Protein 8SIJ (pdb70)

Secondary structure (DSSP, 8-state):
--PPPPPSEEEEEEEE-----HHHHHHHHHHTTT-GGGS-GGG-SEE-S--SS---EEHHHHHHHHH----TTT-HHHHHHHHHHHHHH--SEEEEESSHHHHHHHHHHHH--BTB-EEES-SS----EEE-BPP----S-S-B-HHHHHHHHHHS-TTT---EEEESSBGGGTSB---HHHHHHHHHHHHHTT--EEEE-TTHHHHHHHHHHHSTT-TTS-HHHHHHHHTTS-SEEEEETTTTT--SS-EEEEES-TT-THHHHHHHHHHHHTSSTTTTT--HHHHHHHHHHHHHTT-HHHHHHHHHHHHHHHHHHHHHT--B-SS-BTTEEEEEHHHH-TTS-GGG-HHHHHHHHHHHHHSEE-EEESHHHH-B-TTT-PBPPPS--EEEEE--TT---HHHHHHHHHHHHHHHHHGGG----EEEEE--SSSHHHH-EEEE-/---PPPPSEEEEEEEE-----HHHHHHHHHTTTT-GGGS-GGG-SEE-S-SSS---EEHHHHHHHHH----SSS-HHHHHHHHHHHHHH--SEEEEES-HHHHHHHHGGGT----EEEES-S---EEE-B------TT-B-HHHHHHHHHHH-GGGEEEEEEESSBGGGTSB---HHHHHHHHHHHHHHT--EEEE-TTHHHHHHHHHHHSTT-TTS-HHHHHHHHHHT-SEEEEETTTTT--SS-EEEEESSTT-THHHHHHHHHHHHTS-TTTTT--HHHHHHHHHHHHHTT-HHHHHHHHHHHHHHHHHHHHTT--BSSS--SSEEEEEHHHH-TTS-GGG-HHHHHHHHHHHHH-EE-EEESHHHH-B-TTT-SBP--S--EEEEE--TT---HHHHHHHHHHHHHHHHTGGG----B--SB--SSSHHHH-B--B-

B-factor: mean 74.67, std 19.25, range [20.69, 154.52]

Foldseek 3Di:
DDDAQDDPDDDDDADDADFDALVVLVVQCVVQLLQLLSGDPNLFDAEQAAQFQPFDFDVQLVVQLVVFFFDQPDGPLLVLLVVLVCQLQVAQDKFWAWFLVRLCLLFVCVQQPPPAEEEEQADDDPDSYHHQNPDCCDALHSFGPLVVVLVVCVVPPLVRHSAYEYEAPHVRLAARGYELVSLLSNLVSCVVSVHAYEYACAPVQLRLVSHCPPPPPNVPPALSVSNNSSSVSHQWYKYGPSHLLSHNIIIMIGGRDNPPPSVVSSQVSLCVPQRHRSQSVHGSSRSSSRSVSNVVSNDVSLSVSQVSLAVVLLVLCVVLPWDWSNPHHRFWIWGQQCVLQVLEAVQLQSQSVLQSQLCSQGSYHWGWPFQQQVAAPLPPRHRDHGPTTTIIRGHHGPRDDPVVSCSNSVSNSVCSVVVVPLNTGKHWPDADRPSGSSDTRIDTD/DADADDDPDDDDDDDDADDDDLVRLVCQCVVQQLFLLSHDPSLFDAEFAALFQPFDFDVQLVVLLVVFFQDQPDTPLLVLLFVLCCQLQVAQGKFWAWFLVVQCLQQVVVQQDVFEEEECADDDVYHHAQDPDPAARSFGNLVVVLVVCVVVPVVRHRAYEYEALRVNLQQGAHELVSLLSNLVVCVVSVHAYEYACAPVQLNLVSNCVDPPPNVPPASSVSNNSSSVSHQKYKYGPRHLLRHNTIIMIGGHYNPDPSVVSSQVSQCPPQRHRSQSVHGRSRSSSSSVSSVVSNDPSQSVNQQSLFVVLVVLCVVLPFDWSPPHHRFWTWGQQCVLAVLEAQQLASQSVLQSQLCSQQSYHWAWPFQLQVAADLPPRHGDGGPTTIIIRGHHGPRDDPVVSVSVSVSNSVCSVCNVVDNWHKDFPAADSPRGSSPTRIDTD

CATH classification: 3.40.640.10

Radius of gyration: 31.28 Å; Cα contacts (8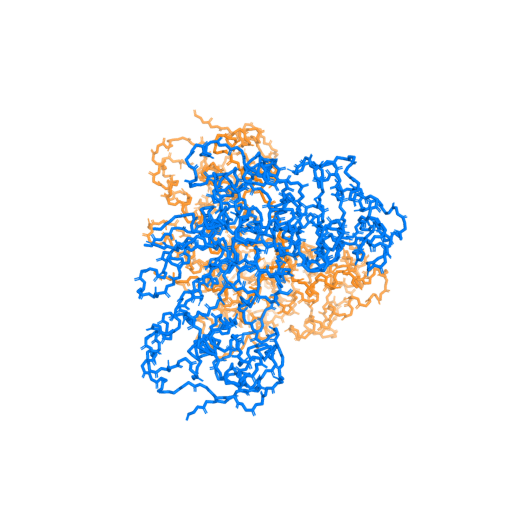 Å, |Δi|>4): 2046; chains: 2; bounding box: 79×70×85 Å

Structure (mmCIF, N/CA/C/O backbone):
data_8SIJ
#
_entry.id   8SIJ
#
_cell.length_a   98.589
_cell.length_b   98.589
_cell.length_c   278.515
_cell.angle_alpha   90.000
_cell.angle_beta   90.000
_cell.angle_gamma   90.000
#
_symmetry.space_group_name_H-M   'P 41 21 2'
#
loop_
_entity.id
_entity.type
_entity.pdbx_description
1 polymer 'Tryptophanase 1'
2 non-polymer "PYRIDOXAL-5'-PHOSPHATE"
3 non-polymer 'CHLORIDE ION'
4 non-polymer '[4-[[[2-(hydroxymethyl)-1,3-bis(oxidanyl)propan-2-yl]amino]methyl]-6-methyl-5-oxidanyl-pyridin-3-yl]methyl dihydrogen phosphate'
5 water water
#
loop_
_atom_site.group_PDB
_atom_site.id
_atom_site.type_symbol
_atom_site.label_atom_id
_atom_site.label_alt_id
_atom_site.label_comp_id
_atom_site.label_asym_id
_atom_site.label_entity_id
_atom_site.label_seq_id
_atom_site.pdbx_PDB_ins_code
_atom_site.Cartn_x
_atom_site.Cartn_y
_atom_site.Cartn_z
_atom_site.occupancy
_atom_site.B_iso_or_equiv
_atom_site.auth_seq_id
_atom_site.auth_comp_id
_atom_site.auth_asym_id
_atom_site.auth_atom_id
_atom_site.pdbx_PDB_model_num
ATOM 1 N N . ALA A 1 23 ? 15.77000 55.97400 31.18000 1.000 91.10229 2 ALA A N 1
ATOM 2 C CA . ALA A 1 23 ? 16.54900 55.00300 30.41000 1.000 88.96005 2 ALA A CA 1
ATOM 3 C C . ALA A 1 23 ? 17.81700 55.62800 29.83200 1.000 88.38977 2 ALA A C 1
ATOM 4 O O . ALA A 1 23 ? 18.12100 56.79300 30.10500 1.000 90.69947 2 ALA A O 1
ATOM 6 N N . VAL A 1 24 ? 18.55500 54.85000 29.03300 1.000 84.87145 3 VAL A N 1
ATOM 7 C CA . VAL A 1 24 ? 19.76400 55.33200 28.38000 1.000 83.11253 3 VAL A CA 1
ATOM 8 C C . VAL A 1 24 ? 19.64100 55.08700 26.89300 1.000 80.15387 3 VAL A C 1
ATOM 9 O O . VAL A 1 24 ? 18.93300 54.18300 26.44600 1.000 77.66063 3 VAL A O 1
ATOM 13 N N . LYS A 1 25 ? 20.38800 55.88400 26.13400 1.000 80.29912 4 LYS A N 1
ATOM 14 C CA . LYS A 1 25 ? 20.43600 55.73600 24.69000 1.000 76.48874 4 LYS A CA 1
ATOM 15 C C . LYS A 1 25 ? 21.42700 54.65100 24.29700 1.000 74.01957 4 LYS A C 1
ATOM 16 O O . LYS A 1 25 ? 22.48400 54.49900 24.91100 1.000 76.42893 4 LYS A O 1
ATOM 19 N N . TYR A 1 26 ? 21.06500 53.88200 23.28100 1.000 71.72585 5 TYR A N 1
ATOM 20 C CA . TYR A 1 26 ? 21.95100 52.88800 22.69600 1.000 68.72827 5 TYR A CA 1
ATOM 21 C C . TYR A 1 26 ? 22.91500 53.58900 21.74200 1.000 69.03718 5 TYR A C 1
ATOM 22 O O . TYR A 1 26 ? 22.61100 54.65700 21.19800 1.000 69.33186 5 TYR A O 1
ATOM 31 N N . ILE A 1 27 ? 24.09800 53.01200 21.56900 1.000 68.40334 6 ILE A N 1
ATOM 32 C CA . ILE A 1 27 ? 25.08800 53.54500 20.63100 1.000 68.10672 6 ILE A CA 1
ATOM 33 C C . ILE A 1 27 ? 24.89100 52.83100 19.30700 1.000 64.90287 6 ILE A C 1
ATOM 34 O O . ILE A 1 27 ? 25.01800 51.59500 19.25000 1.000 63.01618 6 ILE A O 1
ATOM 39 N N . PRO A 1 28 ? 24.56700 53.53900 18.23000 1.000 64.61334 7 PRO A N 1
ATOM 40 C CA . PRO A 1 28 ? 24.27900 52.85600 16.96800 1.000 62.05219 7 PRO A CA 1
ATOM 41 C C . PRO A 1 28 ? 25.56000 52.32200 16.35800 1.000 61.16754 7 PRO A C 1
ATOM 42 O O . PRO A 1 28 ? 26.64200 52.89600 16.53700 1.000 63.51098 7 PRO A O 1
ATOM 46 N N . GLU A 1 29 ? 25.41500 51.20700 15.64400 1.000 58.32749 8 GLU A N 1
ATOM 47 C CA . GLU A 1 29 ? 26.52900 50.43700 15.11500 1.000 57.61119 8 GLU A CA 1
ATOM 48 C C . GLU A 1 29 ? 27.38000 51.28200 14.17700 1.000 58.52527 8 GLU A C 1
ATOM 49 O O . GLU A 1 29 ? 26.85900 51.79800 13.17800 1.000 57.86925 8 GLU A O 1
ATOM 55 N N . PRO A 1 30 ? 28.69000 51.41100 14.42500 1.000 60.08272 9 PRO A N 1
ATOM 56 C CA . PRO A 1 30 ? 29.56500 52.04100 13.43300 1.000 60.78149 9 PRO A CA 1
ATOM 57 C C . PRO A 1 30 ? 29.83800 51.12000 12.25500 1.000 58.86977 9 PRO A C 1
ATOM 58 O O . PRO A 1 30 ? 30.96300 51.07700 11.74300 1.000 59.30215 9 PRO A O 1
ATOM 62 N N . PHE A 1 31 ? 28.81900 50.36000 11.84600 1.000 56.01527 10 PHE A N 1
ATOM 63 C CA . PHE A 1 31 ? 28.88500 49.50800 10.66900 1.000 54.13309 10 PHE A CA 1
ATOM 64 C C . PHE A 1 31 ? 27.47000 49.30900 10.14100 1.000 53.94485 10 PHE A C 1
ATOM 65 O O . PHE A 1 31 ? 26.49500 49.72600 10.76500 1.000 54.07805 10 PHE A O 1
ATOM 73 N N . ARG A 1 32 ? 27.36000 48.67300 8.97700 1.000 53.49290 11 ARG A N 1
ATOM 74 C CA . ARG A 1 32 ? 26.06100 48.22500 8.49200 1.000 52.85855 11 ARG A CA 1
ATOM 75 C C . ARG A 1 32 ? 26.10800 46.72800 8.24000 1.000 52.24978 11 ARG A C 1
ATOM 76 O O . ARG A 1 32 ? 27.18100 46.13000 8.17400 1.000 52.59501 11 ARG A O 1
ATOM 84 N N . ILE A 1 33 ? 24.92700 46.12600 8.13300 1.000 51.67572 12 ILE A N 1
ATOM 85 C CA . ILE A 1 33 ? 24.80500 44.67600 8.04500 1.000 51.51958 12 ILE A CA 1
ATOM 86 C C . ILE A 1 33 ? 25.02400 44.25400 6.60400 1.000 51.89249 12 ILE A C 1
ATOM 87 O O . ILE A 1 33 ? 24.35700 44.76100 5.69300 1.000 52.51533 12 ILE A O 1
ATOM 92 N N . LYS A 1 34 ? 25.94300 43.31200 6.38800 1.000 51.44954 13 LYS A N 1
ATOM 93 C CA . LYS A 1 34 ? 26.19900 42.82200 5.04300 1.000 50.96399 13 LYS A CA 1
ATOM 94 C C . LYS A 1 34 ? 25.81400 41.35800 4.82800 1.000 51.22655 13 LYS A C 1
ATOM 95 O O . LYS A 1 34 ? 25.51300 40.99200 3.68900 1.000 50.96452 13 LYS A O 1
ATOM 101 N N . MET A 1 35 ? 25.79900 40.50200 5.86900 1.000 51.05471 14 MET A N 1
ATOM 102 C CA . MET A 1 35 ? 25.23800 39.15800 5.72200 1.000 50.79525 14 MET A CA 1
ATOM 103 C C . MET A 1 35 ? 24.46700 38.76700 6.97700 1.000 51.27145 14 MET A C 1
ATOM 104 O O . MET A 1 35 ? 24.90400 39.04600 8.09500 1.000 51.77464 14 MET A O 1
ATOM 109 N N . VAL A 1 36 ? 23.31900 38.12600 6.79300 1.000 50.89004 15 VAL A N 1
ATOM 110 C CA . VAL A 1 36 ? 22.47700 37.73100 7.91300 1.000 51.21809 15 VAL A CA 1
ATOM 111 C C . VAL A 1 36 ? 22.34800 36.20900 7.96400 1.000 51.83558 15 VAL A C 1
ATOM 112 O O . VAL A 1 36 ? 22.47000 35.49600 6.95700 1.000 51.44674 15 VAL A O 1
ATOM 116 N N . GLU A 1 37 ? 22.08400 35.71400 9.16000 1.000 52.25406 16 GLU A N 1
ATOM 117 C CA . GLU A 1 37 ? 21.88100 34.28500 9.38300 1.000 52.50201 16 GLU A CA 1
ATOM 118 C C . GLU A 1 37 ? 20.45100 34.09600 9.83600 1.000 52.55247 16 GLU A C 1
ATOM 119 O O . GLU A 1 37 ? 20.11900 34.44800 10.98300 1.000 52.91667 16 GLU A O 1
ATOM 125 N N . PRO A 1 38 ? 19.56000 33.58500 9.01200 1.000 51.80274 17 PRO A N 1
ATOM 126 C CA . PRO A 1 38 ? 18.15800 33.57400 9.41800 1.000 52.11706 17 PRO A CA 1
ATOM 127 C C . PRO A 1 38 ? 17.95100 32.56700 10.52800 1.000 52.16284 17 PRO A C 1
ATOM 128 O O . PRO A 1 38 ? 18.70400 31.60300 10.66900 1.000 53.38893 17 PRO A O 1
ATOM 132 N N . ILE A 1 39 ? 16.95000 32.83600 11.35200 1.000 52.16329 18 ILE A N 1
ATOM 133 C CA . ILE A 1 39 ? 16.66700 32.06000 12.55100 1.000 52.91508 18 ILE A CA 1
ATOM 134 C C . ILE A 1 39 ? 15.20400 31.64600 12.49700 1.000 53.12061 18 ILE A C 1
ATOM 135 O O . ILE A 1 39 ? 14.33200 32.47700 12.20700 1.000 52.57450 18 ILE A O 1
ATOM 140 N N . LYS A 1 40 ? 14.93700 30.36800 12.77900 1.000 53.10825 19 LYS A N 1
ATOM 141 C CA . LYS A 1 40 ? 13.57000 29.87800 12.84200 1.000 52.90670 19 LYS A CA 1
ATOM 142 C C . LYS A 1 40 ? 12.93000 30.27300 14.16200 1.000 53.80889 19 LYS A C 1
ATOM 143 O O . LYS A 1 40 ? 13.50700 30.06300 15.24000 1.000 55.22454 19 LYS A O 1
ATOM 147 N N . MET A 1 41 ? 11.73400 30.83900 14.08100 1.000 54.13785 20 MET A N 1
ATOM 148 C CA . MET A 1 41 ? 11.06700 31.39700 15.25600 1.000 55.24630 20 MET A CA 1
ATOM 149 C C . MET A 1 41 ? 10.14500 30.32900 15.84500 1.000 56.33821 20 MET A C 1
ATOM 150 O O . MET A 1 41 ? 9.35200 29.71700 15.11500 1.000 55.68355 20 MET A O 1
ATOM 155 N N . LEU A 1 42 ? 10.25700 30.09700 17.15300 1.000 56.64843 21 LEU A N 1
ATOM 156 C CA . LEU A 1 42 ? 9.47900 29.07000 17.82800 1.000 56.93972 21 LEU A CA 1
ATOM 157 C C . LEU A 1 42 ? 8.36800 29.69600 18.66000 1.000 58.28639 21 LEU A C 1
ATOM 158 O O . LEU A 1 42 ? 8.47500 30.84300 19.11300 1.000 58.82137 21 LEU A O 1
ATOM 163 N N . THR A 1 43 ? 7.29300 28.93600 18.86400 1.000 58.22498 22 THR A N 1
ATOM 164 C CA . THR A 1 43 ? 6.34800 29.35000 19.88600 1.000 58.60745 22 THR A CA 1
ATOM 165 C C . THR A 1 43 ? 6.85000 28.90400 21.25100 1.000 58.83228 22 THR A C 1
ATOM 166 O O . THR A 1 43 ? 7.76900 28.09500 21.37000 1.000 59.39716 22 THR A O 1
ATOM 170 N N . ARG A 1 44 ? 6.23700 29.44900 22.29600 1.000 59.52113 23 ARG A N 1
ATOM 171 C CA . ARG A 1 44 ? 6.62000 29.04000 23.64000 1.000 60.16679 23 ARG A CA 1
ATOM 172 C C . ARG A 1 44 ? 6.31500 27.57100 23.87500 1.000 60.41531 23 ARG A C 1
ATOM 173 O O . ARG A 1 44 ? 7.05400 26.87900 24.58000 1.000 61.26221 23 ARG A O 1
ATOM 181 N N . GLU A 1 45 ? 5.22200 27.08000 23.30800 1.000 60.21677 24 GLU A N 1
ATOM 182 C CA . GLU A 1 45 ? 4.90500 25.66500 23.45400 1.000 61.30132 24 GLU A CA 1
ATOM 183 C C . GLU A 1 45 ? 5.93400 24.78500 22.75600 1.000 61.55360 24 GLU A C 1
ATOM 184 O O . GLU A 1 45 ? 6.20900 23.66500 23.20900 1.000 62.25499 24 GLU A O 1
ATOM 187 N N . GLU A 1 46 ? 6.51100 25.27200 21.65600 1.000 60.82078 25 GLU A N 1
ATOM 188 C CA . GLU A 1 46 ? 7.59100 24.54900 20.99800 1.000 60.68436 25 GLU A CA 1
ATOM 189 C C . GLU A 1 46 ? 8.85800 24.58700 21.84200 1.000 61.25082 25 GLU A C 1
ATOM 190 O O . GLU A 1 46 ? 9.49000 23.54900 22.09400 1.000 61.61997 25 GLU A O 1
ATOM 196 N N . ARG A 1 47 ? 9.20500 25.79000 22.31800 1.000 60.65652 26 ARG A N 1
ATOM 197 C CA . ARG A 1 47 ? 10.40700 25.96500 23.17800 1.000 60.97991 26 ARG A CA 1
ATOM 198 C C . ARG A 1 47 ? 10.26800 25.08300 24.42000 1.000 62.30677 26 ARG A C 1
ATOM 199 O O . ARG A 1 47 ? 11.28900 24.51000 24.84300 1.000 62.98600 26 ARG A O 1
ATOM 207 N N . ILE A 1 48 ? 9.06500 24.99800 24.99800 1.000 62.44079 27 ILE A N 1
ATOM 208 C CA . ILE A 1 48 ? 8.87600 24.07700 26.11400 1.000 62.72427 27 ILE A CA 1
ATOM 209 C C . ILE A 1 48 ? 9.26900 22.66000 25.71200 1.000 63.08030 27 ILE A C 1
ATOM 210 O O . ILE A 1 48 ? 9.94400 21.95800 26.46400 1.000 63.88826 27 ILE A O 1
ATOM 215 N N . GLU A 1 49 ? 8.87500 22.22100 24.51500 1.000 63.21214 28 GLU A N 1
ATOM 216 C CA . GLU A 1 49 ? 9.22200 20.86300 24.10600 1.000 63.33313 28 GLU A CA 1
ATOM 217 C C . GLU A 1 49 ? 10.72200 20.71700 23.92800 1.000 63.99277 28 GLU A C 1
ATOM 218 O O . GLU A 1 49 ? 11.29200 19.67900 24.27400 1.000 64.45833 28 GLU A O 1
ATOM 224 N N . LYS A 1 50 ? 11.37300 21.74900 23.38000 1.000 63.59041 29 LYS A N 1
ATOM 225 C CA . LYS A 1 50 ? 12.81500 21.69500 23.17200 1.000 63.17196 29 LYS A CA 1
ATOM 226 C C . LYS A 1 50 ? 13.54800 21.46000 24.48900 1.000 64.64538 29 LYS A C 1
ATOM 227 O O . LYS A 1 50 ? 14.34900 20.52100 24.60200 1.000 65.30158 29 LYS A O 1
ATOM 233 N N . ILE A 1 51 ? 13.28900 22.30800 25.49800 1.000 64.03890 30 ILE A N 1
ATOM 234 C CA . ILE A 1 51 ? 14.05900 22.24500 26.73600 1.000 64.79406 30 ILE A CA 1
ATOM 235 C C . ILE A 1 51 ? 13.73300 20.97800 27.49700 1.000 65.62197 30 ILE A C 1
ATOM 236 O O . ILE A 1 51 ? 14.59300 20.42100 28.18500 1.000 66.43658 30 ILE A O 1
ATOM 241 N N . LYS A 1 52 ? 12.49900 20.49200 27.38600 1.000 65.52810 31 LYS A N 1
ATOM 242 C CA . LYS A 1 52 ? 12.16800 19.20000 27.97800 1.000 66.37803 31 LYS A CA 1
ATOM 243 C C . LYS A 1 52 ? 12.93300 18.07200 27.28800 1.000 66.24002 31 LYS A C 1
ATOM 244 O O . LYS A 1 52 ? 13.44000 17.16700 27.95500 1.000 66.83314 31 LYS A O 1
ATOM 247 N N . GLU A 1 53 ? 13.04800 18.13000 25.95400 1.000 65.40715 32 GLU A N 1
ATOM 248 C CA . GLU A 1 53 ? 13.79500 17.13200 25.19300 1.000 66.22497 32 GLU A CA 1
ATOM 249 C C . GLU A 1 53 ? 15.29400 17.20300 25.45000 1.000 67.44686 32 GLU A C 1
ATOM 250 O O . GLU A 1 53 ? 16.00500 16.21200 25.21300 1.000 67.81936 32 GLU A O 1
ATOM 256 N N . ALA A 1 54 ? 15.79200 18.35300 25.89400 1.000 67.02118 33 ALA A N 1
ATOM 257 C CA . ALA A 1 54 ? 17.19400 18.50700 26.21700 1.000 67.10793 33 ALA A CA 1
ATOM 258 C C . ALA A 1 54 ? 17.49700 18.13400 27.65200 1.000 68.24112 33 ALA A C 1
ATOM 259 O O . ALA A 1 54 ? 18.63900 18.30300 28.07600 1.000 69.42057 33 ALA A O 1
ATOM 261 N N . ASN A 1 55 ? 16.51300 17.60700 28.39700 1.000 68.15977 34 ASN A N 1
ATOM 262 C CA . ASN A 1 55 ? 16.64800 17.30700 29.83000 1.000 68.85398 34 ASN A CA 1
ATOM 263 C C . ASN A 1 55 ? 16.99700 18.55000 30.63800 1.000 69.16552 34 ASN A C 1
ATOM 264 O O . ASN A 1 55 ? 17.76200 18.48100 31.60500 1.000 69.76657 34 ASN A O 1
ATOM 269 N N . TYR A 1 56 ? 16.44800 19.69600 30.23600 1.000 68.55183 35 TYR A N 1
ATOM 270 C CA . TYR A 1 56 ? 16.60200 20.95000 30.97200 1.000 68.40203 35 TYR A CA 1
ATOM 271 C C . TYR A 1 56 ? 18.05800 21.33800 31.13800 1.000 68.71294 35 TYR A C 1
ATOM 272 O O . TYR A 1 56 ? 18.39500 22.12700 32.02300 1.000 68.75045 35 TYR A O 1
ATOM 281 N N . ASN A 1 57 ? 18.92900 20.76800 30.31500 1.000 69.03284 36 ASN A N 1
ATOM 282 C CA . ASN A 1 57 ? 20.30100 21.22600 30.18400 1.000 69.32815 36 ASN A CA 1
ATOM 283 C C . ASN A 1 57 ? 20.38200 22.05700 28.91300 1.000 68.57251 36 ASN A C 1
ATOM 284 O O . ASN A 1 57 ? 20.19400 21.53000 27.81400 1.000 68.43052 36 ASN A O 1
ATOM 289 N N . LEU A 1 58 ? 20.66100 23.35200 29.06500 1.000 68.13736 37 LEU A N 1
ATOM 290 C CA . LEU A 1 58 ? 20.65200 24.27000 27.92100 1.000 67.34000 37 LEU A CA 1
ATOM 291 C C . LEU A 1 58 ? 21.72200 23.90400 26.89100 1.000 67.77378 37 LEU A C 1
ATOM 292 O O . LEU A 1 58 ? 21.57800 24.24400 25.70900 1.000 66.99110 37 LEU A O 1
ATOM 297 N N . PHE A 1 59 ? 22.80500 23.22400 27.32100 1.000 68.96318 38 PHE A N 1
ATOM 298 C CA . PHE A 1 59 ? 23.88200 22.73800 26.44900 1.000 68.10626 38 PHE A CA 1
ATOM 299 C C . PHE A 1 59 ? 23.44100 21.62500 25.52300 1.000 67.19866 38 PHE A C 1
ATOM 300 O O . PHE A 1 59 ? 24.20000 21.26600 24.62500 1.000 66.48209 38 PHE A O 1
ATOM 308 N N . ASN A 1 60 ? 22.28300 21.02600 25.76300 1.000 68.04392 39 ASN A N 1
ATOM 309 C CA . ASN A 1 60 ? 21.71600 19.99100 24.91300 1.000 66.97196 39 ASN A CA 1
ATOM 310 C C . ASN A 1 60 ? 20.72900 20.57200 23.90500 1.000 66.72802 39 ASN A C 1
ATOM 311 O O . ASN A 1 60 ? 20.18800 19.82000 23.07600 1.000 66.00657 39 ASN A O 1
ATOM 316 N N . LEU A 1 61 ? 20.46400 21.88100 23.96300 1.000 65.46823 40 LEU A N 1
ATOM 317 C CA . LEU A 1 61 ? 19.67300 22.51300 22.91100 1.000 63.68148 40 LEU A CA 1
ATOM 318 C C . LEU A 1 61 ? 20.47300 22.59200 21.61300 1.000 62.87873 40 LEU A C 1
ATOM 319 O O . LEU A 1 61 ? 21.70700 22.71100 21.60800 1.000 62.83852 40 LEU A O 1
ATOM 324 N N . LYS A 1 62 ? 19.75500 22.51800 20.50000 1.000 61.64601 41 LYS A N 1
ATOM 325 C CA . LYS A 1 62 ? 20.35200 22.71800 19.19200 1.000 59.63945 41 LYS A CA 1
ATOM 326 C C . LYS A 1 62 ? 20.36000 24.20900 18.87100 1.000 59.19042 41 LYS A C 1
ATOM 327 O O . LYS A 1 62 ? 19.35000 24.89900 19.06400 1.000 58.72686 41 LYS A O 1
ATOM 332 N N . GLY A 1 63 ? 21.51000 24.69600 18.39500 1.000 58.75117 42 GLY A N 1
ATOM 333 C CA . GLY A 1 63 ? 21.66700 26.06800 17.97700 1.000 57.60247 42 GLY A CA 1
ATOM 334 C C . GLY A 1 63 ? 20.47200 26.53100 17.18400 1.000 56.76693 42 GLY A C 1
ATOM 335 O O . GLY A 1 63 ? 19.96600 27.63700 17.39700 1.000 56.50348 42 GLY A O 1
ATOM 336 N N . ALA A 1 64 ? 19.99500 25.67200 16.27900 1.000 56.08004 43 ALA A N 1
ATOM 337 C CA . ALA A 1 64 ? 18.87300 26.05600 15.43100 1.000 55.35034 43 ALA A CA 1
ATOM 338 C C . ALA A 1 64 ? 17.63500 26.42400 16.24500 1.000 56.35598 43 ALA A C 1
ATOM 339 O O . ALA A 1 64 ? 16.79800 27.20300 15.77100 1.000 56.91246 43 ALA A O 1
ATOM 341 N N . ASP A 1 65 ? 17.50300 25.90800 17.46500 1.000 56.81475 44 ASP A N 1
ATOM 342 C CA . ASP A 1 65 ? 16.33800 26.18600 18.28600 1.000 56.81269 44 ASP A CA 1
ATOM 343 C C . ASP A 1 65 ? 16.53800 27.36000 19.23400 1.000 57.62998 44 ASP A C 1
ATOM 344 O O . ASP A 1 65 ? 15.63900 27.65400 20.04200 1.000 57.63801 44 ASP A O 1
ATOM 349 N N . VAL A 1 66 ? 17.68000 28.04700 19.15000 1.000 57.39916 45 VAL A N 1
ATOM 350 C CA . VAL A 1 66 ? 17.97400 29.19700 19.99900 1.000 57.71801 45 VAL A CA 1
ATOM 351 C C . VAL A 1 66 ? 17.83100 30.46600 19.17500 1.000 56.43910 45 VAL A C 1
ATOM 352 O O . VAL A 1 66 ? 18.50300 30.62300 18.15300 1.000 56.00634 45 VAL A O 1
ATOM 356 N N . TYR A 1 67 ? 16.99000 31.39200 19.63600 1.000 56.27048 46 TYR A N 1
ATOM 357 C CA . TYR A 1 67 ? 16.84400 32.68400 18.97000 1.000 55.14670 46 TYR A CA 1
ATOM 358 C C . TYR A 1 67 ? 18.04200 33.61000 19.21600 1.000 55.33801 46 TYR A C 1
ATOM 359 O O . TYR A 1 67 ? 18.76200 33.94900 18.27600 1.000 54.90242 46 TYR A O 1
ATOM 368 N N . ILE A 1 68 ? 18.27300 34.02700 20.46000 1.000 55.68462 47 ILE A N 1
ATOM 369 C CA . ILE A 1 68 ? 19.44500 34.82000 20.84000 1.000 56.24979 47 ILE A CA 1
ATOM 370 C C . ILE A 1 68 ? 20.36000 33.93800 21.70500 1.000 57.45970 47 ILE A C 1
ATOM 371 O O . ILE A 1 68 ? 20.04000 33.66600 22.87000 1.000 58.60924 47 ILE A O 1
ATOM 376 N N . ASP A 1 69 ? 21.52000 33.52400 21.16400 1.000 57.40430 48 ASP A N 1
ATOM 377 C CA . ASP A 1 69 ? 22.42400 32.56300 21.82400 1.000 59.11447 48 ASP A CA 1
ATOM 378 C C . ASP A 1 69 ? 23.50200 33.26700 22.65400 1.000 60.54775 48 ASP A C 1
ATOM 379 O O . ASP A 1 69 ? 24.60100 33.54800 22.18300 1.000 61.08869 48 ASP A O 1
ATOM 384 N N . LEU A 1 70 ? 23.22800 33.48000 23.93600 1.000 60.83902 49 LEU A N 1
ATOM 385 C CA . LEU A 1 70 ? 24.14800 34.19600 24.80200 1.000 61.47831 49 LEU A CA 1
ATOM 386 C C . LEU A 1 70 ? 25.04400 33.25800 25.60500 1.000 63.77482 49 LEU A C 1
ATOM 387 O O . LEU A 1 70 ? 25.73100 33.70300 26.53500 1.000 63.99786 49 LEU A O 1
ATOM 392 N N . LEU A 1 71 ? 25.07100 31.97100 25.23600 1.000 64.45104 50 LEU A N 1
ATOM 393 C CA . LEU A 1 71 ? 25.78600 30.95200 26.00500 1.000 65.87631 50 LEU A CA 1
ATOM 394 C C . LEU A 1 71 ? 27.28000 31.26600 26.13600 1.000 66.56161 50 LEU A C 1
ATOM 395 O O . LEU A 1 71 ? 27.89900 30.94300 27.15500 1.000 67.66568 50 LEU A O 1
ATOM 400 N N . THR A 1 72 ? 27.87200 31.90800 25.13800 1.000 66.22950 51 THR A N 1
ATOM 401 C CA . THR A 1 72 ? 29.23500 32.38900 25.27800 1.000 66.70114 51 THR A CA 1
ATOM 402 C C . THR A 1 72 ? 29.50800 33.47400 24.25600 1.000 65.90240 51 THR A C 1
ATOM 403 O O . THR A 1 72 ? 28.86300 33.55100 23.20200 1.000 64.76835 51 THR A O 1
ATOM 407 N N . ASP A 1 73 ? 30.51000 34.29000 24.57600 1.000 65.97400 52 ASP A N 1
ATOM 408 C CA . ASP A 1 73 ? 31.07800 35.26500 23.65900 1.000 65.09634 52 ASP A CA 1
ATOM 409 C C . ASP A 1 73 ? 32.39900 34.78600 23.06200 1.000 65.56868 52 ASP A C 1
ATOM 410 O O . ASP A 1 73 ? 33.18200 35.59700 22.55500 1.000 64.81543 52 ASP A O 1
ATOM 415 N N . SER A 1 74 ? 32.67700 33.49100 23.13700 1.000 66.55442 53 SER A N 1
ATOM 416 C CA . SER A 1 74 ? 33.96400 32.94600 22.70700 1.000 67.41109 53 SER A CA 1
ATOM 417 C C . SER A 1 74 ? 33.81700 32.39500 21.29300 1.000 66.43833 53 SER A C 1
ATOM 418 O O . SER A 1 74 ? 33.21500 31.33800 21.08500 1.000 67.12974 53 SER A O 1
ATOM 421 N N . GLY A 1 75 ? 34.36100 33.12500 20.32100 1.000 64.97815 54 GLY A N 1
ATOM 422 C CA . GLY A 1 75 ? 34.37700 32.68100 18.94600 1.000 64.63115 54 GLY A CA 1
ATOM 423 C C . GLY A 1 75 ? 33.03100 32.57700 18.27600 1.000 64.03580 54 GLY A C 1
ATOM 424 O O . GLY A 1 75 ? 32.87300 31.80100 17.32700 1.000 64.51871 54 GLY A O 1
ATOM 425 N N . THR A 1 76 ? 32.04100 33.32900 18.73300 1.000 63.12015 55 THR A N 1
ATOM 426 C CA . THR A 1 76 ? 30.73700 33.31800 18.09500 1.000 61.71929 55 THR A CA 1
ATOM 427 C C . THR A 1 76 ? 30.43000 34.66500 17.46000 1.000 60.25901 55 THR A C 1
ATOM 428 O O . THR A 1 76 ? 29.27500 34.93600 17.10200 1.000 58.96422 55 THR A O 1
ATOM 432 N N . ASN A 1 77 ? 31.45700 35.50000 17.29600 1.000 59.71944 56 ASN A N 1
ATOM 433 C CA . ASN A 1 77 ? 31.30900 36.86200 16.82200 1.000 58.22517 56 ASN A CA 1
ATOM 434 C C . ASN A 1 77 ? 31.04300 36.87100 15.32400 1.000 57.60012 56 ASN A C 1
ATOM 435 O O . ASN A 1 77 ? 31.24000 35.86700 14.62300 1.000 58.18888 56 ASN A O 1
ATOM 440 N N . ALA A 1 78 ? 30.59100 38.02900 14.83700 1.000 56.05963 57 ALA A N 1
ATOM 441 C CA . ALA A 1 78 ? 30.43700 38.30100 13.41200 1.000 55.21274 57 ALA A CA 1
ATOM 442 C C . ALA A 1 78 ? 31.64300 39.10000 12.91300 1.000 55.54441 57 ALA A C 1
ATOM 443 O O . ALA A 1 78 ? 31.90100 40.20600 13.41000 1.000 55.29348 57 ALA A O 1
ATOM 445 N N . MET A 1 79 ? 32.37200 38.55000 11.92600 1.000 55.75252 58 MET A N 1
ATOM 446 C CA . MET A 1 79 ? 33.50800 39.26100 11.35200 1.000 55.27473 58 MET A CA 1
ATOM 447 C C . MET A 1 79 ? 33.03400 40.27800 10.31700 1.000 54.55613 58 MET A C 1
ATOM 448 O O . MET A 1 79 ? 31.83600 40.43200 10.03800 1.000 54.05761 58 MET A O 1
ATOM 453 N N . SER A 1 80 ? 33.99300 40.98000 9.73300 1.000 54.52180 59 SER A N 1
ATOM 454 C CA . SER A 1 80 ? 33.73900 41.98700 8.71600 1.000 53.45444 59 SER A CA 1
ATOM 455 C C . SER A 1 80 ? 33.92900 41.38700 7.33100 1.000 53.47681 59 SER A C 1
ATOM 456 O O . SER A 1 80 ? 34.45400 40.28100 7.16900 1.000 53.59478 59 SER A O 1
ATOM 459 N N . HIS A 1 81 ? 33.52100 42.15100 6.31300 1.000 53.20685 60 HIS A N 1
ATOM 460 C CA . HIS A 1 81 ? 33.75900 41.69400 4.95100 1.000 53.05678 60 HIS A CA 1
ATOM 461 C C . HIS A 1 81 ? 35.22600 41.86600 4.58800 1.000 53.17226 60 HIS A C 1
ATOM 462 O O . HIS A 1 81 ? 35.70300 41.19600 3.66400 1.000 52.98738 60 HIS A O 1
ATOM 469 N N . ASP A 1 82 ? 35.95700 42.71400 5.32700 1.000 52.90352 61 ASP A N 1
ATOM 470 C CA . ASP A 1 82 ? 37.41700 42.69300 5.26700 1.000 53.66001 61 ASP A CA 1
ATOM 471 C C . ASP A 1 82 ? 37.98100 41.34400 5.72700 1.000 54.27998 61 ASP A C 1
ATOM 472 O O . ASP A 1 82 ? 38.87000 40.77900 5.08100 1.000 54.40979 61 ASP A O 1
ATOM 477 N N . GLN A 1 83 ? 37.50900 40.82300 6.86400 1.000 54.31867 62 GLN A N 1
ATOM 478 C CA . GLN A 1 83 ? 38.05700 39.55900 7.34800 1.000 55.08170 62 GLN A CA 1
ATOM 479 C C . GLN A 1 83 ? 37.72000 38.41800 6.39300 1.000 54.85753 62 GLN A C 1
ATOM 480 O O . GLN A 1 83 ? 38.59000 37.61400 6.03800 1.000 55.10960 62 GLN A O 1
ATOM 486 N N . TRP A 1 84 ? 36.45500 38.32400 5.97600 1.000 53.95202 63 TRP A N 1
ATOM 487 C CA . TRP A 1 84 ? 36.08800 37.31100 4.99600 1.000 53.35214 63 TRP A CA 1
ATOM 488 C C . TRP A 1 84 ? 36.88700 37.47400 3.71400 1.000 52.83751 63 TRP A C 1
ATOM 489 O O . TRP A 1 84 ? 37.23100 36.48400 3.06100 1.000 52.81627 63 TRP A O 1
ATOM 500 N N . SER A 1 85 ? 37.19200 38.71100 3.33800 1.000 52.27546 64 SER A N 1
ATOM 501 C CA . SER A 1 85 ? 38.03700 38.90800 2.17600 1.000 52.09045 64 SER A CA 1
ATOM 502 C C . SER A 1 85 ? 39.34000 38.15300 2.34300 1.000 52.93127 64 SER A C 1
ATOM 503 O O . SER A 1 85 ? 39.78300 37.44800 1.42800 1.000 52.58087 64 SER A O 1
ATOM 506 N N . GLY A 1 86 ? 39.96500 38.30000 3.51600 1.000 53.90788 65 GLY A N 1
ATOM 507 C CA . GLY A 1 86 ? 41.21800 37.62400 3.78900 1.000 54.97985 65 GLY A CA 1
ATOM 508 C C . GLY A 1 86 ? 41.05000 36.12800 3.93500 1.000 55.25507 65 GLY A C 1
ATOM 509 O O . GLY A 1 86 ? 41.99700 35.37200 3.69600 1.000 55.87900 65 GLY A O 1
ATOM 510 N N . VAL A 1 87 ? 39.85200 35.68300 4.32300 1.000 54.28291 66 VAL A N 1
ATOM 511 C CA . VAL A 1 87 ? 39.58600 34.25400 4.41100 1.000 54.78101 66 VAL A CA 1
ATOM 512 C C . VAL A 1 87 ? 39.84000 33.59500 3.06000 1.000 55.05296 66 VAL A C 1
ATOM 513 O O . VAL A 1 87 ? 40.55100 32.59000 2.98200 1.000 55.76373 66 VAL A O 1
ATOM 517 N N . MET A 1 88 ? 39.29100 34.17500 1.96700 1.000 54.17980 67 MET A N 1
ATOM 518 C CA . MET A 1 88 ? 39.52900 33.65500 0.61000 1.000 53.51498 67 MET A CA 1
ATOM 519 C C . MET A 1 88 ? 40.99900 33.76400 0.17400 1.000 54.35595 67 MET A C 1
ATOM 520 O O . MET A 1 88 ? 41.43700 33.02700 -0.71800 1.000 54.99906 67 MET A O 1
ATOM 525 N N . ARG A 1 89 ? 41.76600 34.69200 0.73300 1.000 54.04039 68 ARG A N 1
ATOM 526 C CA . ARG A 1 89 ? 43.15300 34.82900 0.31400 1.000 54.79610 68 ARG A CA 1
ATOM 527 C C . ARG A 1 89 ? 44.08200 33.95500 1.13700 1.000 56.06454 68 ARG A C 1
ATOM 528 O O . ARG A 1 89 ? 45.28600 33.91800 0.85400 1.000 56.86765 68 ARG A O 1
ATOM 530 N N . GLY A 1 90 ? 43.54500 33.25500 2.14100 1.000 56.75609 69 GLY A N 1
ATOM 531 C CA . GLY A 1 90 ? 44.31500 32.51800 3.12200 1.000 57.20482 69 GLY A CA 1
ATOM 532 C C . GLY A 1 90 ? 45.32900 31.58500 2.50400 1.000 58.32768 69 GLY A C 1
ATOM 533 O O . GLY A 1 90 ? 44.99500 30.84200 1.57900 1.000 58.89861 69 GLY A O 1
ATOM 534 N N . ASP A 1 91 ? 46.57000 31.63400 2.99300 1.000 59.06297 70 ASP A N 1
ATOM 535 C CA . ASP A 1 91 ? 47.65200 30.78300 2.51300 1.000 59.76718 70 ASP A CA 1
ATOM 536 C C . ASP A 1 91 ? 47.72300 29.53500 3.38500 1.000 60.79093 70 ASP A C 1
ATOM 537 O O . ASP A 1 91 ? 47.93100 29.63000 4.59700 1.000 62.07559 70 ASP A O 1
ATOM 542 N N . GLU A 1 92 ? 47.54500 28.37000 2.78500 1.000 61.25512 71 GLU A N 1
ATOM 543 C CA . GLU A 1 92 ? 47.52200 27.13400 3.55900 1.000 63.22858 71 GLU A CA 1
ATOM 544 C C . GLU A 1 92 ? 48.87300 26.43400 3.60700 1.000 64.21850 71 GLU A C 1
ATOM 545 O O . GLU A 1 92 ? 48.94200 25.27500 4.03400 1.000 65.20577 71 GLU A O 1
ATOM 551 N N . ALA A 1 93 ? 49.94200 27.10400 3.18700 1.000 62.79639 72 ALA A N 1
ATOM 552 C CA . ALA A 1 93 ? 51.25800 26.49600 3.25500 1.000 64.56108 72 ALA A CA 1
ATOM 553 C C . ALA A 1 93 ? 51.53600 26.00100 4.66900 1.000 66.66503 72 ALA A C 1
ATOM 554 O O . ALA A 1 93 ? 51.29400 26.70800 5.65100 1.000 66.85260 72 ALA A O 1
ATOM 556 N N . TYR A 1 94 ? 52.01300 24.76600 4.76200 1.000 67.30430 73 TYR A N 1
ATOM 557 C CA . TYR A 1 94 ? 52.58100 24.24600 5.99200 1.000 68.19968 73 TYR A CA 1
ATOM 558 C C . TYR A 1 94 ? 53.63400 25.22900 6.49600 1.000 69.39703 73 TYR A C 1
ATOM 559 O O . TYR A 1 94 ? 53.32200 26.12100 7.29100 1.000 69.66247 73 TYR A O 1
ATOM 568 N N . ALA A 1 95 ? 54.86700 25.11900 6.00400 1.000 69.25448 74 ALA A N 1
ATOM 569 C CA . ALA A 1 95 ? 55.93500 26.01500 6.43400 1.000 71.69573 74 ALA A CA 1
ATOM 570 C C . ALA A 1 95 ? 55.86900 27.32500 5.66100 1.000 72.10869 74 ALA A C 1
ATOM 571 O O . ALA A 1 95 ? 55.88900 27.32500 4.43100 1.000 72.08822 74 ALA A O 1
ATOM 573 N N . GLY A 1 96 ? 55.77900 28.43400 6.38700 1.000 72.60975 75 GLY A N 1
ATOM 574 C CA . GLY A 1 96 ? 56.06600 29.74900 5.84300 1.000 74.06220 75 GLY A CA 1
ATOM 575 C C . GLY A 1 96 ? 54.93800 30.47200 5.13800 1.000 71.85167 75 GLY A C 1
ATOM 576 O O . GLY A 1 96 ? 55.22000 31.32400 4.29200 1.000 73.08162 75 GLY A O 1
ATOM 577 N N . ALA A 1 97 ? 53.67500 30.17600 5.45500 1.000 69.12586 76 ALA A N 1
ATOM 578 C CA . ALA A 1 97 ? 52.56200 30.79500 4.74000 1.000 67.06814 76 ALA A CA 1
ATOM 579 C C . ALA A 1 97 ? 52.63000 32.31300 4.84100 1.000 69.20576 76 ALA A C 1
ATOM 580 O O . ALA A 1 97 ? 52.99400 32.86400 5.88400 1.000 70.91934 76 ALA A O 1
ATOM 582 N N . SER A 1 98 ? 52.29600 32.99800 3.73800 1.000 68.92624 77 SER A N 1
ATOM 583 C CA . SER A 1 98 ? 52.23100 34.45900 3.77600 1.000 69.68077 77 SER A CA 1
ATOM 584 C C . SER A 1 98 ? 51.23900 34.90800 4.83100 1.000 67.90277 77 SER A C 1
ATOM 585 O O . SER A 1 98 ? 51.44500 35.91600 5.52200 1.000 68.97355 77 SER A O 1
ATOM 588 N N . SER A 1 99 ? 50.17700 34.12800 4.99600 1.000 65.02480 78 SER A N 1
ATOM 589 C CA . SER A 1 99 ? 49.13700 34.41100 5.96500 1.000 64.03237 78 SER A CA 1
ATOM 590 C C . SER A 1 99 ? 49.66500 34.46300 7.39800 1.000 65.68446 78 SER A C 1
ATOM 591 O O . SER A 1 99 ? 48.97500 34.96900 8.29000 1.000 65.09710 78 SER A O 1
ATOM 594 N N . TYR A 1 100 ? 50.86700 33.97100 7.64300 1.000 66.97855 79 TYR A N 1
ATOM 595 C CA . TYR A 1 100 ? 51.38900 33.95400 8.99700 1.000 68.10426 79 TYR A CA 1
ATOM 596 C C . TYR A 1 100 ? 52.09500 35.26600 9.34000 1.000 70.98638 79 TYR A C 1
ATOM 597 O O . TYR A 1 100 ? 51.99200 35.75500 10.47300 1.000 71.33560 79 TYR A O 1
ATOM 606 N N . PHE A 1 101 ? 52.77400 35.87400 8.36400 1.000 72.98075 80 PHE A N 1
ATOM 607 C CA . PHE A 1 101 ? 53.56300 37.07700 8.63500 1.000 75.52827 80 PHE A CA 1
ATOM 608 C C . PHE A 1 101 ? 52.67100 38.29400 8.80500 1.000 75.47538 80 PHE A C 1
ATOM 609 O O . PHE A 1 101 ? 52.93500 39.15800 9.65200 1.000 76.96720 80 PHE A O 1
ATOM 617 N N . ARG A 1 102 ? 51.61700 38.37900 7.99800 1.000 72.94418 81 ARG A N 1
ATOM 618 C CA . ARG A 1 102 ? 50.65400 39.44300 8.20600 1.000 72.27217 81 ARG A CA 1
ATOM 619 C C . ARG A 1 102 ? 50.10300 39.39100 9.62600 1.000 71.83838 81 ARG A C 1
ATOM 620 O O . ARG A 1 102 ? 49.84600 40.44200 10.22300 1.000 73.15943 81 ARG A O 1
ATOM 628 N N . LEU A 1 103 ? 49.99000 38.18600 10.20600 1.000 69.88662 82 LEU A N 1
ATOM 629 C CA . LEU A 1 103 ? 49.53400 38.05400 11.58700 1.000 69.07099 82 LEU A CA 1
ATOM 630 C C . LEU A 1 103 ? 50.59100 38.53000 12.58200 1.000 72.71582 82 LEU A C 1
ATOM 631 O O . LEU A 1 103 ? 50.29200 39.33200 13.47100 1.000 73.61120 82 LEU A O 1
ATOM 636 N N . VAL A 1 104 ? 51.83800 38.05600 12.45500 1.000 74.76310 83 VAL A N 1
ATOM 637 C CA . VAL A 1 104 ? 52.85400 38.44200 13.43800 1.000 77.62741 83 VAL A CA 1
ATOM 638 C C . VAL A 1 104 ? 53.16900 39.92800 13.31600 1.000 80.84293 83 VAL A C 1
ATOM 639 O O . VAL A 1 104 ? 53.59300 40.56900 14.28900 1.000 82.99659 83 VAL A O 1
ATOM 643 N N . ASP A 1 105 ? 53.01100 40.48800 12.11100 1.000 80.36371 84 ASP A N 1
ATOM 644 C CA . ASP A 1 105 ? 53.27600 41.90700 11.88800 1.000 82.43549 84 ASP A CA 1
ATOM 645 C C . ASP A 1 105 ? 52.27200 42.77700 12.63300 1.000 82.04647 84 ASP A C 1
ATOM 646 O O . ASP A 1 105 ? 52.64600 43.77300 13.26300 1.000 84.70532 84 ASP A O 1
ATOM 651 N N . ALA A 1 106 ? 50.98400 42.43400 12.54700 1.000 78.58139 85 ALA A N 1
ATOM 652 C CA . ALA A 1 106 ? 50.00100 43.04200 13.43100 1.000 77.55200 85 ALA A CA 1
ATOM 653 C C . ALA A 1 106 ? 50.39700 42.83600 14.88500 1.000 79.95467 85 ALA A C 1
ATOM 654 O O . ALA A 1 106 ? 50.61900 43.80400 15.62000 1.000 82.91639 85 ALA A O 1
ATOM 656 N N . GLY A 1 107 ? 50.51400 41.57300 15.31200 1.000 77.88151 86 GLY A N 1
ATOM 657 C CA . GLY A 1 107 ? 50.89100 41.24800 16.67500 1.000 79.30041 86 GLY A CA 1
ATOM 658 C C . GLY A 1 107 ? 52.01600 42.10000 17.23300 1.000 84.04441 86 GLY A C 1
ATOM 659 O O . GLY A 1 107 ? 51.94000 42.59200 18.36800 1.000 85.88088 86 GLY A O 1
ATOM 660 N N . LYS A 1 108 ? 53.07000 42.29800 16.44100 1.000 85.36288 87 LYS A N 1
ATOM 661 C CA . LYS A 1 108 ? 54.17500 43.09900 16.93900 1.000 89.50626 87 LYS A CA 1
ATOM 662 C C . LYS A 1 108 ? 53.83000 44.58300 16.93100 1.000 91.01983 87 LYS A C 1
ATOM 663 O O . LYS A 1 108 ? 54.32200 45.33200 17.78200 1.000 95.13428 87 LYS A O 1
ATOM 669 N N . ASP A 1 109 ? 52.99000 45.03200 16.00000 1.000 89.04409 88 ASP A N 1
ATOM 670 C CA . ASP A 1 109 ? 52.52900 46.41700 16.03900 1.000 90.47832 88 ASP A CA 1
ATOM 671 C C . ASP A 1 109 ? 51.68500 46.74400 17.26700 1.000 90.41941 88 ASP A C 1
ATOM 672 O O . ASP A 1 109 ? 52.12400 47.49900 18.14200 1.000 94.06365 88 ASP A O 1
ATOM 677 N N . ILE A 1 110 ? 50.46600 46.22300 17.32600 1.000 86.50174 89 ILE A N 1
ATOM 678 C CA . ILE A 1 110 ? 49.53000 46.48000 18.42000 1.000 85.96334 89 ILE A CA 1
ATOM 679 C C . ILE A 1 110 ? 50.17600 46.44900 19.80100 1.000 89.06384 89 ILE A C 1
ATOM 680 O O . ILE A 1 110 ? 50.00300 47.38000 20.59900 1.000 91.45972 89 ILE A O 1
ATOM 685 N N . PHE A 1 111 ? 50.90500 45.37100 20.10700 1.000 89.11686 90 PHE A N 1
ATOM 686 C CA . PHE A 1 111 ? 51.47700 45.20600 21.43800 1.000 91.47227 90 PHE A CA 1
ATOM 687 C C . PHE A 1 111 ? 52.90900 45.70600 21.55100 1.000 95.46485 90 PHE A C 1
ATOM 688 O O . PHE A 1 111 ? 53.36700 45.97800 22.66900 1.000 98.17685 90 PHE A O 1
ATOM 696 N N . ASN A 1 112 ? 53.62300 45.83600 20.43200 1.000 96.08152 91 ASN A N 1
ATOM 697 C CA . ASN A 1 112 ? 55.03400 46.21200 20.39600 1.000 99.82110 91 ASN A CA 1
ATOM 698 C C . ASN A 1 112 ? 55.93800 45.12800 20.96700 1.000 100.74174 91 ASN A C 1
ATOM 699 O O . ASN A 1 112 ? 57.12700 45.37300 21.17000 1.000 104.32965 91 ASN A O 1
ATOM 704 N N . TYR A 1 113 ? 55.40400 43.94000 21.24200 1.000 97.90576 92 TYR A N 1
ATOM 705 C CA . TYR A 1 113 ? 56.22700 42.83500 21.69800 1.000 98.48059 92 TYR A CA 1
ATOM 706 C C . TYR A 1 113 ? 57.20100 42.41600 20.60600 1.000 99.10177 92 TYR A C 1
ATOM 707 O O . TYR A 1 113 ? 56.98200 42.64100 19.41100 1.000 97.75260 92 TYR A O 1
ATOM 716 N N . GLY A 1 114 ? 58.29300 41.78500 21.03700 1.000 101.32019 93 GLY A N 1
ATOM 717 C CA . GLY A 1 114 ? 59.28400 41.31400 20.08800 1.000 102.24268 93 GLY A CA 1
ATOM 718 C C . GLY A 1 114 ? 58.87800 40.06100 19.34400 1.000 98.67127 93 GLY A C 1
ATOM 719 O O . GLY A 1 114 ? 59.24500 39.89500 18.17800 1.000 98.38850 93 GLY A O 1
ATOM 720 N N . PHE A 1 115 ? 58.11200 39.17300 19.98700 1.000 96.07669 94 PHE A N 1
ATOM 721 C CA . PHE A 1 115 ? 57.80500 37.85200 19.44800 1.000 93.07833 94 PHE A CA 1
ATOM 722 C C . PHE A 1 115 ? 56.32300 37.54600 19.59100 1.000 89.22238 94 PHE A C 1
ATOM 723 O O . PHE A 1 115 ? 55.72900 37.78600 20.64800 1.000 89.12420 94 PHE A O 1
ATOM 731 N N . ILE A 1 116 ? 55.74000 37.00100 18.52200 1.000 86.23339 95 ILE A N 1
ATOM 732 C CA . ILE A 1 116 ? 54.34300 36.58800 18.48600 1.000 82.51014 95 ILE A CA 1
ATOM 733 C C . ILE A 1 116 ? 54.27800 35.18800 17.89600 1.000 80.32666 95 ILE A C 1
ATOM 734 O O . ILE A 1 116 ? 55.00000 34.86700 16.94300 1.000 80.86064 95 ILE A O 1
ATOM 739 N N . GLN A 1 117 ? 53.39900 34.35700 18.45900 1.000 78.67573 96 GLN A N 1
ATOM 740 C CA . GLN A 1 117 ? 53.26800 32.95100 18.08900 1.000 76.25767 96 GLN A CA 1
ATOM 741 C C . GLN A 1 117 ? 51.80400 32.54400 17.95600 1.000 72.67480 96 GLN A C 1
ATOM 742 O O . GLN A 1 117 ? 51.07300 32.49200 18.95300 1.000 72.17684 96 GLN A O 1
ATOM 748 N N . PRO A 1 118 ? 51.29000 32.26100 16.72400 1.000 70.84046 97 PRO A N 1
ATOM 749 C CA . PRO A 1 118 ? 49.93100 31.75700 16.57700 1.000 68.84571 97 PRO A CA 1
ATOM 750 C C . PRO A 1 118 ? 49.69100 30.39400 17.23000 1.000 70.18446 97 PRO A C 1
ATOM 751 O O . PRO A 1 118 ? 50.56200 29.55800 17.19700 1.000 71.81869 97 PRO A O 1
ATOM 755 N N . VAL A 1 119 ? 48.50300 30.21500 17.79800 1.000 69.83957 98 VAL A N 1
ATOM 756 C CA . VAL A 1 119 ? 48.12900 28.92300 18.43200 1.000 70.35804 98 VAL A CA 1
ATOM 757 C C . VAL A 1 119 ? 46.63800 28.72900 18.13700 1.000 69.50030 98 VAL A C 1
ATOM 758 O O . VAL A 1 119 ? 45.99600 29.70900 17.79000 1.000 68.97937 98 VAL A O 1
ATOM 762 N N . HIS A 1 120 ? 46.11800 27.50900 18.20500 1.000 71.01471 99 HIS A N 1
ATOM 763 C CA . HIS A 1 120 ? 44.71500 27.25800 17.78500 1.000 70.18164 99 HIS A CA 1
ATOM 764 C C . HIS A 1 120 ? 43.67600 27.72600 18.80800 1.000 70.48709 99 HIS A C 1
ATOM 765 O O . HIS A 1 120 ? 42.64000 28.21400 18.36100 1.000 69.93558 99 HIS A O 1
ATOM 772 N N . GLN A 1 121 ? 43.88000 27.50800 20.10700 1.000 70.89036 100 GLN A N 1
ATOM 773 C CA . GLN A 1 121 ? 42.80800 27.90400 21.06300 1.000 70.98542 100 GLN A CA 1
ATOM 774 C C . GLN A 1 121 ? 43.42700 28.68800 22.22100 1.000 72.02596 100 GLN A C 1
ATOM 775 O O . GLN A 1 121 ? 44.63000 28.52400 22.44200 1.000 71.25708 100 GLN A O 1
ATOM 781 N N . GLY A 1 122 ? 42.64200 29.49100 22.94700 1.000 71.93043 101 GLY A N 1
ATOM 782 C CA . GLY A 1 122 ? 43.22600 30.15900 24.10900 1.000 71.72296 101 GLY A CA 1
ATOM 783 C C . GLY A 1 122 ? 43.86100 29.19300 25.09700 1.000 73.25151 101 GLY A C 1
ATOM 784 O O . GLY A 1 122 ? 44.92100 29.46900 25.67300 1.000 73.16521 101 GLY A O 1
ATOM 785 N N . ARG A 1 123 ? 43.21800 28.04700 25.31500 1.000 74.01939 102 ARG A N 1
ATOM 786 C CA . ARG A 1 123 ? 43.78600 27.06000 26.22400 1.000 74.02183 102 ARG A CA 1
ATOM 787 C C . ARG A 1 123 ? 45.09800 26.50900 25.69800 1.000 74.90325 102 ARG A C 1
ATOM 788 O O . ARG A 1 123 ? 45.95600 26.10300 26.48800 1.000 76.09440 102 ARG A O 1
ATOM 796 N N . ALA A 1 124 ? 45.27000 26.46300 24.37700 1.000 74.37471 103 ALA A N 1
ATOM 797 C CA . ALA A 1 124 ? 46.50900 25.94400 23.81600 1.000 74.91259 103 ALA A CA 1
ATOM 798 C C . ALA A 1 124 ? 47.66700 26.91400 23.98200 1.000 74.84325 103 ALA A C 1
ATOM 799 O O . ALA A 1 124 ? 48.82200 26.48300 23.98900 1.000 75.14196 103 ALA A O 1
ATOM 801 N N . ALA A 1 125 ? 47.38600 28.21200 24.11900 1.000 74.54134 104 ALA A N 1
ATOM 802 C CA . ALA A 1 125 ? 48.46000 29.16100 24.36400 1.000 74.03656 104 ALA A CA 1
ATOM 803 C C . ALA A 1 125 ? 49.11900 28.87200 25.69400 1.000 75.94598 104 ALA A C 1
ATOM 804 O O . ALA A 1 125 ? 50.34900 28.92900 25.82200 1.000 77.61906 104 ALA A O 1
ATOM 806 N N . GLU A 1 126 ? 48.31400 28.54800 26.70100 1.000 76.09225 105 GLU A N 1
ATOM 807 C CA . GLU A 1 126 ? 48.87400 28.29600 28.01900 1.000 77.18316 105 GLU A CA 1
ATOM 808 C C . GLU A 1 126 ? 49.68400 27.01000 28.02000 1.000 78.06987 105 GLU A C 1
ATOM 809 O O . GLU A 1 126 ? 50.83800 26.99200 28.46900 1.000 80.40809 105 GLU A O 1
ATOM 815 N N . LYS A 1 127 ? 49.09800 25.92600 27.50400 1.000 77.05469 106 LYS A N 1
ATOM 816 C CA . LYS A 1 127 ? 49.81900 24.66500 27.40800 1.000 77.27521 106 LYS A CA 1
ATOM 817 C C . LYS A 1 127 ? 51.19000 24.86100 26.76900 1.000 77.95307 106 LYS A C 1
ATOM 818 O O . LYS A 1 127 ? 52.17200 24.23000 27.17400 1.000 78.00927 106 LYS A O 1
ATOM 822 N N . VAL A 1 128 ? 51.27800 25.74300 25.77200 1.000 78.15209 107 VAL A N 1
ATOM 823 C CA . VAL A 1 128 ? 52.54400 25.95900 25.08000 1.000 77.67862 107 VAL A CA 1
ATOM 824 C C . VAL A 1 128 ? 53.50600 26.73500 25.96300 1.000 80.84180 107 VAL A C 1
ATOM 825 O O . VAL A 1 128 ? 54.64600 26.30900 26.17900 1.000 83.27738 107 VAL A O 1
ATOM 829 N N . LEU A 1 129 ? 53.04700 27.83400 26.57300 1.000 81.30809 108 LEU A N 1
ATOM 830 C CA . LEU A 1 129 ? 53.98200 28.72700 27.32200 1.000 84.93763 108 LEU A CA 1
ATOM 831 C C . LEU A 1 129 ? 54.14200 28.35500 28.79700 1.000 86.73147 108 LEU A C 1
ATOM 832 O O . LEU A 1 129 ? 55.26600 27.99000 29.16500 1.000 88.80293 108 LEU A O 1
ATOM 837 N N . PHE A 1 130 ? 53.08400 28.48100 29.59800 1.000 85.92218 109 PHE A N 1
ATOM 838 C CA . PHE A 1 130 ? 53.16300 28.26400 31.06800 1.000 88.02729 109 PHE A CA 1
ATOM 839 C C . PHE A 1 130 ? 54.21400 27.21600 31.46100 1.000 91.48243 109 PHE A C 1
ATOM 840 O O . PHE A 1 130 ? 55.15600 27.61700 32.15700 1.000 95.45709 109 PHE A O 1
ATOM 848 N N . PRO A 1 131 ? 54.12200 25.91300 31.10000 1.000 89.88255 110 PRO A N 1
ATOM 849 C CA . PRO A 1 131 ? 55.09000 24.91400 31.55400 1.000 91.39980 110 PRO A CA 1
ATOM 850 C C . PRO A 1 131 ? 56.56900 25.32700 31.59200 1.000 95.48037 110 PRO A C 1
ATOM 851 O O . PRO A 1 131 ? 57.20600 25.02600 32.57800 1.000 98.79684 110 PRO A O 1
ATOM 855 N N . THR A 1 132 ? 57.07600 25.97900 30.54300 1.000 95.79038 111 THR A N 1
ATOM 856 C CA . THR A 1 132 ? 58.51400 26.36400 30.47700 1.000 98.20641 111 THR A CA 1
ATOM 857 C C . THR A 1 132 ? 58.93800 27.04700 31.77700 1.000 102.14768 111 THR A C 1
ATOM 858 O O . THR A 1 132 ? 60.03700 26.74800 32.27000 1.000 105.26304 111 THR A O 1
ATOM 862 N N . PHE A 1 133 ? 58.09200 27.92500 32.31300 1.000 101.80906 112 PHE A N 1
ATOM 863 C CA . PHE A 1 133 ? 58.44500 28.67800 33.54100 1.000 105.21197 112 PHE A CA 1
ATOM 864 C C . PHE A 1 133 ? 57.83400 27.99900 34.77000 1.000 105.58689 112 PHE A C 1
ATOM 865 O O . PHE A 1 133 ? 58.42500 28.11000 35.85400 1.000 109.39774 112 PHE A O 1
ATOM 867 N N . LEU A 1 134 ? 56.70300 27.30900 34.61200 1.000 102.12344 113 LEU A N 1
ATOM 868 C CA . LEU A 1 134 ? 56.00100 26.71900 35.78300 1.000 102.56895 113 LEU A CA 1
ATOM 869 C C . LEU A 1 134 ? 56.45000 25.27300 35.98300 1.000 104.00723 113 LEU A C 1
ATOM 870 O O . LEU A 1 134 ? 55.73900 24.36800 35.51500 1.000 101.83268 113 LEU A O 1
ATOM 875 N N . SER A 1 135 ? 57.57500 25.06800 36.66900 1.000 107.24681 114 SER A N 1
ATOM 876 C CA . SER A 1 135 ? 58.03000 23.69100 36.98100 1.000 107.73374 114 SER A CA 1
ATOM 877 C C . SER A 1 135 ? 57.04100 23.06500 37.96000 1.000 108.02479 114 SER A C 1
ATOM 878 O O . SER A 1 135 ? 56.70300 23.72000 38.95100 1.000 109.64479 114 SER A O 1
ATOM 881 N N . PRO A 1 136 ? 56.55300 21.83400 37.70700 1.000 107.14088 115 PRO A N 1
ATOM 882 C CA . PRO A 1 136 ? 55.63000 21.14600 38.61600 1.000 107.12736 115 PRO A CA 1
ATOM 883 C C . PRO A 1 136 ? 56.00900 21.26600 40.09700 1.000 110.03415 115 PRO A C 1
ATOM 884 O O . PRO A 1 136 ? 57.06500 20.79300 40.46900 1.000 112.18023 115 PRO A O 1
ATOM 888 N N . GLY A 1 137 ? 55.13200 21.87400 40.89800 1.000 110.16826 116 GLY A N 1
ATOM 889 C CA . GLY A 1 137 ? 55.43500 22.08700 42.32500 1.000 112.81055 116 GLY A CA 1
ATOM 890 C C . GLY A 1 137 ? 55.43400 23.56600 42.65100 1.000 114.20595 116 GLY A C 1
ATOM 891 O O . GLY A 1 137 ? 55.20100 23.91600 43.82200 1.000 116.00798 116 GLY A O 1
ATOM 892 N N . LYS A 1 138 ? 55.68000 24.40500 41.64500 1.000 112.83214 117 LYS A N 1
ATOM 893 C CA . LYS A 1 138 ? 55.67900 25.87600 41.84900 1.000 113.03968 117 LYS A CA 1
ATOM 894 C C . LYS A 1 138 ? 54.24100 26.37400 41.70800 1.000 111.24702 117 LYS A C 1
ATOM 895 O O . LYS A 1 138 ? 53.50500 25.78300 40.89700 1.000 108.49421 117 LYS A O 1
ATOM 898 N N . PHE A 1 139 ? 53.84900 27.39600 42.47400 1.000 112.73635 118 PHE A N 1
ATOM 899 C CA . PHE A 1 139 ? 52.48800 27.90400 42.47100 1.000 110.05158 118 PHE A CA 1
ATOM 900 C C . PHE A 1 139 ? 52.47200 29.31500 41.91200 1.000 109.71002 118 PHE A C 1
ATOM 901 O O . PHE A 1 139 ? 53.43000 30.07800 42.07400 1.000 112.83817 118 PHE A O 1
ATOM 903 N N . ALA A 1 140 ? 51.36900 29.65700 41.26200 1.000 105.87212 119 ALA A N 1
ATOM 904 C CA . ALA A 1 140 ? 51.19100 30.97600 40.69000 1.000 105.44932 119 ALA A CA 1
ATOM 905 C C . ALA A 1 140 ? 49.90600 31.59000 41.22100 1.000 104.68105 119 ALA A C 1
ATOM 906 O O . ALA A 1 140 ? 48.92700 30.88600 41.48400 1.000 102.94798 119 ALA A O 1
ATOM 908 N N . ILE A 1 141 ? 49.93700 32.91400 41.39200 1.000 106.48063 120 ILE A N 1
ATOM 909 C CA . ILE A 1 141 ? 48.80800 33.70200 41.88000 1.000 106.25815 120 ILE A CA 1
ATOM 910 C C . ILE A 1 141 ? 48.16900 34.44300 40.71000 1.000 103.96020 120 ILE A C 1
ATOM 911 O O . ILE A 1 141 ? 48.87200 34.94700 39.82400 1.000 103.81522 120 ILE A O 1
ATOM 916 N N . SER A 1 142 ? 46.83500 34.53500 40.71300 1.000 101.71193 121 SER A N 1
ATOM 917 C CA . SER A 1 142 ? 46.09800 35.30600 39.71400 1.000 99.13491 121 SER A CA 1
ATOM 918 C C . SER A 1 142 ? 45.10300 36.22400 40.41700 1.000 100.18986 121 SER A C 1
ATOM 919 O O . SER A 1 142 ? 45.00300 36.24300 41.64800 1.000 102.18994 121 SER A O 1
ATOM 922 N N . ASN A 1 143 ? 44.35800 36.99000 39.61700 1.000 97.80542 122 ASN A N 1
ATOM 923 C CA . ASN A 1 143 ? 43.34600 37.90900 40.12100 1.000 98.28536 122 ASN A CA 1
ATOM 924 C C . ASN A 1 143 ? 41.94000 37.33400 40.00200 1.000 96.13313 122 ASN A C 1
ATOM 925 O O . ASN A 1 143 ? 40.96800 38.08700 39.91200 1.000 96.42435 122 ASN A O 1
ATOM 930 N N . MET A 1 144 ? 41.80600 36.01600 40.01900 1.000 95.08363 123 MET A N 1
ATOM 931 C CA . MET A 1 144 ? 40.54400 35.36000 39.71200 1.000 92.95443 123 MET A CA 1
ATOM 932 C C . MET A 1 144 ? 39.79500 34.94300 40.98000 1.000 95.13275 123 MET A C 1
ATOM 933 O O . MET A 1 144 ? 40.31500 35.01200 42.09700 1.000 97.21448 123 MET A O 1
ATOM 938 N N . PHE A 1 145 ? 38.54000 34.52300 40.78800 1.000 93.12401 124 PHE A N 1
ATOM 939 C CA . PHE A 1 145 ? 37.67600 34.01900 41.85400 1.000 94.16234 124 PHE A CA 1
ATOM 940 C C . PHE A 1 145 ? 37.41800 32.52300 41.74700 1.000 93.19063 124 PHE A C 1
ATOM 941 O O . PHE A 1 145 ? 37.60900 31.79100 42.72500 1.000 95.07135 124 PHE A O 1
ATOM 949 N N . PHE A 1 146 ? 36.95300 32.05200 40.59300 1.000 89.41949 125 PHE A N 1
ATOM 950 C CA . PHE A 1 146 ? 36.83600 30.62800 40.32700 1.000 88.59433 125 PHE A CA 1
ATOM 951 C C . PHE A 1 146 ? 38.07600 30.14500 39.57800 1.000 89.17561 125 PHE A C 1
ATOM 952 O O . PHE A 1 146 ? 38.92300 30.93800 39.16000 1.000 89.78980 125 PHE A O 1
ATOM 954 N N . ASP A 1 147 ? 38.19100 28.82200 39.42500 1.000 88.57887 126 ASP A N 1
ATOM 955 C CA . ASP A 1 147 ? 39.23400 28.26400 38.56500 1.000 87.63881 126 ASP A CA 1
ATOM 956 C C . ASP A 1 147 ? 39.18200 26.74400 38.45900 1.000 86.82736 126 ASP A C 1
ATOM 957 O O . ASP A 1 147 ? 38.85400 26.03900 39.42200 1.000 87.30445 126 ASP A O 1
ATOM 962 N N . THR A 1 148 ? 39.52000 26.25000 37.26800 1.000 84.72089 127 THR A N 1
ATOM 963 C CA . THR A 1 148 ? 39.67300 24.83400 36.97400 1.000 83.04981 127 THR A CA 1
ATOM 964 C C . THR A 1 148 ? 41.06400 24.28600 37.26900 1.000 85.02459 127 THR A C 1
ATOM 965 O O . THR A 1 148 ? 41.21300 23.06700 37.39300 1.000 85.64871 127 THR A O 1
ATOM 969 N N . THR A 1 149 ? 42.07500 25.14500 37.38100 1.000 86.82727 128 THR A N 1
ATOM 970 C CA . THR A 1 149 ? 43.45700 24.72900 37.64300 1.000 88.25431 128 THR A CA 1
ATOM 971 C C . THR A 1 149 ? 43.93500 23.67500 36.64300 1.000 86.79487 128 THR A C 1
ATOM 972 O O . THR A 1 149 ? 44.47100 24.00300 35.57900 1.000 85.90717 128 THR A O 1
ATOM 976 N N . HIS A 1 152 ? 47.05800 24.18400 40.88500 1.000 94.92569 131 HIS A N 1
ATOM 977 C CA . HIS A 1 152 ? 47.88800 24.61200 42.00500 1.000 100.39693 131 HIS A CA 1
ATOM 978 C C . HIS A 1 152 ? 48.06300 26.12800 42.00100 1.000 101.43751 131 HIS A C 1
ATOM 979 O O . HIS A 1 152 ? 49.17700 26.63400 42.16600 1.000 104.11609 131 HIS A O 1
ATOM 981 N N . VAL A 1 153 ? 46.95100 26.84300 41.84200 1.000 98.42028 132 VAL A N 1
ATOM 982 C CA . VAL A 1 153 ? 46.94100 28.29200 41.67400 1.000 98.79944 132 VAL A CA 1
ATOM 983 C C . VAL A 1 153 ? 46.45000 28.96200 42.95100 1.000 102.02515 132 VAL A C 1
ATOM 984 O O . VAL A 1 153 ? 45.54700 28.44800 43.61800 1.000 102.39405 132 VAL A O 1
ATOM 988 N N . ILE A 1 154 ? 47.02500 30.12500 43.27300 1.000 104.43140 133 ILE A N 1
ATOM 989 C CA . ILE A 1 154 ? 46.66000 30.92200 44.44900 1.000 105.87131 133 ILE A CA 1
ATOM 990 C C . ILE A 1 154 ? 45.89700 32.16300 43.99700 1.000 105.20961 133 ILE A C 1
ATOM 991 O O . ILE A 1 154 ? 46.43100 32.97200 43.23000 1.000 105.56411 133 ILE A O 1
ATOM 993 N N . LEU A 1 155 ? 44.67600 32.35100 44.52300 1.000 105.33467 134 LEU A N 1
ATOM 994 C CA . LEU A 1 155 ? 43.72100 33.35300 44.02500 1.000 103.80145 134 LEU A CA 1
ATOM 995 C C . LEU A 1 155 ? 43.63700 34.56500 44.96300 1.000 106.63698 134 LEU A C 1
ATOM 996 O O . LEU A 1 155 ? 43.07900 34.47600 46.06100 1.000 108.21567 134 LEU A O 1
ATOM 1001 N N . ALA A 1 156 ? 44.14900 35.71000 44.51300 1.000 106.62635 135 ALA A N 1
ATOM 1002 C CA . ALA A 1 156 ? 44.11300 36.91000 45.33600 1.000 109.26187 135 ALA A CA 1
ATOM 1003 C C . ALA A 1 156 ? 43.33000 38.01100 44.64000 1.000 108.46643 135 ALA A C 1
ATOM 1004 O O . ALA A 1 156 ? 43.88900 39.06400 44.31800 1.000 109.48723 135 ALA A O 1
ATOM 1006 N N . GLY A 1 157 ? 42.04200 37.77700 44.39300 1.000 106.73692 136 GLY A N 1
ATOM 1007 C CA . GLY A 1 157 ? 41.20500 38.78600 43.75300 1.000 105.95221 136 GLY A CA 1
ATOM 1008 C C . GLY A 1 157 ? 40.74000 39.82800 44.75700 1.000 109.15378 136 GLY A C 1
ATOM 1009 O O . GLY A 1 157 ? 40.21000 39.48900 45.82000 1.000 110.93402 136 GLY A O 1
ATOM 1010 N N . ALA A 1 158 ? 40.94400 41.10300 44.42400 1.000 110.09231 137 ALA A N 1
ATOM 1011 C CA . ALA A 1 158 ? 40.62600 42.18100 45.35500 1.000 113.06079 137 ALA A CA 1
ATOM 1012 C C . ALA A 1 158 ? 39.16400 42.10900 45.77900 1.000 112.77310 137 ALA A C 1
ATOM 1013 O O . ALA A 1 158 ? 38.26200 42.09200 44.93700 1.000 110.82838 137 ALA A O 1
ATOM 1015 N N . ARG A 1 159 ? 38.93300 42.05900 47.08700 1.000 114.98647 138 ARG A N 1
ATOM 1016 C CA . ARG A 1 159 ? 37.57400 41.92900 47.59600 1.000 115.16940 138 ARG A CA 1
ATOM 1017 C C . ARG A 1 159 ? 36.71600 43.07300 47.07300 1.000 115.18290 138 ARG A C 1
ATOM 1018 O O . ARG A 1 159 ? 37.11700 44.23800 47.19000 1.000 117.98292 138 ARG A O 1
ATOM 1020 N N . PRO A 1 160 ? 35.53100 42.79600 46.50000 1.000 112.88354 139 PRO A N 1
ATOM 1021 C CA . PRO A 1 160 ? 34.66100 43.89800 46.06100 1.000 112.09229 139 PRO A CA 1
ATOM 1022 C C . PRO A 1 160 ? 34.41300 44.89200 47.18800 1.000 116.99784 139 PRO A C 1
ATOM 1023 O O . PRO A 1 160 ? 34.03100 46.04000 46.93800 1.000 118.57444 139 PRO A O 1
ATOM 1027 N N . ILE A 1 161 ? 34.63400 44.45000 48.42800 1.000 118.77648 140 ILE A N 1
ATOM 1028 C CA . ILE A 1 161 ? 34.68900 45.30900 49.60800 1.000 122.15142 140 ILE A CA 1
ATOM 1029 C C . ILE A 1 161 ? 33.72400 46.48600 49.54600 1.000 123.14277 140 ILE A C 1
ATOM 1030 O O . ILE A 1 161 ? 33.66100 47.29200 50.47600 1.000 127.26942 140 ILE A O 1
ATOM 1032 N N . CYS A 1 175 ? 30.78000 51.23200 43.20100 1.000 111.90057 154 CYS A N 1
ATOM 1033 C CA . CYS A 1 175 ? 31.76900 50.25900 42.72900 1.000 110.91348 154 CYS A CA 1
ATOM 1034 C C . CYS A 1 175 ? 32.45900 50.73600 41.44100 1.000 109.72348 154 CYS A C 1
ATOM 1035 O O . CYS A 1 175 ? 31.81900 51.34600 40.57800 1.000 108.66161 154 CYS A O 1
ATOM 1038 N N . LYS A 1 176 ? 33.75900 50.45500 41.31700 1.000 109.25702 155 LYS A N 1
ATOM 1039 C CA . LYS A 1 176 ? 34.52700 50.81100 40.12800 1.000 106.97480 155 LYS A CA 1
ATOM 1040 C C . LYS A 1 176 ? 35.79600 49.97400 40.07500 1.000 106.37388 155 LYS A C 1
ATOM 1041 O O . LYS A 1 176 ? 36.34000 49.58200 41.11100 1.000 108.57103 155 LYS A O 1
ATOM 1045 N N . PHE A 1 177 ? 36.25600 49.71500 38.84600 1.000 104.64845 156 PHE A N 1
ATOM 1046 C CA . PHE A 1 177 ? 37.44600 48.91900 38.53600 1.000 103.16716 156 PHE A CA 1
ATOM 1047 C C . PHE A 1 177 ? 37.57000 47.64400 39.36200 1.000 101.93581 156 PHE A C 1
ATOM 1048 O O . PHE A 1 177 ? 38.68400 47.17400 39.61300 1.000 103.03308 156 PHE A O 1
ATOM 1056 N N . LYS A 1 178 ? 36.42000 47.07200 39.72900 1.000 100.69913 157 LYS A N 1
ATOM 1057 C CA . LYS A 1 178 ? 36.42400 45.79100 40.48000 1.000 100.16010 157 LYS A CA 1
ATOM 1058 C C . LYS A 1 178 ? 37.16200 44.74700 39.63800 1.000 98.03874 157 LYS A C 1
ATOM 1059 O O . LYS A 1 178 ? 37.30300 44.93700 38.41800 1.000 97.69059 157 LYS A O 1
ATOM 1065 N N . GLY A 1 179 ? 37.62300 43.67300 40.26700 1.000 98.90735 158 GLY A N 1
ATOM 1066 C CA . GLY A 1 179 ? 38.36500 42.69100 39.51400 1.000 97.88507 158 GLY A CA 1
ATOM 1067 C C . GLY A 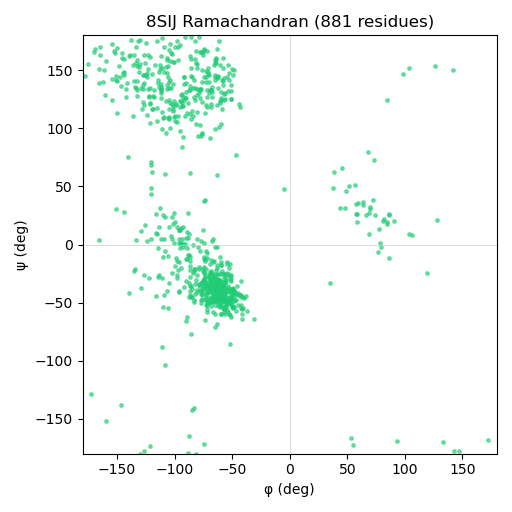1 179 ? 39.82600 43.02200 39.36000 1.000 99.94737 158 GLY A C 1
ATOM 1068 O O . GLY A 1 179 ? 40.47900 42.50200 38.44500 1.000 97.96914 158 GLY A O 1
ATOM 1069 N N . ASN A 1 180 ? 40.34800 43.90200 40.21400 1.000 103.12588 159 ASN A N 1
ATOM 1070 C CA . ASN A 1 180 ? 41.77600 44.10400 40.37800 1.000 104.96829 159 ASN A CA 1
ATOM 1071 C C . ASN A 1 180 ? 42.36900 42.97200 41.21200 1.000 106.23337 159 ASN A C 1
ATOM 1072 O O . ASN A 1 180 ? 41.66200 42.18900 41.85300 1.000 106.03452 159 ASN A O 1
ATOM 1077 N N . MET A 1 181 ? 43.68900 42.87900 41.17800 1.000 108.02299 160 MET A N 1
ATOM 1078 C CA . MET A 1 181 ? 44.40400 41.97900 42.06500 1.000 109.31625 160 MET A CA 1
ATOM 1079 C C . MET A 1 181 ? 44.52900 42.65100 43.41900 1.000 113.56784 160 MET A C 1
ATOM 1080 O O . MET A 1 181 ? 44.88000 43.83200 43.50100 1.000 116.33635 160 MET A O 1
ATOM 1085 N N . ASP A 1 182 ? 44.23300 41.90700 44.49100 1.000 114.78435 161 ASP A N 1
ATOM 1086 C CA . ASP A 1 182 ? 44.49800 42.45600 45.84700 1.000 118.75535 161 ASP A CA 1
ATOM 1087 C C . ASP A 1 182 ? 46.01900 42.48800 45.94700 1.000 120.86878 161 ASP A C 1
ATOM 1088 O O . ASP A 1 182 ? 46.59500 41.45100 46.32400 1.000 121.45680 161 ASP A O 1
ATOM 1093 N N . VAL A 1 183 ? 46.64200 43.60900 45.57700 1.000 122.61366 162 VAL A N 1
ATOM 1094 C CA . VAL A 1 183 ? 48.09900 43.63600 45.52200 1.000 124.97135 162 VAL A CA 1
ATOM 1095 C C . VAL A 1 183 ? 48.67400 43.33400 46.89900 1.000 129.21667 162 VAL A C 1
ATOM 1096 O O . VAL A 1 183 ? 49.69800 42.64800 47.02800 1.000 130.38647 162 VAL A O 1
ATOM 1100 N N . GLU A 1 184 ? 48.01300 43.82500 47.95100 1.000 131.29734 163 GLU A N 1
ATOM 1101 C CA . GLU A 1 184 ? 48.40200 43.46900 49.31000 1.000 134.96436 163 GLU A CA 1
ATOM 1102 C C . GLU A 1 184 ? 48.44800 41.95200 49.48600 1.000 133.08481 163 GLU A C 1
ATOM 1103 O O . GLU A 1 184 ? 49.49000 41.39000 49.83300 1.000 134.94116 163 GLU A O 1
ATOM 1105 N N . LYS A 1 185 ? 47.32600 41.27100 49.22800 1.000 129.49721 164 LYS A N 1
ATOM 1106 C CA . LYS A 1 185 ? 47.24400 39.82900 49.46000 1.000 127.88803 164 LYS A CA 1
ATOM 1107 C C . LYS A 1 185 ? 48.33000 39.07600 48.69600 1.000 126.69462 164 LYS A C 1
ATOM 1108 O O . LYS A 1 185 ? 49.06400 38.26300 49.26500 1.000 128.69363 164 LYS A O 1
ATOM 1112 N N . MET A 1 186 ? 48.42200 39.31700 47.39000 1.000 125.29647 165 MET A N 1
ATOM 1113 C CA . MET A 1 186 ? 49.50300 38.78700 46.56700 1.000 124.57719 165 MET A CA 1
ATOM 1114 C C . MET A 1 186 ? 50.88100 38.98300 47.20800 1.000 128.01212 165 MET A C 1
ATOM 1115 O O . MET A 1 186 ? 51.62500 38.02000 47.42900 1.000 128.16256 165 MET A O 1
ATOM 1120 N N . GLU A 1 187 ? 51.22700 40.23800 47.51300 1.000 130.87931 166 GLU A N 1
ATOM 1121 C CA . GLU A 1 187 ? 52.54600 40.55000 48.06200 1.000 135.02464 166 GLU A CA 1
ATOM 1122 C C . GLU A 1 187 ? 52.86600 39.69800 49.28400 1.000 137.42044 166 GLU A C 1
ATOM 1123 O O . GLU A 1 187 ? 54.00100 39.23900 49.45000 1.000 140.10063 166 GLU A O 1
ATOM 1125 N N . LYS A 1 188 ? 51.88200 39.48400 50.16000 1.000 137.29851 167 LYS A N 1
ATOM 1126 C CA . LYS A 1 188 ? 52.11100 38.62200 51.31400 1.000 139.60859 167 LYS A CA 1
ATOM 1127 C C . LYS A 1 188 ? 52.14500 37.15200 50.91700 1.000 137.02929 167 LYS A C 1
ATOM 1128 O O . LYS A 1 188 ? 52.83700 36.35600 51.56300 1.000 139.27326 167 LYS A O 1
ATOM 1130 N N . ILE A 1 189 ? 51.40900 36.77500 49.86600 1.000 133.00940 168 ILE A N 1
ATOM 1131 C CA . ILE A 1 189 ? 51.45000 35.39300 49.40000 1.000 130.71718 168 ILE A CA 1
ATOM 1132 C C . ILE A 1 189 ? 52.82600 35.05700 48.84400 1.000 131.83533 168 ILE A C 1
ATOM 1133 O O . ILE A 1 189 ? 53.23800 33.89100 48.87000 1.000 131.12356 168 ILE A O 1
ATOM 1138 N N . ILE A 1 190 ? 53.56000 36.05400 48.32700 1.000 132.97492 169 ILE A N 1
ATOM 1139 C CA . ILE A 1 190 ? 54.88800 35.77000 47.78800 1.000 134.23584 169 ILE A CA 1
ATOM 1140 C C . ILE A 1 190 ? 55.91300 35.60100 48.89400 1.000 138.21565 169 ILE A C 1
ATOM 1141 O O . ILE A 1 190 ? 57.10300 35.42000 48.59900 1.000 140.11500 169 ILE A O 1
ATOM 1146 N N . LEU A 1 191 ? 55.48900 35.67300 50.15900 1.000 140.19032 170 LEU A N 1
ATOM 1147 C CA . LEU A 1 191 ? 56.33400 35.48000 51.32900 1.000 143.77745 170 LEU A CA 1
ATOM 1148 C C . LEU A 1 191 ? 55.92700 34.27300 52.15300 1.000 143.66042 170 LEU A C 1
ATOM 1149 O O . LEU A 1 191 ? 56.79200 33.50500 52.58400 1.000 145.70825 170 LEU A O 1
ATOM 1154 N N . GLU A 1 192 ? 54.62600 34.09200 52.39500 1.000 141.76039 171 GLU A N 1
ATOM 1155 C CA . GLU A 1 192 ? 54.15500 32.85000 53.00100 1.000 141.16487 171 GLU A CA 1
ATOM 1156 C C . GLU A 1 192 ? 54.52100 31.65300 52.13200 1.000 138.55613 171 GLU A C 1
ATOM 1157 O O . GLU A 1 192 ? 54.90200 30.59300 52.64300 1.000 139.29335 171 GLU A O 1
ATOM 1163 N N . LYS A 1 193 ? 54.55400 31.88600 50.82300 1.000 135.84459 172 LYS A N 1
ATOM 1164 C CA . LYS A 1 193 ? 55.07400 30.85300 49.90200 1.000 133.26893 172 LYS A CA 1
ATOM 1165 C C . LYS A 1 193 ? 56.36600 31.49100 49.40100 1.000 134.92301 172 LYS A C 1
ATOM 1166 O O . LYS A 1 193 ? 56.31600 32.67100 49.08900 1.000 135.32893 172 LYS A O 1
ATOM 1170 N N . GLY A 1 194 ? 57.47900 30.76800 49.36900 1.000 135.96477 173 GLY A N 1
ATOM 1171 C CA . GLY A 1 194 ? 58.77200 31.38300 49.01600 1.000 138.23921 173 GLY A CA 1
ATOM 1172 C C . GLY A 1 194 ? 58.76000 32.21800 47.75200 1.000 136.56120 173 GLY A C 1
ATOM 1173 O O . GLY A 1 194 ? 58.04600 31.87200 46.80200 1.000 133.00913 173 GLY A O 1
ATOM 1174 N N . PRO A 1 195 ? 59.55400 33.30500 47.69100 1.000 139.29384 174 PRO A N 1
ATOM 1175 C CA . PRO A 1 195 ? 59.65800 34.12300 46.48200 1.000 138.04700 174 PRO A CA 1
ATOM 1176 C C . PRO A 1 195 ? 60.24000 33.37500 45.27400 1.000 135.87545 174 PRO A C 1
ATOM 1177 O O . PRO A 1 195 ? 59.69100 33.49400 44.19900 1.000 132.41075 174 PRO A O 1
ATOM 1181 N N . GLU A 1 196 ? 61.33300 32.63700 45.47500 1.000 137.55964 175 GLU A N 1
ATOM 1182 C CA . GLU A 1 196 ? 61.95600 31.86800 44.36800 1.000 135.65859 175 GLU A CA 1
ATOM 1183 C C . GLU A 1 196 ? 61.08700 30.64800 44.06800 1.000 132.62082 175 GLU A C 1
ATOM 1184 O O . GLU A 1 196 ? 61.47800 29.86100 43.19100 1.000 131.77010 175 GLU A O 1
ATOM 1186 N N . ASN A 1 197 ? 59.97000 30.49100 44.78200 1.000 131.29627 176 ASN A N 1
ATOM 1187 C CA . ASN A 1 197 ? 59.04700 29.39600 44.50300 1.000 127.45749 176 ASN A CA 1
ATOM 1188 C C . ASN A 1 197 ? 57.88800 29.79700 43.60600 1.000 123.83765 176 ASN A C 1
ATOM 1189 O O . ASN A 1 197 ? 57.48500 29.01600 42.74300 1.000 121.15789 176 ASN A O 1
ATOM 1194 N N . ILE A 1 198 ? 57.32100 30.98700 43.79000 1.000 123.64188 177 ILE A N 1
ATOM 1195 C CA . ILE A 1 198 ? 56.18200 31.36300 42.97000 1.000 120.22093 177 ILE A CA 1
ATOM 1196 C C . ILE A 1 198 ? 56.61500 31.33100 41.51300 1.000 118.07977 177 ILE A C 1
ATOM 1197 O O . ILE A 1 198 ? 57.52300 32.06500 41.10200 1.000 119.51355 177 ILE A O 1
ATOM 1202 N N . GLY A 1 199 ? 55.99300 30.43800 40.73800 1.000 114.53644 178 GLY A N 1
ATOM 1203 C CA . GLY A 1 199 ? 56.37600 30.27700 39.34300 1.000 112.40654 178 GLY A CA 1
ATOM 1204 C C . GLY A 1 199 ? 56.07400 31.50800 38.50800 1.000 111.27781 178 GLY A C 1
ATOM 1205 O O . GLY A 1 199 ? 56.92100 31.96700 37.73500 1.000 111.79476 178 GLY A O 1
ATOM 1206 N N . LEU A 1 200 ? 54.86500 32.05700 38.64700 1.000 109.77084 179 LEU A N 1
ATOM 1207 C CA . LEU A 1 200 ? 54.52300 33.31000 37.97800 1.000 108.29087 179 LEU A CA 1
ATOM 1208 C C . LEU A 1 200 ? 53.24600 33.89900 38.58100 1.000 107.17038 179 LEU A C 1
ATOM 1209 O O . LEU A 1 200 ? 52.56200 33.27700 39.39900 1.000 106.92286 179 LEU A O 1
ATOM 1214 N N . ILE A 1 201 ? 52.97200 35.13900 38.18400 1.000 106.85085 180 ILE A N 1
ATOM 1215 C CA . ILE A 1 201 ? 51.72100 35.84600 38.42300 1.000 104.89530 180 ILE A CA 1
ATOM 1216 C C . ILE A 1 201 ? 51.03000 36.07800 37.08500 1.000 101.70803 180 ILE A C 1
ATOM 1217 O O . ILE A 1 201 ? 51.67500 36.44900 36.09900 1.000 101.69704 180 ILE A O 1
ATOM 1222 N N . VAL A 1 202 ? 49.72600 35.83500 37.04900 1.000 98.48442 181 VAL A N 1
ATOM 1223 C CA . VAL A 1 202 ? 48.90800 36.04200 35.86700 1.000 94.99838 181 VAL A CA 1
ATOM 1224 C C . VAL A 1 202 ? 47.81100 37.02400 36.23800 1.000 95.57516 181 VAL A C 1
ATOM 1225 O O . VAL A 1 202 ? 47.02200 36.76700 37.15600 1.000 96.28107 181 VAL A O 1
ATOM 1229 N N . MET A 1 203 ? 47.76200 38.14800 35.53200 1.000 95.47801 182 MET A N 1
ATOM 1230 C CA . MET A 1 203 ? 46.65300 39.09000 35.62700 1.000 94.34966 182 MET A CA 1
ATOM 1231 C C . MET A 1 203 ? 45.81100 38.90900 34.36900 1.000 90.83633 182 MET A C 1
ATOM 1232 O O . MET A 1 203 ? 46.24300 39.28400 33.27400 1.000 90.10807 182 MET A O 1
ATOM 1237 N N . THR A 1 204 ? 44.63100 38.31400 34.50700 1.000 88.32039 183 THR A N 1
ATOM 1238 C CA . THR A 1 204 ? 43.72200 38.20500 33.37400 1.000 85.46814 183 THR A CA 1
ATOM 1239 C C . THR A 1 204 ? 42.85700 39.46500 33.31600 1.000 85.12629 183 THR A C 1
ATOM 1240 O O . THR A 1 204 ? 42.34800 39.92400 34.34300 1.000 86.76944 183 THR A O 1
ATOM 1244 N N . ILE A 1 205 ? 42.73900 40.04500 32.11600 1.000 83.18360 184 ILE A N 1
ATOM 1245 C CA . ILE A 1 205 ? 42.03300 41.30300 31.88900 1.000 83.23773 184 ILE A CA 1
ATOM 1246 C C . ILE A 1 205 ? 41.13300 41.12000 30.68000 1.000 79.66617 184 ILE A C 1
ATOM 1247 O O . ILE A 1 205 ? 41.56200 40.54500 29.67700 1.000 77.98214 184 ILE A O 1
ATOM 1252 N N . THR A 1 206 ? 39.88300 41.56500 30.77300 1.000 78.87086 185 THR A N 1
ATOM 1253 C CA . THR A 1 206 ? 39.21800 41.92600 32.01600 1.000 80.82729 185 THR A CA 1
ATOM 1254 C C . THR A 1 206 ? 39.16000 40.68100 32.90400 1.000 81.57235 185 THR A C 1
ATOM 1255 O O . THR A 1 206 ? 39.54400 39.61300 32.45500 1.000 81.00167 185 THR A O 1
ATOM 1259 N N . ASN A 1 207 ? 38.68800 40.77600 34.14600 1.000 82.86369 186 ASN A N 1
ATOM 1260 C CA . ASN A 1 207 ? 38.59800 39.59400 35.00300 1.000 82.96229 186 ASN A CA 1
ATOM 1261 C C . ASN A 1 207 ? 37.28000 38.87600 34.73200 1.000 80.88238 186 ASN A C 1
ATOM 1262 O O . ASN A 1 207 ? 36.21500 39.36400 35.11900 1.000 80.94201 186 ASN A O 1
ATOM 1267 N N . ASN A 1 208 ? 37.35000 37.71100 34.07900 1.000 79.07442 187 ASN A N 1
ATOM 1268 C CA . ASN A 1 208 ? 36.13400 36.96200 33.76300 1.000 76.75363 187 ASN A CA 1
ATOM 1269 C C . ASN A 1 208 ? 35.36400 36.60600 35.01900 1.000 78.53086 187 ASN A C 1
ATOM 1270 O O . ASN A 1 208 ? 34.16000 36.85700 35.12200 1.000 78.26377 187 ASN A O 1
ATOM 1275 N N . SER A 1 209 ? 36.04600 35.98100 35.97300 1.000 80.30750 188 SER A N 1
ATOM 1276 C CA . SER A 1 209 ? 35.41500 35.38200 37.13600 1.000 81.63596 188 SER A CA 1
ATOM 1277 C C . SER A 1 209 ? 34.65300 36.38100 38.00000 1.000 83.85254 188 SER A C 1
ATOM 1278 O O . SER A 1 209 ? 33.91800 35.95500 38.89800 1.000 85.73109 188 SER A O 1
ATOM 1281 N N . ALA A 1 210 ? 34.80800 37.68400 37.76900 1.000 84.23833 189 ALA A N 1
ATOM 1282 C CA . ALA A 1 210 ? 33.98500 38.68600 38.43600 1.000 85.83872 189 ALA A CA 1
ATOM 1283 C C . ALA A 1 210 ? 32.80400 39.14200 37.59400 1.000 83.48528 189 ALA A C 1
ATOM 1284 O O . ALA A 1 210 ? 31.83300 39.67000 38.14700 1.000 84.92876 189 ALA A O 1
ATOM 1286 N N . GLY A 1 211 ? 32.87200 38.96700 36.27900 1.000 80.43175 190 GLY A N 1
ATOM 1287 C CA . GLY A 1 211 ? 31.79300 39.35600 35.39700 1.000 78.19863 190 GLY A CA 1
ATOM 1288 C C . GLY A 1 211 ? 32.25400 40.23700 34.25500 1.000 77.87345 190 GLY A C 1
ATOM 1289 O O . GLY A 1 211 ? 31.45400 40.96600 33.64900 1.000 76.77607 190 GLY A O 1
ATOM 1290 N N . GLY A 1 212 ? 33.54900 40.17600 33.95800 1.000 78.02846 191 GLY A N 1
ATOM 1291 C CA . GLY A 1 212 ? 34.14500 41.05100 32.97200 1.000 77.47881 191 GLY A CA 1
ATOM 1292 C C . GLY A 1 212 ? 34.56200 42.41000 33.48800 1.000 79.99384 191 GLY A C 1
ATOM 1293 O O . GLY A 1 212 ? 34.75300 43.32500 32.67900 1.000 79.78031 191 GLY A O 1
ATOM 1294 N N . GLN A 1 213 ? 34.69900 42.57900 34.80400 1.000 82.45313 192 GLN A N 1
ATOM 1295 C CA . GLN A 1 213 ? 35.16200 43.84700 35.34100 1.000 85.53964 192 GLN A CA 1
ATOM 1296 C C . GLN A 1 213 ? 36.64100 44.04600 35.01600 1.000 86.49688 192 GLN A C 1
ATOM 1297 O O . GLN A 1 213 ? 37.39700 43.07600 34.92200 1.000 85.81449 192 GLN A O 1
ATOM 1303 N N . PRO A 1 214 ? 37.12800 45.30000 34.77300 1.000 88.23356 193 PRO A N 1
ATOM 1304 C CA . PRO A 1 214 ? 38.49500 45.49500 34.28200 1.000 89.14653 193 PRO A CA 1
ATOM 1305 C C . PRO A 1 214 ? 39.63800 45.61900 35.28800 1.000 92.58966 193 PRO A C 1
ATOM 1306 O O . PRO A 1 214 ? 39.47400 45.27900 36.44100 1.000 94.80558 193 PRO A O 1
ATOM 1310 N N . VAL A 1 215 ? 40.77900 46.09800 34.79700 1.000 93.92733 194 VAL A N 1
ATOM 1311 C CA . VAL A 1 215 ? 41.98700 46.20200 35.65800 1.000 97.77619 194 VAL A CA 1
ATOM 1312 C C . VAL A 1 215 ? 42.57300 47.59200 35.45100 1.000 100.47528 194 VAL A C 1
ATOM 1313 O O . VAL A 1 215 ? 42.79100 47.95500 34.28800 1.000 99.03286 194 VAL A O 1
ATOM 1317 N N . SER A 1 216 ? 42.81600 48.33700 36.53200 1.000 104.17508 195 SER A N 1
ATOM 1318 C CA . SER A 1 216 ? 43.27400 49.73900 36.35900 1.000 107.11669 195 SER A CA 1
ATOM 1319 C C . SER A 1 216 ? 44.71000 49.76700 35.88300 1.000 108.55015 195 SER A C 1
ATOM 1320 O O . SER A 1 216 ? 45.46700 48.86700 36.29500 1.000 109.02153 195 SER A O 1
ATOM 1323 N N . MET A 1 217 ? 45.02700 50.68000 34.95900 1.000 109.03422 196 MET A N 1
ATOM 1324 C CA . MET A 1 217 ? 46.44100 50.82400 34.67700 1.000 111.26674 196 MET A CA 1
ATOM 1325 C C . MET A 1 217 ? 47.24400 50.80100 35.97000 1.000 115.20929 196 MET A C 1
ATOM 1326 O O . MET A 1 217 ? 48.36900 50.29000 35.99400 1.000 116.35482 196 MET A O 1
ATOM 1331 N N . LYS A 1 218 ? 46.65800 51.28700 37.07000 1.000 117.33366 197 LYS A N 1
ATOM 1332 C CA . LYS A 1 218 ? 47.37600 51.33200 38.34000 1.000 121.38282 197 LYS A CA 1
ATOM 1333 C C . LYS A 1 218 ? 47.52500 49.94300 38.94100 1.000 120.14414 197 LYS A C 1
ATOM 1334 O O . LYS A 1 218 ? 48.61000 49.57100 39.40100 1.000 122.41990 197 LYS A O 1
ATOM 1336 N N . ASN A 1 219 ? 46.44300 49.16200 38.97200 1.000 116.75730 198 ASN A N 1
ATOM 1337 C CA . ASN A 1 219 ? 46.56600 47.80400 39.48300 1.000 115.53510 198 ASN A CA 1
ATOM 1338 C C . ASN A 1 219 ? 47.55900 46.99700 38.67000 1.000 114.09031 198 ASN A C 1
ATOM 1339 O O . ASN A 1 219 ? 48.02700 45.96000 39.14100 1.000 114.39684 198 ASN A O 1
ATOM 1344 N N . ILE A 1 220 ? 47.89100 47.44700 37.46400 1.000 113.00214 199 ILE A N 1
ATOM 1345 C CA . ILE A 1 220 ? 48.83900 46.73200 36.61700 1.000 112.09037 199 ILE A CA 1
ATOM 1346 C C . ILE A 1 220 ? 50.27800 47.13000 36.93500 1.000 116.45774 199 ILE A C 1
ATOM 1347 O O . ILE A 1 220 ? 51.15600 46.26900 37.06000 1.000 116.59840 199 ILE A O 1
ATOM 1352 N N . ARG A 1 221 ? 50.54600 48.42800 37.09100 1.000 119.18770 200 ARG A N 1
ATOM 1353 C CA . ARG A 1 221 ? 51.86000 48.85300 37.55800 1.000 123.65679 200 ARG A CA 1
ATOM 1354 C C . ARG A 1 221 ? 52.18400 48.21000 38.90200 1.000 125.85260 200 ARG A C 1
ATOM 1355 O O . ARG A 1 221 ? 53.28200 47.67200 39.10300 1.000 127.58372 200 ARG A O 1
ATOM 1357 N N . GLU A 1 222 ? 51.21700 48.23200 39.82800 1.000 126.06100 201 GLU A N 1
ATOM 1358 C CA . GLU A 1 222 ? 51.45100 47.71600 41.17500 1.000 128.28949 201 GLU A CA 1
ATOM 1359 C C . GLU A 1 222 ? 51.66600 46.20700 41.16800 1.000 125.90873 201 GLU A C 1
ATOM 1360 O O . GLU A 1 222 ? 52.51100 45.69400 41.91000 1.000 128.36347 201 GLU A O 1
ATOM 1366 N N . THR A 1 223 ? 50.91200 45.46800 40.35000 1.000 121.29340 202 THR A N 1
ATOM 1367 C CA . THR A 1 223 ? 51.16700 44.03400 40.28500 1.000 119.73007 202 THR A CA 1
ATOM 1368 C C . THR A 1 223 ? 52.50500 43.78000 39.59700 1.000 120.59789 202 THR A C 1
ATOM 1369 O O . THR A 1 223 ? 53.25800 42.87900 39.99200 1.000 121.38871 202 THR A O 1
ATOM 1373 N N . SER A 1 224 ? 52.83300 44.60900 38.60100 1.000 120.15779 203 SER A N 1
ATOM 1374 C CA . SER A 1 224 ? 54.14300 44.55900 37.96500 1.000 121.46335 203 SER A CA 1
ATOM 1375 C C . SER A 1 224 ? 55.25600 44.75300 38.98800 1.000 126.43287 203 SER A C 1
ATOM 1376 O O . SER A 1 224 ? 56.22100 43.98200 39.03000 1.000 127.50731 203 SER A O 1
ATOM 1379 N N . GLU A 1 225 ? 55.13100 45.78100 39.83100 1.000 129.65892 204 GLU A N 1
ATOM 1380 C CA . GLU A 1 225 ? 56.20300 46.13400 40.75500 1.000 134.72420 204 GLU A CA 1
ATOM 1381 C C . GLU A 1 225 ? 56.63900 44.93000 41.58700 1.000 135.32788 204 GLU A C 1
ATOM 1382 O O . GLU A 1 225 ? 57.80300 44.51600 41.53800 1.000 137.21748 204 GLU A O 1
ATOM 1384 N N . ILE A 1 226 ? 55.71400 44.34900 42.36000 1.000 133.88677 205 ILE A N 1
ATOM 1385 C CA . ILE A 1 226 ? 56.06700 43.18700 43.17300 1.000 134.49957 205 ILE A CA 1
ATOM 1386 C C . ILE A 1 226 ? 56.67800 42.07800 42.32900 1.000 132.59207 205 ILE A C 1
ATOM 1387 O O . ILE A 1 226 ? 57.43800 41.25300 42.85300 1.000 134.15430 205 ILE A O 1
ATOM 1392 N N . CYS A 1 227 ? 56.37400 42.04000 41.02600 1.000 129.20234 206 CYS A N 1
ATOM 1393 C CA . CYS A 1 227 ? 56.90700 40.97400 40.18200 1.000 127.24941 206 CYS A CA 1
ATOM 1394 C C . CYS A 1 227 ? 58.39200 41.17300 39.87800 1.000 130.03563 206 CYS A C 1
ATOM 1395 O O . CYS A 1 227 ? 59.13900 40.19000 39.78100 1.000 129.65646 206 CYS A O 1
ATOM 1398 N N . LYS A 1 228 ? 58.84600 42.42200 39.74200 1.000 132.31523 207 LYS A N 1
ATOM 1399 C CA . LYS A 1 228 ? 60.26000 42.65500 39.47600 1.000 135.68720 207 LYS A CA 1
ATOM 1400 C C . LYS A 1 228 ? 61.11400 42.54400 40.73800 1.000 140.27823 207 LYS A C 1
ATOM 1401 O O . LYS A 1 228 ? 62.26600 42.09500 40.66300 1.000 142.36520 207 LYS A O 1
ATOM 1403 N N . LYS A 1 229 ? 60.58100 42.93900 41.89700 1.000 142.05755 208 LYS A N 1
ATOM 1404 C CA . LYS A 1 229 ? 61.32500 42.80900 43.14600 1.000 146.47175 208 LYS A CA 1
ATOM 1405 C C . LYS A 1 229 ? 61.60400 41.34500 43.45100 1.000 145.37025 208 LYS A C 1
ATOM 1406 O O . LYS A 1 229 ? 62.75700 40.90400 43.39400 1.000 147.51675 208 LYS A O 1
ATOM 1408 N N . TYR A 1 230 ? 60.55900 40.58300 43.77300 1.000 142.19852 209 TYR A N 1
ATOM 1409 C CA . TYR A 1 230 ? 60.72200 39.17900 44.12500 1.000 141.19957 209 TYR A CA 1
ATOM 1410 C C . TYR A 1 230 ? 60.99100 38.28900 42.90800 1.000 137.82878 209 TYR A C 1
ATOM 1411 O O . TYR A 1 230 ? 60.90900 37.05900 43.02900 1.000 136.12922 209 TYR A O 1
ATOM 1413 N N . GLY A 1 231 ? 61.29400 38.87900 41.75300 1.000 136.97763 210 GLY A N 1
ATOM 1414 C CA . GLY A 1 231 ? 61.77800 38.13700 40.58900 1.000 134.68346 210 GLY A CA 1
ATOM 1415 C C . GLY A 1 231 ? 60.82800 37.13100 39.97100 1.000 129.59614 210 GLY A C 1
ATOM 1416 O O . GLY A 1 231 ? 61.26900 36.07500 39.49700 1.000 128.32608 210 GLY A O 1
ATOM 1417 N N . ILE A 1 232 ? 59.53800 37.43900 39.93500 1.000 126.78079 211 ILE A N 1
ATOM 1418 C CA . ILE A 1 232 ? 58.55000 36.49100 39.42800 1.000 122.13142 211 ILE A CA 1
ATOM 1419 C C . ILE A 1 232 ? 58.11200 36.93300 38.03400 1.000 119.01510 211 ILE A C 1
ATOM 1420 O O . ILE A 1 232 ? 57.96000 38.13900 37.78500 1.000 119.74422 211 ILE A O 1
ATOM 1425 N N . PRO A 1 233 ? 57.93100 36.00500 37.08900 1.000 115.71091 212 PRO A N 1
ATOM 1426 C CA . PRO A 1 233 ? 57.48100 36.39700 35.74600 1.000 112.51130 212 PRO A CA 1
ATOM 1427 C C . PRO A 1 233 ? 56.01100 36.76700 35.75400 1.000 109.66968 212 PRO A C 1
ATOM 1428 O O . PRO A 1 233 ? 55.20700 36.16200 36.46500 1.000 108.57507 212 PRO A O 1
ATOM 1432 N N . PHE A 1 234 ? 55.66500 37.76200 34.93900 1.000 108.85632 213 PHE A N 1
ATOM 1433 C CA . PHE A 1 234 ? 54.32300 38.33300 34.89400 1.000 106.47913 213 PHE A CA 1
ATOM 1434 C C . PHE A 1 234 ? 53.71000 38.06000 33.52900 1.000 102.41657 213 PHE A C 1
ATOM 1435 O O . PHE A 1 234 ? 54.21900 38.53800 32.50900 1.000 102.47694 213 PHE A O 1
ATOM 1443 N N . ASN A 1 235 ? 52.62000 37.30200 33.51100 1.000 99.16535 214 ASN A N 1
ATOM 1444 C CA . ASN A 1 235 ? 51.87200 37.04000 32.29400 1.000 95.27996 214 ASN A CA 1
ATOM 1445 C C . ASN A 1 235 ? 50.49600 37.67300 32.39400 1.000 93.54090 214 ASN A C 1
ATOM 1446 O O . ASN A 1 235 ? 49.85500 37.63200 33.45100 1.000 94.09658 214 ASN A O 1
ATOM 1451 N N . ILE A 1 236 ? 50.06400 38.26400 31.28200 1.000 92.77246 215 ILE A N 1
ATOM 1452 C CA . ILE A 1 236 ? 48.70800 38.77000 31.09100 1.000 89.49376 215 ILE A CA 1
ATOM 1453 C C . ILE A 1 236 ? 47.93500 37.75700 30.25700 1.000 86.01674 215 ILE A C 1
ATOM 1454 O O . ILE A 1 236 ? 48.31600 37.46600 29.11600 1.000 85.00018 215 ILE A O 1
ATOM 1459 N N . ASP A 1 237 ? 46.85500 37.21300 30.81600 1.000 85.00579 216 ASP A N 1
ATOM 1460 C CA . ASP A 1 237 ? 45.86200 36.48500 30.02800 1.000 80.89235 216 ASP A CA 1
ATOM 1461 C C . ASP A 1 237 ? 44.94100 37.50500 29.37000 1.000 79.48738 216 ASP A C 1
ATOM 1462 O O . ASP A 1 237 ? 44.19700 38.20400 30.05900 1.000 81.01092 216 ASP A O 1
ATOM 1467 N N . ALA A 1 238 ? 44.97500 37.60600 28.04800 1.000 77.25493 217 ALA A N 1
ATOM 1468 C CA . ALA A 1 238 ? 44.49000 38.81000 27.38700 1.000 76.96939 217 ALA A CA 1
ATOM 1469 C C . ALA A 1 238 ? 43.22600 38.59400 26.55500 1.000 74.14419 217 ALA A C 1
ATOM 1470 O O . ALA A 1 238 ? 43.01700 39.29300 25.55600 1.000 73.33469 217 ALA A O 1
ATOM 1472 N N . ALA A 1 239 ? 42.35300 37.66300 26.95700 1.000 72.66863 218 ALA A N 1
ATOM 1473 C CA . ALA A 1 239 ? 41.23500 37.30900 26.08100 1.000 69.16764 218 ALA A CA 1
ATOM 1474 C C . ALA A 1 239 ? 40.36200 38.52000 25.77800 1.000 68.81214 218 ALA A C 1
ATOM 1475 O O . ALA A 1 239 ? 39.88000 38.67900 24.65000 1.000 68.79226 218 ALA A O 1
ATOM 1477 N N . ARG A 1 240 ? 40.13900 39.38400 26.76200 1.000 70.07352 219 ARG A N 1
ATOM 1478 C CA . ARG A 1 240 ? 39.32100 40.56300 26.53200 1.000 70.02895 219 ARG A CA 1
ATOM 1479 C C . ARG A 1 240 ? 40.13400 41.81500 26.81900 1.000 73.10927 219 ARG A C 1
ATOM 1480 O O . ARG A 1 240 ? 39.69200 42.71200 27.54400 1.000 74.80691 219 ARG A O 1
ATOM 1488 N N . TYR A 1 241 ? 41.34100 41.86700 26.25700 1.000 74.17517 220 TYR A N 1
ATOM 1489 C CA . TYR A 1 241 ? 42.22600 43.00100 26.49000 1.000 77.22651 220 TYR A CA 1
ATOM 1490 C C . TYR A 1 241 ? 41.60500 44.29900 25.96900 1.000 77.46790 220 TYR A C 1
ATOM 1491 O O . TYR A 1 241 ? 41.72600 45.35700 26.60100 1.000 80.11995 220 TYR A O 1
ATOM 1500 N N . ALA A 1 242 ? 40.89800 44.22400 24.83600 1.000 75.02504 221 ALA A N 1
ATOM 1501 C CA . ALA A 1 242 ? 40.37800 45.42100 24.17800 1.000 74.81700 221 ALA A CA 1
ATOM 1502 C C . ALA A 1 242 ? 39.24300 46.05600 24.97500 1.000 75.29674 221 ALA A C 1
ATOM 1503 O O . ALA A 1 242 ? 39.23500 47.26500 25.20100 1.000 77.52008 221 ALA A O 1
ATOM 1505 N N . GLU A 1 243 ? 38.25400 45.26300 25.38300 1.000 73.49016 222 GLU A N 1
ATOM 1506 C CA . GLU A 1 243 ? 37.24600 45.76700 26.31200 1.000 74.29806 222 GLU A CA 1
ATOM 1507 C C . GLU A 1 243 ? 37.90600 46.36800 27.56900 1.000 78.42090 222 GLU A C 1
ATOM 1508 O O . GLU A 1 243 ? 37.44800 47.39300 28.10000 1.000 79.77110 222 GLU A O 1
ATOM 1514 N N . ASN A 1 244 ? 39.01600 45.77000 28.03100 1.000 79.12554 223 ASN A N 1
ATOM 1515 C CA . ASN A 1 244 ? 39.71800 46.31800 29.18900 1.000 82.77569 223 ASN A CA 1
ATOM 1516 C C . ASN A 1 244 ? 40.29600 47.69400 28.89700 1.000 85.35687 223 ASN A C 1
ATOM 1517 O O . ASN A 1 244 ? 40.21900 48.58800 29.74200 1.000 88.17214 223 ASN A O 1
ATOM 1522 N N . ALA A 1 245 ? 40.93300 47.87500 27.74200 1.000 84.74789 224 ALA A N 1
ATOM 1523 C CA . ALA A 1 245 ? 41.52800 49.17400 27.46100 1.000 87.46434 224 ALA A CA 1
ATOM 1524 C C . ALA A 1 245 ? 40.46700 50.27000 27.48300 1.000 87.87738 224 ALA A C 1
ATOM 1525 O O . ALA A 1 245 ? 40.67400 51.32900 28.09400 1.000 91.12807 224 ALA A O 1
ATOM 1527 N N . TYR A 1 246 ? 39.30700 50.01900 26.85600 1.000 84.77535 225 TYR A N 1
ATOM 1528 C CA . TYR A 1 246 ? 38.21700 50.98500 26.91600 1.000 85.11954 225 TYR A CA 1
ATOM 1529 C C . TYR A 1 246 ? 37.86300 51.32200 28.35100 1.000 87.55607 225 TYR A C 1
ATOM 1530 O O . TYR A 1 246 ? 37.74400 52.49500 28.71000 1.000 90.21952 225 TYR A O 1
ATOM 1539 N N . PHE A 1 247 ? 37.66400 50.29900 29.18300 1.000 86.79742 226 PHE A N 1
ATOM 1540 C CA . PHE A 1 247 ? 37.31800 50.55200 30.57300 1.000 89.20428 226 PHE A CA 1
ATOM 1541 C C . PHE A 1 247 ? 38.36100 51.43600 31.23700 1.000 93.37897 226 PHE A C 1
ATOM 1542 O O . PHE A 1 247 ? 38.02100 52.24000 32.11200 1.000 96.68763 226 PHE A O 1
ATOM 1550 N N . ILE A 1 248 ? 39.62700 51.33300 30.82300 1.000 94.18777 227 ILE A N 1
ATOM 1551 C CA . ILE A 1 248 ? 40.63000 52.25900 31.34300 1.000 98.36053 227 ILE A CA 1
ATOM 1552 C C . ILE A 1 248 ? 40.43300 53.65500 30.76700 1.000 99.85761 227 ILE A C 1
ATOM 1553 O O . ILE A 1 248 ? 40.29700 54.63200 31.51000 1.000 103.01771 227 ILE A O 1
ATOM 1558 N N . LYS A 1 249 ? 40.42000 53.77900 29.44000 1.000 97.80341 228 LYS A N 1
ATOM 1559 C CA . LYS A 1 249 ? 40.20100 55.09600 28.84700 1.000 99.23146 228 LYS A CA 1
ATOM 1560 C C . LYS A 1 249 ? 38.99800 55.78200 29.47200 1.000 99.97229 228 LYS A C 1
ATOM 1561 O O . LYS A 1 249 ? 39.03000 56.98700 29.73200 1.000 103.11054 228 LYS A O 1
ATOM 1567 N N . ARG A 1 250 ? 37.93800 55.02100 29.75800 1.000 97.35518 229 ARG A N 1
ATOM 1568 C CA . ARG A 1 250 ? 36.68500 55.62200 30.19900 1.000 97.72959 229 ARG A CA 1
ATOM 1569 C C . ARG A 1 250 ? 36.67700 55.99800 31.67600 1.000 101.20619 229 ARG A C 1
ATOM 1570 O O . ARG A 1 250 ? 35.93300 56.90400 32.06700 1.000 102.96134 229 ARG A O 1
ATOM 1578 N N . ASP A 1 251 ? 37.47700 55.32400 32.50800 1.000 102.96371 230 ASP A N 1
ATOM 1579 C CA . ASP A 1 251 ? 37.27700 55.32700 33.95600 1.000 104.90669 230 ASP A CA 1
ATOM 1580 C C . ASP A 1 251 ? 38.52800 55.65600 34.75300 1.000 108.87060 230 ASP A C 1
ATOM 1581 O O . ASP A 1 251 ? 38.42400 56.30300 35.79700 1.000 112.27943 230 ASP A O 1
ATOM 1586 N N . GLU A 1 252 ? 39.69900 55.19100 34.31900 1.000 108.64793 231 GLU A N 1
ATOM 1587 C CA . GLU A 1 252 ? 40.92300 55.41000 35.08000 1.000 112.58939 231 GLU A CA 1
ATOM 1588 C C . GLU A 1 252 ? 41.42100 56.84000 34.87200 1.000 116.17186 231 GLU A C 1
ATOM 1589 O O . GLU A 1 252 ? 41.61800 57.28300 33.73500 1.000 115.26807 231 GLU A O 1
ATOM 1591 N N . GLU A 1 253 ? 41.63700 57.55200 35.98000 1.000 120.23958 232 GLU A N 1
ATOM 1592 C CA . GLU A 1 253 ? 41.85400 58.99500 35.93800 1.000 123.93483 232 GLU A CA 1
ATOM 1593 C C . GLU A 1 253 ? 43.11300 59.35800 35.15900 1.000 125.32624 232 GLU A C 1
ATOM 1594 O O . GLU A 1 253 ? 44.22200 58.93800 35.50900 1.000 126.93291 232 GLU A O 1
ATOM 1596 N N . GLY A 1 254 ? 42.94700 60.14500 34.09000 1.000 124.86664 233 GLY A N 1
ATOM 1597 C CA . GLY A 1 254 ? 44.11400 60.60500 33.30700 1.000 126.56590 233 GLY A CA 1
ATOM 1598 C C . GLY A 1 254 ? 44.27500 59.84900 32.00100 1.000 122.51214 233 GLY A C 1
ATOM 1599 O O . GLY A 1 254 ? 45.31800 60.03100 31.34300 1.000 123.70892 233 GLY A O 1
ATOM 1600 N N . TYR A 1 255 ? 43.28700 59.02800 31.63500 1.000 118.06837 234 TYR A N 1
ATOM 1601 C CA . TYR A 1 255 ? 43.34000 58.29800 30.34000 1.000 114.10830 234 TYR A CA 1
ATOM 1602 C C . TYR A 1 255 ? 42.18100 58.77100 29.46400 1.000 111.73153 234 TYR A C 1
ATOM 1603 O O . TYR A 1 255 ? 41.95700 58.16400 28.40300 1.000 108.36858 234 TYR A O 1
ATOM 1612 N N . GLN A 1 256 ? 41.49700 59.83500 29.89200 1.000 113.88674 235 GLN A N 1
ATOM 1613 C CA . GLN A 1 256 ? 40.38200 60.39700 29.14000 1.000 112.14933 235 GLN A CA 1
ATOM 1614 C C . GLN A 1 256 ? 40.75400 60.68600 27.68900 1.000 111.22963 235 GLN A C 1
ATOM 1615 O O . GLN A 1 256 ? 40.16300 60.12500 26.75900 1.000 108.40807 235 GLN A O 1
ATOM 1617 N N . ASN A 1 257 ? 41.73800 61.55800 27.47300 1.000 114.52601 236 ASN A N 1
ATOM 1618 C CA . ASN A 1 257 ? 42.11200 61.96600 26.12700 1.000 114.09705 236 ASN A CA 1
ATOM 1619 C C . ASN A 1 257 ? 43.23100 61.10900 25.53700 1.000 113.03434 236 ASN A C 1
ATOM 1620 O O . ASN A 1 257 ? 43.82600 61.49700 24.52600 1.000 113.64009 236 ASN A O 1
ATOM 1622 N N . LYS A 1 258 ? 43.51000 59.95000 26.12800 1.000 111.54964 237 LYS A N 1
ATOM 1623 C CA . LYS A 1 258 ? 44.60900 59.09600 25.69700 1.000 110.86056 237 LYS A CA 1
ATOM 1624 C C . LYS A 1 258 ? 44.14800 58.07300 24.65700 1.000 106.47072 237 LYS A C 1
ATOM 1625 O O . LYS A 1 258 ? 43.03300 57.55000 24.73400 1.000 104.40985 237 LYS A O 1
ATOM 1627 N N . SER A 1 259 ? 45.02600 57.77600 23.69500 1.000 105.70882 238 SER A N 1
ATOM 1628 C CA . SER A 1 259 ? 44.70300 56.87900 22.58400 1.000 101.76903 238 SER A CA 1
ATOM 1629 C C . SER A 1 259 ? 44.51700 55.42600 23.03400 1.000 98.82211 238 SER A C 1
ATOM 1630 O O . SER A 1 259 ? 45.34300 54.88500 23.77500 1.000 100.46794 238 SER A O 1
ATOM 1633 N N . ILE A 1 260 ? 43.43100 54.78300 22.56500 1.000 95.38044 239 ILE A N 1
ATOM 1634 C CA . ILE A 1 260 ? 43.24500 53.34300 22.80700 1.000 92.64345 239 ILE A CA 1
ATOM 1635 C C . ILE A 1 260 ? 44.47100 52.54700 22.37800 1.000 92.78609 239 ILE A C 1
ATOM 1636 O O . ILE A 1 260 ? 44.94500 51.67100 23.11100 1.000 92.90853 239 ILE A O 1
ATOM 1641 N N . LYS A 1 261 ? 44.98200 52.80800 21.17000 1.000 93.54801 240 LYS A N 1
ATOM 1642 C CA . LYS A 1 261 ? 46.15600 52.07300 20.70000 1.000 92.96019 240 LYS A CA 1
ATOM 1643 C C . LYS A 1 261 ? 47.26500 52.10400 21.73600 1.000 96.71310 240 LYS A C 1
ATOM 1644 O O . LYS A 1 261 ? 47.95300 51.09800 21.96400 1.000 96.61401 240 LYS A O 1
ATOM 1646 N N . ASP A 1 262 ? 47.44700 53.25400 22.38400 1.000 99.23491 241 ASP A N 1
ATOM 1647 C CA . ASP A 1 262 ? 48.49700 53.37600 23.38300 1.000 102.42058 241 ASP A CA 1
ATOM 1648 C C . ASP A 1 262 ? 48.10200 52.73500 24.70200 1.000 102.17992 241 ASP A C 1
ATOM 1649 O O . ASP A 1 262 ? 48.94600 52.11900 25.36300 1.000 103.60567 241 ASP A O 1
ATOM 1654 N N . ILE A 1 263 ? 46.83500 52.87400 25.11500 1.000 100.39983 242 ILE A N 1
ATOM 1655 C CA . ILE A 1 263 ? 46.46100 52.33400 26.41900 1.000 100.65378 242 ILE A CA 1
ATOM 1656 C C . ILE A 1 263 ? 46.68200 50.82900 26.42200 1.000 98.09841 242 ILE A C 1
ATOM 1657 O O . ILE A 1 263 ? 46.99800 50.23600 27.46200 1.000 98.81293 242 ILE A O 1
ATOM 1662 N N . ILE A 1 264 ? 46.52900 50.19300 25.25900 1.000 96.00717 243 ILE A N 1
ATOM 1663 C CA . ILE A 1 264 ? 46.95900 48.80700 25.09400 1.000 94.28501 243 ILE A CA 1
ATOM 1664 C C . ILE A 1 264 ? 48.47300 48.70000 25.22900 1.000 97.37721 243 ILE A C 1
ATOM 1665 O O . ILE A 1 264 ? 48.99100 47.97400 26.08300 1.000 98.38599 243 ILE A O 1
ATOM 1670 N N . ARG A 1 265 ? 49.20500 49.40000 24.36300 1.000 98.19321 244 ARG A N 1
ATOM 1671 C CA . ARG A 1 265 ? 50.64600 49.19700 24.29200 1.000 100.33097 244 ARG A CA 1
ATOM 1672 C C . ARG A 1 265 ? 51.30100 49.49000 25.65100 1.000 104.03033 244 ARG A C 1
ATOM 1673 O O . ARG A 1 265 ? 52.37400 48.94600 25.95900 1.000 105.77266 244 ARG A O 1
ATOM 1681 N N . GLU A 1 266 ? 50.64400 50.29400 26.50500 1.000 104.90841 245 GLU A N 1
ATOM 1682 C CA . GLU A 1 266 ? 51.14600 50.50600 27.86500 1.000 108.35919 245 GLU A CA 1
ATOM 1683 C C . GLU A 1 266 ? 50.94200 49.27000 28.72700 1.000 107.52409 245 GLU A C 1
ATOM 1684 O O . GLU A 1 266 ? 51.87600 48.81200 29.39800 1.000 109.87579 245 GLU A O 1
ATOM 1690 N N . THR A 1 267 ? 49.71100 48.74600 28.76600 1.000 104.45377 246 THR A N 1
ATOM 1691 C CA . THR A 1 267 ? 49.44100 47.57000 29.58800 1.000 103.19752 246 THR A CA 1
ATOM 1692 C C . THR A 1 267 ? 50.45300 46.46500 29.31900 1.000 102.83089 246 THR A C 1
ATOM 1693 O O . THR A 1 267 ? 50.90500 45.78000 30.24400 1.000 104.26179 246 THR A O 1
ATOM 1697 N N . PHE A 1 268 ? 50.84200 46.29200 28.05800 1.000 101.35065 247 PHE A N 1
ATOM 1698 C CA . PHE A 1 268 ? 51.83600 45.29400 27.69600 1.000 101.39723 247 PHE A CA 1
ATOM 1699 C C . PHE A 1 268 ? 53.25800 45.83100 27.76200 1.000 105.58449 247 PHE A C 1
ATOM 1700 O O . PHE A 1 268 ? 54.13700 45.34700 27.04100 1.000 106.02698 247 PHE A O 1
ATOM 1708 N N . SER A 1 269 ? 53.50100 46.83700 28.60000 1.000 108.51592 248 SER A N 1
ATOM 1709 C CA . SER A 1 269 ? 54.84400 47.14400 29.05500 1.000 112.01545 248 SER A CA 1
ATOM 1710 C C . SER A 1 269 ? 55.09700 46.64200 30.45600 1.000 113.85543 248 SER A C 1
ATOM 1711 O O . SER A 1 269 ? 56.25300 46.40000 30.80800 1.000 116.71394 248 SER A O 1
ATOM 1714 N N . TYR A 1 270 ? 54.05300 46.47400 31.25400 1.000 112.44348 249 TYR A N 1
ATOM 1715 C CA . TYR A 1 270 ? 54.22600 46.05600 32.62900 1.000 114.78510 249 TYR A CA 1
ATOM 1716 C C . TYR A 1 270 ? 54.27100 44.54800 32.75800 1.000 112.06485 249 TYR A C 1
ATOM 1717 O O . TYR A 1 270 ? 54.24000 44.02700 33.87600 1.000 113.06107 249 TYR A O 1
ATOM 1726 N N . ALA A 1 271 ? 54.33400 43.84300 31.63600 1.000 109.64667 250 ALA A N 1
ATOM 1727 C CA . ALA A 1 271 ? 54.25500 42.39500 31.60600 1.000 106.92436 250 ALA A CA 1
ATOM 1728 C C . ALA A 1 271 ? 55.42900 41.82300 30.82700 1.000 107.09442 250 ALA A C 1
ATOM 1729 O O . ALA A 1 271 ? 55.90100 42.41600 29.85600 1.000 107.60626 250 ALA A O 1
ATOM 1731 N N . ASP A 1 272 ? 55.89200 40.65600 31.26400 1.000 107.08687 251 ASP A N 1
ATOM 1732 C CA . ASP A 1 272 ? 56.93000 39.94100 30.54000 1.000 107.32754 251 ASP A CA 1
ATOM 1733 C C . ASP A 1 272 ? 56.38300 39.20100 29.32000 1.000 103.23087 251 ASP A C 1
ATOM 1734 O O . ASP A 1 272 ? 57.14500 38.91200 28.38800 1.000 103.21130 251 ASP A O 1
ATOM 1739 N N . MET A 1 273 ? 55.08000 38.91900 29.29000 1.000 99.75296 252 MET A N 1
ATOM 1740 C CA . MET A 1 273 ? 54.49100 38.03400 28.29300 1.000 95.83124 252 MET A CA 1
ATOM 1741 C C . MET A 1 273 ? 52.97700 38.12500 28.38600 1.000 92.97426 252 MET A C 1
ATOM 1742 O O . MET A 1 273 ? 52.43200 38.65100 29.36200 1.000 93.79830 252 MET A O 1
ATOM 1747 N N . PHE A 1 274 ? 52.30700 37.60000 27.35400 1.000 89.82256 253 PHE A N 1
ATOM 1748 C CA . PHE A 1 274 ? 50.85800 37.45900 27.35200 1.000 86.51783 253 PHE A CA 1
ATOM 1749 C C . PHE A 1 274 ? 50.45700 36.17500 26.64300 1.000 83.37595 253 PHE A C 1
ATOM 1750 O O . PHE A 1 274 ? 51.12100 35.74200 25.69700 1.000 82.93749 253 PHE A O 1
ATOM 1758 N N . THR A 1 275 ? 49.36700 35.56300 27.12700 1.000 81.31350 254 THR A N 1
ATOM 1759 C CA . THR A 1 275 ? 48.66200 34.49000 26.43300 1.000 77.91200 254 THR A CA 1
ATOM 1760 C C . THR A 1 275 ? 47.22700 34.93000 26.17100 1.000 75.15023 254 THR A C 1
ATOM 1761 O O . THR A 1 275 ? 46.62700 35.64300 26.97500 1.000 75.95524 254 THR A O 1
ATOM 1765 N N . MET A 1 276 ? 46.66400 34.48700 25.04900 1.000 72.69159 255 MET A N 1
ATOM 1766 C CA . MET A 1 276 ? 45.37800 35.02100 24.62000 1.000 71.07072 255 MET A CA 1
ATOM 1767 C C . MET A 1 276 ? 44.51800 33.98300 23.90300 1.000 70.29655 255 MET A C 1
ATOM 1768 O O . MET A 1 276 ? 45.00500 33.21700 23.06900 1.000 70.15215 255 MET A O 1
ATOM 1773 N N . SER A 1 277 ? 43.23500 33.95900 24.24500 1.000 69.90726 256 SER A N 1
ATOM 1774 C CA . SER A 1 277 ? 42.22000 33.34700 23.40000 1.000 68.97143 256 SER A CA 1
ATOM 1775 C C . SER A 1 277 ? 41.74000 34.44100 22.45700 1.000 68.46895 256 SER A C 1
ATOM 1776 O O . SER A 1 277 ? 41.16000 35.43300 22.90300 1.000 68.91031 256 SER A O 1
ATOM 1779 N N . ALA A 1 278 ? 42.02000 34.29400 21.15800 1.000 67.53197 257 ALA A N 1
ATOM 1780 C CA . ALA A 1 278 ? 41.64600 35.33100 20.20200 1.000 66.22117 257 ALA A CA 1
ATOM 1781 C C . ALA A 1 278 ? 40.15900 35.34200 19.92000 1.000 65.47478 257 ALA A C 1
ATOM 1782 O O . ALA A 1 278 ? 39.66500 36.29000 19.30900 1.000 65.03594 257 ALA A O 1
ATOM 1784 N N . LYS A 1 279 ? 39.44700 34.30900 20.33600 1.000 66.39845 258 LYS A N 1
ATOM 1785 C CA . LYS A 1 279 ? 38.05000 34.12500 20.01100 1.000 65.38456 258 LYS A CA 1
ATOM 1786 C C . LYS A 1 279 ? 37.20900 35.19400 20.68000 1.000 65.01650 258 LYS A C 1
ATOM 1787 O O . LYS A 1 279 ? 35.98400 35.13100 20.62400 1.000 64.66311 258 LYS A O 1
ATOM 1793 N N . LYS A 1 280 ? 37.84900 36.13500 21.38000 1.000 64.52952 259 LYS A N 1
ATOM 1794 C CA . LYS A 1 280 ? 37.12600 37.08500 22.20100 1.000 64.24123 259 LYS A CA 1
ATOM 1795 C C . LYS A 1 280 ? 37.23500 38.46300 21.57900 1.000 63.36135 259 LYS A C 1
ATOM 1796 O O . LYS A 1 280 ? 36.34800 38.85900 20.80300 1.000 62.51256 259 LYS A O 1
ATOM 1802 N N . ASP A 1 281 ? 38.26000 39.25300 21.88600 1.000 63.92977 260 ASP A N 1
ATOM 1803 C CA . ASP A 1 281 ? 38.28300 40.65400 21.49000 1.000 63.12422 260 ASP A CA 1
ATOM 1804 C C . ASP A 1 281 ? 39.01100 40.91500 20.17100 1.000 62.44316 260 ASP A C 1
ATOM 1805 O O . ASP A 1 281 ? 39.33000 42.07200 19.86900 1.000 63.62200 260 ASP A O 1
ATOM 1810 N N . THR A 1 282 ? 39.28900 39.87800 19.38900 1.000 62.38751 261 THR A N 1
ATOM 1811 C CA . THR A 1 282 ? 39.78000 40.03900 18.03400 1.000 61.52244 261 THR A CA 1
ATOM 1812 C C . THR A 1 282 ? 38.67700 39.73800 17.04500 1.000 61.29133 261 THR A C 1
ATOM 1813 O O . THR A 1 282 ? 38.94400 39.49800 15.85700 1.000 60.80318 261 THR A O 1
ATOM 1817 N N . ILE A 1 283 ? 37.44600 39.71200 17.55100 1.000 61.47459 262 ILE A N 1
ATOM 1818 C CA . ILE A 1 283 ? 36.22800 39.49300 16.80200 1.000 60.01615 262 ILE A CA 1
ATOM 1819 C C . ILE A 1 283 ? 36.52000 38.43900 15.73800 1.000 60.33778 262 ILE A C 1
ATOM 1820 O O . ILE A 1 283 ? 36.46200 38.72600 14.53600 1.000 60.04744 262 ILE A O 1
ATOM 1825 N N . VAL A 1 284 ? 36.87000 37.22600 16.15800 1.000 60.82341 263 VAL A N 1
ATOM 1826 C CA . VAL A 1 284 ? 37.23100 36.16100 15.24200 1.000 60.76595 263 VAL A CA 1
ATOM 1827 C C . VAL A 1 284 ? 36.45100 34.90800 15.67100 1.000 62.29819 263 VAL A C 1
ATOM 1828 O O . VAL A 1 284 ? 35.75400 34.91400 16.68700 1.000 62.45885 263 VAL A O 1
ATOM 1832 N N . ASN A 1 285 ? 36.56600 33.82000 14.89800 1.000 62.74260 264 ASN A N 1
ATOM 1833 C CA . ASN A 1 285 ? 35.87000 32.58900 15.24900 1.000 63.38211 264 ASN A CA 1
ATOM 1834 C C . ASN A 1 285 ? 36.77200 31.48600 15.80400 1.000 64.83850 264 ASN A C 1
ATOM 1835 O O . ASN A 1 285 ? 36.25000 30.49300 16.32500 1.000 65.99751 264 ASN A O 1
ATOM 1840 N N . MET A 1 286 ? 38.09500 31.63600 15.73800 1.000 64.77051 265 MET A N 1
ATOM 1841 C CA . MET A 1 286 ? 39.05200 30.61600 16.15700 1.000 65.24850 265 MET A CA 1
ATOM 1842 C C . MET A 1 286 ? 40.42900 31.25500 16.27500 1.000 65.13238 265 MET A C 1
ATOM 1843 O O . MET A 1 286 ? 40.72800 32.22800 15.58200 1.000 64.97904 265 MET A O 1
ATOM 1848 N N . GLY A 1 287 ? 41.25700 30.71600 17.15700 1.000 66.32751 266 GLY A N 1
ATOM 1849 C CA . GLY A 1 287 ? 42.62300 31.19600 17.27900 1.000 66.35731 266 GLY A CA 1
ATOM 1850 C C . GLY A 1 287 ? 43.04400 31.61500 18.67200 1.000 66.95934 266 GLY A C 1
ATOM 1851 O O . GLY A 1 287 ? 42.23000 32.02400 19.50200 1.000 67.01575 266 GLY A O 1
ATOM 1852 N N . GLY A 1 288 ? 44.35000 31.52600 18.90800 1.000 67.55127 267 GLY A N 1
ATOM 1853 C CA . GLY A 1 288 ? 44.92600 31.95700 20.19000 1.000 68.28700 267 GLY A CA 1
ATOM 1854 C C . GLY A 1 288 ? 46.29700 32.54300 19.94300 1.000 68.63838 267 GLY A C 1
ATOM 1855 O O . GLY A 1 288 ? 46.85700 32.26800 18.88000 1.000 68.33124 267 GLY A O 1
ATOM 1856 N N . LEU A 1 289 ? 46.82300 33.33000 20.87700 1.000 69.70804 268 LEU A N 1
ATOM 1857 C CA . LEU A 1 289 ? 48.11600 34.00300 20.60000 1.000 70.07300 268 LEU A CA 1
ATOM 1858 C C . LEU A 1 289 ? 49.00300 34.05600 21.84300 1.000 72.91144 268 LEU A C 1
ATOM 1859 O O . LEU A 1 289 ? 48.48700 34.37300 22.91500 1.000 73.53389 268 LEU A O 1
ATOM 1864 N N . ILE A 1 290 ? 50.28400 33.71900 21.69300 1.000 74.15375 269 ILE A N 1
ATOM 1865 C CA . ILE A 1 290 ? 51.26900 33.84300 22.80400 1.000 77.41141 269 ILE A CA 1
ATOM 1866 C C . ILE A 1 290 ? 52.22300 34.95200 22.37700 1.000 81.10196 269 ILE A C 1
ATOM 1867 O O . ILE A 1 290 ? 52.65700 34.92400 21.21800 1.000 80.66994 269 ILE A O 1
ATOM 1872 N N . GLY A 1 291 ? 52.54200 35.88300 23.27200 1.000 83.95501 270 GLY A N 1
ATOM 1873 C CA . GLY A 1 291 ? 53.55000 36.89300 22.91800 1.000 85.65410 270 GLY A CA 1
ATOM 1874 C C . GLY A 1 291 ? 54.53400 37.10100 24.03900 1.000 89.33892 270 GLY A C 1
ATOM 1875 O O . GLY A 1 291 ? 54.10000 37.07300 25.18900 1.000 90.12992 270 GLY A O 1
ATOM 1876 N N . VAL A 1 292 ? 55.81200 37.27700 23.71000 1.000 91.95731 271 VAL A N 1
ATOM 1877 C CA . VAL A 1 292 ? 56.82400 37.60100 24.75600 1.000 96.01753 271 VAL A CA 1
ATOM 1878 C C . VAL A 1 292 ? 57.49200 38.92100 24.36500 1.000 98.99721 271 VAL A C 1
ATOM 1879 O O . VAL A 1 292 ? 57.93400 39.03900 23.20900 1.000 98.79040 271 VAL A O 1
ATOM 1883 N N . LYS A 1 293 ? 57.51600 39.89400 25.28000 1.000 101.59485 272 LYS A N 1
ATOM 1884 C CA . LYS A 1 293 ? 58.02200 41.25300 24.95000 1.000 104.19508 272 LYS A CA 1
ATOM 1885 C C . LYS A 1 293 ? 59.47900 41.18900 24.55100 1.000 107.32150 272 LYS A C 1
ATOM 1886 O O . LYS A 1 293 ? 59.84300 41.78800 23.53200 1.000 108.01129 272 LYS A O 1
ATOM 1892 N N . ASP A 1 294 ? 60.26300 40.46500 25.33000 1.000 109.21289 273 ASP A N 1
ATOM 1893 C CA . ASP A 1 294 ? 61.72700 40.47900 25.08400 1.000 112.86435 273 ASP A CA 1
ATOM 1894 C C . ASP A 1 294 ? 62.02400 39.78100 23.74200 1.000 111.55903 273 ASP A C 1
ATOM 1895 O O . ASP A 1 294 ? 61.68800 38.58400 23.64600 1.000 108.91770 273 ASP A O 1
ATOM 1900 N N . PRO A 1 295 ? 62.60200 40.43100 22.69100 1.000 112.99164 274 PRO A N 1
ATOM 1901 C CA . PRO A 1 295 ? 62.90900 39.70000 21.45800 1.000 111.76147 274 PRO A CA 1
ATOM 1902 C C . PRO A 1 295 ? 63.91900 38.59000 21.66100 1.000 113.12282 274 PRO A C 1
ATOM 1903 O O . PRO A 1 295 ? 63.86700 37.57700 20.95400 1.000 111.69243 274 PRO A O 1
ATOM 1907 N N . GLN A 1 296 ? 64.83500 38.74400 22.61200 1.000 116.29387 275 GLN A N 1
ATOM 1908 C CA . GLN A 1 296 ? 65.89700 37.78100 22.85800 1.000 118.30369 275 GLN A CA 1
ATOM 1909 C C . GLN A 1 296 ? 65.57200 36.83000 24.00500 1.000 117.25631 275 GLN A C 1
ATOM 1910 O O . GLN A 1 296 ? 66.46800 36.14500 24.51400 1.000 119.54334 275 GLN A O 1
ATOM 1916 N N . SER A 1 297 ? 64.31800 36.76900 24.41500 1.000 114.01419 276 SER A N 1
ATOM 1917 C CA . SER A 1 297 ? 63.97800 36.04500 25.62600 1.000 113.50955 276 SER A CA 1
ATOM 1918 C C . SER A 1 297 ? 64.09500 34.54800 25.37800 1.000 111.69779 276 SER A C 1
ATOM 1919 O O . SER A 1 297 ? 63.47600 34.03400 24.44200 1.000 108.70366 276 SER A O 1
ATOM 1922 N N . PRO A 1 298 ? 64.84100 33.81900 26.20000 1.000 113.90245 277 PRO A N 1
ATOM 1923 C CA . PRO A 1 298 ? 65.10900 32.40600 25.90700 1.000 112.73138 277 PRO A CA 1
ATOM 1924 C C . PRO A 1 298 ? 63.83200 31.62300 25.67400 1.000 108.58217 277 PRO A C 1
ATOM 1925 O O . PRO A 1 298 ? 63.83300 30.60300 24.97500 1.000 107.15904 277 PRO A O 1
ATOM 1929 N N . LEU A 1 299 ? 62.73000 32.10100 26.25600 1.000 107.07592 278 LEU A N 1
ATOM 1930 C CA . LEU A 1 299 ? 61.44600 31.44500 26.06600 1.000 102.29656 278 LEU A CA 1
ATOM 1931 C C . LEU A 1 299 ? 61.13200 31.21400 24.60500 1.000 100.33807 278 LEU A C 1
ATOM 1932 O O . LEU A 1 299 ? 60.38800 30.28100 24.28400 1.000 98.03763 278 LEU A O 1
ATOM 1937 N N . ILE A 1 300 ? 61.68200 32.03800 23.71300 1.000 101.92217 279 ILE A N 1
ATOM 1938 C CA . ILE A 1 300 ? 61.26600 32.00000 22.31400 1.000 99.17888 279 ILE A CA 1
ATOM 1939 C C . ILE A 1 300 ? 61.64600 30.66700 21.67800 1.000 97.97203 279 ILE A C 1
ATOM 1940 O O . ILE A 1 300 ? 60.80000 29.98100 21.08900 1.000 93.88939 279 ILE A O 1
ATOM 1945 N N . LEU A 1 301 ? 62.91700 30.26800 21.80500 1.000 100.39333 280 LEU A N 1
ATOM 1946 C CA . LEU A 1 301 ? 63.31800 28.97900 21.25500 1.000 99.73688 280 LEU A CA 1
ATOM 1947 C C . LEU A 1 301 ? 62.56200 27.83300 21.91300 1.000 98.18096 280 LEU A C 1
ATOM 1948 O O . LEU A 1 301 ? 62.32200 26.80000 21.27500 1.000 96.53997 280 LEU A O 1
ATOM 1953 N N . LYS A 1 302 ? 62.19100 27.99200 23.18700 1.000 98.51345 281 LYS A N 1
ATOM 1954 C CA . LYS A 1 302 ? 61.36100 26.99200 23.85100 1.000 96.01076 281 LYS A CA 1
ATOM 1955 C C . LYS A 1 302 ? 59.95900 26.96000 23.25300 1.000 92.20954 281 LYS A C 1
ATOM 1956 O O . LYS A 1 302 ? 59.44900 25.88700 22.90600 1.000 90.08823 281 LYS A O 1
ATOM 1958 N N . ILE A 1 303 ? 59.32800 28.13300 23.10600 1.000 90.89912 282 ILE A N 1
ATOM 1959 C CA . ILE A 1 303 ? 57.96800 28.20000 22.57700 1.000 87.05577 282 ILE A CA 1
ATOM 1960 C C . ILE A 1 303 ? 57.89500 27.56300 21.19600 1.000 85.77315 282 ILE A C 1
ATOM 1961 O O . ILE A 1 303 ? 56.91900 26.87900 20.86400 1.000 83.27626 282 ILE A O 1
ATOM 1966 N N . LYS A 1 304 ? 58.90800 27.79300 20.35600 1.000 87.64930 283 LYS A N 1
ATOM 1967 C CA . LYS A 1 304 ? 58.88000 27.20900 19.01800 1.000 85.79945 283 LYS A CA 1
ATOM 1968 C C . LYS A 1 304 ? 58.92600 25.69500 19.09800 1.000 84.94310 283 LYS A C 1
ATOM 1969 O O . LYS A 1 304 ? 58.12500 25.00000 18.46300 1.000 82.29327 283 LYS A O 1
ATOM 1975 N N . ALA A 1 305 ? 59.85600 25.16600 19.89200 1.000 87.33099 284 ALA A N 1
ATOM 1976 C CA . ALA A 1 305 ? 59.93200 23.72400 20.07300 1.000 86.69071 284 ALA A CA 1
ATOM 1977 C C . ALA A 1 305 ? 58.64400 23.18000 20.67200 1.000 84.23538 284 ALA A C 1
ATOM 1978 O O . ALA A 1 305 ? 58.13500 22.14500 20.23100 1.000 82.27053 284 ALA A O 1
ATOM 1980 N N . ASN A 1 306 ? 58.10300 23.86600 21.68100 1.000 84.83667 285 ASN A N 1
ATOM 1981 C CA . ASN A 1 306 ? 56.86100 23.42100 22.30300 1.000 81.94501 285 ASN A CA 1
ATOM 1982 C C . ASN A 1 306 ? 55.74000 23.40800 21.28800 1.000 79.90090 285 ASN A C 1
ATOM 1983 O O . ASN A 1 306 ? 55.01500 22.41900 21.16100 1.000 80.66487 285 ASN A O 1
ATOM 1988 N N . CYS A 1 307 ? 55.59500 24.50500 20.54400 1.000 79.26585 286 CYS A N 1
ATOM 1989 C CA . CYS A 1 307 ? 54.52300 24.60600 19.56300 1.000 78.42353 286 CYS A CA 1
ATOM 1990 C C . CYS A 1 307 ? 54.60200 23.47800 18.54100 1.000 78.55266 286 CYS A C 1
ATOM 1991 O O . CYS A 1 307 ? 53.58600 22.85700 18.20700 1.000 77.77738 286 CYS A O 1
ATOM 1994 N N . ILE A 1 308 ? 55.80800 23.19600 18.04100 1.000 79.30589 287 ILE A N 1
ATOM 1995 C CA . ILE A 1 308 ? 56.00800 22.13000 17.06400 1.000 79.48236 287 ILE A CA 1
ATOM 1996 C C . ILE A 1 308 ? 55.48500 20.79500 17.58600 1.000 80.97289 287 ILE A C 1
ATOM 1997 O O . ILE A 1 308 ? 55.01300 19.95600 16.80800 1.000 80.71869 287 ILE A O 1
ATOM 2002 N N . SER A 1 309 ? 55.52900 20.58600 18.90700 1.000 81.59626 288 SER A N 1
ATOM 2003 C CA . SER A 1 309 ? 55.16100 19.30100 19.49500 1.000 81.48295 288 SER A CA 1
ATOM 2004 C C . SER A 1 309 ? 53.66000 19.16800 19.72800 1.000 81.89724 288 SER A C 1
ATOM 2005 O O . SER A 1 309 ? 53.09900 18.08400 19.54100 1.000 82.98930 288 SER A O 1
ATOM 2008 N N . TYR A 1 310 ? 52.99500 20.24200 20.14000 1.000 81.14671 289 TYR A N 1
ATOM 2009 C CA . TYR A 1 310 ? 51.58300 20.20500 20.50300 1.000 80.51735 289 TYR A CA 1
ATOM 2010 C C . TYR A 1 310 ? 50.66400 20.62100 19.36500 1.000 79.53931 289 TYR A C 1
ATOM 2011 O O . TYR A 1 310 ? 49.61900 20.00100 19.15600 1.000 79.99979 289 TYR A O 1
ATOM 2013 N N . GLU A 1 311 ? 51.04000 21.64700 18.61200 1.000 79.17070 290 GLU A N 1
ATOM 2014 C CA . GLU A 1 311 ? 50.18400 22.25600 17.60200 1.000 77.45412 290 GLU A CA 1
ATOM 2015 C C . GLU A 1 311 ? 50.58500 21.92000 16.17600 1.000 76.86816 290 GLU A C 1
ATOM 2016 O O . GLU A 1 311 ? 49.71500 21.69800 15.34100 1.000 76.19075 290 GLU A O 1
ATOM 2022 N N . GLY A 1 312 ? 51.88700 21.88600 15.87100 1.000 78.02008 291 GLY A N 1
ATOM 2023 C CA . GLY A 1 312 ? 52.43700 21.74300 14.53700 1.000 76.97087 291 GLY A CA 1
ATOM 2024 C C . GLY A 1 312 ? 53.53600 22.76000 14.29800 1.000 76.49316 291 GLY A C 1
ATOM 2025 O O . GLY A 1 312 ? 53.98500 23.45400 15.21600 1.000 77.13967 291 GLY A O 1
ATOM 2026 N N . PHE A 1 313 ? 53.98400 22.86400 13.04400 1.000 75.66325 292 PHE A N 1
ATOM 2027 C CA . PHE A 1 313 ? 55.07000 23.78700 12.72600 1.000 75.29155 292 PHE A CA 1
ATOM 2028 C C . PHE A 1 313 ? 54.64700 25.22100 13.03300 1.000 74.04093 292 PHE A C 1
ATOM 2029 O O . PHE A 1 313 ? 53.54800 25.65800 12.67800 1.000 72.73506 292 PHE A O 1
ATOM 2037 N N . PHE A 1 314 ? 55.53700 25.95400 13.69000 1.000 74.09864 293 PHE A N 1
ATOM 2038 C CA . PHE A 1 314 ? 55.22200 27.20600 14.36500 1.000 73.91463 293 PHE A CA 1
ATOM 2039 C C . PHE A 1 314 ? 54.82800 28.32300 13.44100 1.000 73.50866 293 PHE A C 1
ATOM 2040 O O . PHE A 1 314 ? 54.65800 29.41800 13.99300 1.000 74.31165 293 PHE A O 1
ATOM 2048 N N . THR A 1 315 ? 54.68600 28.16800 12.12400 1.000 72.55030 294 THR A N 1
ATOM 2049 C CA . THR A 1 315 ? 54.22900 29.25900 11.27400 1.000 71.28681 294 THR A CA 1
ATOM 2050 C C . THR A 1 315 ? 52.77600 29.09800 10.86900 1.000 69.62758 294 THR A C 1
ATOM 2051 O O . THR A 1 315 ? 52.29500 29.85000 10.01400 1.000 69.78906 294 THR A O 1
ATOM 2055 N N . TYR A 1 316 ? 52.07700 28.11300 11.42800 1.000 69.90328 295 TYR A N 1
ATOM 2056 C CA . TYR A 1 316 ? 50.61900 28.11800 11.44800 1.000 69.42184 295 TYR A CA 1
ATOM 2057 C C . TYR A 1 316 ? 50.04800 27.74200 12.80700 1.000 70.32658 295 TYR A C 1
ATOM 2058 O O . TYR A 1 316 ? 48.90000 28.11100 13.08900 1.000 69.57887 295 TYR A O 1
ATOM 2067 N N . GLY A 1 317 ? 50.82100 27.05700 13.66500 1.000 70.80435 296 GLY A N 1
ATOM 2068 C CA . GLY A 1 317 ? 50.46100 26.70500 15.03200 1.000 71.67558 296 GLY A CA 1
ATOM 2069 C C . GLY A 1 317 ? 49.09800 26.07400 15.26900 1.000 72.55965 296 GLY A C 1
ATOM 2070 O O . GLY A 1 317 ? 48.39900 26.46000 16.21100 1.000 72.80557 296 GLY A O 1
ATOM 2071 N N . GLY A 1 318 ? 48.71400 25.08600 14.46100 1.000 72.41173 297 GLY A N 1
ATOM 2072 C CA . GLY A 1 318 ? 47.39300 24.50000 14.55600 1.000 72.04886 297 GLY A CA 1
ATOM 2073 C C . GLY A 1 318 ? 46.29900 25.32600 13.92200 1.000 70.77896 297 GLY A C 1
ATOM 2074 O O . GLY A 1 318 ? 45.12500 24.91900 13.94600 1.000 70.04186 297 GLY A O 1
ATOM 2075 N N . LEU A 1 319 ? 46.64600 26.45900 13.33600 1.000 70.04824 298 LEU A N 1
ATOM 2076 C CA . LEU A 1 319 ? 45.67700 27.38800 12.78700 1.000 68.70328 298 LEU A CA 1
ATOM 2077 C C . LEU A 1 319 ? 45.70600 27.31500 11.26000 1.000 67.89689 298 LEU A C 1
ATOM 2078 O O . LEU A 1 319 ? 46.74700 27.04000 10.65100 1.000 68.91626 298 LEU A O 1
ATOM 2083 N N . GLY A 1 320 ? 44.55500 27.52400 10.64200 1.000 66.42217 299 GLY A N 1
ATOM 2084 C CA . GLY A 1 320 ? 44.48600 27.49300 9.20300 1.000 65.36426 299 GLY A CA 1
ATOM 2085 C C . GLY A 1 320 ? 44.82900 28.82300 8.58400 1.000 63.93198 299 GLY A C 1
ATOM 2086 O O . GLY A 1 320 ? 44.78400 29.86000 9.23100 1.000 63.47219 299 GLY A O 1
ATOM 2087 N N . GLY A 1 321 ? 45.19900 28.78300 7.30600 1.000 63.63720 300 GLY A N 1
ATOM 2088 C CA . GLY A 1 321 ? 45.46700 30.02100 6.60200 1.000 61.66842 300 GLY A CA 1
ATOM 2089 C C . GLY A 1 321 ? 44.27000 30.94500 6.64600 1.000 60.84037 300 GLY A C 1
ATOM 2090 O O . GLY A 1 321 ? 44.41000 32.15100 6.86800 1.000 59.55851 300 GLY A O 1
ATOM 2091 N N . ARG A 1 322 ? 43.07100 30.38200 6.46000 1.000 60.15668 301 ARG A N 1
ATOM 2092 C CA . ARG A 1 322 ? 41.85600 31.17500 6.56000 1.000 59.31529 301 ARG A CA 1
ATOM 2093 C C . ARG A 1 322 ? 41.79500 31.89900 7.89300 1.000 60.57105 301 ARG A C 1
ATOM 2094 O O . ARG A 1 322 ? 41.50800 33.10300 7.95100 1.000 59.19389 301 ARG A O 1
ATOM 2102 N N . ASP A 1 323 ? 42.06400 31.16600 8.98500 1.000 61.95190 302 ASP A N 1
ATOM 2103 C CA . ASP A 1 323 ? 41.89900 31.72800 10.32000 1.000 61.89447 302 ASP A CA 1
ATOM 2104 C C . ASP A 1 323 ? 42.99900 32.71000 10.67000 1.000 61.73215 302 ASP A C 1
ATOM 2105 O O . ASP A 1 323 ? 42.74400 33.64800 11.43100 1.000 62.08587 302 ASP A O 1
ATOM 2110 N N . LEU A 1 324 ? 44.21800 32.50500 10.14800 1.000 61.62768 303 LEU A N 1
ATOM 2111 C CA . LEU A 1 324 ? 45.30800 33.45700 10.36400 1.000 61.39525 303 LEU A CA 1
ATOM 2112 C C . LEU A 1 324 ? 44.98800 34.82100 9.74700 1.000 60.67358 303 LEU A C 1
ATOM 2113 O O . LEU A 1 324 ? 45.33900 35.87000 10.30900 1.000 60.36837 303 LEU A O 1
ATOM 2118 N N . GLU A 1 325 ? 44.32700 34.82000 8.58300 1.000 59.41471 304 GLU A N 1
ATOM 2119 C CA . GLU A 1 325 ? 43.94300 36.06200 7.92400 1.000 58.57795 304 GLU A CA 1
ATOM 2120 C C . GLU A 1 325 ? 42.86300 36.79400 8.71200 1.000 58.75427 304 GLU A C 1
ATOM 2121 O O . GLU A 1 325 ? 42.99600 37.99200 9.00500 1.000 58.21564 304 GLU A O 1
ATOM 2127 N N . ALA A 1 326 ? 41.76900 36.09300 9.03900 1.000 57.95336 305 ALA A N 1
ATOM 2128 C CA . ALA A 1 326 ? 40.71300 36.70500 9.82800 1.000 58.07527 305 ALA A CA 1
ATOM 2129 C C . ALA A 1 326 ? 41.23600 37.23000 11.16100 1.000 59.10388 305 ALA A C 1
ATOM 2130 O O . ALA A 1 326 ? 40.68100 38.18900 11.70600 1.000 58.57119 305 ALA A O 1
ATOM 2132 N N . LEU A 1 327 ? 42.32100 36.65700 11.66900 1.000 59.95027 306 LEU A N 1
ATOM 2133 C CA . LEU A 1 327 ? 42.85300 37.04800 12.96500 1.000 60.34098 306 LEU A CA 1
ATOM 2134 C C . LEU A 1 327 ? 43.82900 38.21300 12.87800 1.000 60.35671 306 LEU A C 1
ATOM 2135 O O . LEU A 1 327 ? 43.86400 39.03900 13.79700 1.000 61.50456 306 LEU A O 1
ATOM 2140 N N . ALA A 1 328 ? 44.60800 38.32400 11.79800 1.000 60.28931 307 ALA A N 1
ATOM 2141 C CA . ALA A 1 328 ? 45.44700 39.50900 11.62800 1.000 62.98371 307 ALA A CA 1
ATOM 2142 C C . ALA A 1 328 ? 44.62100 40.75000 11.31000 1.000 62.82269 307 ALA A C 1
ATOM 2143 O O . ALA A 1 328 ? 44.99500 41.85200 11.71600 1.000 65.10919 307 ALA A O 1
ATOM 2145 N N . ILE A 1 329 ? 43.51700 40.60600 10.57400 1.000 60.34612 308 ILE A N 1
ATOM 2146 C CA . ILE A 1 329 ? 42.65000 41.75300 10.30900 1.000 60.16432 308 ILE A CA 1
ATOM 2147 C C . ILE A 1 329 ? 41.80600 42.07500 11.52800 1.000 59.90577 308 ILE A C 1
ATOM 2148 O O . ILE A 1 329 ? 41.61400 43.24500 11.87200 1.000 61.54590 308 ILE A O 1
ATOM 2153 N N . GLY A 1 330 ? 41.25900 41.04400 12.17700 1.000 58.74956 309 GLY A N 1
ATOM 2154 C CA . GLY A 1 330 ? 40.35400 41.24700 13.29000 1.000 58.75624 309 GLY A CA 1
ATOM 2155 C C . GLY A 1 330 ? 41.02500 41.79800 14.51900 1.000 60.47569 309 GLY A C 1
ATOM 2156 O O . GLY A 1 330 ? 40.35200 42.40500 15.35700 1.000 61.24538 309 GLY A O 1
ATOM 2157 N N . LEU A 1 331 ? 42.33800 41.58700 14.65000 1.000 62.30778 310 LEU A N 1
ATOM 2158 C CA . LEU A 1 331 ? 43.10100 42.24000 15.70500 1.000 65.23258 310 LEU A CA 1
ATOM 2159 C C . LEU A 1 331 ? 42.83100 43.74200 15.74300 1.000 66.90062 310 LEU A C 1
ATOM 2160 O O . LEU A 1 331 ? 42.77400 44.34400 16.82500 1.000 68.58380 310 LEU A O 1
ATOM 2165 N N . TYR A 1 332 ? 42.67900 44.37000 14.57100 1.000 66.54808 311 TYR A N 1
ATOM 2166 C CA . TYR A 1 332 ? 42.54300 45.82400 14.52100 1.000 68.43110 311 TYR A CA 1
ATOM 2167 C C . TYR A 1 332 ? 41.09900 46.27000 14.60900 1.000 66.84713 311 TYR A C 1
ATOM 2168 O O . TYR A 1 332 ? 40.82100 47.36100 15.11900 1.000 68.53736 311 TYR A O 1
ATOM 2177 N N . GLU A 1 333 ? 40.17500 45.46400 14.09700 1.000 63.80795 312 GLU A N 1
ATOM 2178 C CA . GLU A 1 333 ? 38.77100 45.80400 14.25400 1.000 62.67076 312 GLU A CA 1
ATOM 2179 C C . GLU A 1 333 ? 38.39700 45.83000 15.72700 1.000 64.43059 312 GLU A C 1
ATOM 2180 O O . GLU A 1 333 ? 37.71200 46.75600 16.18500 1.000 65.65477 312 GLU A O 1
ATOM 2186 N N . GLY A 1 334 ? 38.89700 44.85000 16.49300 1.000 63.91666 313 GLY A N 1
ATOM 2187 C CA . GLY A 1 334 ? 38.67500 44.79700 17.92600 1.000 64.52943 313 GLY A CA 1
ATOM 2188 C C . GLY A 1 334 ? 39.21000 45.99100 18.68700 1.000 67.72882 313 GLY A C 1
ATOM 2189 O O . GLY A 1 334 ? 38.70000 46.29200 19.76800 1.000 68.83944 313 GLY A O 1
ATOM 2190 N N . ILE A 1 335 ? 40.21800 46.68300 18.14500 1.000 70.03774 314 ILE A N 1
ATOM 2191 C CA . ILE A 1 335 ? 40.82700 47.83900 18.81800 1.000 72.85186 314 ILE A CA 1
ATOM 2192 C C . ILE A 1 335 ? 40.09900 49.15600 18.51700 1.000 73.62738 314 ILE A C 1
ATOM 2193 O O . ILE A 1 335 ? 40.15400 50.08900 19.33200 1.000 76.21654 314 ILE A O 1
ATOM 2198 N N . ASP A 1 336 ? 39.45200 49.25900 17.35000 1.000 71.63388 315 ASP A N 1
ATOM 2199 C CA . ASP A 1 336 ? 38.89000 50.52300 16.87100 1.000 72.52130 315 ASP A CA 1
ATOM 2200 C C . ASP A 1 336 ? 38.02400 51.19500 17.93000 1.000 73.54578 315 ASP A C 1
ATOM 2201 O O . ASP A 1 336 ? 37.07400 50.59300 18.43800 1.000 71.75793 315 ASP A O 1
ATOM 2206 N N . GLU A 1 337 ? 38.34300 52.45700 18.24500 1.000 76.66490 316 GLU A N 1
ATOM 2207 C CA . GLU A 1 337 ? 37.69400 53.13000 19.37200 1.000 78.26697 316 GLU A CA 1
ATOM 2208 C C . GLU A 1 337 ? 36.19700 53.35100 19.14000 1.000 76.38054 316 GLU A C 1
ATOM 2209 O O . GLU A 1 337 ? 35.42400 53.41400 20.10500 1.000 76.63652 316 GLU A O 1
ATOM 2211 N N . ASP A 1 338 ? 35.76100 53.46600 17.88400 1.000 74.63061 317 ASP A N 1
ATOM 2212 C CA . ASP A 1 338 ? 34.33300 53.59100 17.62600 1.000 72.78864 317 ASP A CA 1
ATOM 2213 C C . ASP A 1 338 ? 33.61300 52.28800 17.92600 1.000 69.84741 317 ASP A C 1
ATOM 2214 O O . ASP A 1 338 ? 32.51100 52.29600 18.48800 1.000 69.25894 317 ASP A O 1
ATOM 2219 N N . TYR A 1 339 ? 34.21500 51.15500 17.54900 1.000 68.12887 318 TYR A N 1
ATOM 2220 C CA . TYR A 1 339 ? 33.62700 49.87500 17.90500 1.000 65.65223 318 TYR A CA 1
ATOM 2221 C C . TYR A 1 339 ? 33.62300 49.67400 19.42100 1.000 67.14912 318 TYR A C 1
ATOM 2222 O O . TYR A 1 339 ? 32.66200 49.12400 19.96900 1.000 66.34791 318 TYR A O 1
ATOM 2231 N N . LEU A 1 340 ? 34.67500 50.12900 20.12800 1.000 69.80923 319 LEU A N 1
ATOM 2232 C CA . LEU A 1 340 ? 34.69600 49.95200 21.57800 1.000 71.32389 319 LEU A CA 1
ATOM 2233 C C . LEU A 1 340 ? 33.64100 50.79600 22.27000 1.000 72.48735 319 LEU A C 1
ATOM 2234 O O . LEU A 1 340 ? 33.13400 50.40200 23.32000 1.000 72.68650 319 LEU A O 1
ATOM 2239 N N . LYS A 1 341 ? 33.29200 51.95000 21.71800 1.000 73.42434 320 LYS A N 1
ATOM 2240 C CA . LYS A 1 341 ? 32.26400 52.75800 22.36500 1.000 74.66267 320 LYS A CA 1
ATOM 2241 C C . LYS A 1 341 ? 30.88200 52.13000 22.17400 1.000 71.89812 320 LYS A C 1
ATOM 2242 O O . LYS A 1 341 ? 30.12500 51.95900 23.14200 1.000 72.27617 320 LYS A O 1
ATOM 2248 N N . TYR A 1 342 ? 30.57200 51.70900 20.94500 1.000 69.32258 321 TYR A N 1
ATOM 2249 C CA . TYR A 1 342 ? 29.33800 50.97000 20.67800 1.000 66.98654 321 TYR A CA 1
ATOM 2250 C C . TYR A 1 342 ? 29.20100 49.79500 21.63900 1.000 66.22069 321 TYR A C 1
ATOM 2251 O O . TYR A 1 342 ? 28.15800 49.61400 22.27400 1.000 65.95382 321 TYR A O 1
ATOM 2260 N N . ARG A 1 343 ? 30.27200 49.01300 21.78500 1.000 66.05652 322 ARG A N 1
ATOM 2261 C CA . ARG A 1 343 ? 30.19800 47.76300 22.53000 1.000 65.00478 322 ARG A CA 1
ATOM 2262 C C . ARG A 1 343 ? 29.97500 48.03100 24.01200 1.000 67.40901 322 ARG A C 1
ATOM 2263 O O . ARG A 1 343 ? 29.11700 47.40800 24.65000 1.000 67.33963 322 ARG A O 1
ATOM 2271 N N . ASN A 1 344 ? 30.72900 48.96900 24.57700 1.000 70.12572 323 ASN A N 1
ATOM 2272 C CA . ASN A 1 344 ? 30.46100 49.39100 25.94600 1.000 72.31460 323 ASN A CA 1
ATOM 2273 C C . ASN A 1 344 ? 29.02300 49.88100 26.07800 1.000 72.16849 323 ASN A C 1
ATOM 2274 O O . ASN A 1 344 ? 28.36000 49.62100 27.09100 1.000 72.88110 323 ASN A O 1
ATOM 2279 N N . GLY A 1 345 ? 28.51200 50.55300 25.04100 1.000 71.29298 324 GLY A N 1
ATOM 2280 C CA . GLY A 1 345 ? 27.18400 51.13500 25.12700 1.000 71.46428 324 GLY A CA 1
ATOM 2281 C C . GLY A 1 345 ? 26.07600 50.10000 25.15200 1.000 69.09893 324 GLY A C 1
ATOM 2282 O O . GLY A 1 345 ? 25.05400 50.29900 25.81600 1.000 69.90034 324 GLY A O 1
ATOM 2283 N N . GLN A 1 346 ? 26.23600 49.00300 24.39600 1.000 66.30960 325 GLN A N 1
ATOM 2284 C CA . GLN A 1 346 ? 25.30200 47.88400 24.51300 1.000 64.76721 325 GLN A CA 1
ATOM 2285 C C . GLN A 1 346 ? 25.11400 47.53700 25.97200 1.000 66.70981 325 GLN A C 1
ATOM 2286 O O . GLN A 1 346 ? 23.98700 47.44500 26.47600 1.000 66.83986 325 GLN A O 1
ATOM 2292 N N . MET A 1 347 ? 26.24000 47.30900 26.65300 1.000 67.50902 326 MET A N 1
ATOM 2293 C CA . MET A 1 347 ? 26.22400 46.84300 28.02600 1.000 68.86845 326 MET A CA 1
ATOM 2294 C C . MET A 1 347 ? 25.55300 47.87700 28.91200 1.000 71.56312 326 MET A C 1
ATOM 2295 O O . MET A 1 347 ? 24.60700 47.57700 29.65000 1.000 71.99779 326 MET A O 1
ATOM 2300 N N . GLU A 1 348 ? 26.03000 49.11500 28.83100 1.000 73.56373 327 GLU A N 1
ATOM 2301 C CA . GLU A 1 348 ? 25.37700 50.21400 29.52500 1.000 76.21581 327 GLU A CA 1
ATOM 2302 C C . GLU A 1 348 ? 23.87400 50.21900 29.27100 1.000 75.07825 327 GLU A C 1
ATOM 2303 O O . GLU A 1 348 ? 23.07200 50.31600 30.21000 1.000 76.64148 327 GLU A O 1
ATOM 2309 N N . TYR A 1 349 ? 23.47500 50.10300 28.00200 1.000 72.49572 328 TYR A N 1
ATOM 2310 C CA . TYR A 1 349 ? 22.05500 50.12600 27.66500 1.000 71.45149 328 TYR A CA 1
ATOM 2311 C C . TYR A 1 349 ? 21.30400 49.01600 28.38600 1.000 70.86090 328 TYR A C 1
ATOM 2312 O O . TYR A 1 349 ? 20.22200 49.24000 28.93900 1.000 71.89473 328 TYR A O 1
ATOM 2321 N N . LEU A 1 350 ? 21.86600 47.80000 28.37700 1.000 69.58845 329 LEU A N 1
ATOM 2322 C CA . LEU A 1 350 ? 21.21500 46.65300 29.00500 1.000 68.49434 329 LEU A CA 1
ATOM 2323 C C . LEU A 1 350 ? 21.14300 46.82500 30.51100 1.000 71.84184 329 LEU A C 1
ATOM 2324 O O . LEU A 1 350 ? 20.17500 46.38100 31.14200 1.000 72.22620 329 LEU A O 1
ATOM 2329 N N . ALA A 1 351 ? 22.15100 47.47200 31.09600 1.000 73.69355 330 ALA A N 1
ATOM 2330 C CA . ALA A 1 351 ? 22.18000 47.62900 32.53800 1.000 76.72089 330 ALA A CA 1
ATOM 2331 C C . ALA A 1 351 ? 21.22300 48.71200 32.97400 1.000 79.29820 330 ALA A C 1
ATOM 2332 O O . ALA A 1 351 ? 20.43500 48.51000 33.90700 1.000 81.28637 330 ALA A O 1
ATOM 2334 N N . SER A 1 352 ? 21.30900 49.89000 32.34700 1.000 79.71085 331 SER A N 1
ATOM 2335 C CA . SER A 1 352 ? 20.28000 50.90500 32.56600 1.000 82.17487 331 SER A CA 1
ATOM 2336 C C . SER A 1 352 ? 18.91300 50.28200 32.57900 1.000 80.32499 331 SER A C 1
ATOM 2337 O O . SER A 1 352 ? 18.04600 50.61200 33.37800 1.000 82.41569 331 SER A O 1
ATOM 2340 N N . ARG A 1 353 ? 18.59500 49.54500 31.50600 1.000 77.18428 332 ARG A N 1
ATOM 2341 C CA . ARG A 1 353 ? 17.20700 49.01500 31.35100 1.000 76.55365 332 ARG A CA 1
ATOM 2342 C C . ARG A 1 353 ? 16.86600 48.10800 32.52700 1.000 77.57141 332 ARG A C 1
ATOM 2343 O O . ARG A 1 353 ? 15.72100 48.16900 33.01500 1.000 78.68690 332 ARG A O 1
ATOM 2351 N N . LEU A 1 354 ? 17.82200 47.28600 32.93900 1.000 76.63365 333 LEU A N 1
ATOM 2352 C CA . LEU A 1 354 ? 17.63500 46.39200 34.07200 1.000 77.75104 333 LEU A CA 1
ATOM 2353 C C . LEU A 1 354 ? 17.56200 47.15000 35.39000 1.000 82.00441 333 LEU A C 1
ATOM 2354 O O . LEU A 1 354 ? 16.83800 46.71500 36.28800 1.000 83.19925 333 LEU A O 1
ATOM 2359 N N . ASP A 1 355 ? 18.38400 48.19400 35.59800 1.000 83.47854 334 ASP A N 1
ATOM 2360 C CA . ASP A 1 355 ? 18.18300 49.03400 36.77900 1.000 87.34513 334 ASP A CA 1
ATOM 2361 C C . ASP A 1 355 ? 16.72400 49.44200 36.86400 1.000 88.25690 334 ASP A C 1
ATOM 2362 O O . ASP A 1 355 ? 16.08800 49.38000 37.91900 1.000 90.68591 334 ASP A O 1
ATOM 2367 N N . ASP A 1 356 ? 16.17500 49.82500 35.72500 1.000 86.34791 335 ASP A N 1
ATOM 2368 C CA . ASP A 1 356 ? 14.93100 50.56800 35.69800 1.000 87.63891 335 ASP A CA 1
ATOM 2369 C C . ASP A 1 356 ? 13.75800 49.65400 36.04000 1.000 87.31529 335 ASP A C 1
ATOM 2370 O O . ASP A 1 356 ? 12.76000 50.10500 36.60600 1.000 89.59795 335 ASP A O 1
ATOM 2375 N N . ALA A 1 357 ? 13.87900 48.36100 35.75100 1.000 84.77061 336 ALA A N 1
ATOM 2376 C CA . ALA A 1 357 ? 12.83800 47.39300 36.06800 1.000 84.51666 336 ALA A CA 1
ATOM 2377 C C . ALA A 1 357 ? 12.98300 46.79200 37.46000 1.000 86.85373 336 ALA A C 1
ATOM 2378 O O . ALA A 1 357 ? 12.06600 46.09500 37.90500 1.000 87.55248 336 ALA A O 1
ATOM 2380 N N . GLY A 1 358 ? 14.09800 47.03900 38.15300 1.000 88.39972 337 GLY A N 1
ATOM 2381 C CA . GLY A 1 358 ? 14.29200 46.53600 39.49900 1.000 90.88664 337 GLY A CA 1
ATOM 2382 C C . GLY A 1 358 ? 14.94900 45.17800 39.59800 1.000 89.17939 337 GLY A C 1
ATOM 2383 O O . GLY A 1 358 ? 14.81900 44.52500 40.64000 1.000 90.97049 337 GLY A O 1
ATOM 2384 N N . ILE A 1 359 ? 15.66400 44.71900 38.53500 1.000 85.87615 338 ILE A N 1
ATOM 2385 C CA . ILE A 1 359 ? 16.29200 43.39500 38.51500 1.000 84.10641 338 ILE A CA 1
ATOM 2386 C C . ILE A 1 359 ? 17.72900 43.48400 39.02800 1.000 85.13390 338 ILE A C 1
ATOM 2387 O O . ILE A 1 359 ? 18.44200 44.46200 38.79100 1.000 85.67390 338 ILE A O 1
ATOM 2392 N N . ALA A 1 360 ? 18.16200 42.45200 39.74100 1.000 85.57519 339 ALA A N 1
ATOM 2393 C CA . ALA A 1 360 ? 19.46200 42.45100 40.39400 1.000 87.00490 339 ALA A CA 1
ATOM 2394 C C . ALA A 1 360 ? 20.52100 41.78900 39.51300 1.000 84.12675 339 ALA A C 1
ATOM 2395 O O . ALA A 1 360 ? 20.33000 40.65300 39.06600 1.000 81.86341 339 ALA A O 1
ATOM 2397 N N . TYR A 1 361 ? 21.64600 42.49000 39.30100 1.000 84.47702 340 TYR A N 1
ATOM 2398 C CA . TYR A 1 361 ? 22.76500 42.02100 38.48500 1.000 82.18589 340 TYR A CA 1
ATOM 2399 C C . TYR A 1 361 ? 24.07000 42.53100 39.09100 1.000 84.42971 340 TYR A C 1
ATOM 2400 O O . TYR A 1 361 ? 24.06200 43.44500 39.91400 1.000 87.46958 340 TYR A O 1
ATOM 2409 N N . GLN A 1 362 ? 25.20800 41.95100 38.66700 1.000 83.08115 341 GLN A N 1
ATOM 2410 C CA . GLN A 1 362 ? 26.50300 42.42500 39.16200 1.000 85.23121 341 GLN A CA 1
ATOM 2411 C C . GLN A 1 362 ? 26.72400 43.90300 38.82000 1.000 87.32881 341 GLN A C 1
ATOM 2412 O O . GLN A 1 362 ? 27.06000 44.23000 37.67600 1.000 85.32484 341 GLN A O 1
ATOM 2414 N N . ALA A 1 363 ? 26.57300 44.80700 39.83900 1.000 90.49932 342 ALA A N 1
ATOM 2415 C CA . ALA A 1 363 ? 26.34700 46.25900 39.75700 1.000 92.26104 342 ALA A CA 1
ATOM 2416 C C . ALA A 1 363 ? 27.16900 46.99500 38.70200 1.000 91.69702 342 ALA A C 1
ATOM 2417 O O . ALA A 1 363 ? 26.58400 47.59300 37.78100 1.000 92.66922 342 ALA A O 1
ATOM 2419 N N . PRO A 1 364 ? 28.49000 47.03300 38.79500 1.000 92.39213 343 PRO A N 1
ATOM 2420 C CA . PRO A 1 364 ? 29.25100 47.60200 37.67400 1.000 90.71044 343 PRO A CA 1
ATOM 2421 C C . PRO A 1 364 ? 29.30300 46.60800 36.51200 1.000 87.77325 343 PRO A C 1
ATOM 2422 O O . PRO A 1 364 ? 30.13800 45.69000 36.54300 1.000 87.08173 343 PRO A O 1
ATOM 2426 N N . ILE A 1 365 ? 28.39900 46.73000 35.51800 1.000 84.07630 344 ILE A N 1
ATOM 2427 C CA . ILE A 1 365 ? 28.31200 45.70900 34.47500 1.000 80.38563 344 ILE A CA 1
ATOM 2428 C C . ILE A 1 365 ? 29.61700 45.65600 33.70100 1.000 79.59066 344 ILE A C 1
ATOM 2429 O O . ILE A 1 365 ? 30.27400 46.68000 33.48100 1.000 81.13195 344 ILE A O 1
ATOM 2434 N N . GLY A 1 366 ? 30.00300 44.43600 33.29300 1.000 77.55791 345 GLY A N 1
ATOM 2435 C CA . GLY A 1 366 ? 31.31200 44.18200 32.72600 1.000 76.86931 345 GLY A CA 1
ATOM 2436 C C . GLY A 1 366 ? 31.36300 44.32500 31.21200 1.000 74.49675 345 GLY A C 1
ATOM 2437 O O . GLY A 1 366 ? 30.36900 44.58200 30.53300 1.000 73.19341 345 GLY A O 1
ATOM 2438 N N . GLY A 1 367 ? 32.56600 44.11700 30.68200 1.000 74.59795 346 GLY A N 1
ATOM 2439 C CA . GLY A 1 367 ? 32.79600 44.33700 29.26500 1.000 72.47836 346 GLY A CA 1
ATOM 2440 C C . GLY A 1 367 ? 31.83500 43.59500 28.35200 1.000 69.05906 346 GLY A C 1
ATOM 2441 O O . GLY A 1 367 ? 31.40800 44.13500 27.32700 1.000 68.21523 346 GLY A O 1
ATOM 2442 N N . HIS A 1 368 ? 31.47800 42.34500 28.69800 1.000 67.51799 347 HIS A N 1
ATOM 2443 C CA . HIS A 1 368 ? 30.88300 41.46000 27.69700 1.000 64.58162 347 HIS A CA 1
ATOM 2444 C C . HIS A 1 368 ? 29.54100 40.85700 28.11200 1.000 64.24869 347 HIS A C 1
ATOM 2445 O O . HIS A 1 368 ? 29.10200 39.88200 27.49700 1.000 63.52785 347 HIS A O 1
ATOM 2452 N N . GLY A 1 369 ? 28.86700 41.39900 29.11200 1.000 65.88597 348 GLY A N 1
ATOM 2453 C CA . GLY A 1 369 ? 27.49800 40.98200 29.36200 1.000 65.37641 348 GLY A CA 1
ATOM 2454 C C . GLY A 1 369 ? 27.13400 41.01100 30.83500 1.000 67.83032 348 GLY A C 1
ATOM 2455 O O . GLY A 1 369 ? 27.93100 41.37300 31.69900 1.000 70.35847 348 GLY A O 1
ATOM 2456 N N . ALA A 1 370 ? 25.89800 40.58300 31.10500 1.000 67.14479 349 ALA A N 1
ATOM 2457 C CA . ALA A 1 370 ? 25.28000 40.75500 32.41200 1.000 69.67699 349 ALA A CA 1
ATOM 2458 C C . ALA A 1 370 ? 25.10700 39.42200 33.13400 1.000 69.34345 349 ALA A C 1
ATOM 2459 O O . ALA A 1 370 ? 24.94500 38.36800 32.51000 1.000 67.06256 349 ALA A O 1
ATOM 2461 N N . PHE A 1 371 ? 25.11800 39.49000 34.46600 1.000 71.72912 350 PHE A N 1
ATOM 2462 C CA . PHE A 1 371 ? 24.97700 38.32800 35.34200 1.000 71.97869 350 PHE A CA 1
ATOM 2463 C C . PHE A 1 371 ? 23.75500 38.56000 36.22400 1.000 73.76098 350 PHE A C 1
ATOM 2464 O O . PHE A 1 371 ? 23.81700 39.34300 37.17700 1.000 76.59659 350 PHE A O 1
ATOM 2472 N N . ILE A 1 372 ? 22.64700 37.88800 35.92500 1.000 72.34731 351 ILE A N 1
ATOM 2473 C CA . ILE A 1 372 ? 21.40900 38.10600 36.67300 1.000 74.36724 351 ILE A CA 1
ATOM 2474 C C . ILE A 1 372 ? 21.44600 37.27800 37.95300 1.000 76.41340 351 ILE A C 1
ATOM 2475 O O . ILE A 1 372 ? 21.82000 36.09900 37.92100 1.000 76.67428 351 ILE A O 1
ATOM 2480 N N . ASP A 1 373 ? 21.06200 37.88800 39.08500 1.000 79.23868 352 ASP A N 1
ATOM 2481 C CA . ASP A 1 373 ? 21.10200 37.21500 40.39400 1.000 81.71155 352 ASP A CA 1
ATOM 2482 C C . ASP A 1 373 ? 19.88800 36.29900 40.54200 1.000 81.74871 352 ASP A C 1
ATOM 2483 O O . ASP A 1 373 ? 18.82600 36.72000 41.00700 1.000 83.35631 352 ASP A O 1
ATOM 2488 N N . ALA A 1 374 ? 20.05000 35.01400 40.19000 1.000 79.61043 353 ALA A N 1
ATOM 2489 C CA . ALA A 1 374 ? 18.89600 34.11400 40.17000 1.000 79.16159 353 ALA A CA 1
ATOM 2490 C C . ALA A 1 374 ? 18.33000 33.88600 41.57200 1.000 82.51728 353 ALA A C 1
ATOM 2491 O O . ALA A 1 374 ? 17.10700 33.80300 41.74700 1.000 83.61256 353 ALA A O 1
ATOM 2493 N N . LYS A 1 375 ? 19.19300 33.79000 42.58700 1.000 84.75091 354 LYS A N 1
ATOM 2494 C CA . LYS A 1 375 ? 18.68400 33.57000 43.93500 1.000 88.14461 354 LYS A CA 1
ATOM 2495 C C . LYS A 1 375 ? 17.80100 34.72600 44.39400 1.000 90.32952 354 LYS A C 1
ATOM 2496 O O . LYS A 1 375 ? 16.92900 34.54200 45.25200 1.000 92.76382 354 LYS A O 1
ATOM 2502 N N . ALA A 1 376 ? 18.01300 35.92300 43.85000 1.000 89.70759 355 ALA A N 1
ATOM 2503 C CA . ALA A 1 376 ? 17.19600 37.05900 44.26400 1.000 91.90639 355 ALA A CA 1
ATOM 2504 C C . ALA A 1 376 ? 15.81500 37.00500 43.63200 1.000 90.70925 355 ALA A C 1
ATOM 2505 O O . ALA A 1 376 ? 14.83400 37.42000 44.25100 1.000 93.07557 355 ALA A O 1
ATOM 2507 N N . MET A 1 377 ? 15.70600 36.48200 42.42500 1.000 87.26763 356 MET A N 1
ATOM 2508 C CA . MET A 1 377 ? 14.39600 36.44500 41.80400 1.000 86.25928 356 MET A CA 1
ATOM 2509 C C . MET A 1 377 ? 13.58700 35.24500 42.31400 1.000 88.21128 356 MET A C 1
ATOM 2510 O O . MET A 1 377 ? 12.36000 35.35000 42.48700 1.000 89.83538 356 MET A O 1
ATOM 2515 N N . PHE A 1 378 ? 14.27200 34.14700 42.67400 1.000 87.27922 357 PHE A N 1
ATOM 2516 C CA . PHE A 1 378 ? 13.64800 32.90700 43.14000 1.000 87.88116 357 PHE A CA 1
ATOM 2517 C C . PHE A 1 378 ? 14.11700 32.55000 44.55300 1.000 91.10075 357 PHE A C 1
ATOM 2518 O O . PHE A 1 378 ? 14.79800 31.53100 44.76500 1.000 91.33274 357 PHE A O 1
ATOM 2526 N N . PRO A 1 379 ? 13.73000 33.34200 45.55300 1.000 94.40194 358 PRO A N 1
ATOM 2527 C CA . PRO A 1 379 ? 14.11300 33.00300 46.93300 1.000 97.76433 358 PRO A CA 1
ATOM 2528 C C . PRO A 1 379 ? 13.51800 31.69100 47.40700 1.000 98.80507 358 PRO A C 1
ATOM 2529 O O . PRO A 1 379 ? 14.00700 31.12000 48.38600 1.000 101.00033 358 PRO A O 1
ATOM 2533 N N . GLN A 1 380 ? 12.48200 31.18800 46.73800 1.000 97.43839 359 GLN A N 1
ATOM 2534 C CA . GLN A 1 380 ? 11.94200 29.88000 47.08900 1.000 98.34237 359 GLN A CA 1
ATOM 2535 C C . GLN A 1 380 ? 12.91000 28.75400 46.74300 1.000 96.34247 359 GLN A C 1
ATOM 2536 O O . GLN A 1 380 ? 12.93000 27.72900 47.42500 1.000 97.97523 359 GLN A O 1
ATOM 2542 N N . ILE A 1 381 ? 13.70000 28.91600 45.69000 1.000 92.98451 360 ILE A N 1
ATOM 2543 C CA . ILE A 1 381 ? 14.58300 27.84900 45.20600 1.000 90.87249 360 ILE A CA 1
ATOM 2544 C C . ILE A 1 381 ? 15.88100 27.93900 45.97700 1.000 92.19599 360 ILE A C 1
ATOM 2545 O O . ILE A 1 381 ? 16.62500 28.92900 45.83000 1.000 91.70569 360 ILE A O 1
ATOM 2550 N N . PRO A 1 382 ? 16.21500 26.95900 46.83500 1.000 94.11155 361 PRO A N 1
ATOM 2551 C CA . PRO A 1 382 ? 17.52100 26.95700 47.49500 1.000 95.26228 361 PRO A CA 1
ATOM 2552 C C . PRO A 1 382 ? 18.60600 26.54600 46.51100 1.000 92.05578 361 PRO A C 1
ATOM 2553 O O . PRO A 1 382 ? 18.33500 26.03700 45.42100 1.000 89.19002 361 PRO A O 1
ATOM 2557 N N . TYR A 1 383 ? 19.85800 26.76000 46.92300 1.000 92.77267 362 TYR A N 1
ATOM 2558 C CA . TYR A 1 383 ? 20.98400 26.51300 46.02800 1.000 90.03463 362 TYR A CA 1
ATOM 2559 C C . TYR A 1 383 ? 20.91600 25.12200 45.40900 1.000 88.18106 362 TYR A C 1
ATOM 2560 O O . TYR A 1 383 ? 21.12100 24.96700 44.19900 1.000 85.02608 362 TYR A O 1
ATOM 2569 N N . ASN A 1 384 ? 20.59900 24.10200 46.20900 1.000 90.23931 363 ASN A N 1
ATOM 2570 C CA . ASN A 1 384 ? 20.68800 22.73300 45.70400 1.000 88.84583 363 ASN A CA 1
ATOM 2571 C C . ASN A 1 384 ? 19.59400 22.40400 44.70200 1.000 86.64641 363 ASN A C 1
ATOM 2572 O O . ASN A 1 384 ? 19.68000 21.35700 44.04000 1.000 85.02944 363 ASN A O 1
ATOM 2577 N N . GLU A 1 385 ? 18.58100 23.25800 44.57300 1.000 86.69049 364 GLU A N 1
ATOM 2578 C CA . GLU A 1 385 ? 17.57500 23.10900 43.53700 1.000 84.52893 364 GLU A CA 1
ATOM 2579 C C . GLU A 1 385 ? 17.88900 23.96400 42.32500 1.000 81.38991 364 GLU A C 1
ATOM 2580 O O . GLU A 1 385 ? 17.13900 23.94100 41.34300 1.000 79.36561 364 GLU A O 1
ATOM 2586 N N . TYR A 1 386 ? 19.00900 24.68900 42.37000 1.000 81.09080 365 TYR A N 1
ATOM 2587 C CA . TYR A 1 386 ? 19.63000 25.37500 41.24300 1.000 78.25425 365 TYR A CA 1
ATOM 2588 C C . TYR A 1 386 ? 18.77000 26.53500 40.76500 1.000 77.56160 365 TYR A C 1
ATOM 2589 O O . TYR A 1 386 ? 18.04700 26.40000 39.77000 1.000 75.47796 365 TYR A O 1
ATOM 2598 N N . PRO A 1 387 ? 18.81100 27.68000 41.44900 1.000 79.41007 366 PRO A N 1
ATOM 2599 C CA . PRO A 1 387 ? 18.09700 28.86900 40.93900 1.000 78.75445 366 PRO A CA 1
ATOM 2600 C C . PRO A 1 387 ? 18.62600 29.34500 39.60500 1.000 75.61718 366 PRO A C 1
ATOM 2601 O O . PRO A 1 387 ? 17.85900 29.84900 38.77400 1.000 74.12733 366 PRO A O 1
ATOM 2605 N N . GLY A 1 388 ? 19.92000 29.18500 39.36800 1.000 74.69832 367 GLY A N 1
ATOM 2606 C CA . GLY A 1 388 ? 20.48000 29.52200 38.07700 1.000 71.82210 367 GLY A CA 1
ATOM 2607 C C . GLY A 1 388 ? 19.78100 28.83900 36.92300 1.000 69.39811 367 GLY A C 1
ATOM 2608 O O . GLY A 1 388 ? 19.30500 29.52100 36.01600 1.000 69.03443 367 GLY A O 1
ATOM 2609 N N . GLN A 1 389 ? 19.70600 27.50000 36.93100 1.000 70.33925 368 GLN A N 1
ATOM 2610 C CA . GLN A 1 389 ? 19.03000 26.80200 35.83300 1.000 70.32140 368 GLN A CA 1
ATOM 2611 C C . GLN A 1 389 ? 17.54900 27.14700 35.76000 1.000 69.46489 368 GLN A C 1
ATOM 2612 O O . GLN A 1 389 ? 16.96900 27.10100 34.67200 1.000 68.84855 368 GLN A O 1
ATOM 2618 N N . VAL A 1 390 ? 16.90900 27.43900 36.90000 1.000 69.69368 369 VAL A N 1
ATOM 2619 C CA . VAL A 1 390 ? 15.49300 27.80000 36.88600 1.000 70.35935 369 VAL A CA 1
ATOM 2620 C C . VAL A 1 390 ? 15.27700 29.05500 36.06000 1.000 68.96069 369 VAL A C 1
ATOM 2621 O O . VAL A 1 390 ? 14.34500 29.12600 35.25000 1.000 67.73675 369 VAL A O 1
ATOM 2625 N N . LEU A 1 391 ? 16.13500 30.06500 36.25400 1.000 69.28472 370 LEU A N 1
ATOM 2626 C CA . LEU A 1 391 ? 16.08000 31.27900 35.43800 1.000 68.01273 370 LEU A CA 1
ATOM 2627 C C . LEU A 1 391 ? 16.48600 30.99700 33.99700 1.000 66.15333 370 LEU A C 1
ATOM 2628 O O . LEU A 1 391 ? 15.81300 31.42500 33.04500 1.000 65.60626 370 LEU A O 1
ATOM 2633 N N . ALA A 1 392 ? 17.60400 30.29100 33.81800 1.000 66.90827 371 ALA A N 1
ATOM 2634 C CA . ALA A 1 392 ? 18.08800 29.98000 32.48300 1.000 66.04680 371 ALA A CA 1
ATOM 2635 C C . ALA A 1 392 ? 17.02300 29.23700 31.68300 1.000 66.05477 371 ALA A C 1
ATOM 2636 O O . ALA A 1 392 ? 16.59900 29.69000 30.61200 1.000 65.30473 371 ALA A O 1
ATOM 2638 N N . ILE A 1 393 ? 16.57800 28.08100 32.19600 1.000 66.29643 372 ILE A N 1
ATOM 2639 C CA . ILE A 1 393 ? 15.49600 27.33400 31.55100 1.000 66.25550 372 ILE A CA 1
ATOM 2640 C C . ILE A 1 393 ? 14.33600 28.27300 31.28000 1.000 65.13884 372 ILE A C 1
ATOM 2641 O O . ILE A 1 393 ? 13.68000 28.24800 30.22800 1.000 64.27211 372 ILE A O 1
ATOM 2646 N N . GLU A 1 394 ? 14.10700 29.16900 32.20600 1.000 65.10751 373 GLU A N 1
ATOM 2647 C CA . GLU A 1 394 ? 12.81400 29.84900 32.18700 1.000 65.26449 373 GLU A CA 1
ATOM 2648 C C . GLU A 1 394 ? 12.85700 31.02700 31.21200 1.000 64.65717 373 GLU A C 1
ATOM 2649 O O . GLU A 1 394 ? 11.82800 31.48000 30.68100 1.000 64.03736 373 GLU A O 1
ATOM 2655 N N . LEU A 1 395 ? 14.07600 31.53000 30.97000 1.000 64.41365 374 LEU A N 1
ATOM 2656 C CA . LEU A 1 395 ? 14.27700 32.65200 30.01200 1.000 62.44208 374 LEU A CA 1
ATOM 2657 C C . LEU A 1 395 ? 14.22700 32.06900 28.60400 1.000 62.48872 374 LEU A C 1
ATOM 2658 O O . LEU A 1 395 ? 13.77100 32.77700 27.68600 1.000 61.88682 374 LEU A O 1
ATOM 2663 N N . TYR A 1 396 ? 14.73800 30.84700 28.43300 1.000 63.07371 375 TYR A N 1
ATOM 2664 C CA . TYR A 1 396 ? 14.59700 30.20200 27.13000 1.000 61.97484 375 TYR A CA 1
ATOM 2665 C C . TYR A 1 396 ? 13.13300 30.00700 26.76500 1.000 61.60317 375 TYR A C 1
ATOM 2666 O O . TYR A 1 396 ? 12.71800 30.33200 25.65000 1.000 61.10576 375 TYR A O 1
ATOM 2675 N N . ILE A 1 397 ? 12.35500 29.41000 27.67500 1.000 62.47011 376 ILE A N 1
ATOM 2676 C CA . ILE A 1 397 ? 10.91900 29.24700 27.49200 1.000 62.14639 376 ILE A CA 1
ATOM 2677 C C . ILE A 1 397 ? 10.25300 30.57500 27.14800 1.000 62.04924 376 ILE A C 1
ATOM 2678 O O . ILE A 1 397 ? 9.25400 30.60000 26.41700 1.000 61.59800 376 ILE A O 1
ATOM 2683 N N . GLU A 1 398 ? 10.80100 31.69100 27.64400 1.000 62.70611 377 GLU A N 1
ATOM 2684 C CA . GLU A 1 398 ? 10.21900 33.01700 27.46700 1.000 61.20500 377 GLU A CA 1
ATOM 2685 C C . GLU A 1 398 ? 10.44300 33.57400 26.07000 1.000 59.98351 377 GLU A C 1
ATOM 2686 O O . GLU A 1 398 ? 9.49500 34.05400 25.44400 1.000 59.92506 377 GLU A O 1
ATOM 2692 N N . ALA A 1 399 ? 11.66500 33.50200 25.54800 1.000 59.41439 378 ALA A N 1
ATOM 2693 C CA . ALA A 1 399 ? 11.93800 34.15500 24.27400 1.000 57.63674 378 ALA A CA 1
ATOM 2694 C C . ALA A 1 399 ? 13.04300 33.46400 23.48800 1.000 57.73869 378 ALA A C 1
ATOM 2695 O O . ALA A 1 399 ? 13.75200 34.12300 22.72900 1.000 57.02567 378 ALA A O 1
ATOM 2697 N N . GLY A 1 400 ? 13.18500 32.14700 23.63800 1.000 58.37498 379 GLY A N 1
ATOM 2698 C CA . GLY A 1 400 ? 14.29900 31.43400 23.05400 1.000 57.76823 379 GLY A CA 1
ATOM 2699 C C . GLY A 1 400 ? 15.67600 32.04700 23.29000 1.000 58.10974 379 GLY A C 1
ATOM 2700 O O . GLY A 1 400 ? 16.55400 31.93900 22.42400 1.000 57.53564 379 GLY A O 1
ATOM 2701 N N . ILE A 1 401 ? 15.89600 32.71400 24.43000 1.000 58.50517 380 ILE A N 1
ATOM 2702 C CA . ILE A 1 401 ? 17.24300 33.14000 24.79800 1.000 59.32725 380 ILE A CA 1
ATOM 2703 C C . ILE A 1 401 ? 17.90100 31.96800 25.50000 1.000 60.27038 380 ILE A C 1
ATOM 2704 O O . ILE A 1 401 ? 17.23100 31.21800 26.21200 1.000 61.20379 380 ILE A O 1
ATOM 2709 N N . ARG A 1 402 ? 19.20300 31.78800 25.28700 1.000 60.76067 381 ARG A N 1
ATOM 2710 C CA . ARG A 1 402 ? 19.93700 30.66400 25.85800 1.000 62.47295 381 ARG A CA 1
ATOM 2711 C C . ARG A 1 402 ? 21.04600 31.20500 26.74400 1.000 63.50534 381 ARG A C 1
ATOM 2712 O O . ARG A 1 402 ? 21.97100 31.86700 26.26100 1.000 63.08621 381 ARG A O 1
ATOM 2720 N N . THR A 1 403 ? 20.95800 30.90800 28.02900 1.000 64.95110 382 THR A N 1
ATOM 2721 C CA . THR A 1 403 ? 21.93800 31.33700 29.00800 1.000 65.60377 382 THR A CA 1
ATOM 2722 C C . THR A 1 403 ? 22.53300 30.10400 29.68200 1.000 66.93574 382 THR A C 1
ATOM 2723 O O . THR A 1 403 ? 22.25600 28.96500 29.28500 1.000 66.86369 382 THR A O 1
ATOM 2727 N N . CYS A 1 404 ? 23.35400 30.33800 30.70800 1.000 67.32656 383 CYS A N 1
ATOM 2728 C CA . CYS A 1 404 ? 23.84000 29.24900 31.54200 1.000 69.21089 383 CYS A CA 1
ATOM 2729 C C . CYS A 1 404 ? 24.03100 29.73000 32.98000 1.000 69.51369 383 CYS A C 1
ATOM 2730 O O . CYS A 1 404 ? 24.40600 30.88400 33.22700 1.000 68.96357 383 CYS A O 1
ATOM 2733 N N . ASP A 1 405 ? 23.73000 28.82700 33.92100 1.000 69.20112 384 ASP A N 1
ATOM 2734 C CA . ASP A 1 405 ? 24.03700 29.00300 35.33500 1.000 70.17331 384 ASP A CA 1
ATOM 2735 C C . ASP A 1 405 ? 25.52400 29.23500 35.57600 1.000 70.54787 384 ASP A C 1
ATOM 2736 O O . ASP A 1 405 ? 26.36000 28.42400 35.17400 1.000 71.08137 384 ASP A O 1
ATOM 2741 N N . ILE A 1 406 ? 25.85200 30.34600 36.24200 1.000 70.97385 385 ILE A N 1
ATOM 2742 C CA . ILE A 1 406 ? 27.16400 30.53800 36.86100 1.000 70.98736 385 ILE A CA 1
ATOM 2743 C C . ILE A 1 406 ? 26.95400 30.44800 38.36400 1.000 73.19837 385 ILE A C 1
ATOM 2744 O O . ILE A 1 406 ? 27.18100 31.42300 39.08600 1.000 76.45148 385 ILE A O 1
ATOM 2749 N N . GLY A 1 407 ? 26.47600 29.30600 38.84600 1.000 73.59909 386 GLY A N 1
ATOM 2750 C CA . GLY A 1 407 ? 26.10500 29.21600 40.24300 1.000 76.61042 386 GLY A CA 1
ATOM 2751 C C . GLY A 1 407 ? 26.35800 27.84500 40.80800 1.000 77.40848 386 GLY A C 1
ATOM 2752 O O . GLY A 1 407 ? 27.39000 27.23500 40.52200 1.000 76.75390 386 GLY A O 1
ATOM 2753 N N . SER A 1 408 ? 25.41600 27.34400 41.60400 1.000 78.96286 387 SER A N 1
ATOM 2754 C CA . SER A 1 408 ? 25.62800 26.05600 42.25800 1.000 80.16659 387 SER A CA 1
ATOM 2755 C C . SER A 1 408 ? 25.55500 24.89100 41.28200 1.000 77.63246 387 SER A C 1
ATOM 2756 O O . SER A 1 408 ? 26.27300 23.89800 41.45800 1.000 77.96400 387 SER A O 1
ATOM 2759 N N . TYR A 1 409 ? 24.69100 24.97200 40.26600 1.000 75.27254 388 TYR A N 1
ATOM 2760 C CA . TYR A 1 409 ? 24.65400 23.91100 39.26900 1.000 72.91632 388 TYR A CA 1
ATOM 2761 C C . TYR A 1 409 ? 26.00800 23.76900 38.58800 1.000 73.11179 388 TYR A C 1
ATOM 2762 O O . TYR A 1 409 ? 26.54000 22.66100 38.46000 1.000 73.50238 388 TYR A O 1
ATOM 2771 N N . MET A 1 410 ? 26.58700 24.88800 38.15000 1.000 72.81527 389 MET A N 1
ATOM 2772 C CA . MET A 1 410 ? 27.89400 24.84800 37.50500 1.000 72.74369 389 MET A CA 1
ATOM 2773 C C . MET A 1 410 ? 29.02300 24.47900 38.45900 1.000 73.92696 389 MET A C 1
ATOM 2774 O O . MET A 1 410 ? 30.07700 24.00500 38.01800 1.000 74.19107 389 MET A O 1
ATOM 2779 N N . LEU A 1 411 ? 28.85600 24.74100 39.74800 1.000 74.75606 390 LEU A N 1
ATOM 2780 C CA . LEU A 1 411 ? 29.95900 24.51800 40.66300 1.000 77.10448 390 LEU A CA 1
ATOM 2781 C C . LEU A 1 411 ? 30.26400 23.03500 40.81400 1.000 77.31609 390 LEU A C 1
ATOM 2782 O O . LEU A 1 411 ? 31.43500 22.66100 40.95500 1.000 78.61028 390 LEU A O 1
ATOM 2787 N N . GLY A 1 412 ? 29.24000 22.18000 40.77500 1.000 76.83439 391 GLY A N 1
ATOM 2788 C CA . GLY A 1 412 ? 29.44100 20.73900 40.82400 1.000 76.98761 391 GLY A CA 1
ATOM 2789 C C . GLY A 1 412 ? 29.37100 20.18400 42.22900 1.000 80.18914 391 GLY A C 1
ATOM 2790 O O . GLY A 1 412 ? 28.94100 20.84100 43.18200 1.000 82.29232 391 GLY A O 1
ATOM 2791 N N . ASN A 1 413 ? 29.77400 18.91600 42.33700 1.000 80.66172 392 ASN A N 1
ATOM 2792 C CA . ASN A 1 413 ? 29.74800 18.23000 43.65100 1.000 83.83449 392 ASN A CA 1
ATOM 2793 C C . ASN A 1 413 ? 31.18200 18.15800 44.17600 1.000 85.49291 392 ASN A C 1
ATOM 2794 O O . ASN A 1 413 ? 32.11200 18.26100 43.35200 1.000 83.85522 392 ASN A O 1
ATOM 2799 N N . ASP A 1 414 ? 31.35000 17.99800 45.49000 1.000 88.76193 393 ASP A N 1
ATOM 2800 C CA . ASP A 1 414 ? 32.70200 17.95200 46.10400 1.000 90.77024 393 ASP A CA 1
ATOM 2801 C C . ASP A 1 414 ? 33.52000 16.84600 45.43200 1.000 90.33543 393 ASP A C 1
ATOM 2802 O O . ASP A 1 414 ? 33.01400 15.71600 45.32500 1.000 89.94036 393 ASP A O 1
ATOM 2807 N N . PRO A 1 415 ? 34.76700 17.11500 44.98600 1.000 90.61491 394 PRO A N 1
ATOM 2808 C CA . PRO A 1 415 ? 35.61600 16.08100 44.38700 1.000 89.86698 394 PRO A CA 1
ATOM 2809 C C . PRO A 1 415 ? 35.84900 14.88600 45.32400 1.000 92.87784 394 PRO A C 1
ATOM 2810 O O . PRO A 1 415 ? 36.05000 13.79500 44.82600 1.000 93.60482 394 PRO A O 1
ATOM 2814 N N . ASP A 1 416 ? 35.81600 15.11500 46.64000 1.000 94.31851 395 ASP A N 1
ATOM 2815 C CA . ASP A 1 416 ? 36.09400 14.02800 47.61500 1.000 97.59678 395 ASP A CA 1
ATOM 2816 C C . ASP A 1 416 ? 34.78900 13.57200 48.27400 1.000 98.43624 395 ASP A C 1
ATOM 2817 O O . ASP A 1 416 ? 34.50600 12.35900 48.22100 1.000 98.47880 395 ASP A O 1
ATOM 2822 N N . THR A 1 417 ? 34.02400 14.49800 48.86200 1.000 99.08927 396 THR A N 1
ATOM 2823 C CA . THR A 1 417 ? 32.82300 14.11600 49.57800 1.000 100.65962 396 THR A CA 1
ATOM 2824 C C . THR A 1 417 ? 31.68600 13.68400 48.67900 1.000 98.11812 396 THR A C 1
ATOM 2825 O O . THR A 1 417 ? 30.79000 12.97800 49.14300 1.000 99.43686 396 THR A O 1
ATOM 2829 N N . GLY A 1 418 ? 31.70500 14.08300 47.41700 1.000 94.71270 397 GLY A N 1
ATOM 2830 C CA . GLY A 1 418 ? 30.61200 13.83000 46.51300 1.000 92.26792 397 GLY A CA 1
ATOM 2831 C C . GLY A 1 418 ? 29.40300 14.71600 46.70300 1.000 92.19714 397 GLY A C 1
ATOM 2832 O O . GLY A 1 418 ? 28.48800 14.67100 45.87000 1.000 90.02015 397 GLY A O 1
ATOM 2833 N N . LYS A 1 419 ? 29.37600 15.54500 47.74300 1.000 94.57632 398 LYS A N 1
ATOM 2834 C CA . LYS A 1 419 ? 28.15300 16.24600 48.09800 1.000 95.16784 398 LYS A CA 1
ATOM 2835 C C . LYS A 1 419 ? 28.04000 17.54700 47.29100 1.000 92.73174 398 LYS A C 1
ATOM 2836 O O . LYS A 1 419 ? 29.04000 18.10600 46.83200 1.000 91.56662 398 LYS A O 1
ATOM 2842 N N . GLN A 1 420 ? 26.80400 17.98700 47.04900 1.000 91.95281 399 GLN A N 1
ATOM 2843 C CA . GLN A 1 420 ? 26.58500 19.14500 46.18700 1.000 89.53552 399 GLN A CA 1
ATOM 2844 C C . GLN A 1 420 ? 27.11600 20.40900 46.85800 1.000 91.16164 399 GLN A C 1
ATOM 2845 O O . GLN A 1 420 ? 26.75700 20.71400 48.00200 1.000 94.13014 399 GLN A O 1
ATOM 2851 N N . LEU A 1 421 ? 27.96900 21.14700 46.14400 1.000 89.39696 400 LEU A N 1
ATOM 2852 C CA . LEU A 1 421 ? 28.58500 22.35800 46.67200 1.000 90.90140 400 LEU A CA 1
ATOM 2853 C C . LEU A 1 421 ? 27.59600 23.51200 46.67600 1.000 90.87703 400 LEU A C 1
ATOM 2854 O O . LEU A 1 421 ? 26.71700 23.59700 45.81200 1.000 88.56216 400 LEU A O 1
ATOM 2859 N N . GLU A 1 422 ? 27.77200 24.43500 47.63200 1.000 93.56775 401 GLU A N 1
ATOM 2860 C CA . GLU A 1 422 ? 26.95500 25.64400 47.68900 1.000 93.88897 401 GLU A CA 1
ATOM 2861 C C . GLU A 1 422 ? 27.77600 26.80100 47.12700 1.000 92.88400 401 GLU A C 1
ATOM 2862 O O . GLU A 1 422 ? 28.82700 27.13800 47.68200 1.000 94.71495 401 GLU A O 1
ATOM 2868 N N . ALA A 1 423 ? 27.27800 27.44400 46.07700 1.000 90.29727 402 ALA A N 1
ATOM 2869 C CA . ALA A 1 423 ? 28.00200 28.55800 45.48000 1.000 89.36958 402 ALA A CA 1
ATOM 2870 C C . ALA A 1 423 ? 27.78900 29.84900 46.26100 1.000 91.94529 402 ALA A C 1
ATOM 2871 O O . ALA A 1 423 ? 26.78100 30.02800 46.95200 1.000 93.64119 402 ALA A O 1
ATOM 2873 N N . ASP A 1 424 ? 28.75500 30.76200 46.12800 1.000 92.38228 403 ASP A N 1
ATOM 2874 C CA . ASP A 1 424 ? 28.61700 32.06700 46.76800 1.000 94.83636 403 ASP A CA 1
ATOM 2875 C C . ASP A 1 424 ? 27.44400 32.84300 46.18200 1.000 93.48673 403 ASP A C 1
ATOM 2876 O O . ASP A 1 424 ? 26.67400 33.46700 46.91900 1.000 95.69584 403 ASP A O 1
ATOM 2881 N N . PHE A 1 425 ? 27.29200 32.82000 44.85900 1.000 90.01721 404 PHE A N 1
ATOM 2882 C CA . PHE A 1 425 ? 26.21800 33.52800 44.17600 1.000 88.53033 404 PHE A CA 1
ATOM 2883 C C . PHE A 1 425 ? 25.52800 32.57300 43.22500 1.000 85.38321 404 PHE A C 1
ATOM 2884 O O . PHE A 1 425 ? 26.10300 31.56800 42.80600 1.000 83.84032 404 PHE A O 1
ATOM 2892 N N . GLU A 1 426 ? 24.27500 32.88000 42.91700 1.000 84.66377 405 GLU A N 1
ATOM 2893 C CA . GLU A 1 426 ? 23.56000 32.20600 41.83700 1.000 81.59417 405 GLU A CA 1
ATOM 2894 C C . GLU A 1 426 ? 23.37600 33.23100 40.72500 1.000 80.09274 405 GLU A C 1
ATOM 2895 O O . GLU A 1 426 ? 22.48600 34.08800 40.79000 1.000 80.72336 405 GLU A O 1
ATOM 2901 N N . PHE A 1 427 ? 24.23200 33.15600 39.71500 1.000 77.30614 406 PHE A N 1
ATOM 2902 C CA . PHE A 1 427 ? 24.07700 33.98700 38.53700 1.000 75.23178 406 PHE A CA 1
ATOM 2903 C C . PHE A 1 427 ? 23.65400 33.11400 37.37300 1.000 72.39922 406 PHE A C 1
ATOM 2904 O O . PHE A 1 427 ? 23.98600 31.92700 37.31000 1.000 71.95331 406 PHE A O 1
ATOM 2912 N N . THR A 1 428 ? 22.88100 33.69500 36.47600 1.000 70.33854 407 THR A N 1
ATOM 2913 C CA . THR A 1 428 ? 22.78100 33.17800 35.12900 1.000 68.29480 407 THR A CA 1
ATOM 2914 C C . THR A 1 428 ? 23.44800 34.21400 34.24000 1.000 67.47591 407 THR A C 1
ATOM 2915 O O . THR A 1 428 ? 23.29800 35.41700 34.46200 1.000 68.69105 407 THR A O 1
ATOM 2919 N N . ARG A 1 429 ? 24.26600 33.76100 33.30700 1.000 66.91424 408 ARG A N 1
ATOM 2920 C CA . ARG A 1 429 ? 25.13500 34.65700 32.55900 1.000 66.38260 408 ARG A CA 1
ATOM 2921 C C . ARG A 1 429 ? 24.56900 34.89900 31.16400 1.000 65.27957 408 ARG A C 1
ATOM 2922 O O . ARG A 1 429 ? 24.13000 33.95400 30.49300 1.000 65.42144 408 ARG A O 1
ATOM 2930 N N . LEU A 1 430 ? 24.56300 36.17100 30.74500 1.000 63.55409 409 LEU A N 1
ATOM 2931 C CA . LEU A 1 430 ? 24.29700 36.56900 29.36000 1.000 63.02638 409 LEU A CA 1
ATOM 2932 C C . LEU A 1 430 ? 25.62000 37.02100 28.74500 1.000 62.89869 409 LEU A C 1
ATOM 2933 O O . LEU A 1 430 ? 26.02300 38.17700 28.91100 1.000 62.86173 409 LEU A O 1
ATOM 2938 N N . ALA A 1 431 ? 26.29800 36.11400 28.04100 1.000 63.02184 410 ALA A N 1
ATOM 2939 C CA . ALA A 1 431 ? 27.53400 36.44000 27.34300 1.000 63.13388 410 ALA A CA 1
ATOM 2940 C C . ALA A 1 431 ? 27.22100 36.84700 25.90000 1.000 62.58942 410 ALA A C 1
ATOM 2941 O O . ALA A 1 431 ? 26.52900 36.11000 25.18600 1.000 62.14301 410 ALA A O 1
ATOM 2943 N N . ILE A 1 432 ? 27.71000 38.01400 25.47800 1.000 61.95705 411 ILE A N 1
ATOM 2944 C CA . ILE A 1 432 ? 27.25500 38.63800 24.23300 1.000 60.86462 411 ILE A CA 1
ATOM 2945 C C . ILE A 1 432 ? 28.34500 38.48400 23.18100 1.000 61.07688 411 ILE A C 1
ATOM 2946 O O . ILE A 1 432 ? 29.38000 39.17000 23.25900 1.000 61.30935 411 ILE A O 1
ATOM 2951 N N . PRO A 1 433 ? 28.16600 37.64900 22.15500 1.000 60.58750 412 PRO A N 1
ATOM 2952 C CA . PRO A 1 433 ? 29.09900 37.67300 21.01700 1.000 60.38717 412 PRO A CA 1
ATOM 2953 C C . PRO A 1 433 ? 29.09900 39.04800 20.34900 1.000 59.50162 412 PRO A C 1
ATOM 2954 O O . PRO A 1 433 ? 28.11300 39.78600 20.41700 1.000 59.04997 412 PRO A O 1
ATOM 2958 N N . ARG A 1 434 ? 30.21600 39.38200 19.68300 1.000 58.96629 413 ARG A N 1
ATOM 2959 C CA . ARG A 1 434 ? 30.49600 40.74600 19.23100 1.000 57.64882 413 ARG A CA 1
ATOM 2960 C C . ARG A 1 434 ? 29.97800 41.02900 17.81400 1.000 56.95719 413 ARG A C 1
ATOM 2961 O O . ARG A 1 434 ? 30.31200 40.31400 16.86800 1.000 56.82719 413 ARG A O 1
ATOM 2969 N N . ARG A 1 435 ? 29.17800 42.09800 17.67400 1.000 56.47747 414 ARG A N 1
ATOM 2970 C CA . ARG A 1 435 ? 28.65500 42.59500 16.39100 1.000 55.07930 414 ARG A CA 1
ATOM 2971 C C . ARG A 1 435 ? 27.63600 41.66700 15.76900 1.000 54.62695 414 ARG A C 1
ATOM 2972 O O . ARG A 1 435 ? 27.50500 41.62000 14.54400 1.000 54.56938 414 ARG A O 1
ATOM 2980 N N . VAL A 1 436 ? 26.85200 40.96500 16.59600 1.000 54.81824 415 VAL A N 1
ATOM 2981 C CA . VAL A 1 436 ? 25.87500 39.98100 16.02900 1.000 54.31485 415 VAL A CA 1
ATOM 2982 C C . VAL A 1 436 ? 24.43000 40.29900 16.47100 1.000 53.59243 415 VAL A C 1
ATOM 2983 O O . VAL A 1 436 ? 23.50600 40.02200 15.67500 1.000 53.28774 415 VAL A O 1
ATOM 2987 N N . TYR A 1 437 ? 24.22000 40.91400 17.64300 1.000 54.13402 416 TYR A N 1
ATOM 2988 C CA . TYR A 1 437 ? 22.84500 41.18300 18.05200 1.000 53.27451 416 TYR A CA 1
ATOM 2989 C C . TYR A 1 437 ? 22.59800 42.67800 18.05800 1.000 53.43931 416 TYR A C 1
ATOM 2990 O O . TYR A 1 437 ? 23.51900 43.47700 18.24500 1.000 54.38456 416 TYR A O 1
ATOM 2999 N N . THR A 1 438 ? 21.35300 43.06300 17.82600 1.000 53.86155 417 THR A N 1
ATOM 3000 C CA . THR A 1 438 ? 21.02200 44.47500 17.70100 1.000 53.83206 417 THR A CA 1
ATOM 3001 C C . THR A 1 438 ? 20.34500 44.99400 18.95400 1.000 54.17494 417 THR A C 1
ATOM 3002 O O . THR A 1 438 ? 19.98600 44.24200 19.86600 1.000 54.59815 417 THR A O 1
ATOM 3006 N N . GLN A 1 439 ? 20.15700 46.31100 18.98000 1.000 54.62557 418 GLN A N 1
ATOM 3007 C CA . GLN A 1 439 ? 19.37400 46.90600 20.05300 1.000 55.44858 418 GLN A CA 1
ATOM 3008 C C . GLN A 1 439 ? 18.05300 46.16000 20.24000 1.000 55.25996 418 GLN A C 1
ATOM 3009 O O . GLN A 1 439 ? 17.66500 45.83600 21.37500 1.000 55.98803 418 GLN A O 1
ATOM 3015 N N . SER A 1 440 ? 17.37400 45.83600 19.13600 1.000 53.86185 419 SER A N 1
ATOM 3016 C CA . SER A 1 440 ? 16.09700 45.13900 19.22600 1.000 54.04099 419 SER A CA 1
ATOM 3017 C C . SER A 1 440 ? 16.22400 43.80300 19.95600 1.000 54.71601 419 SER A C 1
ATOM 3018 O O . SER A 1 440 ? 15.29700 43.39000 20.66300 1.000 55.23526 419 SER A O 1
ATOM 3021 N N . HIS A 1 441 ? 17.34400 43.09200 19.77600 1.000 54.44071 420 HIS A N 1
ATOM 3022 C CA . HIS A 1 441 ? 17.54600 41.85300 20.51900 1.000 54.55109 420 HIS A CA 1
ATOM 3023 C C . HIS A 1 441 ? 17.78900 42.13000 21.99800 1.000 55.68112 420 HIS A C 1
ATOM 3024 O O . HIS A 1 441 ? 17.30900 41.38000 22.85800 1.000 56.08151 420 HIS A O 1
ATOM 3031 N N . PHE A 1 442 ? 18.51900 43.21200 22.31500 1.000 55.42857 421 PHE A N 1
ATOM 3032 C CA . PHE A 1 442 ? 18.76300 43.54800 23.71400 1.000 56.08574 421 PHE A CA 1
ATOM 3033 C C . PHE A 1 442 ? 17.45700 43.86800 24.42600 1.000 57.72837 421 PHE A C 1
ATOM 3034 O O . PHE A 1 442 ? 17.27100 43.49700 25.59500 1.000 58.93194 421 PHE A O 1
ATOM 3042 N N . ASP A 1 443 ? 16.53400 44.54900 23.73400 1.000 57.08265 422 ASP A N 1
ATOM 3043 C CA . ASP A 1 443 ? 15.18100 44.69000 24.26100 1.000 58.05611 422 ASP A CA 1
ATOM 3044 C C . ASP A 1 443 ? 14.47500 43.33800 24.40700 1.000 56.95969 422 ASP A C 1
ATOM 3045 O O . ASP A 1 443 ? 13.71500 43.13900 25.36100 1.000 58.47759 422 ASP A O 1
ATOM 3050 N N . VAL A 1 444 ? 14.72000 42.38900 23.49700 1.000 55.51228 423 VAL A N 1
ATOM 3051 C CA . VAL A 1 444 ? 14.20100 41.03400 23.69900 1.000 56.34441 423 VAL A CA 1
ATOM 3052 C C . VAL A 1 444 ? 14.76600 40.41800 24.98000 1.000 57.36732 423 VAL A C 1
ATOM 3053 O O . VAL A 1 444 ? 14.06000 39.69900 25.70100 1.000 57.08394 423 VAL A O 1
ATOM 3057 N N . MET A 1 445 ? 16.04400 40.68800 25.28300 1.000 57.49706 424 MET A N 1
ATOM 3058 C CA . MET A 1 445 ? 16.64600 40.14300 26.49600 1.000 57.99310 424 MET A CA 1
ATOM 3059 C C . MET A 1 445 ? 16.09800 40.82200 27.74300 1.000 59.60782 424 MET A C 1
ATOM 3060 O O . MET A 1 445 ? 15.58100 40.15600 28.64900 1.000 60.84099 424 MET A O 1
ATOM 3065 N N . ALA A 1 446 ? 16.23300 42.14700 27.83400 1.000 61.04951 425 ALA A N 1
ATOM 3066 C CA . ALA A 1 446 ? 15.76000 42.82700 29.04000 1.000 63.95453 425 ALA A CA 1
ATOM 3067 C C . ALA A 1 446 ? 14.31300 42.45600 29.32400 1.000 64.47393 425 ALA A C 1
ATOM 3068 O O . ALA A 1 446 ? 13.95700 42.10600 30.45900 1.000 66.33495 425 ALA A O 1
ATOM 3070 N N . ASP A 1 447 ? 13.47500 42.48000 28.28000 1.000 62.85936 426 ASP A N 1
ATOM 3071 C CA . ASP A 1 447 ? 12.04600 42.24700 28.45800 1.000 63.51238 426 ASP A CA 1
ATOM 3072 C C . ASP A 1 447 ? 11.74200 40.82000 28.91600 1.000 63.91938 426 ASP A C 1
ATOM 3073 O O . ASP A 1 447 ? 10.89000 40.62200 29.79200 1.000 65.96970 426 ASP A O 1
ATOM 3078 N N . ALA A 1 448 ? 12.40500 39.81300 28.32700 1.000 61.84111 427 ALA A N 1
ATOM 3079 C CA . ALA A 1 448 ? 12.21000 38.43400 28.77700 1.000 61.03621 427 ALA A CA 1
ATOM 3080 C C . ALA A 1 448 ? 12.57400 38.28000 30.24500 1.000 63.93360 427 ALA A C 1
ATOM 3081 O O . ALA A 1 448 ? 11.93800 37.51200 30.97200 1.000 66.34233 427 ALA A O 1
ATOM 3083 N N . ILE A 1 449 ? 13.60300 38.99700 30.69500 1.000 64.31665 428 ILE A N 1
ATOM 3084 C CA . ILE A 1 449 ? 13.98700 38.96300 32.10100 1.000 66.66638 428 ILE A CA 1
ATOM 3085 C C . ILE A 1 449 ? 12.84600 39.47400 32.96800 1.000 69.39582 428 ILE A C 1
ATOM 3086 O O . ILE A 1 449 ? 12.44900 38.85400 33.96200 1.000 71.67142 428 ILE A O 1
ATOM 3091 N N . ILE A 1 450 ? 12.30200 40.62300 32.59600 1.000 69.80691 429 ILE A N 1
ATOM 3092 C CA . ILE A 1 450 ? 11.26200 41.25300 33.38900 1.000 72.53940 429 ILE A CA 1
ATOM 3093 C C . ILE A 1 450 ? 10.00500 40.39400 33.43200 1.000 73.10123 429 ILE A C 1
ATOM 3094 O O . ILE A 1 450 ? 9.27100 40.40700 34.42800 1.000 75.57983 429 ILE A O 1
ATOM 3099 N N . GLU A 1 451 ? 9.74600 39.61000 32.38000 1.000 70.35163 430 GLU A N 1
ATOM 3100 C CA . GLU A 1 451 ? 8.55500 38.76200 32.38400 1.000 70.90178 430 GLU A CA 1
ATOM 3101 C C . GLU A 1 451 ? 8.66400 37.63400 33.40300 1.000 72.87316 430 GLU A C 1
ATOM 3102 O O . GLU A 1 451 ? 7.70700 37.36600 34.14300 1.000 74.57179 430 GLU A O 1
ATOM 3108 N N . VAL A 1 452 ? 9.81300 36.95900 33.46600 1.000 71.33610 431 VAL A N 1
ATOM 3109 C CA . VAL A 1 452 ? 9.96800 35.91900 34.47900 1.000 73.05786 431 VAL A CA 1
ATOM 3110 C C . VAL A 1 452 ? 9.87800 36.52100 35.88300 1.000 75.83451 431 VAL A C 1
ATOM 3111 O O . VAL A 1 452 ? 9.27600 35.92500 36.78200 1.000 78.14832 431 VAL A O 1
ATOM 3115 N N . SER A 1 453 ? 10.44000 37.71700 36.09700 1.000 76.06987 432 SER A N 1
ATOM 3116 C CA . SER A 1 453 ? 10.26500 38.35800 37.39900 1.000 79.53718 432 SER A CA 1
ATOM 3117 C C . SER A 1 453 ? 8.79700 38.43600 37.77100 1.000 81.49135 432 SER A C 1
ATOM 3118 O O . SER A 1 453 ? 8.40000 38.03700 38.87000 1.000 84.11178 432 SER A O 1
ATOM 3121 N N . LYS A 1 454 ? 7.97300 38.93200 36.84600 1.000 80.56994 433 LYS A N 1
ATOM 3122 C CA . LYS A 1 454 ? 6.55100 39.15300 37.10000 1.000 82.50203 433 LYS A CA 1
ATOM 3123 C C . LYS A 1 454 ? 5.79800 37.87300 37.48200 1.000 83.87481 433 LYS A C 1
ATOM 3124 O O . LYS A 1 454 ? 4.69700 37.95700 38.04500 1.000 86.51370 433 LYS A O 1
ATOM 3128 N N . ARG A 1 455 ? 6.36000 36.69200 37.20200 1.000 81.50353 434 ARG A N 1
ATOM 3129 C CA . ARG A 1 455 ? 5.71000 35.42900 37.53300 1.000 81.98050 434 ARG A CA 1
ATOM 3130 C C . ARG A 1 455 ? 6.63400 34.48100 38.29500 1.000 83.11576 434 ARG A C 1
ATOM 3131 O O . ARG A 1 455 ? 6.29500 33.30100 38.45800 1.000 83.29554 434 ARG A O 1
ATOM 3139 N N . ALA A 1 456 ? 7.78800 34.96500 38.77200 1.000 83.41481 435 ALA A N 1
ATOM 3140 C CA . ALA A 1 456 ? 8.72100 34.10400 39.49200 1.000 83.36506 435 ALA A CA 1
ATOM 3141 C C . ALA A 1 456 ? 8.03100 33.39400 40.64200 1.000 86.34777 435 ALA A C 1
ATOM 3142 O O . ALA A 1 456 ? 8.27300 32.20500 40.88500 1.000 86.28101 435 ALA A O 1
ATOM 3144 N N . HIS A 1 457 ? 7.15200 34.10300 41.35200 1.000 88.97649 436 HIS A N 1
ATOM 3145 C CA . HIS A 1 457 ? 6.51600 33.52700 42.52400 1.000 92.34125 436 HIS A CA 1
ATOM 3146 C C . HIS A 1 457 ? 5.81700 32.21000 42.22100 1.000 91.78110 436 HIS A C 1
ATOM 3147 O O . HIS A 1 457 ? 5.48400 31.47800 43.15200 1.000 94.32690 436 HIS A O 1
ATOM 3154 N N . GLU A 1 458 ? 5.58700 31.87800 40.95600 1.000 88.78276 437 GLU A N 1
ATOM 3155 C CA . GLU A 1 458 ? 4.80200 30.68900 40.64800 1.000 88.50656 437 GLU A CA 1
ATOM 3156 C C . GLU A 1 458 ? 5.62400 29.40700 40.61600 1.000 87.59730 437 GLU A C 1
ATOM 3157 O O . GLU A 1 458 ? 5.11000 28.35300 41.01000 1.000 88.66060 437 GLU A O 1
ATOM 3163 N N . ILE A 1 459 ? 6.87300 29.45700 40.14100 1.000 85.96355 438 ILE A N 1
ATOM 3164 C CA . ILE A 1 459 ? 7.78700 28.32100 40.21900 1.000 83.80964 438 ILE A CA 1
ATOM 3165 C C . ILE A 1 459 ? 8.08300 28.03900 41.68700 1.000 87.62782 438 ILE A C 1
ATOM 3166 O O . ILE A 1 459 ? 8.90200 28.73400 42.30100 1.000 88.83916 438 ILE A O 1
ATOM 3171 N N . LYS A 1 460 ? 7.41100 27.04300 42.27400 1.000 89.16569 439 LYS A N 1
ATOM 3172 C CA . LYS A 1 460 ? 7.59200 26.75700 43.69000 1.000 92.59711 439 LYS A CA 1
ATOM 3173 C C . LYS A 1 460 ? 8.75700 25.81200 43.96000 1.000 92.07307 439 LYS A C 1
ATOM 3174 O O . LYS A 1 460 ? 9.15800 25.66800 45.11900 1.000 94.73030 439 LYS A O 1
ATOM 3176 N N . ARG A 1 461 ? 9.32900 25.18800 42.93200 1.000 89.00456 440 ARG A N 1
ATOM 3177 C CA . ARG A 1 461 ? 10.41000 24.23100 43.12100 1.000 88.38147 440 ARG A CA 1
ATOM 3178 C C . ARG A 1 461 ? 11.41700 24.34800 41.98300 1.000 85.85099 440 ARG A C 1
ATOM 3179 O O . ARG A 1 461 ? 11.06300 24.65700 40.83400 1.000 83.80262 440 ARG A O 1
ATOM 3187 N N . GLY A 1 462 ? 12.68000 24.07500 42.31900 1.000 84.93028 441 GLY A N 1
ATOM 3188 C CA . GLY A 1 462 ? 13.75800 24.11200 41.35400 1.000 81.60300 441 GLY A CA 1
ATOM 3189 C C . GLY A 1 462 ? 13.89400 22.81900 40.58100 1.000 79.51026 441 GLY A C 1
ATOM 3190 O O . GLY A 1 462 ? 12.89300 22.18100 40.24700 1.000 79.54132 441 GLY A O 1
ATOM 3191 N N . TYR A 1 463 ? 15.12700 22.41800 40.29500 1.000 78.08836 442 TYR A N 1
ATOM 3192 C CA . TYR A 1 463 ? 15.37400 21.23300 39.49800 1.000 76.29734 442 TYR A CA 1
ATOM 3193 C C . TYR A 1 463 ? 16.21200 20.22800 40.27300 1.000 77.80796 442 TYR A C 1
ATOM 3194 O O . TYR A 1 463 ? 16.84500 20.54000 41.28600 1.000 79.75152 442 TYR A O 1
ATOM 3203 N N . LYS A 1 464 ? 16.16500 18.99400 39.80900 1.000 77.12481 443 LYS A N 1
ATOM 3204 C CA . LYS A 1 464 ? 16.88700 17.90900 40.43900 1.000 78.53331 443 LYS A CA 1
ATOM 3205 C C . LYS A 1 464 ? 17.65700 17.17000 39.35500 1.000 75.95694 443 LYS A C 1
ATOM 3206 O O . LYS A 1 464 ? 17.28300 17.20500 38.17400 1.000 73.54055 443 LYS A O 1
ATOM 3212 N N . ILE A 1 465 ? 18.76000 16.53800 39.74200 1.000 76.55711 444 ILE A N 1
ATOM 3213 C CA . ILE A 1 465 ? 19.67300 15.95100 38.77300 1.000 74.29477 444 ILE A CA 1
ATOM 3214 C C . ILE A 1 465 ? 19.31500 14.48400 38.61100 1.000 74.84975 444 ILE A C 1
ATOM 3215 O O . ILE A 1 465 ? 19.28000 13.73300 39.58400 1.000 77.42984 444 ILE A O 1
ATOM 3220 N N . ILE A 1 466 ? 19.02900 14.09600 37.37700 1.000 73.24531 445 ILE A N 1
ATOM 3221 C CA . ILE A 1 466 ? 18.62900 12.74200 36.99600 1.000 73.30385 445 ILE A CA 1
ATOM 3222 C C . ILE A 1 466 ? 19.84100 11.85100 36.75700 1.000 73.50516 445 ILE A C 1
ATOM 3223 O O . ILE A 1 466 ? 19.89000 10.70100 37.19400 1.000 74.28576 445 ILE A O 1
ATOM 3228 N N . TRP A 1 467 ? 20.82000 12.37200 36.03200 1.000 72.56444 446 TRP A N 1
ATOM 3229 C CA . TRP A 1 467 ? 22.05600 11.67500 35.75300 1.000 72.29144 446 TRP A CA 1
ATOM 3230 C C . TRP A 1 467 ? 23.13300 12.73200 35.57300 1.000 72.33465 446 TRP A C 1
ATOM 3231 O O . TRP A 1 467 ? 22.87800 13.80100 34.99700 1.000 71.95912 446 TRP A O 1
ATOM 3242 N N . GLU A 1 468 ? 24.33600 12.42800 36.07500 1.000 72.61854 447 GLU A N 1
ATOM 3243 C CA . GLU A 1 468 ? 25.48700 13.29900 35.91400 1.000 72.60598 447 GLU A CA 1
ATOM 3244 C C . GLU A 1 468 ? 26.76300 12.45800 35.89800 1.000 72.14702 447 GLU A C 1
ATOM 3245 O O . GLU A 1 468 ? 26.82000 11.45000 36.60200 1.000 72.63202 447 GLU A O 1
ATOM 3251 N N . PRO A 1 469 ? 27.74500 12.79100 35.05900 1.000 71.64459 448 PRO A N 1
ATOM 3252 C CA . PRO A 1 469 ? 29.06900 12.19100 35.17100 1.000 71.72701 448 PRO A CA 1
ATOM 3253 C C . PRO A 1 469 ? 29.83400 12.76400 36.34800 1.000 73.21586 448 PRO A C 1
ATOM 3254 O O . PRO A 1 469 ? 29.44300 13.78300 36.93800 1.000 73.46678 448 PRO A O 1
ATOM 3258 N N . PRO A 1 470 ? 30.95300 12.15100 36.72000 1.000 73.42649 449 PRO A N 1
ATOM 3259 C CA . PRO A 1 470 ? 31.69700 12.64500 37.88500 1.000 74.36823 449 PRO A CA 1
ATOM 3260 C C . PRO A 1 470 ? 32.44000 13.93000 37.62400 1.000 74.13880 449 PRO A C 1
ATOM 3261 O O . PRO A 1 470 ? 32.87500 14.57100 38.57500 1.000 74.62017 449 PRO A O 1
ATOM 3265 N N . ILE A 1 471 ? 32.60200 14.33200 36.37300 1.000 74.44153 450 ILE A N 1
ATOM 3266 C CA . ILE A 1 471 ? 33.44700 15.46400 36.03700 1.000 75.04398 450 ILE A CA 1
ATOM 3267 C C . ILE A 1 471 ? 32.73000 16.34800 35.01400 1.000 74.83487 450 ILE A C 1
ATOM 3268 O O . ILE A 1 471 ? 31.86600 15.89700 34.25700 1.000 74.98038 450 ILE A O 1
ATOM 3273 N N . LEU A 1 472 ? 33.10200 17.62400 35.00100 1.000 74.72925 451 LEU A N 1
ATOM 3274 C CA . LEU A 1 472 ? 32.45800 18.65600 34.18100 1.000 74.38875 451 LEU A CA 1
ATOM 3275 C C . LEU A 1 472 ? 30.94700 18.42600 34.12500 1.000 72.99661 451 LEU A C 1
ATOM 3276 O O . LEU A 1 472 ? 30.33200 18.40400 33.05800 1.000 72.83437 451 LEU A O 1
ATOM 3281 N N . ARG A 1 473 ? 30.36600 18.21300 35.30500 1.000 73.31477 452 ARG A N 1
ATOM 3282 C CA . ARG A 1 473 ? 28.94800 17.93200 35.49300 1.000 72.93872 452 ARG A CA 1
ATOM 3283 C C . ARG A 1 473 ? 28.02500 18.79100 34.61300 1.000 72.33409 452 ARG A C 1
ATOM 3284 O O . ARG A 1 473 ? 27.23900 18.27100 33.81400 1.000 71.35749 452 ARG A O 1
ATOM 3292 N N . HIS A 1 474 ? 28.08500 20.11800 34.76300 1.000 72.46461 453 HIS A N 1
ATOM 3293 C CA . HIS A 1 474 ? 27.02700 20.95100 34.20300 1.000 71.82240 453 HIS A CA 1
ATOM 3294 C C . HIS A 1 474 ? 26.97000 20.87400 32.69400 1.000 70.88959 453 HIS A C 1
ATOM 3295 O O . HIS A 1 474 ? 25.92900 21.19100 32.10900 1.000 70.46571 453 HIS A O 1
ATOM 3302 N N . PHE A 1 475 ? 28.06200 20.47900 32.04400 1.000 70.93786 454 PHE A N 1
ATOM 3303 C CA . PHE A 1 475 ? 28.03300 20.39600 30.58500 1.000 70.34257 454 PHE A CA 1
ATOM 3304 C C . PHE A 1 475 ? 27.09900 19.29800 30.10700 1.000 70.04155 454 PHE A C 1
ATOM 3305 O O . PHE A 1 475 ? 26.56900 19.38000 28.99000 1.000 69.31613 454 PHE A O 1
ATOM 3313 N N . GLN A 1 476 ? 26.86300 18.28900 30.94700 1.000 69.66092 455 GLN A N 1
ATOM 3314 C CA . GLN A 1 476 ? 26.42000 16.99100 30.47300 1.000 69.56951 455 GLN A CA 1
ATOM 3315 C C . GLN A 1 476 ? 25.16300 16.49000 31.15500 1.000 69.74725 455 GLN A C 1
ATOM 3316 O O . GLN A 1 476 ? 24.41800 15.69300 30.57700 1.000 69.51450 455 GLN A O 1
ATOM 3322 N N . ALA A 1 477 ? 24.93000 16.95400 32.37500 1.000 70.36817 456 ALA A N 1
ATOM 3323 C CA . ALA A 1 477 ? 23.94000 16.35500 33.24900 1.000 70.85788 456 ALA A CA 1
ATOM 3324 C C . ALA A 1 477 ? 22.52900 16.50900 32.69300 1.000 71.06659 456 ALA A C 1
ATOM 3325 O O . ALA A 1 477 ? 22.24500 17.37500 31.87200 1.000 70.88634 456 ALA A O 1
ATOM 3327 N N . SER A 1 478 ? 21.63800 15.63900 33.15900 1.000 71.21697 457 SER A N 1
ATOM 3328 C CA . SER A 1 478 ? 20.21800 15.69600 32.84500 1.000 70.93218 457 SER A CA 1
ATOM 3329 C C . SER A 1 478 ? 19.44000 16.05600 34.10600 1.000 71.88276 457 SER A C 1
ATOM 3330 O O . SER A 1 478 ? 19.73500 15.56000 35.19700 1.000 72.29645 457 SER A O 1
ATOM 3333 N N . LEU A 1 479 ? 18.44700 16.92700 33.95700 1.000 72.26580 458 LEU A N 1
ATOM 3334 C CA . LEU A 1 479 ? 17.66600 17.42100 35.08300 1.000 72.28795 458 LEU A CA 1
ATOM 3335 C C . LEU A 1 479 ? 16.18200 17.20100 34.81600 1.000 71.81573 458 LEU A C 1
ATOM 3336 O O . LEU A 1 479 ? 15.76400 16.99300 33.66800 1.000 70.62798 458 LEU A O 1
ATOM 3341 N N . ALA A 1 480 ? 15.38800 17.28500 35.88200 1.000 71.66156 459 ALA A N 1
ATOM 3342 C CA . ALA A 1 480 ? 13.93700 17.36800 35.80100 1.000 70.75631 459 ALA A CA 1
ATOM 3343 C C . ALA A 1 480 ? 13.42700 18.35600 36.83700 1.000 72.63959 459 ALA A C 1
ATOM 3344 O O . ALA A 1 480 ? 14.13600 18.69000 37.79100 1.000 74.04733 459 ALA A O 1
ATOM 3346 N N . PRO A 1 481 ? 12.20000 18.83700 36.67600 1.000 73.05754 460 PRO A N 1
ATOM 3347 C CA . PRO A 1 481 ? 11.59800 19.68900 37.70700 1.000 75.46997 460 PRO A CA 1
ATOM 3348 C C . PRO A 1 481 ? 11.00000 18.87000 38.83800 1.000 78.83655 460 PRO A C 1
ATOM 3349 O O . PRO A 1 481 ? 10.70200 17.68800 38.70300 1.000 79.33612 460 PRO A O 1
ATOM 3353 N N . ILE A 1 482 ? 10.83100 19.53100 39.96900 1.000 81.33623 461 ILE A N 1
ATOM 3354 C CA . ILE A 1 482 ? 10.18100 18.95200 41.11300 1.000 84.88360 461 ILE A CA 1
ATOM 3355 C C . ILE A 1 482 ? 8.72800 19.43000 41.16400 1.000 86.30321 461 ILE A C 1
ATOM 3356 O O . ILE A 1 482 ? 7.83500 18.72300 41.64200 1.000 88.74572 461 ILE A O 1
ATOM 3361 N N . ALA B 1 23 ? 4.03200 55.41400 19.60900 1.000 74.33733 2 ALA B N 1
ATOM 3362 C CA . ALA B 1 23 ? 4.34500 54.51300 20.71500 1.000 74.91871 2 ALA B CA 1
ATOM 3363 C C . ALA B 1 23 ? 4.66100 53.09900 20.20800 1.000 71.20311 2 ALA B C 1
ATOM 3364 O O . ALA B 1 23 ? 4.96000 52.20400 20.99900 1.000 72.05197 2 ALA B O 1
ATOM 3366 N N . VAL B 1 24 ? 4.58300 52.91900 18.88400 1.000 68.00953 3 VAL B N 1
ATOM 3367 C CA . VAL B 1 24 ? 4.92800 51.64800 18.24500 1.000 66.03584 3 VAL B CA 1
ATOM 3368 C C . VAL B 1 24 ? 6.33100 51.16900 18.61300 1.000 64.98758 3 VAL B C 1
ATOM 3369 O O . VAL B 1 24 ? 7.27600 51.96000 18.72600 1.000 66.52113 3 VAL B O 1
ATOM 3373 N N . LYS B 1 25 ? 6.47600 49.85100 18.74800 1.000 62.54682 4 LYS B N 1
ATOM 3374 C CA . LYS B 1 25 ? 7.75000 49.20800 19.04900 1.000 60.87805 4 LYS B CA 1
ATOM 3375 C C . LYS B 1 25 ? 8.28400 48.50300 17.81300 1.000 58.14722 4 LYS B C 1
ATOM 3376 O O . LYS B 1 25 ? 7.54100 47.78700 17.13900 1.000 59.93459 4 LYS B O 1
ATOM 3379 N N . TYR B 1 26 ? 9.57200 48.70100 17.52800 1.000 57.24313 5 TYR B N 1
ATOM 3380 C CA . TYR B 1 26 ? 10.27200 47.96200 16.48100 1.000 55.70982 5 TYR B CA 1
ATOM 3381 C C . TYR B 1 26 ? 10.05300 46.45400 16.63300 1.000 54.88309 5 TYR B C 1
ATOM 3382 O O . TYR B 1 26 ? 9.83900 45.94300 17.73300 1.000 55.61580 5 TYR B O 1
ATOM 3391 N N . ILE B 1 27 ? 10.10300 45.74100 15.51600 1.000 54.35987 6 ILE B N 1
ATOM 3392 C CA . ILE B 1 27 ? 9.97600 44.28500 15.48200 1.000 54.43563 6 ILE B CA 1
ATOM 3393 C C . ILE B 1 27 ? 11.37900 43.68700 15.38900 1.000 54.17513 6 ILE B C 1
ATOM 3394 O O . ILE B 1 27 ? 12.08200 43.94800 14.40500 1.000 54.61367 6 ILE B O 1
ATOM 3399 N N . PRO B 1 28 ? 11.81200 42.86700 16.34000 1.000 54.11172 7 PRO B N 1
ATOM 3400 C CA . PRO B 1 28 ? 13.20300 42.38200 16.30200 1.000 53.56831 7 PRO B CA 1
ATOM 3401 C C . PRO B 1 28 ? 13.48500 41.50500 15.08300 1.000 53.43583 7 PRO B C 1
ATOM 3402 O O . PRO B 1 28 ? 12.66200 40.67900 14.68200 1.000 53.66382 7 PRO B O 1
ATOM 3406 N N . GLU B 1 29 ? 14.68300 41.67900 14.52000 1.000 53.56173 8 GLU B N 1
ATOM 3407 C CA . GLU B 1 29 ? 15.15800 40.92600 13.35700 1.000 52.92970 8 GLU B CA 1
ATOM 3408 C C . GLU B 1 29 ? 15.00500 39.41700 13.54900 1.000 52.78032 8 GLU B C 1
ATOM 3409 O O . GLU B 1 29 ? 15.55300 38.86900 14.51100 1.000 53.66152 8 GLU B O 1
ATOM 3415 N N . PRO B 1 30 ? 14.33300 38.70600 12.63000 1.000 52.93618 9 PRO B N 1
ATOM 3416 C CA . PRO B 1 30 ? 14.29400 37.23100 12.69200 1.000 52.58044 9 PRO B CA 1
ATOM 3417 C C . PRO B 1 30 ? 15.60800 36.58800 12.27300 1.000 52.78497 9 PRO B C 1
ATOM 3418 O O . PRO B 1 30 ? 15.61300 35.56400 11.57600 1.000 52.29862 9 PRO B O 1
ATOM 3422 N N . PHE B 1 31 ? 16.72900 37.20200 12.65000 1.000 52.37855 10 PHE B N 1
ATOM 3423 C CA . PHE B 1 31 ? 18.03200 36.73600 12.19400 1.000 52.30857 10 PHE B CA 1
ATOM 3424 C C . PHE B 1 31 ? 19.08500 37.38500 13.06900 1.000 52.43453 10 PHE B C 1
ATOM 3425 O O . PHE B 1 31 ? 18.80100 38.35000 13.78700 1.000 52.85151 10 PHE B O 1
ATOM 3433 N N . ARG B 1 32 ? 20.29100 36.83200 13.03700 1.000 52.26214 11 ARG B N 1
ATOM 3434 C CA . ARG B 1 32 ? 21.41900 37.49800 13.66800 1.000 52.43904 11 ARG B CA 1
ATOM 3435 C C . ARG B 1 32 ? 22.37300 37.94700 12.57600 1.000 51.91764 11 ARG B C 1
ATOM 3436 O O . ARG B 1 32 ? 22.27500 37.50000 11.42900 1.000 51.98259 11 ARG B O 1
ATOM 3444 N N . ILE B 1 33 ? 23.25200 38.87900 12.93000 1.000 51.70626 12 ILE B N 1
ATOM 3445 C CA . ILE B 1 33 ? 24.22900 39.42200 11.99100 1.000 51.66394 12 ILE B CA 1
ATOM 3446 C C . ILE B 1 33 ? 25.33100 38.39000 11.83700 1.000 52.17466 12 ILE B C 1
ATOM 3447 O O . ILE B 1 33 ? 25.80000 37.83100 12.83300 1.000 53.13955 12 ILE B O 1
ATOM 3452 N N . LYS B 1 34 ? 25.73600 38.10300 10.59900 1.000 52.09464 13 LYS B N 1
ATOM 3453 C CA . LYS B 1 34 ? 26.83800 37.16900 10.41300 1.000 52.63801 13 LYS B CA 1
ATOM 3454 C C . LYS B 1 34 ? 28.07000 37.82000 9.81500 1.000 53.46619 13 LYS B C 1
ATOM 3455 O O . LYS B 1 34 ? 29.19400 37.37000 10.10100 1.000 54.76775 13 LYS B O 1
ATOM 3461 N N . MET B 1 35 ? 27.89100 38.88500 9.03200 1.000 52.23626 14 MET B N 1
ATOM 3462 C CA . MET B 1 35 ? 29.01600 39.61100 8.47400 1.000 52.87666 14 MET B CA 1
ATOM 3463 C C . MET B 1 35 ? 28.68400 41.09400 8.41900 1.000 52.36894 14 MET B C 1
ATOM 3464 O O . MET B 1 35 ? 27.54000 41.48700 8.20800 1.000 52.33305 14 MET B O 1
ATOM 3469 N N . VAL B 1 36 ? 29.71000 41.90800 8.58500 1.000 52.70176 15 VAL B N 1
ATOM 3470 C CA . VAL B 1 36 ? 29.56800 43.32700 8.87100 1.000 52.88493 15 VAL B CA 1
ATOM 3471 C C . VAL B 1 36 ? 30.32900 44.12000 7.82300 1.000 53.34085 15 VAL B C 1
ATOM 3472 O O . VAL B 1 36 ? 31.36300 43.66800 7.31700 1.000 53.96254 15 VAL B O 1
ATOM 3476 N N . GLU B 1 37 ? 29.78300 45.26800 7.44900 1.000 52.97331 16 GLU B N 1
ATOM 3477 C CA . GLU B 1 37 ? 30.52700 46.21800 6.63900 1.000 53.63073 16 GLU B CA 1
ATOM 3478 C C . GLU B 1 37 ? 30.85600 47.40200 7.52900 1.000 54.49748 16 GLU B C 1
ATOM 3479 O O . GLU B 1 37 ? 29.94000 48.14200 7.93100 1.000 54.45330 16 GLU B O 1
ATOM 3485 N N . PRO B 1 38 ? 32.11700 47.60300 7.89900 1.000 55.56535 17 PRO B N 1
ATOM 3486 C CA . PRO B 1 38 ? 32.44300 48.72500 8.78000 1.000 55.71558 17 PRO B CA 1
ATOM 3487 C C . PRO B 1 38 ? 32.35000 50.03300 8.01800 1.000 57.56604 17 PRO B C 1
ATOM 3488 O O . PRO B 1 38 ? 32.66200 50.09300 6.82800 1.000 58.11227 17 PRO B O 1
ATOM 3492 N N . ILE B 1 39 ? 31.88600 51.07700 8.70800 1.000 59.06876 18 ILE B N 1
ATOM 3493 C CA . ILE B 1 39 ? 31.75300 52.41900 8.15000 1.000 60.3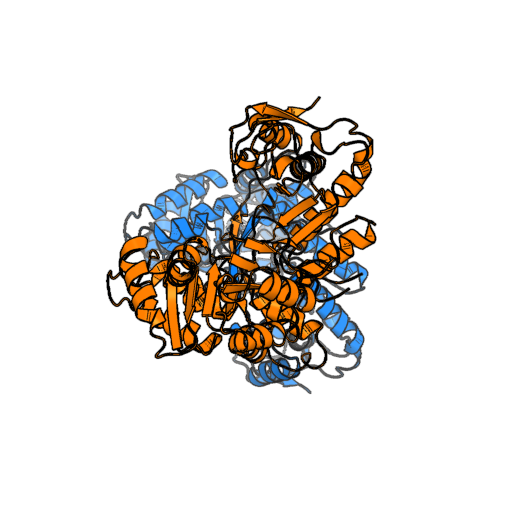1849 18 ILE B CA 1
ATOM 3494 C C . ILE B 1 39 ? 32.63900 53.37400 8.93000 1.000 63.58033 18 ILE B C 1
ATOM 3495 O O . ILE B 1 39 ? 32.55700 53.44300 10.16100 1.000 64.95835 18 ILE B O 1
ATOM 3500 N N . LYS B 1 40 ? 33.48700 54.10200 8.21300 1.000 65.75348 19 LYS B N 1
ATOM 3501 C CA . LYS B 1 40 ? 34.27200 55.16300 8.82800 1.000 69.04189 19 LYS B CA 1
ATOM 3502 C C . LYS B 1 40 ? 33.34400 56.30100 9.24700 1.000 70.25304 19 LYS B C 1
ATOM 3503 O O . LYS B 1 40 ? 32.69000 56.90700 8.39400 1.000 70.48902 19 LYS B O 1
ATOM 3506 N N . MET B 1 41 ? 33.35300 56.61500 10.54800 1.000 72.12048 20 MET B N 1
ATOM 3507 C CA . MET B 1 41 ? 32.50700 57.71400 11.08500 1.000 73.47464 20 MET B CA 1
ATOM 3508 C C . MET B 1 41 ? 33.15200 59.06600 10.77100 1.000 77.39852 20 MET B C 1
ATOM 3509 O O . MET B 1 41 ? 34.37200 59.19900 10.99300 1.000 80.34087 20 MET B O 1
ATOM 3514 N N . LEU B 1 42 ? 32.36600 60.02400 10.27500 1.000 77.92752 21 LEU B N 1
ATOM 3515 C CA . LEU B 1 42 ? 32.85400 61.34800 9.90900 1.000 81.06133 21 LEU B CA 1
ATOM 3516 C C . LEU B 1 42 ? 32.42700 62.44500 10.86700 1.000 84.21144 21 LEU B C 1
ATOM 3517 O O . LEU B 1 42 ? 31.40000 62.35700 11.54700 1.000 83.45618 21 LEU B O 1
ATOM 3522 N N . THR B 1 43 ? 33.28800 63.47300 10.89000 1.000 87.55880 22 THR B N 1
ATOM 3523 C CA . THR B 1 43 ? 33.03500 64.74900 11.54600 1.000 90.16923 22 THR B CA 1
ATOM 3524 C C . THR B 1 43 ? 31.96400 65.52000 10.79200 1.000 90.49078 22 THR B C 1
ATOM 3525 O O . THR B 1 43 ? 32.02900 65.65200 9.56600 1.000 90.34235 22 THR B O 1
ATOM 3527 N N . ARG B 1 44 ? 30.96300 66.01400 11.52200 1.000 90.83029 23 ARG B N 1
ATOM 3528 C CA . ARG B 1 44 ? 30.05000 66.98600 10.93700 1.000 91.52199 23 ARG B CA 1
ATOM 3529 C C . ARG B 1 44 ? 30.82100 68.05100 10.16900 1.000 94.67396 23 ARG B C 1
ATOM 3530 O O . ARG B 1 44 ? 30.41800 68.45500 9.07300 1.000 94.44617 23 ARG B O 1
ATOM 3538 N N . GLU B 1 45 ? 31.94600 68.51300 10.72500 1.000 97.80891 24 GLU B N 1
ATOM 3539 C CA . GLU B 1 45 ? 32.84100 69.36800 9.95300 1.000 100.79393 24 GLU B CA 1
ATOM 3540 C C . GLU B 1 45 ? 33.33700 68.63300 8.71400 1.000 98.58481 24 GLU B C 1
ATOM 3541 O O . GLU B 1 45 ? 33.19900 69.12500 7.58900 1.000 99.02208 24 GLU B O 1
ATOM 3543 N N . GLU B 1 46 ? 33.87700 67.42200 8.90000 1.000 96.20255 25 GLU B N 1
ATOM 3544 C CA . GLU B 1 46 ? 34.40600 66.65800 7.77200 1.000 94.23283 25 GLU B CA 1
ATOM 3545 C C . GLU B 1 46 ? 33.35300 66.44000 6.68100 1.000 91.51154 25 GLU B C 1
ATOM 3546 O O . GLU B 1 46 ? 33.66200 66.51900 5.48300 1.000 91.55010 25 GLU B O 1
ATOM 3548 N N . ARG B 1 47 ? 32.10100 66.16900 7.07000 1.000 89.36552 26 ARG B N 1
ATOM 3549 C CA . ARG B 1 47 ? 31.06500 65.86800 6.08100 1.000 86.88302 26 ARG B CA 1
ATOM 3550 C C . ARG B 1 47 ? 30.75900 67.06300 5.19300 1.000 89.42789 26 ARG B C 1
ATOM 3551 O O . ARG B 1 47 ? 30.42700 66.89300 4.01400 1.000 88.91305 26 ARG B O 1
ATOM 3559 N N . ILE B 1 48 ? 30.82300 68.27100 5.74600 1.000 92.40966 27 ILE B N 1
ATOM 3560 C CA . ILE B 1 48 ? 30.45700 69.44400 4.96900 1.000 94.71521 27 ILE B CA 1
ATOM 3561 C C . ILE B 1 48 ? 31.42900 69.62900 3.81700 1.000 95.99167 27 ILE B C 1
ATOM 3562 O O . ILE B 1 48 ? 31.02400 69.90300 2.68200 1.000 95.75580 27 ILE B O 1
ATOM 3567 N N . GLU B 1 49 ? 32.72400 69.45200 4.07600 1.000 97.43014 28 GLU B N 1
ATOM 3568 C CA . GLU B 1 49 ? 33.67700 69.46600 2.97400 1.000 98.45203 28 GLU B CA 1
ATOM 3569 C C . GLU B 1 49 ? 33.32500 68.39200 1.95000 1.000 94.66301 28 GLU B C 1
ATOM 3570 O O . GLU B 1 49 ? 33.39700 68.62400 0.73600 1.000 95.08403 28 GLU B O 1
ATOM 3572 N N . LYS B 1 50 ? 32.90900 67.21700 2.42500 1.000 91.07806 29 LYS B N 1
ATOM 3573 C CA . LYS B 1 50 ? 32.63300 66.11100 1.52100 1.000 87.64664 29 LYS B CA 1
ATOM 3574 C C . LYS B 1 50 ? 31.48700 66.43600 0.57200 1.000 87.43035 29 LYS B C 1
ATOM 3575 O O . LYS B 1 50 ? 31.48900 65.97700 -0.57700 1.000 86.44143 29 LYS B O 1
ATOM 3578 N N . ILE B 1 51 ? 30.50500 67.22000 1.01700 1.000 88.27216 30 ILE B N 1
ATOM 3579 C CA . ILE B 1 51 ? 29.37100 67.54400 0.15300 1.000 87.23864 30 ILE B CA 1
ATOM 3580 C C . ILE B 1 51 ? 29.66100 68.76500 -0.70500 1.000 90.27622 30 ILE B C 1
ATOM 3581 O O . ILE B 1 51 ? 29.37800 68.76800 -1.90700 1.000 89.76150 30 ILE B O 1
ATOM 3586 N N . LYS B 1 52 ? 30.21500 69.82900 -0.11800 1.000 93.78904 31 LYS B N 1
ATOM 3587 C CA . LYS B 1 52 ? 30.66000 70.94400 -0.94600 1.000 97.20039 31 LYS B CA 1
ATOM 3588 C C . LYS B 1 52 ? 31.56500 70.41800 -2.04800 1.000 96.86397 31 LYS B C 1
ATOM 3589 O O . LYS B 1 52 ? 31.32500 70.65500 -3.23800 1.000 97.19152 31 LYS B O 1
ATOM 3591 N N . GLU B 1 53 ? 32.56900 69.62700 -1.66300 1.000 96.18618 32 GLU B N 1
ATOM 3592 C CA . GLU B 1 53 ? 33.46300 69.02300 -2.63400 1.000 95.82443 32 GLU B CA 1
ATOM 3593 C C . GLU B 1 53 ? 32.71600 68.27700 -3.72600 1.000 92.68713 32 GLU B C 1
ATOM 3594 O O . GLU B 1 53 ? 33.23300 68.17300 -4.84100 1.000 93.67950 32 GLU B O 1
ATOM 3596 N N . ALA B 1 54 ? 31.51000 67.77700 -3.44400 1.000 89.80004 33 ALA B N 1
ATOM 3597 C CA . ALA B 1 54 ? 30.73500 67.00300 -4.40500 1.000 87.03595 33 ALA B CA 1
ATOM 3598 C C . ALA B 1 54 ? 29.61900 67.82500 -5.05300 1.000 88.21399 33 ALA B C 1
ATOM 3599 O O . ALA B 1 54 ? 28.62500 67.26600 -5.52800 1.000 85.89202 33 ALA B O 1
ATOM 3601 N N . ASN B 1 55 ? 29.77200 69.15100 -5.08100 1.000 91.06381 34 ASN B N 1
ATOM 3602 C CA . ASN B 1 55 ? 28.83000 70.05400 -5.75300 1.000 92.61700 34 ASN B CA 1
ATOM 3603 C C . ASN B 1 55 ? 27.40300 69.91900 -5.23200 1.000 90.71730 34 ASN B C 1
ATOM 3604 O O . ASN B 1 55 ? 26.43800 70.07300 -5.99000 1.000 90.75354 34 ASN B O 1
ATOM 3609 N N . TYR B 1 56 ? 27.24000 69.65500 -3.93800 1.000 89.07618 35 TYR B N 1
ATOM 3610 C CA . TYR B 1 56 ? 25.93300 69.75400 -3.31300 1.000 87.90170 35 TYR B CA 1
ATOM 3611 C C . TYR B 1 56 ? 24.91700 68.86200 -4.00000 1.000 84.48299 35 TYR B C 1
ATOM 3612 O O . TYR B 1 56 ? 23.71900 69.13600 -3.97100 1.000 84.12017 35 TYR B O 1
ATOM 3621 N N . ASN B 1 57 ? 25.39000 67.79800 -4.63300 1.000 82.38942 36 ASN B N 1
ATOM 3622 C CA . ASN B 1 57 ? 24.52800 66.80900 -5.27400 1.000 79.69566 36 ASN B CA 1
ATOM 3623 C C . ASN B 1 57 ? 24.86200 65.43500 -4.69700 1.000 76.79807 36 ASN B C 1
ATOM 3624 O O . ASN B 1 57 ? 25.94100 64.89500 -4.95900 1.000 76.51189 36 ASN B O 1
ATOM 3629 N N . LEU B 1 58 ? 23.92400 64.87000 -3.92500 1.000 74.13417 37 LEU B N 1
ATOM 3630 C CA . LEU B 1 58 ? 24.19900 63.65900 -3.15600 1.000 71.70448 37 LEU B CA 1
ATOM 3631 C C . LEU B 1 58 ? 24.80100 62.55400 -4.01600 1.000 70.71439 37 LEU B C 1
ATOM 3632 O O . LEU B 1 58 ? 25.57000 61.72400 -3.51400 1.000 69.27021 37 LEU B O 1
ATOM 3637 N N . PHE B 1 59 ? 24.47100 62.53600 -5.31500 1.000 71.21877 38 PHE B N 1
ATOM 3638 C CA . PHE B 1 59 ? 24.92600 61.48900 -6.22700 1.000 68.98874 38 PHE B CA 1
ATOM 3639 C C . PHE B 1 59 ? 26.42900 61.50700 -6.45100 1.000 70.57562 38 PHE B C 1
ATOM 3640 O O . PHE B 1 59 ? 26.96600 60.53300 -6.98800 1.000 69.92694 38 PHE B O 1
ATOM 3648 N N . ASN B 1 60 ? 27.10500 62.59600 -6.08300 1.000 72.91557 39 ASN B N 1
ATOM 3649 C CA . ASN B 1 60 ? 28.54800 62.72500 -6.20200 1.000 74.46189 39 ASN B CA 1
ATOM 3650 C C . ASN B 1 60 ? 29.28900 62.24300 -4.96900 1.000 74.19013 39 ASN B C 1
ATOM 3651 O O . ASN B 1 60 ? 30.51400 62.11200 -5.02100 1.000 76.33580 39 ASN B O 1
ATOM 3656 N N . LEU B 1 61 ? 28.59600 62.01100 -3.86200 1.000 72.49761 40 LEU B N 1
ATOM 3657 C CA . LEU B 1 61 ? 29.27700 61.56400 -2.66000 1.000 71.84554 40 LEU B CA 1
ATOM 3658 C C . LEU B 1 61 ? 29.82600 60.16600 -2.88300 1.000 69.81204 40 LEU B C 1
ATOM 3659 O O . LEU B 1 61 ? 29.14100 59.29800 -3.43900 1.000 69.04816 40 LEU B O 1
ATOM 3664 N N . LYS B 1 62 ? 31.07300 59.94800 -2.46600 1.000 70.54005 41 LYS B N 1
ATOM 3665 C CA . LYS B 1 62 ? 31.60600 58.58900 -2.44000 1.000 68.52125 41 LYS B CA 1
ATOM 3666 C C . LYS B 1 62 ? 30.89400 57.80000 -1.35300 1.000 67.28741 41 LYS B C 1
ATOM 3667 O O . LYS B 1 62 ? 30.75100 58.27800 -0.22300 1.000 68.39071 41 LYS B O 1
ATOM 3671 N N . GLY B 1 63 ? 30.46000 56.58600 -1.68700 1.000 64.13990 42 GLY B N 1
ATOM 3672 C CA . GLY B 1 63 ? 29.74200 55.77700 -0.71500 1.000 62.37512 42 GLY B CA 1
ATOM 3673 C C . GLY B 1 63 ? 30.49400 55.56400 0.58700 1.000 63.52648 42 GLY B C 1
ATOM 3674 O O . GLY B 1 63 ? 29.88300 55.37400 1.64600 1.000 63.03745 42 GLY B O 1
ATOM 3675 N N . ALA B 1 64 ? 31.82300 55.58200 0.54200 1.000 64.28531 43 ALA B N 1
ATOM 3676 C CA . ALA B 1 64 ? 32.56400 55.41600 1.78300 1.000 65.16830 43 ALA B CA 1
ATOM 3677 C C . ALA B 1 64 ? 32.30100 56.55200 2.76300 1.000 67.35956 43 ALA B C 1
ATOM 3678 O O . ALA B 1 64 ? 32.52700 56.38400 3.96900 1.000 68.18178 43 ALA B O 1
ATOM 3680 N N . ASP B 1 65 ? 31.82700 57.70300 2.28000 1.000 68.10591 44 ASP B N 1
ATOM 3681 C CA . ASP B 1 65 ? 31.55700 58.85000 3.13500 1.000 70.05266 44 ASP B CA 1
ATOM 3682 C C . ASP B 1 65 ? 30.08300 58.97800 3.48800 1.000 68.87382 44 ASP B C 1
ATOM 3683 O O . ASP B 1 65 ? 29.64300 60.06100 3.89200 1.000 70.86047 44 ASP B O 1
ATOM 3688 N N . VAL B 1 66 ? 29.31900 57.89400 3.35100 1.000 66.29716 45 VAL B N 1
ATOM 3689 C CA . VAL B 1 66 ? 27.90700 57.84300 3.71400 1.000 64.49475 45 VAL B CA 1
ATOM 3690 C C . VAL B 1 66 ? 27.71800 56.80600 4.81900 1.000 63.19456 45 VAL B C 1
ATOM 3691 O O . VAL B 1 66 ? 28.23400 55.68100 4.72200 1.000 62.24385 45 VAL B O 1
ATOM 3695 N N . TYR B 1 67 ? 26.98200 57.19200 5.86900 1.000 63.03370 46 TYR B N 1
ATOM 3696 C CA . TYR B 1 67 ? 26.69700 56.32900 7.01400 1.000 61.45309 46 TYR B CA 1
ATOM 3697 C C . TYR B 1 67 ? 25.47400 55.46200 6.74600 1.000 59.02896 46 TYR B C 1
ATOM 3698 O O . TYR B 1 67 ? 25.61200 54.27400 6.45000 1.000 57.28335 46 TYR B O 1
ATOM 3707 N N . ILE B 1 68 ? 24.28300 56.04600 6.85500 1.000 59.28207 47 ILE B N 1
ATOM 3708 C CA . ILE B 1 68 ? 23.04700 55.40300 6.42500 1.000 57.58606 47 ILE B CA 1
ATOM 3709 C C . ILE B 1 68 ? 22.84300 55.81700 4.96500 1.000 57.77990 47 ILE B C 1
ATOM 3710 O O . ILE B 1 68 ? 22.54100 56.98600 4.68900 1.000 59.28039 47 ILE B O 1
ATOM 3715 N N . ASP B 1 69 ? 22.99500 54.87300 4.02300 1.000 56.02802 48 ASP B N 1
ATOM 3716 C CA . ASP B 1 69 ? 22.83900 55.17500 2.59500 1.000 57.13064 48 ASP B CA 1
ATOM 3717 C C . ASP B 1 69 ? 21.45300 54.76100 2.10100 1.000 57.56388 48 ASP B C 1
ATOM 3718 O O . ASP B 1 69 ? 21.17900 53.57900 1.86700 1.000 57.40186 48 ASP B O 1
ATOM 3723 N N . LEU B 1 70 ? 20.59600 55.74300 1.87400 1.000 58.38324 49 LEU B N 1
ATOM 3724 C CA . LEU B 1 70 ? 19.22000 55.45200 1.52600 1.000 58.03562 49 LEU B CA 1
ATOM 3725 C C . LEU B 1 70 ? 18.83600 55.91800 0.12300 1.000 59.50195 49 LEU B C 1
ATOM 3726 O O . LEU B 1 70 ? 17.65200 56.16300 -0.10900 1.000 60.50685 49 LEU B O 1
ATOM 3731 N N . LEU B 1 71 ? 19.78600 56.02600 -0.83000 1.000 59.87025 50 LEU B N 1
ATOM 3732 C CA . LEU B 1 71 ? 19.39200 56.30900 -2.21400 1.000 60.95937 50 LEU B CA 1
ATOM 3733 C C . LEU B 1 71 ? 18.31600 55.37000 -2.73300 1.000 62.16257 50 LEU B C 1
ATOM 3734 O O . LEU B 1 71 ? 17.24000 55.82300 -3.13700 1.000 63.85240 50 LEU B O 1
ATOM 3739 N N . THR B 1 72 ? 18.60400 54.08100 -2.81600 1.000 60.75445 51 THR B N 1
ATOM 3740 C CA . THR B 1 72 ? 17.61600 53.12300 -3.28600 1.000 61.33887 51 THR B CA 1
ATOM 3741 C C . THR B 1 72 ? 17.57900 51.91700 -2.37900 1.000 60.30475 51 THR B C 1
ATOM 3742 O O . THR B 1 72 ? 18.54600 51.60500 -1.67000 1.000 59.31604 51 THR B O 1
ATOM 3746 N N . ASP B 1 73 ? 16.43400 51.24700 -2.41100 1.000 60.23235 52 ASP B N 1
ATOM 3747 C CA . ASP B 1 73 ? 16.36400 49.88000 -1.93700 1.000 59.65742 52 ASP B CA 1
ATOM 3748 C C . ASP B 1 73 ? 16.63700 48.89700 -3.06900 1.000 60.60040 52 ASP B C 1
ATOM 3749 O O . ASP B 1 73 ? 16.56400 47.68400 -2.85800 1.000 60.02379 52 ASP B O 1
ATOM 3754 N N . SER B 1 74 ? 16.99800 49.40000 -4.25600 1.000 61.32244 53 SER B N 1
ATOM 3755 C CA . SER B 1 74 ? 17.26800 48.52800 -5.39300 1.000 62.07024 53 SER B CA 1
ATOM 3756 C C . SER B 1 74 ? 18.70600 48.01800 -5.34700 1.000 60.81425 53 SER B C 1
ATOM 3757 O O . SER B 1 74 ? 19.65100 48.78000 -5.56100 1.000 60.34215 53 SER B O 1
ATOM 3760 N N . GLY B 1 75 ? 18.87500 46.72500 -5.08900 1.000 60.25012 54 GLY B N 1
ATOM 3761 C CA . GLY B 1 75 ? 20.15800 46.08200 -5.27200 1.000 59.15661 54 GLY B CA 1
ATOM 3762 C C . GLY B 1 75 ? 21.17900 46.32900 -4.19100 1.000 57.78345 54 GLY B C 1
ATOM 3763 O O . GLY B 1 75 ? 22.36000 46.03000 -4.40300 1.000 57.80168 54 GLY B O 1
ATOM 3764 N N . THR B 1 76 ? 20.77200 46.86500 -3.04100 1.000 57.15971 55 THR B N 1
ATOM 3765 C CA . THR B 1 76 ? 21.68800 47.17400 -1.94400 1.000 55.82945 55 THR B CA 1
ATOM 3766 C C . THR B 1 76 ? 21.38900 46.33100 -0.70500 1.000 55.14862 55 THR B C 1
ATOM 3767 O O . THR B 1 76 ? 21.99500 46.55500 0.35600 1.000 54.02386 55 THR B O 1
ATOM 3771 N N . ASN B 1 77 ? 20.50600 45.33800 -0.83900 1.000 55.04664 56 ASN B N 1
ATOM 3772 C CA . ASN B 1 77 ? 20.07800 44.47200 0.24200 1.000 54.45867 56 ASN B CA 1
ATOM 3773 C C . ASN B 1 77 ? 21.22600 43.59800 0.74800 1.000 53.39598 56 ASN B C 1
ATOM 3774 O O . ASN B 1 77 ? 22.17700 43.30500 0.02600 1.000 53.27792 56 ASN B O 1
ATOM 3779 N N . ALA B 1 78 ? 21.12600 43.17600 2.00900 1.000 52.07102 57 ALA B N 1
ATOM 3780 C CA . ALA B 1 78 ? 22.05200 42.19600 2.56800 1.000 51.66328 57 ALA B CA 1
ATOM 3781 C C . ALA B 1 78 ? 21.51600 40.78400 2.34200 1.000 51.79757 57 ALA B C 1
ATOM 3782 O O . ALA B 1 78 ? 20.35600 40.50400 2.65600 1.000 52.11588 57 ALA B O 1
ATOM 3784 N N . MET B 1 79 ? 22.35400 39.88700 1.82900 1.000 51.41179 58 MET B N 1
ATOM 3785 C CA . MET B 1 79 ? 21.87100 38.54000 1.58800 1.000 51.16833 58 MET B CA 1
ATOM 3786 C C . MET B 1 79 ? 22.07800 37.73600 2.86800 1.000 51.28006 58 MET B C 1
ATOM 3787 O O . MET B 1 79 ? 22.62400 38.24300 3.86400 1.000 51.06103 58 MET B O 1
ATOM 3792 N N . SER B 1 80 ? 21.69400 36.45500 2.82300 1.000 51.05471 59 SER B N 1
ATOM 3793 C CA . SER B 1 80 ? 21.93300 35.49900 3.89000 1.000 50.75107 59 SER B CA 1
ATOM 3794 C C . SER B 1 80 ? 23.10000 34.58800 3.54500 1.000 50.65765 59 SER B C 1
ATOM 3795 O O . SER B 1 80 ? 23.52600 34.47200 2.38700 1.000 50.57892 59 SER B O 1
ATOM 3798 N N . HIS B 1 81 ? 23.60100 33.90900 4.58700 1.000 50.72986 60 HIS B N 1
ATOM 3799 C CA . HIS B 1 81 ? 24.71100 32.93700 4.40400 1.000 50.92154 60 HIS B CA 1
ATOM 3800 C C . HIS B 1 81 ? 24.23700 31.83300 3.46300 1.000 51.33396 60 HIS B C 1
ATOM 3801 O O . HIS B 1 81 ? 25.07800 31.30600 2.71700 1.000 51.08468 60 HIS B O 1
ATOM 3808 N N . ASP B 1 82 ? 22.94800 31.48400 3.51900 1.000 51.26313 61 ASP B N 1
ATOM 3809 C CA . ASP B 1 82 ? 22.43700 30.51100 2.54400 1.000 50.48662 61 ASP B CA 1
ATOM 3810 C C . ASP B 1 82 ? 22.58600 31.01400 1.12300 1.000 50.19523 61 ASP B C 1
ATOM 3811 O O . ASP B 1 82 ? 22.93800 30.24100 0.21900 1.000 49.38799 61 ASP B O 1
ATOM 3816 N N . GLN B 1 83 ? 22.27000 32.29700 0.90100 1.000 49.89541 62 GLN B N 1
ATOM 3817 C CA . GLN B 1 83 ? 22.46300 32.89500 -0.41600 1.000 49.41335 62 GLN B CA 1
ATOM 3818 C C . GLN B 1 83 ? 23.93700 32.88400 -0.81800 1.000 49.37124 62 GLN B C 1
ATOM 3819 O O . GLN B 1 83 ? 24.27400 32.61400 -1.97400 1.000 49.27964 62 GLN B O 1
ATOM 3825 N N . TRP B 1 84 ? 24.83100 33.16600 0.12100 1.000 49.34021 63 TRP B N 1
ATOM 3826 C CA . TRP B 1 84 ? 26.23700 33.20500 -0.20600 1.000 49.05611 63 TRP B CA 1
ATOM 3827 C C . TRP B 1 84 ? 26.80200 31.80000 -0.44500 1.000 49.72383 63 TRP B C 1
ATOM 3828 O O . TRP B 1 84 ? 27.72400 31.62700 -1.26400 1.000 49.22523 63 TRP B O 1
ATOM 3839 N N . SER B 1 85 ? 26.28800 30.77300 0.24300 1.000 49.86268 64 SER B N 1
ATOM 3840 C CA . SER B 1 85 ? 26.77400 29.46200 -0.13200 1.000 50.37092 64 SER B CA 1
ATOM 3841 C C . SER B 1 85 ? 26.24700 29.08900 -1.50600 1.000 49.89729 64 SER B C 1
ATOM 3842 O O . SER B 1 85 ? 26.96300 28.43000 -2.27500 1.000 49.95214 64 SER B O 1
ATOM 3845 N N . GLY B 1 86 ? 25.05200 29.59000 -1.86900 1.000 49.26959 65 GLY B N 1
ATOM 3846 C CA . GLY B 1 86 ? 24.62500 29.68900 -3.25700 1.000 48.07012 65 GLY B CA 1
ATOM 3847 C C . GLY B 1 86 ? 25.67200 30.33800 -4.14800 1.000 48.50853 65 GLY B C 1
ATOM 3848 O O . GLY B 1 86 ? 26.07200 29.73000 -5.14000 1.000 48.85938 65 GLY B O 1
ATOM 3849 N N . VAL B 1 87 ? 26.13900 31.54900 -3.80300 1.000 48.42798 66 VAL B N 1
ATOM 3850 C CA . VAL B 1 87 ? 27.15200 32.23700 -4.60700 1.000 48.56900 66 VAL B CA 1
ATOM 3851 C C . VAL B 1 87 ? 28.33400 31.31000 -4.90600 1.000 49.24490 66 VAL B C 1
ATOM 3852 O O . VAL B 1 87 ? 28.80400 31.22000 -6.04800 1.000 49.75427 66 VAL B O 1
ATOM 3856 N N . MET B 1 88 ? 28.84100 30.60800 -3.88500 1.000 49.37942 67 MET B N 1
ATOM 3857 C CA . MET B 1 88 ? 29.99900 29.74100 -4.11000 1.000 49.47247 67 MET B CA 1
ATOM 3858 C C . MET B 1 88 ? 29.69200 28.52600 -4.97600 1.000 49.58533 67 MET B C 1
ATOM 3859 O O . MET B 1 88 ? 30.61900 27.95900 -5.56700 1.000 50.10673 67 MET B O 1
ATOM 3864 N N . ARG B 1 89 ? 28.44400 28.06400 -5.02900 1.000 49.48192 68 ARG B N 1
ATOM 3865 C CA . ARG B 1 89 ? 28.14000 26.86600 -5.81300 1.000 49.47893 68 ARG B CA 1
ATOM 3866 C C . ARG B 1 89 ? 27.69800 27.20700 -7.22900 1.000 49.58481 68 ARG B C 1
ATOM 3867 O O . ARG B 1 89 ? 27.39800 26.29400 -7.99900 1.000 50.09449 68 ARG B O 1
ATOM 3869 N N . GLY B 1 90 ? 27.65300 28.49100 -7.59300 1.000 49.59184 69 GLY B N 1
ATOM 3870 C CA . GLY B 1 90 ? 27.04800 28.91800 -8.84700 1.000 49.58009 69 GLY B CA 1
ATOM 3871 C C . GLY B 1 90 ? 27.68100 28.35300 -10.10600 1.000 50.06078 69 GLY B C 1
ATOM 3872 O O . GLY B 1 90 ? 28.89500 28.49500 -10.30400 1.000 50.74463 69 GLY B O 1
ATOM 3873 N N . ASP B 1 91 ? 26.86200 27.68300 -10.93400 1.000 49.94966 70 ASP B N 1
ATOM 3874 C CA . ASP B 1 91 ? 27.25100 27.15200 -12.24800 1.000 49.78065 70 ASP B CA 1
ATOM 3875 C C . ASP B 1 91 ? 27.41000 28.27600 -13.26600 1.000 50.31704 70 ASP B C 1
ATOM 3876 O O . ASP B 1 91 ? 26.45300 28.99800 -13.54900 1.000 51.46847 70 ASP B O 1
ATOM 3881 N N . GLU B 1 92 ? 28.59100 28.42900 -13.84100 1.000 50.74581 71 GLU B N 1
ATOM 3882 C CA . GLU B 1 92 ? 28.81400 29.49600 -14.80600 1.000 51.04150 71 GLU B CA 1
ATOM 3883 C C . GLU B 1 92 ? 28.65100 29.02700 -16.24700 1.000 51.90295 71 GLU B C 1
ATOM 3884 O O . GLU B 1 92 ? 29.01000 29.76300 -17.18200 1.000 52.35521 71 GLU B O 1
ATOM 3890 N N . ALA B 1 93 ? 28.08600 27.83700 -16.45000 1.000 51.70584 72 ALA B N 1
ATOM 3891 C CA . ALA B 1 93 ? 27.95400 27.28300 -17.79000 1.000 52.32412 72 ALA B CA 1
ATOM 3892 C C . ALA B 1 93 ? 27.17500 28.21500 -18.71500 1.000 53.14888 72 ALA B C 1
ATOM 3893 O O . ALA B 1 93 ? 26.21300 28.87000 -18.31300 1.000 53.14729 72 ALA B O 1
ATOM 3895 N N . TYR B 1 94 ? 27.58500 28.25700 -19.98200 1.000 54.44301 73 TYR B N 1
ATOM 3896 C CA . TYR B 1 94 ? 26.89700 29.12300 -20.93600 1.000 55.69329 73 TYR B CA 1
ATOM 3897 C C . TYR B 1 94 ? 25.48100 28.62700 -21.23200 1.000 55.83212 73 TYR B C 1
ATOM 3898 O O . TYR B 1 94 ? 24.56300 29.43400 -21.39400 1.000 57.15681 73 TYR B O 1
ATOM 3907 N N . ALA B 1 95 ? 25.28400 27.31100 -21.31200 1.000 55.41434 74 ALA B N 1
ATOM 3908 C CA . ALA B 1 95 ? 23.98000 26.71600 -21.57800 1.000 55.17150 74 ALA B CA 1
ATOM 3909 C C . ALA B 1 95 ? 23.76400 25.60100 -20.58000 1.000 54.19423 74 ALA B C 1
ATOM 3910 O O . ALA B 1 95 ? 24.67000 24.78600 -20.36600 1.000 53.80789 74 ALA B O 1
ATOM 3912 N N . GLY B 1 96 ? 22.57800 25.57900 -19.96300 1.000 53.69258 75 GLY B N 1
ATOM 3913 C CA . GLY B 1 96 ? 22.15600 24.46400 -19.13200 1.000 52.84470 75 GLY B CA 1
ATOM 3914 C C . GLY B 1 96 ? 22.67900 24.43700 -17.71200 1.000 52.12522 75 GLY B C 1
ATOM 3915 O O . GLY B 1 96 ? 22.66600 23.36600 -17.08700 1.000 51.60008 75 GLY B O 1
ATOM 3916 N N . ALA B 1 97 ? 23.12500 25.58400 -17.18000 1.000 52.18707 76 ALA B N 1
ATOM 3917 C CA . ALA B 1 97 ? 23.68500 25.65300 -15.83400 1.000 51.32194 76 ALA B CA 1
ATOM 3918 C C . ALA B 1 97 ? 22.67800 25.18400 -14.78800 1.000 50.53943 76 ALA B C 1
ATOM 3919 O O . ALA B 1 97 ? 21.47000 25.45000 -14.89600 1.000 50.18090 76 ALA B O 1
ATOM 3921 N N . SER B 1 98 ? 23.19900 24.47000 -13.78200 1.000 49.99220 77 SER B N 1
ATOM 3922 C CA . SER B 1 98 ? 22.41000 24.04700 -12.62200 1.000 49.51080 77 SER B CA 1
ATOM 3923 C C . SER B 1 98 ? 21.59200 25.19800 -12.07200 1.000 49.26590 77 SER B C 1
ATOM 3924 O O . SER B 1 98 ? 20.40000 25.05300 -11.77900 1.000 48.58224 77 SER B O 1
ATOM 3927 N N . SER B 1 99 ? 22.25400 26.35200 -11.90100 1.000 49.56645 78 SER B N 1
ATOM 3928 C CA . SER B 1 99 ? 21.68000 27.51200 -11.23000 1.000 48.25450 78 SER B CA 1
ATOM 3929 C C . SER B 1 99 ? 20.38100 27.96300 -11.89400 1.000 48.80195 78 SER B C 1
ATOM 3930 O O . SER B 1 99 ? 19.44300 28.41800 -11.22100 1.000 48.35978 78 SER B O 1
ATOM 3933 N N . TYR B 1 100 ? 20.33000 27.86800 -13.22200 1.000 49.26923 79 TYR B N 1
ATOM 3934 C CA . TYR B 1 100 ? 19.16900 28.28300 -13.97900 1.000 49.57754 79 TYR B CA 1
ATOM 3935 C C . TYR B 1 100 ? 17.97000 27.40100 -13.66300 1.000 48.91779 79 TYR B C 1
ATOM 3936 O O . TYR B 1 100 ? 16.84100 27.88800 -13.51400 1.000 49.45362 79 TYR B O 1
ATOM 3945 N N . PHE B 1 101 ? 18.18800 26.10300 -13.54000 1.000 48.69995 80 PHE B N 1
ATOM 3946 C CA . PHE B 1 101 ? 17.06500 25.22000 -13.26900 1.000 48.20317 80 PHE B CA 1
ATOM 3947 C C . PHE B 1 101 ? 16.53300 25.40900 -11.85100 1.000 47.74426 80 PHE B C 1
ATOM 3948 O O . PHE B 1 101 ? 15.31600 25.34900 -11.63400 1.000 47.95843 80 PHE B O 1
ATOM 3956 N N . ARG B 1 102 ? 17.42000 25.67300 -10.88700 1.000 47.06707 81 ARG B N 1
ATOM 3957 C CA . ARG B 1 102 ? 16.97700 26.01300 -9.54700 1.000 46.26319 81 ARG B CA 1
ATOM 3958 C C . ARG B 1 102 ? 16.11000 27.26100 -9.56600 1.000 46.48558 81 ARG B C 1
ATOM 3959 O O . ARG B 1 102 ? 15.03000 27.28700 -8.95900 1.000 46.12335 81 ARG B O 1
ATOM 3967 N N . LEU B 1 103 ? 16.58600 28.30900 -10.24600 1.000 47.28391 82 LEU B N 1
ATOM 3968 C CA . LEU B 1 103 ? 15.86000 29.56900 -10.30800 1.000 48.10502 82 LEU B CA 1
ATOM 3969 C C . LEU B 1 103 ? 14.52800 29.39400 -11.00700 1.000 48.31404 82 LEU B C 1
ATOM 3970 O O . LEU B 1 103 ? 13.53000 30.00400 -10.60600 1.000 47.85324 82 LEU B O 1
ATOM 3975 N N . VAL B 1 104 ? 14.50600 28.56500 -12.05900 1.000 48.33478 83 VAL B N 1
ATOM 3976 C CA . VAL B 1 104 ? 13.26600 28.30900 -12.78300 1.000 48.67274 83 VAL B CA 1
ATOM 3977 C C . VAL B 1 104 ? 12.24800 27.64000 -11.87600 1.000 48.47360 83 VAL B C 1
ATOM 3978 O O . VAL B 1 104 ? 11.07400 28.04200 -11.82700 1.000 49.21764 83 VAL B O 1
ATOM 3982 N N . ASP B 1 105 ? 12.67700 26.59400 -11.15800 1.000 47.83731 84 ASP B N 1
ATOM 3983 C CA . ASP B 1 105 ? 11.78500 25.90700 -10.22200 1.000 47.50908 84 ASP B CA 1
ATOM 3984 C C . ASP B 1 105 ? 11.25500 26.85200 -9.15700 1.000 46.67325 84 ASP B C 1
ATOM 3985 O O . ASP B 1 105 ? 10.05000 26.85500 -8.86300 1.000 47.21863 84 ASP B O 1
ATOM 3990 N N . ALA B 1 106 ? 12.14300 27.64200 -8.54100 1.000 46.31027 85 ALA B N 1
ATOM 3991 C CA . ALA B 1 106 ? 11.69700 28.60800 -7.54100 1.000 46.38944 85 ALA B CA 1
ATOM 3992 C C . ALA B 1 106 ? 10.56400 2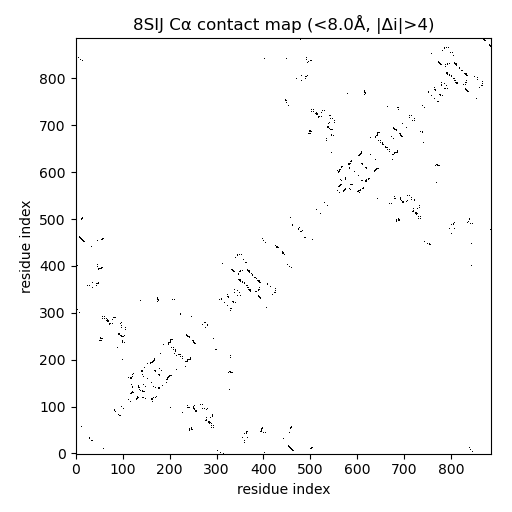9.46200 -8.09800 1.000 46.99229 85 ALA B C 1
ATOM 3993 O O . ALA B 1 106 ? 9.49600 29.55700 -7.48800 1.000 47.39221 85 ALA B O 1
ATOM 3995 N N . GLY B 1 107 ? 10.75900 30.02700 -9.29700 1.000 47.50452 86 GLY B N 1
ATOM 3996 C CA . GLY B 1 107 ? 9.75100 30.89500 -9.88900 1.000 48.76128 86 GLY B CA 1
ATOM 3997 C C . GLY B 1 107 ? 8.45000 30.18100 -10.23300 1.000 48.56773 86 GLY B C 1
ATOM 3998 O O . GLY B 1 107 ? 7.36700 30.66800 -9.91300 1.000 48.67210 86 GLY B O 1
ATOM 3999 N N . LYS B 1 108 ? 8.53200 29.03400 -10.91800 1.000 48.62644 87 LYS B N 1
ATOM 4000 C CA . LYS B 1 108 ? 7.32300 28.25700 -11.18200 1.000 48.78457 87 LYS B CA 1
ATOM 4001 C C . LYS B 1 108 ? 6.56500 27.99300 -9.89300 1.000 48.24815 87 LYS B C 1
ATOM 4002 O O . LYS B 1 108 ? 5.32900 28.02200 -9.86900 1.000 49.26261 87 LYS B O 1
ATOM 4008 N N . ASP B 1 109 ? 7.28900 27.73900 -8.80200 1.000 47.41293 88 ASP B N 1
ATOM 4009 C CA . ASP B 1 109 ? 6.62900 27.31700 -7.57200 1.000 47.09357 88 ASP B CA 1
ATOM 4010 C C . ASP B 1 109 ? 5.97700 28.49000 -6.85100 1.000 47.64257 88 ASP B C 1
ATOM 4011 O O . ASP B 1 109 ? 4.82800 28.39900 -6.40400 1.000 47.56807 88 ASP B O 1
ATOM 4016 N N . ILE B 1 110 ? 6.72300 29.58100 -6.69100 1.000 47.26730 89 ILE B N 1
ATOM 4017 C CA . ILE B 1 110 ? 6.20000 30.74500 -6.00200 1.000 47.98955 89 ILE B CA 1
ATOM 4018 C C . ILE B 1 110 ? 5.00500 31.31000 -6.76700 1.000 48.82213 89 ILE B C 1
ATOM 4019 O O . ILE B 1 110 ? 3.92900 31.52800 -6.20000 1.000 48.97433 89 ILE B O 1
ATOM 4024 N N . PHE B 1 111 ? 5.14400 31.46900 -8.08400 1.000 49.29916 90 PHE B N 1
ATOM 4025 C CA . PHE B 1 111 ? 4.14700 32.19600 -8.86500 1.000 50.07855 90 PHE B CA 1
ATOM 4026 C C . PHE B 1 111 ? 3.11600 31.30400 -9.52600 1.000 49.75170 90 PHE B C 1
ATOM 4027 O O . PHE B 1 111 ? 2.06800 31.80500 -9.93400 1.000 50.31190 90 PHE B O 1
ATOM 4035 N N . ASN B 1 112 ? 3.36300 30.00000 -9.60100 1.000 49.31077 91 ASN B N 1
ATOM 4036 C CA . ASN B 1 112 ? 2.41900 29.06800 -10.21000 1.000 49.75012 91 ASN B CA 1
ATOM 4037 C C . ASN B 1 112 ? 2.22800 29.36200 -11.69000 1.000 50.66335 91 ASN B C 1
ATOM 4038 O O . ASN B 1 112 ? 1.13700 29.19400 -12.23000 1.000 51.35125 91 ASN B O 1
ATOM 4043 N N . TYR B 1 113 ? 3.29100 29.81600 -12.33900 1.000 50.95321 92 TYR B N 1
ATOM 4044 C CA . TYR B 1 113 ? 3.33500 30.09000 -13.76300 1.000 52.02211 92 TYR B CA 1
ATOM 4045 C C . TYR B 1 113 ? 4.01400 28.94600 -14.49500 1.000 52.33164 92 TYR B C 1
ATOM 4046 O O . TYR B 1 113 ? 4.82900 28.21100 -13.93300 1.000 51.40689 92 TYR B O 1
ATOM 4055 N N . GLY B 1 114 ? 3.70400 28.84400 -15.78500 1.000 53.33969 93 GLY B N 1
ATOM 4056 C CA . GLY B 1 114 ? 4.31200 27.83500 -16.61800 1.000 53.85701 93 GLY B CA 1
ATOM 4057 C C . GLY B 1 114 ? 5.68000 28.18800 -17.15900 1.000 54.73593 93 GLY B C 1
ATOM 4058 O O . GLY B 1 114 ? 6.42100 27.28000 -17.54500 1.000 56.14444 93 GLY B O 1
ATOM 4059 N N . PHE B 1 115 ? 6.03300 29.47300 -17.20900 1.000 54.83850 94 PHE B N 1
ATOM 4060 C CA . PHE B 1 115 ? 7.29000 29.89600 -17.81700 1.000 55.10933 94 PHE B CA 1
ATOM 4061 C C . PHE B 1 115 ? 7.89500 31.04300 -17.02800 1.000 54.74830 94 PHE B C 1
ATOM 4062 O O . PHE B 1 115 ? 7.22700 32.06000 -16.80100 1.000 55.16606 94 PHE B O 1
ATOM 4070 N N . ILE B 1 116 ? 9.16700 30.87700 -16.63900 1.000 53.89117 95 ILE B N 1
ATOM 4071 C CA . ILE B 1 116 ? 9.91500 31.92700 -15.88600 1.000 53.75091 95 ILE B CA 1
ATOM 4072 C C . ILE B 1 116 ? 11.24100 32.16900 -16.62300 1.000 54.98203 95 ILE B C 1
ATOM 4073 O O . ILE B 1 116 ? 12.06400 31.23200 -16.67200 1.000 54.29872 95 ILE B O 1
ATOM 4078 N N . GLN B 1 117 ? 11.45100 33.37500 -17.15200 1.000 56.55896 96 GLN B N 1
ATOM 4079 C CA . GLN B 1 117 ? 12.69900 33.72800 -17.87200 1.000 57.81097 96 GLN B CA 1
ATOM 4080 C C . GLN B 1 117 ? 13.62100 34.61000 -17.03300 1.000 58.09300 96 GLN B C 1
ATOM 4081 O O . GLN B 1 117 ? 13.23500 35.72800 -16.69100 1.000 59.37655 96 GLN B O 1
ATOM 4087 N N . PRO B 1 118 ? 14.83300 34.13700 -16.69100 1.000 57.55714 97 PRO B N 1
ATOM 4088 C CA . PRO B 1 118 ? 15.81600 34.97600 -16.01400 1.000 57.96375 97 PRO B CA 1
ATOM 4089 C C . PRO B 1 118 ? 16.36900 36.10500 -16.89100 1.000 60.31749 97 PRO B C 1
ATOM 4090 O O . PRO B 1 118 ? 16.71900 35.84300 -18.00700 1.000 61.18921 97 PRO B O 1
ATOM 4094 N N . VAL B 1 119 ? 16.41600 37.32500 -16.36600 1.000 61.91294 98 VAL B N 1
ATOM 4095 C CA . VAL B 1 119 ? 17.01400 38.48300 -17.09400 1.000 64.77053 98 VAL B CA 1
ATOM 4096 C C . VAL B 1 119 ? 17.92700 39.20600 -16.10500 1.000 65.22516 98 VAL B C 1
ATOM 4097 O O . VAL B 1 119 ? 17.86600 38.87200 -14.93100 1.000 63.44119 98 VAL B O 1
ATOM 4101 N N . HIS B 1 120 ? 18.73500 40.15800 -16.56800 1.000 67.12193 99 HIS B N 1
ATOM 4102 C CA . HIS B 1 120 ? 19.72100 40.81000 -15.67100 1.000 66.73138 99 HIS B CA 1
ATOM 4103 C C . HIS B 1 120 ? 19.10300 41.98500 -14.92600 1.000 67.52823 99 HIS B C 1
ATOM 4104 O O . HIS B 1 120 ? 19.61600 42.31200 -13.86600 1.000 66.50520 99 HIS B O 1
ATOM 4111 N N . GLN B 1 121 ? 18.01700 42.55600 -15.43900 1.000 68.51698 100 GLN B N 1
ATOM 4112 C CA . GLN B 1 121 ? 17.49300 43.77500 -14.77000 1.000 68.75328 100 GLN B CA 1
ATOM 4113 C C . GLN B 1 121 ? 15.98600 43.89100 -14.97900 1.000 69.19271 100 GLN B C 1
ATOM 4114 O O . GLN B 1 121 ? 15.45500 43.17500 -15.84900 1.000 68.91276 100 GLN B O 1
ATOM 4120 N N . GLY B 1 122 ? 15.32500 44.74800 -14.19600 1.000 69.18866 101 GLY B N 1
ATOM 4121 C CA . GLY B 1 122 ? 13.89300 45.00000 -14.43200 1.000 69.80753 101 GLY B CA 1
ATOM 4122 C C . GLY B 1 122 ? 13.74600 45.71000 -15.75500 1.000 70.80724 101 GLY B C 1
ATOM 4123 O O . GLY B 1 122 ? 12.74400 45.45500 -16.45100 1.000 70.77356 101 GLY B O 1
ATOM 4124 N N . ARG B 1 123 ? 14.71000 46.57600 -16.08700 1.000 71.15728 102 ARG B N 1
ATOM 4125 C CA . ARG B 1 123 ? 14.67500 47.17700 -17.40900 1.000 71.05544 102 ARG B CA 1
ATOM 4126 C C . ARG B 1 123 ? 14.75200 46.11500 -18.49100 1.000 71.13355 102 ARG B C 1
ATOM 4127 O O . ARG B 1 123 ? 13.97100 46.13800 -19.44700 1.000 71.53848 102 ARG B O 1
ATOM 4135 N N . ALA B 1 124 ? 15.65800 45.14600 -18.33900 1.000 70.96831 103 ALA B N 1
ATOM 4136 C CA . ALA B 1 124 ? 15.80400 44.11700 -19.36200 1.000 71.01541 103 ALA B CA 1
ATOM 4137 C C . ALA B 1 124 ? 14.53300 43.30700 -19.52200 1.000 70.27746 103 ALA B C 1
ATOM 4138 O O . ALA B 1 124 ? 14.25200 42.82700 -20.61800 1.000 70.39847 103 ALA B O 1
ATOM 4140 N N . ALA B 1 125 ? 13.75600 43.13500 -18.45000 1.000 69.58839 104 ALA B N 1
ATOM 4141 C CA . ALA B 1 125 ? 12.56000 42.31100 -18.55200 1.000 68.52681 104 ALA B CA 1
ATOM 4142 C C . ALA B 1 125 ? 11.49200 43.02000 -19.37300 1.000 69.33080 104 ALA B C 1
ATOM 4143 O O . ALA B 1 125 ? 10.82800 42.39900 -20.21300 1.000 68.59802 104 ALA B O 1
ATOM 4145 N N . GLU B 1 126 ? 11.34400 44.33400 -19.17100 1.000 70.37384 105 GLU B N 1
ATOM 4146 C CA . GLU B 1 126 ? 10.43300 45.11200 -20.00100 1.000 70.53799 105 GLU B CA 1
ATOM 4147 C C . GLU B 1 126 ? 10.94400 45.19900 -21.43100 1.000 71.20036 105 GLU B C 1
ATOM 4148 O O . GLU B 1 126 ? 10.19300 44.94800 -22.38300 1.000 71.62093 105 GLU B O 1
ATOM 4154 N N . LYS B 1 127 ? 12.22400 45.54300 -21.59900 1.000 71.63263 106 LYS B N 1
ATOM 4155 C CA . LYS B 1 127 ? 12.84600 45.53200 -22.92100 1.000 72.09395 106 LYS B CA 1
ATOM 4156 C C . LYS B 1 127 ? 12.58000 44.22600 -23.66000 1.000 71.48614 106 LYS B C 1
ATOM 4157 O O . LYS B 1 127 ? 12.34500 44.23400 -24.87000 1.000 71.86649 106 LYS B O 1
ATOM 4160 N N . VAL B 1 128 ? 12.62600 43.09000 -22.96600 1.000 70.84441 107 VAL B N 1
ATOM 4161 C CA . VAL B 1 128 ? 12.46500 41.83300 -23.68700 1.000 70.73360 107 VAL B CA 1
ATOM 4162 C C . VAL B 1 128 ? 10.99600 41.52400 -23.92200 1.000 69.96703 107 VAL B C 1
ATOM 4163 O O . VAL B 1 128 ? 10.61700 41.11600 -25.01700 1.000 70.27434 107 VAL B O 1
ATOM 4167 N N . LEU B 1 129 ? 10.14500 41.73300 -22.91600 1.000 69.52721 108 LEU B N 1
ATOM 4168 C CA . LEU B 1 129 ? 8.76000 41.26400 -22.98900 1.000 68.97977 108 LEU B CA 1
ATOM 4169 C C . LEU B 1 129 ? 7.85100 42.23300 -23.74400 1.000 70.01737 108 LEU B C 1
ATOM 4170 O O . LEU B 1 129 ? 7.08200 41.81200 -24.61600 1.000 69.57950 108 LEU B O 1
ATOM 4175 N N . PHE B 1 130 ? 7.91700 43.53100 -23.41200 1.000 71.05110 109 PHE B N 1
ATOM 4176 C CA . PHE B 1 130 ? 6.94000 44.49200 -23.93200 1.000 71.05421 109 PHE B CA 1
ATOM 4177 C C . PHE B 1 130 ? 6.97100 44.66000 -25.44600 1.000 72.56628 109 PHE B C 1
ATOM 4178 O O . PHE B 1 130 ? 5.89100 44.85500 -26.03400 1.000 72.62731 109 PHE B O 1
ATOM 4186 N N . PRO B 1 131 ? 8.13100 44.62800 -26.12900 1.000 72.66774 110 PRO B N 1
ATOM 4187 C CA . PRO B 1 131 ? 8.12500 44.75900 -27.59400 1.000 73.04627 110 PRO B CA 1
ATOM 4188 C C . PRO B 1 131 ? 6.99300 43.97700 -28.22000 1.000 72.96258 110 PRO B C 1
ATOM 4189 O O . PRO B 1 131 ? 6.18300 44.53200 -28.96200 1.000 74.83911 110 PRO B O 1
ATOM 4193 N N . THR B 1 132 ? 6.89100 42.67700 -27.93900 1.000 72.05667 111 THR B N 1
ATOM 4194 C CA . THR B 1 132 ? 5.87500 41.83800 -28.64200 1.000 71.66176 111 THR B CA 1
ATOM 4195 C C . THR B 1 132 ? 4.54700 42.56200 -28.90800 1.000 72.82564 111 THR B C 1
ATOM 4196 O O . THR B 1 132 ? 4.15800 42.64800 -30.09500 1.000 75.84351 111 THR B O 1
ATOM 4200 N N . PHE B 1 133 ? 3.88200 43.08200 -27.87200 1.000 71.78210 112 PHE B N 1
ATOM 4201 C CA . PHE B 1 133 ? 2.52400 43.66500 -28.06000 1.000 72.65243 112 PHE B CA 1
ATOM 4202 C C . PHE B 1 133 ? 2.56500 45.19300 -28.15100 1.000 74.38683 112 PHE B C 1
ATOM 4203 O O . PHE B 1 133 ? 1.56800 45.77900 -28.61500 1.000 76.35654 112 PHE B O 1
ATOM 4211 N N . LEU B 1 134 ? 3.63900 45.82500 -27.69800 1.000 73.98055 113 LEU B N 1
ATOM 4212 C CA . LEU B 1 134 ? 3.61500 47.31000 -27.66800 1.000 75.54408 113 LEU B CA 1
ATOM 4213 C C . LEU B 1 134 ? 4.06100 47.89200 -29.00700 1.000 77.05750 113 LEU B C 1
ATOM 4214 O O . LEU B 1 134 ? 5.05700 48.62700 -29.02200 1.000 78.89732 113 LEU B O 1
ATOM 4219 N N . SER B 1 135 ? 3.32300 47.60100 -30.07500 1.000 77.35716 114 SER B N 1
ATOM 4220 C CA . SER B 1 135 ? 3.63500 48.17900 -31.40400 1.000 77.97899 114 SER B CA 1
ATOM 4221 C C . SER B 1 135 ? 3.56300 49.69900 -31.30800 1.000 79.76952 114 SER B C 1
ATOM 4222 O O . SER B 1 135 ? 2.57500 50.20200 -30.76400 1.000 79.68616 114 SER B O 1
ATOM 4224 N N . PRO B 1 136 ? 4.56800 50.44700 -31.80500 1.000 81.51812 115 PRO B N 1
ATOM 4225 C CA . PRO B 1 136 ? 4.52000 51.90800 -31.80600 1.000 81.76421 115 PRO B CA 1
ATOM 4226 C C . PRO B 1 136 ? 3.17700 52.44100 -32.31800 1.000 81.37380 115 PRO B C 1
ATOM 4227 O O . PRO B 1 136 ? 2.76100 52.05300 -33.39000 1.000 81.05520 115 PRO B O 1
ATOM 4231 N N . LYS B 1 138 ? 0.55700 52.29800 -30.14000 1.000 79.11845 117 LYS B N 1
ATOM 4232 C CA . LYS B 1 138 ? -0.38300 51.69000 -29.17100 1.000 77.33594 117 LYS B CA 1
ATOM 4233 C C . LYS B 1 138 ? 0.01700 52.14500 -27.76900 1.000 77.64449 117 LYS B C 1
ATOM 4234 O O . LYS B 1 138 ? 1.20600 52.43600 -27.57200 1.000 78.64148 117 LYS B O 1
ATOM 4240 N N . PHE B 1 139 ? -0.94600 52.21900 -26.84800 1.000 76.09812 118 PHE B N 1
ATOM 4241 C CA . PHE B 1 139 ? -0.66900 52.68400 -25.50300 1.000 75.21435 118 PHE B CA 1
ATOM 4242 C C . PHE B 1 139 ? -0.67400 51.53100 -24.51500 1.000 73.87173 118 PHE B C 1
ATOM 4243 O O . PHE B 1 139 ? -1.22700 50.45900 -24.76800 1.000 72.87724 118 PHE B O 1
ATOM 4251 N N . ALA B 1 140 ? -0.01400 51.77400 -23.39100 1.000 73.80707 119 ALA B N 1
ATOM 4252 C CA . ALA B 1 140 ? -0.13000 50.96300 -22.19500 1.000 71.98601 119 ALA B CA 1
ATOM 4253 C C . ALA B 1 140 ? -0.76800 51.82500 -21.12400 1.000 71.51303 119 ALA B C 1
ATOM 4254 O O . ALA B 1 140 ? -0.50200 53.02400 -21.05900 1.000 72.95531 119 ALA B O 1
ATOM 4256 N N . ILE B 1 141 ? -1.64900 51.24100 -20.32300 1.000 70.38149 120 ILE B N 1
ATOM 4257 C CA . ILE B 1 141 ? -2.21800 51.93900 -19.18100 1.000 70.67307 120 ILE B CA 1
ATOM 4258 C C . ILE B 1 141 ? -1.55900 51.40200 -17.92000 1.000 70.08815 120 ILE B C 1
ATOM 4259 O O . ILE B 1 141 ? -1.39600 50.18600 -17.77200 1.000 69.22482 120 ILE B O 1
ATOM 4264 N N . SER B 1 142 ? -1.16100 52.30900 -17.02100 1.000 70.98885 121 SER B N 1
ATOM 4265 C CA . SER B 1 142 ? -0.45000 51.97100 -15.78900 1.000 70.39571 121 SER B CA 1
ATOM 4266 C C . SER B 1 142 ? -1.09900 52.65600 -14.59700 1.000 70.94208 121 SER B C 1
ATOM 4267 O O . SER B 1 142 ? -1.65000 53.75300 -14.71800 1.000 72.03008 121 SER B O 1
ATOM 4270 N N . ASN B 1 143 ? -1.03300 52.00300 -13.44000 1.000 70.53024 122 ASN B N 1
ATOM 4271 C CA . ASN B 1 143 ? -1.46800 52.62300 -12.20000 1.000 70.37936 122 ASN B CA 1
ATOM 4272 C C . ASN B 1 143 ? -0.41200 53.54800 -11.62600 1.000 70.84680 122 ASN B C 1
ATOM 4273 O O . ASN B 1 143 ? -0.61500 54.02100 -10.50700 1.000 71.37172 122 ASN B O 1
ATOM 4278 N N . MET B 1 144 ? 0.71400 53.78200 -12.31600 1.000 71.12240 123 MET B N 1
ATOM 4279 C CA . MET B 1 144 ? 1.70900 54.66500 -11.73100 1.000 71.90047 123 MET B CA 1
ATOM 4280 C C . MET B 1 144 ? 1.21400 56.11900 -11.77700 1.000 74.09959 123 MET B C 1
ATOM 4281 O O . MET B 1 144 ? 0.17700 56.46000 -12.38900 1.000 74.90826 123 MET B O 1
ATOM 4286 N N . PHE B 1 145 ? 1.90600 56.97200 -11.01800 1.000 73.61764 124 PHE B N 1
ATOM 4287 C CA . PHE B 1 145 ? 1.47500 58.35500 -10.88900 1.000 74.96586 124 PHE B CA 1
ATOM 4288 C C . PHE B 1 145 ? 2.37500 59.37100 -11.57700 1.000 76.14108 124 PHE B C 1
ATOM 4289 O O . PHE B 1 145 ? 1.97000 60.53000 -11.70500 1.000 76.07334 124 PHE B O 1
ATOM 4297 N N . PHE B 1 146 ? 3.56000 58.97700 -12.03700 1.000 76.29194 125 PHE B N 1
ATOM 4298 C CA . PHE B 1 146 ? 4.44000 59.88300 -12.75500 1.000 77.49510 125 PHE B CA 1
ATOM 4299 C C . PHE B 1 146 ? 5.26200 59.06500 -13.74100 1.000 79.13207 125 PHE B C 1
ATOM 4300 O O . PHE B 1 146 ? 5.26500 57.83100 -13.70400 1.000 78.44480 125 PHE B O 1
ATOM 4302 N N . ASP B 1 147 ? 5.95200 59.76800 -14.63800 1.000 80.50994 126 ASP B N 1
ATOM 4303 C CA . ASP B 1 147 ? 6.85700 59.12700 -15.58900 1.000 81.26784 126 ASP B CA 1
ATOM 4304 C C . ASP B 1 147 ? 7.69100 60.11500 -16.40400 1.000 82.08250 126 ASP B C 1
ATOM 4305 O O . ASP B 1 147 ? 8.68800 59.73700 -17.02400 1.000 82.21349 126 ASP B O 1
ATOM 4310 N N . HIS B 1 152 ? 4.56700 55.19900 -24.64200 1.000 80.61433 131 HIS B N 1
ATOM 4311 C CA . HIS B 1 152 ? 3.23000 55.77000 -24.78000 1.000 80.35323 131 HIS B CA 1
ATOM 4312 C C . HIS B 1 152 ? 2.36300 55.41800 -23.57000 1.000 79.03589 131 HIS B C 1
ATOM 4313 O O . HIS B 1 152 ? 1.31900 54.79100 -23.72900 1.000 78.38620 131 HIS B O 1
ATOM 4320 N N . VAL B 1 153 ? 2.77700 55.81500 -22.36500 1.000 78.82656 132 VAL B N 1
ATOM 4321 C CA . VAL B 1 153 ? 2.10600 55.39400 -21.13600 1.000 76.79670 132 VAL B CA 1
ATOM 4322 C C . VAL B 1 153 ? 0.94500 56.32600 -20.80100 1.000 77.14991 132 VAL B C 1
ATOM 4323 O O . VAL B 1 153 ? 1.07200 57.55400 -20.87500 1.000 78.37818 132 VAL B O 1
ATOM 4327 N N . ILE B 1 154 ? -0.19000 55.74500 -20.41200 1.000 75.47866 133 ILE B N 1
ATOM 4328 C CA . ILE B 1 154 ? -1.30600 56.48000 -19.82600 1.000 75.20921 133 ILE B CA 1
ATOM 4329 C C . ILE B 1 154 ? -1.42400 56.05100 -18.36700 1.000 74.43959 133 ILE B C 1
ATOM 4330 O O . ILE B 1 154 ? -1.41500 54.85300 -18.06800 1.000 73.22286 133 ILE B O 1
ATOM 4335 N N . LEU B 1 155 ? -1.53400 57.01800 -17.46100 1.000 74.85993 134 LEU B N 1
ATOM 4336 C CA . LEU B 1 155 ? -1.57800 56.72800 -16.03400 1.000 74.50669 134 LEU B CA 1
ATOM 4337 C C . LEU B 1 155 ? -3.01500 56.81100 -15.52400 1.000 74.45187 134 LEU B C 1
ATOM 4338 O O . LEU B 1 155 ? -3.77100 57.71000 -15.90700 1.000 74.57722 134 LEU B O 1
ATOM 4343 N N . ALA B 1 156 ? -3.40400 55.87000 -14.66300 1.000 73.15765 135 ALA B N 1
ATOM 4344 C CA . ALA B 1 156 ? -4.76800 55.93100 -14.14600 1.000 73.86264 135 ALA B CA 1
ATOM 4345 C C . ALA B 1 156 ? -4.86000 55.48300 -12.68600 1.000 73.41675 135 ALA B C 1
ATOM 4346 O O . ALA B 1 156 ? -5.90800 54.98800 -12.25500 1.000 72.70545 135 ALA B O 1
ATOM 4348 N N . GLY B 1 157 ? -3.78500 55.65300 -11.90900 1.000 73.40142 136 GLY B N 1
ATOM 4349 C CA . GLY B 1 157 ? -3.86300 55.48500 -10.46700 1.000 72.59114 136 GLY B CA 1
ATOM 4350 C C . GLY B 1 157 ? -4.96800 56.32500 -9.85000 1.000 73.49469 136 GLY B C 1
ATOM 4351 O O . GLY B 1 157 ? -5.27700 57.41400 -10.35200 1.000 74.02478 136 GLY B O 1
ATOM 4352 N N . ALA B 1 158 ? -5.57700 55.82700 -8.77300 1.000 73.01068 137 ALA B N 1
ATOM 4353 C CA . ALA B 1 158 ? -6.65700 56.54400 -8.09800 1.000 74.12583 137 ALA B CA 1
ATOM 4354 C C . ALA B 1 158 ? -6.14400 57.85200 -7.50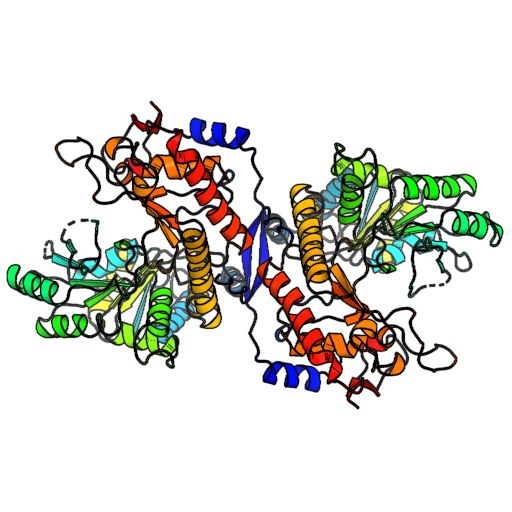700 1.000 75.83343 137 ALA B C 1
ATOM 4355 O O . ALA B 1 158 ? -4.95800 57.98900 -7.21700 1.000 76.03730 137 ALA B O 1
ATOM 4357 N N . ARG B 1 159 ? -7.04000 58.81500 -7.31100 1.000 76.24713 138 ARG B N 1
ATOM 4358 C CA . ARG B 1 159 ? -6.58200 60.07800 -6.72600 1.000 76.89530 138 ARG B CA 1
ATOM 4359 C C . ARG B 1 159 ? -6.28200 59.96500 -5.23100 1.000 77.52784 138 ARG B C 1
ATOM 4360 O O . ARG B 1 159 ? -7.22200 59.77000 -4.44700 1.000 77.58398 138 ARG B O 1
ATOM 4362 N N . PRO B 1 160 ? -5.00200 60.09200 -4.78100 1.000 77.37517 139 PRO B N 1
ATOM 4363 C CA . PRO B 1 160 ? -4.64900 60.20100 -3.36000 1.000 76.40124 139 PRO B CA 1
ATOM 4364 C C . PRO B 1 160 ? -4.44900 61.65500 -2.92800 1.000 77.99794 139 PRO B C 1
ATOM 4365 O O . PRO B 1 160 ? -3.66500 61.92100 -2.01000 1.000 78.29069 139 PRO B O 1
ATOM 4369 N N . CYS B 1 175 ? -6.15800 56.64400 4.51500 1.000 67.99871 154 CYS B N 1
ATOM 4370 C CA . CYS B 1 175 ? -6.76500 55.70200 3.56300 1.000 68.94408 154 CYS B CA 1
ATOM 4371 C C . CYS B 1 175 ? -5.83300 54.53700 3.16700 1.000 67.46584 154 CYS B C 1
ATOM 4372 O O . CYS B 1 175 ? -4.62800 54.71900 3.08000 1.000 67.20366 154 CYS B O 1
ATOM 4375 N N . LYS B 1 176 ? -6.38900 53.35100 2.90600 1.000 67.05194 155 LYS B N 1
ATOM 4376 C CA . LYS B 1 176 ? -5.57600 52.19700 2.53500 1.000 66.09767 155 LYS B CA 1
ATOM 4377 C C . LYS B 1 176 ? -5.63400 51.91300 1.03700 1.000 66.82773 155 LYS B C 1
ATOM 4378 O O . LYS B 1 176 ? -6.48700 52.42700 0.30300 1.000 67.48608 155 LYS B O 1
ATOM 4382 N N . PHE B 1 177 ? -4.68700 51.08200 0.59300 1.000 65.45889 156 PHE B N 1
ATOM 4383 C CA . PHE B 1 177 ? -4.54200 50.69500 -0.80700 1.000 64.77301 156 PHE B CA 1
ATOM 4384 C C . PHE B 1 177 ? -4.65800 51.90200 -1.73300 1.000 65.57846 156 PHE B C 1
ATOM 4385 O O . PHE B 1 177 ? -5.58500 52.02100 -2.53900 1.000 66.14690 156 PHE B O 1
ATOM 4393 N N . LYS B 1 178 ? -3.67300 52.79900 -1.60600 1.000 66.04304 157 LYS B N 1
ATOM 4394 C CA . LYS B 1 178 ? -3.58000 54.00300 -2.42500 1.000 66.70702 157 LYS B CA 1
ATOM 4395 C C . LYS B 1 178 ? -2.72600 53.83000 -3.67300 1.000 67.12713 157 LYS B C 1
ATOM 4396 O O . LYS B 1 178 ? -2.59800 54.78500 -4.44100 1.000 68.43502 157 LYS B O 1
ATOM 4402 N N . GLY B 1 179 ? -2.12300 52.66100 -3.88900 1.000 66.61476 158 GLY B N 1
ATOM 4403 C CA . GLY B 1 179 ? -1.54700 52.36100 -5.17900 1.000 66.87345 158 GLY B CA 1
ATOM 4404 C C . GLY B 1 179 ? -2.53500 51.82500 -6.19000 1.000 67.07983 158 GLY B C 1
ATOM 4405 O O . GLY B 1 179 ? -2.14700 51.55500 -7.33300 1.000 67.51287 158 GLY B O 1
ATOM 4406 N N . ASN B 1 180 ? -3.79500 51.68100 -5.77500 1.000 66.68493 159 ASN B N 1
ATOM 4407 C CA . ASN B 1 180 ? -4.80600 51.03900 -6.58500 1.000 66.54390 159 ASN B CA 1
ATOM 4408 C C . ASN B 1 180 ? -4.94600 51.76100 -7.89700 1.000 67.99973 159 ASN B C 1
ATOM 4409 O O . ASN B 1 180 ? -4.66500 52.96100 -8.02100 1.000 68.88101 159 ASN B O 1
ATOM 4414 N N . MET B 1 181 ? -5.36100 51.01600 -8.92900 1.000 67.48749 160 MET B N 1
ATOM 4415 C CA . MET B 1 181 ? -5.59700 51.60100 -10.27600 1.000 68.48617 160 MET B CA 1
ATOM 4416 C C . MET B 1 181 ? -7.05500 52.06000 -10.33200 1.000 69.13003 160 MET B C 1
ATOM 4417 O O . MET B 1 181 ? -7.91800 51.33700 -9.80400 1.000 68.13325 160 MET B O 1
ATOM 4422 N N . ASP B 1 182 ? -7.31400 53.22200 -10.93000 1.000 70.50370 161 ASP B N 1
ATOM 4423 C CA . ASP B 1 182 ? -8.67500 53.75900 -11.02100 1.000 70.66324 161 ASP B CA 1
ATOM 4424 C C . ASP B 1 182 ? -9.40400 52.98400 -12.10900 1.000 70.92354 161 ASP B C 1
ATOM 4425 O O . ASP B 1 182 ? -9.26800 53.28600 -13.29500 1.000 71.86620 161 ASP B O 1
ATOM 4430 N N . VAL B 1 183 ? -10.14600 51.94600 -11.71200 1.000 70.14711 162 VAL B N 1
ATOM 4431 C CA . VAL B 1 183 ? -10.73000 51.02900 -12.68800 1.000 69.30865 162 VAL B CA 1
ATOM 4432 C C . VAL B 1 183 ? -11.72100 51.75800 -13.59200 1.000 70.40724 162 VAL B C 1
ATOM 4433 O O . VAL B 1 183 ? -11.70200 51.59100 -14.81800 1.000 70.45888 162 VAL B O 1
ATOM 4437 N N . GLU B 1 184 ? -12.57500 52.61200 -13.01700 1.000 70.72209 163 GLU B N 1
ATOM 4438 C CA . GLU B 1 184 ? -13.52000 53.36600 -13.84000 1.000 70.46977 163 GLU B CA 1
ATOM 4439 C C . GLU B 1 184 ? -12.79200 54.23000 -14.86200 1.000 71.96854 163 GLU B C 1
ATOM 4440 O O . GLU B 1 184 ? -13.13600 54.23500 -16.05000 1.000 72.73388 163 GLU B O 1
ATOM 4443 N N . LYS B 1 185 ? -11.78500 54.98300 -14.41200 1.000 72.34625 164 LYS B N 1
ATOM 4444 C CA . LYS B 1 185 ? -11.03500 55.83600 -15.32700 1.000 72.86278 164 LYS B CA 1
ATOM 4445 C C . LYS B 1 185 ? -10.29500 55.00500 -16.36500 1.000 72.03252 164 LYS B C 1
ATOM 4446 O O . LYS B 1 185 ? -10.20100 55.40200 -17.52900 1.000 72.99768 164 LYS B O 1
ATOM 4452 N N . MET B 1 186 ? -9.78000 53.84000 -15.97300 1.000 71.33603 165 MET B N 1
ATOM 4453 C CA . MET B 1 186 ? -9.09000 52.98000 -16.93100 1.000 71.68868 165 MET B CA 1
ATOM 4454 C C . MET B 1 186 ? -10.03500 52.55500 -18.05600 1.000 71.23875 165 MET B C 1
ATOM 4455 O O . MET B 1 186 ? -9.68200 52.60600 -19.24000 1.000 70.85363 165 MET B O 1
ATOM 4460 N N . GLU B 1 187 ? -11.25100 52.14000 -17.70400 1.000 71.36836 166 GLU B N 1
ATOM 4461 C CA . GLU B 1 187 ? -12.20000 51.72800 -18.73100 1.000 71.25451 166 GLU B CA 1
ATOM 4462 C C . GLU B 1 187 ? -12.58800 52.90500 -19.61400 1.000 72.11300 166 GLU B C 1
ATOM 4463 O O . GLU B 1 187 ? -12.70300 52.76000 -20.83600 1.000 72.52260 166 GLU B O 1
ATOM 4469 N N . LYS B 1 188 ? -12.79200 54.07900 -19.00900 1.000 72.73794 167 LYS B N 1
ATOM 4470 C CA . LYS B 1 188 ? -12.97400 55.30400 -19.78100 1.000 73.04001 167 LYS B CA 1
ATOM 4471 C C . LYS B 1 188 ? -11.87500 55.46400 -20.83800 1.000 73.40802 167 LYS B C 1
ATOM 4472 O O . LYS B 1 188 ? -12.16300 55.62000 -22.02700 1.000 73.64528 167 LYS B O 1
ATOM 4478 N N . ILE B 1 189 ? -10.60600 55.40300 -20.41600 1.000 73.02307 168 ILE B N 1
ATOM 4479 C CA . ILE B 1 189 ? -9.48000 55.56600 -21.33800 1.000 73.06057 168 ILE B CA 1
ATOM 4480 C C . ILE B 1 189 ? -9.53400 54.51700 -22.44200 1.000 73.50641 168 ILE B C 1
ATOM 4481 O O . ILE B 1 189 ? -9.38800 54.83800 -23.62700 1.000 74.63565 168 ILE B O 1
ATOM 4486 N N . ILE B 1 190 ? -9.70500 53.23900 -22.06800 1.000 72.62048 169 ILE B N 1
ATOM 4487 C CA . ILE B 1 190 ? -9.71400 52.16100 -23.06000 1.000 72.15503 169 ILE B CA 1
ATOM 4488 C C . ILE B 1 190 ? -10.68300 52.49200 -24.18400 1.000 72.56885 169 ILE B C 1
ATOM 4489 O O . ILE B 1 190 ? -10.36400 52.36300 -25.36700 1.000 72.91762 169 ILE B O 1
ATOM 4494 N N . LEU B 1 191 ? -11.88100 52.93200 -23.82300 1.000 72.22866 170 LEU B N 1
ATOM 4495 C CA . LEU B 1 191 ? -12.86400 53.29100 -24.83300 1.000 73.89568 170 LEU B CA 1
ATOM 4496 C C . LEU B 1 191 ? -12.50600 54.60800 -25.52700 1.000 75.95002 170 LEU B C 1
ATOM 4497 O O . LEU B 1 191 ? -12.72700 54.75000 -26.73600 1.000 78.18972 170 LEU B O 1
ATOM 4502 N N . GLU B 1 192 ? -11.94400 55.58200 -24.79700 1.000 75.87721 171 GLU B N 1
ATOM 4503 C CA . GLU B 1 192 ? -11.58200 56.84200 -25.44800 1.000 76.91201 171 GLU B CA 1
ATOM 4504 C C . GLU B 1 192 ? -10.48500 56.62700 -26.48200 1.000 76.63946 171 GLU B C 1
ATOM 4505 O O . GLU B 1 192 ? -10.51300 57.24600 -27.55100 1.000 78.84137 171 GLU B O 1
ATOM 4507 N N . LYS B 1 193 ? -9.52000 55.74300 -26.20000 1.000 75.07028 172 LYS B N 1
ATOM 4508 C CA . LYS B 1 193 ? -8.52200 55.40800 -27.21300 1.000 75.68447 172 LYS B CA 1
ATOM 4509 C C . LYS B 1 193 ? -9.00000 54.34000 -28.18800 1.000 76.01804 172 LYS B C 1
ATOM 4510 O O . LYS B 1 193 ? -8.45000 54.24100 -29.29000 1.000 76.25695 172 LYS B O 1
ATOM 4516 N N . GLY B 1 194 ? -10.00300 53.54500 -27.81800 1.000 75.63415 173 GLY B N 1
ATOM 4517 C CA . GLY B 1 194 ? -10.34900 52.35800 -28.56700 1.000 74.99670 173 GLY B CA 1
ATOM 4518 C C . GLY B 1 194 ? -9.49200 51.17000 -28.16700 1.000 73.79219 173 GLY B C 1
ATOM 4519 O O . GLY B 1 194 ? -8.26000 51.23000 -28.19200 1.000 73.76399 173 GLY B O 1
ATOM 4520 N N . PRO B 1 195 ? -10.13400 50.07000 -27.77400 1.000 72.69449 174 PRO B N 1
ATOM 4521 C CA . PRO B 1 195 ? -9.37100 48.88900 -27.34200 1.000 71.95015 174 PRO B CA 1
ATOM 4522 C C . PRO B 1 195 ? -8.20900 48.55800 -28.25900 1.000 72.23938 174 PRO B C 1
ATOM 4523 O O . PRO B 1 195 ? -7.10800 48.24300 -27.79900 1.000 71.24935 174 PRO B O 1
ATOM 4527 N N . GLU B 1 196 ? -8.44900 48.61900 -29.56400 1.000 73.71445 175 GLU B N 1
ATOM 4528 C CA . GLU B 1 196 ? -7.41200 48.42400 -30.56500 1.000 72.93650 175 GLU B CA 1
ATOM 4529 C C . GLU B 1 196 ? -6.10300 49.04500 -30.13700 1.000 73.43550 175 GLU B C 1
ATOM 4530 O O . GLU B 1 196 ? -5.03600 48.44700 -30.29200 1.000 74.42442 175 GLU B O 1
ATOM 4536 N N . ASN B 1 197 ? -6.16700 50.26300 -29.61300 1.000 74.01507 176 ASN B N 1
ATOM 4537 C CA . ASN B 1 197 ? -4.97400 51.06700 -29.40400 1.000 74.36204 176 ASN B CA 1
ATOM 4538 C C . ASN B 1 197 ? -4.40800 50.93800 -28.00200 1.000 73.59329 176 ASN B C 1
ATOM 4539 O O . ASN B 1 197 ? -3.40500 51.58800 -27.69400 1.000 74.08859 176 ASN B O 1
ATOM 4544 N N . ILE B 1 198 ? -5.02000 50.11600 -27.15600 1.000 73.28599 177 ILE B N 1
ATOM 4545 C CA . ILE B 1 198 ? -4.47000 49.75300 -25.85700 1.000 72.08924 177 ILE B CA 1
ATOM 4546 C C . ILE B 1 198 ? -3.76100 48.41700 -26.03700 1.000 71.18535 177 ILE B C 1
ATOM 4547 O O . ILE B 1 198 ? -4.41300 47.39500 -26.26200 1.000 70.44143 177 ILE B O 1
ATOM 4552 N N . GLY B 1 199 ? -2.42700 48.43700 -25.95200 1.000 70.78584 178 GLY B N 1
ATOM 4553 C CA . GLY B 1 199 ? -1.57900 47.28000 -26.16800 1.000 69.77971 178 GLY B CA 1
ATOM 4554 C C . GLY B 1 199 ? -1.33800 46.39300 -24.96000 1.000 69.27559 178 GLY B C 1
ATOM 4555 O O . GLY B 1 199 ? -1.35700 45.17400 -25.10600 1.000 68.56539 178 GLY B O 1
ATOM 4556 N N . LEU B 1 200 ? -1.07200 46.95900 -23.77600 1.000 69.72123 179 LEU B N 1
ATOM 4557 C CA . LEU B 1 200 ? -1.13500 46.16200 -22.55400 1.000 68.57458 179 LEU B CA 1
ATOM 4558 C C . LEU B 1 200 ? -1.47400 47.06400 -21.37200 1.000 68.33922 179 LEU B C 1
ATOM 4559 O O . LEU B 1 200 ? -1.40800 48.29000 -21.44600 1.000 69.18277 179 LEU B O 1
ATOM 4564 N N . ILE B 1 201 ? -1.83300 46.42700 -20.27000 1.000 67.06757 180 ILE B N 1
ATOM 4565 C CA . ILE B 1 201 ? -2.14500 47.10400 -19.02600 1.000 66.97456 180 ILE B CA 1
ATOM 4566 C C . ILE B 1 201 ? -1.18300 46.57100 -17.97400 1.000 66.40330 180 ILE B C 1
ATOM 4567 O O . ILE B 1 201 ? -0.92800 45.35900 -17.91100 1.000 65.24397 180 ILE B O 1
ATOM 4572 N N . VAL B 1 202 ? -0.61500 47.47800 -17.18600 1.000 66.91780 181 VAL B N 1
ATOM 4573 C CA . VAL B 1 202 ? 0.42400 47.12800 -16.22500 1.000 66.93723 181 VAL B CA 1
ATOM 4574 C C . VAL B 1 202 ? 0.03100 47.66000 -14.85700 1.000 66.74327 181 VAL B C 1
ATOM 4575 O O . VAL B 1 202 ? -0.20400 48.86500 -14.69500 1.000 67.84043 181 VAL B O 1
ATOM 4579 N N . MET B 1 203 ? -0.04800 46.76700 -13.88000 1.000 65.68759 182 MET B N 1
ATOM 4580 C CA . MET B 1 203 ? -0.20500 47.15200 -12.48900 1.000 65.98485 182 MET B CA 1
ATOM 4581 C C . MET B 1 203 ? 1.13700 46.97400 -11.79000 1.000 66.08850 182 MET B C 1
ATOM 4582 O O . MET B 1 203 ? 1.69300 45.86700 -11.78300 1.000 65.09370 182 MET B O 1
ATOM 4587 N N . THR B 1 204 ? 1.65000 48.06200 -11.21200 1.000 66.75979 183 THR B N 1
ATOM 4588 C CA . THR B 1 204 ? 2.85400 48.02700 -10.38800 1.000 67.14749 183 THR B CA 1
ATOM 4589 C C . THR B 1 204 ? 2.45200 47.78300 -8.93700 1.000 66.27730 183 THR B C 1
ATOM 4590 O O . THR B 1 204 ? 1.59900 48.49600 -8.40300 1.000 65.90265 183 THR B O 1
ATOM 4594 N N . ILE B 1 205 ? 3.05500 46.73900 -8.34500 1.000 65.49154 184 ILE B N 1
ATOM 4595 C CA . ILE B 1 205 ? 2.81400 46.38400 -6.91400 1.000 64.86861 184 ILE B CA 1
ATOM 4596 C C . ILE B 1 205 ? 4.20100 46.22900 -6.25700 1.000 64.74343 184 ILE B C 1
ATOM 4597 O O . ILE B 1 205 ? 5.08500 45.61500 -6.89100 1.000 65.10754 184 ILE B O 1
ATOM 4602 N N . THR B 1 206 ? 4.42700 46.79700 -5.06200 1.000 64.37803 185 THR B N 1
ATOM 4603 C CA . THR B 1 206 ? 3.77200 48.02800 -4.54200 1.000 64.81989 185 THR B CA 1
ATOM 4604 C C . THR B 1 206 ? 3.92300 49.18400 -5.53100 1.000 65.85571 185 THR B C 1
ATOM 4605 O O . THR B 1 206 ? 4.91400 49.19500 -6.29000 1.000 66.55421 185 THR B O 1
ATOM 4609 N N . ASN B 1 207 ? 3.00300 50.14300 -5.48000 1.000 66.39340 186 ASN B N 1
ATOM 4610 C CA . ASN B 1 207 ? 2.98900 51.24500 -6.43900 1.000 67.50121 186 ASN B CA 1
ATOM 4611 C C . ASN B 1 207 ? 4.07200 52.22100 -6.02900 1.000 67.88005 186 ASN B C 1
ATOM 4612 O O . ASN B 1 207 ? 3.85600 53.10100 -5.19500 1.000 67.70780 186 ASN B O 1
ATOM 4617 N N . ASN B 1 208 ? 5.25900 52.06400 -6.61200 1.000 68.05173 187 ASN B N 1
ATOM 4618 C CA . ASN B 1 208 ? 6.36400 52.93700 -6.23400 1.000 68.41727 187 ASN B CA 1
ATOM 4619 C C . ASN B 1 208 ? 5.98900 54.41100 -6.41500 1.000 68.47926 187 ASN B C 1
ATOM 4620 O O . ASN B 1 208 ? 6.05400 55.19200 -5.46400 1.000 67.84456 187 ASN B O 1
ATOM 4625 N N . SER B 1 209 ? 5.51300 54.79600 -7.60700 1.000 69.48242 188 SER B N 1
ATOM 4626 C CA . SER B 1 209 ? 5.26400 56.21100 -7.91300 1.000 69.97006 188 SER B CA 1
ATOM 4627 C C . SER B 1 209 ? 4.39200 56.90900 -6.86900 1.000 69.31131 188 SER B C 1
ATOM 4628 O O . SER B 1 209 ? 4.32700 58.14600 -6.83700 1.000 69.54818 188 SER B O 1
ATOM 4631 N N . ALA B 1 210 ? 3.69400 56.14300 -6.03400 1.000 69.27511 189 ALA B N 1
ATOM 4632 C CA . ALA B 1 210 ? 2.86300 56.66300 -4.96000 1.000 68.64842 189 ALA B CA 1
ATOM 4633 C C . ALA B 1 210 ? 3.52000 56.54400 -3.58600 1.000 68.23320 189 ALA B C 1
ATOM 4634 O O . ALA B 1 210 ? 2.88100 56.87100 -2.57700 1.000 68.24791 189 ALA B O 1
ATOM 4636 N N . GLY B 1 211 ? 4.76900 56.08800 -3.52200 1.000 67.09015 190 GLY B N 1
ATOM 4637 C CA . GLY B 1 211 ? 5.48700 55.96800 -2.27400 1.000 65.72843 190 GLY B CA 1
ATOM 4638 C C . GLY B 1 211 ? 5.65000 54.55900 -1.75300 1.000 65.70081 190 GLY B C 1
ATOM 4639 O O . GLY B 1 211 ? 6.13700 54.38700 -0.62400 1.000 65.36544 190 GLY B O 1
ATOM 4640 N N . GLY B 1 212 ? 5.29100 53.54600 -2.54200 1.000 65.81611 191 GLY B N 1
ATOM 4641 C CA . GLY B 1 212 ? 5.11500 52.20700 -2.02300 1.000 64.65440 191 GLY B CA 1
ATOM 4642 C C . GLY B 1 212 ? 3.73800 51.93700 -1.45700 1.000 64.46448 191 GLY B C 1
ATOM 4643 O O . GLY B 1 212 ? 3.61000 51.09500 -0.56600 1.000 63.79866 191 GLY B O 1
ATOM 4644 N N . GLN B 1 213 ? 2.70800 52.64600 -1.92600 1.000 64.91594 192 GLN B N 1
ATOM 4645 C CA . GLN B 1 213 ? 1.33300 52.38300 -1.50100 1.000 64.78416 192 GLN B CA 1
ATOM 4646 C C . GLN B 1 213 ? 0.84300 51.07400 -2.11600 1.000 65.61444 192 GLN B C 1
ATOM 4647 O O . GLN B 1 213 ? 1.03200 50.85600 -3.32000 1.000 66.64879 192 GLN B O 1
ATOM 4653 N N . PRO B 1 214 ? 0.22200 50.17900 -1.34400 1.000 64.43894 193 PRO B N 1
ATOM 4654 C CA . PRO B 1 214 ? -0.10200 48.84400 -1.86600 1.000 63.65979 193 PRO B CA 1
ATOM 4655 C C . PRO B 1 214 ? -1.32900 48.86400 -2.77000 1.000 63.93103 193 PRO B C 1
ATOM 4656 O O . PRO B 1 214 ? -2.08100 49.83700 -2.83300 1.000 64.68491 193 PRO B O 1
ATOM 4660 N N . VAL B 1 215 ? -1.49600 47.76300 -3.50200 1.000 63.66415 194 VAL B N 1
ATOM 4661 C CA . VAL B 1 215 ? -2.63700 47.53300 -4.39200 1.000 63.72659 194 VAL B CA 1
ATOM 4662 C C . VAL B 1 215 ? -3.49000 46.41100 -3.81400 1.000 62.54463 194 VAL B C 1
ATOM 4663 O O . VAL B 1 215 ? -2.98100 45.33000 -3.47800 1.000 61.17708 194 VAL B O 1
ATOM 4667 N N . SER B 1 216 ? -4.79000 46.67300 -3.72000 1.000 62.80521 195 SER B N 1
ATOM 4668 C CA . SER B 1 216 ? -5.73500 45.69900 -3.20300 1.000 61.88962 195 SER B CA 1
ATOM 4669 C C . SER B 1 216 ? -5.83900 44.46600 -4.10200 1.000 62.18952 195 SER B C 1
ATOM 4670 O O . SER B 1 216 ? -5.77100 44.56300 -5.33700 1.000 62.28611 195 SER B O 1
ATOM 4673 N N . MET B 1 217 ? -6.02600 43.29300 -3.47300 1.000 60.90373 196 MET B N 1
ATOM 4674 C CA . MET B 1 217 ? -6.35700 42.08800 -4.23700 1.000 60.60032 196 MET B CA 1
ATOM 4675 C C . MET B 1 217 ? -7.61800 42.28200 -5.06700 1.000 61.11487 196 MET B C 1
ATOM 4676 O O . MET B 1 217 ? -7.73900 41.72200 -6.16300 1.000 60.68085 196 MET B O 1
ATOM 4681 N N . LYS B 1 218 ? -8.56300 43.07400 -4.55600 1.000 61.50449 197 LYS B N 1
ATOM 4682 C CA . LYS B 1 218 ? -9.76800 43.39800 -5.30000 1.000 62.01866 197 LYS B CA 1
ATOM 4683 C C . LYS B 1 218 ? -9.44500 44.26400 -6.51000 1.000 62.80704 197 LYS B C 1
ATOM 4684 O O . LYS B 1 218 ? -9.91000 43.98700 -7.62300 1.000 63.38599 197 LYS B O 1
ATOM 4690 N N . ASN B 1 219 ? -8.63900 45.31000 -6.31800 1.000 62.64478 198 ASN B N 1
ATOM 4691 C CA . ASN B 1 219 ? -8.24100 46.16000 -7.44000 1.000 63.37542 198 ASN B CA 1
ATOM 4692 C C . ASN B 1 219 ? -7.65000 45.36100 -8.60500 1.000 63.60428 198 ASN B C 1
ATOM 4693 O O . ASN B 1 219 ? -7.97500 45.62400 -9.77000 1.000 63.92285 198 ASN B O 1
ATOM 4698 N N . ILE B 1 220 ? -6.75300 44.40300 -8.31300 1.000 62.92551 199 ILE B N 1
ATOM 4699 C CA . ILE B 1 220 ? -6.23300 43.50500 -9.34900 1.000 62.30124 199 ILE B CA 1
ATOM 4700 C C . ILE B 1 220 ? -7.35800 42.70300 -9.99300 1.000 62.52292 199 ILE B C 1
ATOM 4701 O O . ILE B 1 220 ? -7.48400 42.66500 -11.22300 1.000 62.92315 199 ILE B O 1
ATOM 4706 N N . ARG B 1 221 ? -8.16200 42.01200 -9.17700 1.000 61.84823 200 ARG B N 1
ATOM 4707 C CA A ARG B 1 221 ? -9.26700 41.21800 -9.70900 0.510 61.24097 200 ARG B CA 1
ATOM 4708 C CA B ARG B 1 221 ? -9.25400 41.21500 -9.72700 0.490 61.75437 200 ARG B CA 1
ATOM 4709 C C . ARG B 1 221 ? -10.16900 42.05800 -10.61200 1.000 62.81483 200 ARG B C 1
ATOM 4710 O O . ARG B 1 221 ? -10.61500 41.59500 -11.67000 1.000 62.48578 200 ARG B O 1
ATOM 4725 N N . GLU B 1 222 ? -10.44000 43.31200 -10.21600 1.000 63.72767 201 GLU B N 1
ATOM 4726 C CA . GLU B 1 222 ? -11.30500 44.17800 -11.02900 1.000 64.26051 201 GLU B CA 1
ATOM 4727 C C . GLU B 1 222 ? -10.59800 44.66200 -12.29000 1.000 64.54260 201 GLU B C 1
ATOM 4728 O O . GLU B 1 222 ? -11.25200 44.84700 -13.32100 1.000 65.31416 201 GLU B O 1
ATOM 4734 N N . THR B 1 223 ? -9.27700 44.87000 -12.23400 1.000 63.94435 202 THR B N 1
ATOM 4735 C CA . THR B 1 223 ? -8.53800 45.27200 -13.42900 1.000 64.57047 202 THR B CA 1
ATOM 4736 C C . THR B 1 223 ? -8.43700 44.11400 -14.40900 1.000 63.88372 202 THR B C 1
ATOM 4737 O O . THR B 1 223 ? -8.67400 44.27600 -15.60600 1.000 64.74935 202 THR B O 1
ATOM 4741 N N . SER B 1 224 ? -8.03200 42.94500 -13.91100 1.000 63.21975 203 SER B N 1
ATOM 4742 C CA . SER B 1 224 ? -8.06400 41.71500 -14.69200 1.000 62.07775 203 SER B CA 1
ATOM 4743 C C . SER B 1 224 ? -9.39200 41.52400 -15.42600 1.000 62.93718 203 SER B C 1
ATOM 4744 O O . SER B 1 224 ? -9.41000 41.11700 -16.59300 1.000 62.73385 203 SER B O 1
ATOM 4747 N N . GLU B 1 225 ? -10.52100 41.79600 -14.76300 1.000 62.86727 204 GLU B N 1
ATOM 4748 C CA . GLU B 1 225 ? -11.79100 41.47500 -15.40800 1.000 63.85717 204 GLU B CA 1
ATOM 4749 C C . GLU B 1 225 ? -12.07200 42.40600 -16.58900 1.000 65.05522 204 GLU B C 1
ATOM 4750 O O . GLU B 1 225 ? -12.77600 42.01600 -17.53300 1.000 65.04669 204 GLU B O 1
ATOM 4756 N N . ILE B 1 226 ? -11.51800 43.62300 -16.56300 1.000 65.01955 205 ILE B N 1
ATOM 4757 C CA . ILE B 1 226 ? -11.72500 44.58300 -17.63500 1.000 65.36400 205 ILE B CA 1
ATOM 4758 C C . ILE B 1 226 ? -10.77100 44.31000 -18.78500 1.000 66.12488 205 ILE B C 1
ATOM 4759 O O . ILE B 1 226 ? -11.11700 44.53300 -19.96300 1.000 66.53183 205 ILE B O 1
ATOM 4764 N N . CYS B 1 227 ? -9.56000 43.84200 -18.46900 1.000 64.15760 206 CYS B N 1
ATOM 4765 C CA . CYS B 1 227 ? -8.67900 43.33100 -19.50300 1.000 64.06616 206 CYS B CA 1
ATOM 4766 C C . CYS B 1 227 ? -9.35500 42.19700 -20.26800 1.000 63.92322 206 CYS B C 1
ATOM 4767 O O . CYS B 1 227 ? -9.52100 42.25600 -21.49200 1.000 64.54460 206 CYS B O 1
ATOM 4770 N N . LYS B 1 228 ? -9.79600 41.16500 -19.55100 1.000 63.74016 207 LYS B N 1
ATOM 4771 C CA . LYS B 1 228 ? -10.44200 40.04700 -20.22400 1.000 63.39120 207 LYS B CA 1
ATOM 4772 C C . LYS B 1 228 ? -11.59000 40.53000 -21.08800 1.000 64.33211 207 LYS B C 1
ATOM 4773 O O . LYS B 1 228 ? -11.79700 40.02500 -22.19700 1.000 64.86637 207 LYS B O 1
ATOM 4779 N N . LYS B 1 229 ? -12.32500 41.53500 -20.61500 1.000 64.54548 208 LYS B N 1
ATOM 4780 C CA . LYS B 1 229 ? -13.44600 42.04700 -21.38500 1.000 65.02821 208 LYS B CA 1
ATOM 4781 C C . LYS B 1 229 ? -13.01300 42.55900 -22.75400 1.000 65.93047 208 LYS B C 1
ATOM 4782 O O . LYS B 1 229 ? -13.72900 42.36300 -23.74300 1.000 67.56991 208 LYS B O 1
ATOM 4788 N N . TYR B 1 230 ? -11.85700 43.22500 -22.83800 1.000 66.40287 209 TYR B N 1
ATOM 4789 C CA . TYR B 1 230 ? -11.41900 43.86800 -24.07900 1.000 67.60308 209 TYR B CA 1
ATOM 4790 C C . TYR B 1 230 ? -10.24700 43.16700 -24.74500 1.000 67.18789 209 TYR B C 1
ATOM 4791 O O . TYR B 1 230 ? -9.73500 43.66500 -25.75700 1.000 67.99786 209 TYR B O 1
ATOM 4800 N N . GLY B 1 231 ? -9.81600 42.02700 -24.22300 1.000 65.54089 210 GLY B N 1
ATOM 4801 C CA . GLY B 1 231 ? -8.82700 41.27200 -24.96100 1.000 64.85194 210 GLY B CA 1
ATOM 4802 C C . GLY B 1 231 ? -7.49200 41.96400 -24.89600 1.000 66.11560 210 GLY B C 1
ATOM 4803 O O . GLY B 1 231 ? -6.76100 41.99700 -25.89200 1.000 68.31243 210 GLY B O 1
ATOM 4804 N N . ILE B 1 232 ? -7.16700 42.52900 -23.74700 1.000 65.25307 211 ILE B N 1
ATOM 4805 C CA . ILE B 1 232 ? -5.95500 43.30900 -23.54100 1.000 65.58773 211 ILE B CA 1
ATOM 4806 C C . ILE B 1 232 ? -5.05700 42.52700 -22.59000 1.000 64.57552 211 ILE B C 1
ATOM 4807 O O . ILE B 1 232 ? -5.51800 42.11500 -21.51800 1.000 63.63144 211 ILE B O 1
ATOM 4812 N N . PRO B 1 233 ? -3.80500 42.26600 -22.95200 1.000 64.33632 212 PRO B N 1
ATOM 4813 C CA . PRO B 1 233 ? -2.89700 41.56800 -22.03000 1.000 63.81380 212 PRO B CA 1
ATOM 4814 C C . PRO B 1 233 ? -2.66800 42.35900 -20.75200 1.000 63.46509 212 PRO B C 1
ATOM 4815 O O . PRO B 1 233 ? -2.61000 43.58300 -20.76600 1.000 64.80384 212 PRO B O 1
ATOM 4819 N N . PHE B 1 234 ? -2.52500 41.64000 -19.64300 1.000 62.49740 213 PHE B N 1
ATOM 4820 C CA . PHE B 1 234 ? -2.41700 42.20800 -18.30000 1.000 62.51886 213 PHE B CA 1
ATOM 4821 C C . PHE B 1 234 ? -1.08100 41.74000 -17.74200 1.000 62.51222 213 PHE B C 1
ATOM 4822 O O . PHE B 1 234 ? -0.80300 40.53600 -17.73200 1.000 61.83626 213 PHE B O 1
ATOM 4830 N N . ASN B 1 235 ? -0.21400 42.68600 -17.37600 1.000 63.32315 214 ASN B N 1
ATOM 4831 C CA . ASN B 1 235 ? 1.11400 42.36100 -16.86200 1.000 62.66802 214 ASN B CA 1
ATOM 4832 C C . ASN B 1 235 ? 1.25400 42.99300 -15.48800 1.000 63.14086 214 ASN B C 1
ATOM 4833 O O . ASN B 1 235 ? 0.87800 44.15500 -15.30100 1.000 64.31221 214 ASN B O 1
ATOM 4838 N N . ILE B 1 236 ? 1.76000 42.23200 -14.52200 1.000 62.06555 215 ILE B N 1
ATOM 4839 C CA . ILE B 1 236 ? 2.09600 42.78100 -13.21000 1.000 62.48556 215 ILE B CA 1
ATOM 4840 C C . ILE B 1 236 ? 3.58000 43.15400 -13.19000 1.000 63.53111 215 ILE B C 1
ATOM 4841 O O . ILE B 1 236 ? 4.44000 42.32400 -13.52000 1.000 63.24453 215 ILE B O 1
ATOM 4846 N N . ASP B 1 237 ? 3.85900 44.42500 -12.87800 1.000 64.58618 216 ASP B N 1
ATOM 4847 C CA . ASP B 1 237 ? 5.17400 44.95700 -12.49200 1.000 65.57500 216 ASP B CA 1
ATOM 4848 C C . ASP B 1 237 ? 5.45400 44.60100 -11.03700 1.000 65.40597 216 ASP B C 1
ATOM 4849 O O . ASP B 1 237 ? 4.95300 45.25200 -10.11000 1.000 65.51947 216 ASP B O 1
ATOM 4854 N N . ALA B 1 238 ? 6.28900 43.59300 -10.82600 1.000 64.78753 217 ALA B N 1
ATOM 4855 C CA . ALA B 1 238 ? 6.25600 42.84000 -9.58300 1.000 64.10925 217 ALA B CA 1
ATOM 4856 C C . ALA B 1 238 ? 7.47900 43.07700 -8.68400 1.000 64.81975 217 ALA B C 1
ATOM 4857 O O . ALA B 1 238 ? 7.79600 42.23100 -7.84400 1.000 64.04485 217 ALA B O 1
ATOM 4859 N N . ALA B 1 239 ? 8.14100 44.24100 -8.80300 1.000 66.11129 218 ALA B N 1
ATOM 4860 C CA . ALA B 1 239 ? 9.38600 44.48200 -8.06000 1.000 66.32928 218 ALA B CA 1
ATOM 4861 C C . ALA B 1 239 ? 9.19800 44.37600 -6.55000 1.000 65.68213 218 ALA B C 1
ATOM 4862 O O . ALA B 1 239 ? 10.09200 43.89900 -5.84100 1.000 64.93365 218 ALA B O 1
ATOM 4864 N N . ARG B 1 240 ? 8.06700 44.84700 -6.02900 1.000 65.34162 219 ARG B N 1
ATOM 4865 C CA . ARG B 1 240 ? 7.79700 44.79700 -4.59700 1.000 64.38729 219 ARG B CA 1
ATOM 4866 C C . ARG B 1 240 ? 6.53300 43.98900 -4.29900 1.000 63.18462 219 ARG B C 1
ATOM 4867 O O . ARG B 1 240 ? 5.71800 44.35900 -3.45300 1.000 62.64510 219 ARG B O 1
ATOM 4875 N N . TYR B 1 241 ? 6.38800 42.84300 -4.97600 1.000 62.60044 220 TYR B N 1
ATOM 4876 C CA . TYR B 1 241 ? 5.18700 42.01200 -4.83800 1.000 61.31990 220 TYR B CA 1
ATOM 4877 C C . TYR B 1 241 ? 4.99500 41.47900 -3.40700 1.000 60.03564 220 TYR B C 1
ATOM 4878 O O . TYR B 1 241 ? 3.84700 41.30800 -2.95600 1.000 59.32146 220 TYR B O 1
ATOM 4887 N N . ALA B 1 242 ? 6.08800 41.19300 -2.68600 1.000 59.71086 221 ALA B N 1
ATOM 4888 C CA . ALA B 1 242 ? 5.96100 40.60000 -1.35400 1.000 58.38715 221 ALA B CA 1
ATOM 4889 C C . ALA B 1 242 ? 5.55100 41.64300 -0.33100 1.000 58.55415 221 ALA B C 1
ATOM 4890 O O . ALA B 1 242 ? 4.71200 41.37700 0.53500 1.000 58.08634 221 ALA B O 1
ATOM 4892 N N . GLU B 1 243 ? 6.11000 42.85200 -0.42000 1.000 59.32203 222 GLU B N 1
ATOM 4893 C CA . GLU B 1 243 ? 5.67100 43.94100 0.49300 1.000 59.48291 222 GLU B CA 1
ATOM 4894 C C . GLU B 1 243 ? 4.17900 44.16300 0.24500 1.000 59.94446 222 GLU B C 1
ATOM 4895 O O . GLU B 1 243 ? 3.44300 44.36100 1.22700 1.000 59.65429 222 GLU B O 1
ATOM 4901 N N . ASN B 1 244 ? 3.75700 44.08300 -1.02000 1.000 60.40784 223 ASN B N 1
ATOM 4902 C CA . ASN B 1 244 ? 2.32100 44.24000 -1.37200 1.000 60.33889 223 ASN B CA 1
ATOM 4903 C C . ASN B 1 244 ? 1.53300 43.07400 -0.77000 1.000 59.40591 223 ASN B C 1
ATOM 4904 O O . ASN B 1 244 ? 0.43100 43.31600 -0.25600 1.000 59.20363 223 ASN B O 1
ATOM 4909 N N . ALA B 1 245 ? 2.07900 41.85800 -0.85400 1.000 58.51515 224 ALA B N 1
ATOM 4910 C CA . ALA B 1 245 ? 1.39500 40.66300 -0.31000 1.000 57.26538 224 ALA B CA 1
ATOM 4911 C C . ALA B 1 245 ? 1.13400 40.85800 1.18700 1.000 57.69876 224 ALA B C 1
ATOM 4912 O O . ALA B 1 245 ? 0.00000 40.58200 1.62300 1.000 57.10716 224 ALA B O 1
ATOM 4914 N N . TYR B 1 246 ? 2.14500 41.30600 1.93900 1.000 57.74027 225 TYR B N 1
ATOM 4915 C CA . TYR B 1 246 ? 1.93700 41.54600 3.35100 1.000 57.21242 225 TYR B CA 1
ATOM 4916 C C . TYR B 1 246 ? 0.89200 42.64100 3.56900 1.000 57.76953 225 TYR B C 1
ATOM 4917 O O . TYR B 1 246 ? 0.00400 42.49300 4.41900 1.000 57.92340 225 TYR B O 1
ATOM 4926 N N . PHE B 1 247 ? 0.95400 43.73300 2.79400 1.000 58.39240 226 PHE B N 1
ATOM 4927 C CA . PHE B 1 247 ? -0.04300 44.79400 2.95900 1.000 59.07869 226 PHE B CA 1
ATOM 4928 C C . PHE B 1 247 ? -1.45400 44.25900 2.79600 1.000 59.24614 226 PHE B C 1
ATOM 4929 O O . PHE B 1 247 ? -2.35500 44.65400 3.53200 1.000 59.39543 226 PHE B O 1
ATOM 4937 N N . ILE B 1 248 ? -1.67400 43.38900 1.80600 1.000 59.27057 227 ILE B N 1
ATOM 4938 C CA . ILE B 1 248 ? -2.99800 42.80600 1.60900 1.000 59.01957 227 ILE B CA 1
ATOM 4939 C C . ILE B 1 248 ? -3.39000 42.01400 2.83800 1.000 58.48843 227 ILE B C 1
ATOM 4940 O O . ILE B 1 248 ? -4.50000 42.14500 3.36600 1.000 58.55126 227 ILE B O 1
ATOM 4945 N N . LYS B 1 249 ? -2.47300 41.17700 3.31100 1.000 57.95308 228 LYS B N 1
ATOM 4946 C CA . LYS B 1 249 ? -2.73700 40.39900 4.50900 1.000 57.96286 228 LYS B CA 1
ATOM 4947 C C . LYS B 1 249 ? -3.06700 41.30000 5.68200 1.000 59.15080 228 LYS B C 1
ATOM 4948 O O . LYS B 1 249 ? -3.97800 40.99800 6.47000 1.000 60.02498 228 LYS B O 1
ATOM 4954 N N . ARG B 1 250 ? -2.33200 42.41800 5.81500 1.000 58.78213 229 ARG B N 1
ATOM 4955 C CA . ARG B 1 250 ? -2.48100 43.28800 6.97600 1.000 58.13497 229 ARG B CA 1
ATOM 4956 C C . ARG B 1 250 ? -3.75300 44.11500 6.94600 1.000 58.93459 229 ARG B C 1
ATOM 4957 O O . ARG B 1 250 ? -4.21700 44.53200 8.00700 1.000 60.42036 229 ARG B O 1
ATOM 4965 N N . ASP B 1 251 ? -4.32900 44.37500 5.77300 1.000 59.70595 230 ASP B N 1
ATOM 4966 C CA . ASP B 1 251 ? -5.35700 45.40400 5.65200 1.000 60.59901 230 ASP B CA 1
ATOM 4967 C C . ASP B 1 251 ? -6.57700 45.00100 4.83900 1.000 61.30753 230 ASP B C 1
ATOM 4968 O O . ASP B 1 251 ? -7.62700 45.63500 5.00500 1.000 61.44221 230 ASP B O 1
ATOM 4973 N N . GLU B 1 252 ? -6.47700 44.02200 3.94300 1.000 60.80147 231 GLU B N 1
ATOM 4974 C CA . GLU B 1 252 ? -7.61700 43.67200 3.11400 1.000 60.65007 231 GLU B CA 1
ATOM 4975 C C . GLU B 1 252 ? -8.53000 42.71300 3.87200 1.000 60.52218 231 GLU B C 1
ATOM 4976 O O . GLU B 1 252 ? -8.06700 41.75600 4.50500 1.000 60.35214 231 GLU B O 1
ATOM 4982 N N . GLU B 1 253 ? -9.82900 42.98800 3.81400 1.000 61.31973 232 GLU B N 1
ATOM 4983 C CA . GLU B 1 253 ? -10.79700 42.25800 4.61600 1.000 61.46246 232 GLU B CA 1
ATOM 4984 C C . GLU B 1 253 ? -10.78000 40.77800 4.27200 1.000 61.71333 232 GLU B C 1
ATOM 4985 O O . GLU B 1 253 ? -11.01300 40.38900 3.12300 1.000 62.07462 232 GLU B O 1
ATOM 4987 N N . GLY B 1 254 ? -10.52500 39.95000 5.27400 1.000 61.39158 233 GLY B N 1
ATOM 4988 C CA . GLY B 1 254 ? -10.62300 38.52800 5.06900 1.000 61.55345 233 GLY B CA 1
ATOM 4989 C C . GLY B 1 254 ? -9.40900 37.90800 4.43900 1.000 61.32048 233 GLY B C 1
ATOM 4990 O O . GLY B 1 254 ? -9.51400 36.84000 3.83500 1.000 61.71651 233 GLY B O 1
ATOM 4991 N N . TYR B 1 255 ? -8.26300 38.56300 4.53800 1.000 61.26066 234 TYR B N 1
ATOM 4992 C CA . TYR B 1 255 ? -6.99900 37.94700 4.22100 1.000 60.33351 234 TYR B CA 1
ATOM 4993 C C . TYR B 1 255 ? -6.10600 37.81700 5.43800 1.000 61.01953 234 TYR B C 1
ATOM 4994 O O . TYR B 1 255 ? -5.00600 37.25300 5.30600 1.000 60.36029 234 TYR B O 1
ATOM 5003 N N . GLN B 1 256 ? -6.54500 38.32200 6.61000 1.000 61.49902 235 GLN B N 1
ATOM 5004 C CA . GLN B 1 256 ? -5.74900 38.32300 7.83100 1.000 61.10982 235 GLN B CA 1
ATOM 5005 C C . GLN B 1 256 ? -5.21900 36.92100 8.09300 1.000 60.92134 235 GLN B C 1
ATOM 5006 O O . GLN B 1 256 ? -4.13000 36.73900 8.64300 1.000 60.63468 235 GLN B O 1
ATOM 5012 N N . ASN B 1 257 ? -6.01000 35.92900 7.68100 1.000 61.19263 236 ASN B N 1
ATOM 5013 C CA . ASN B 1 257 ? -5.79100 34.51800 7.94900 1.000 60.77892 236 ASN B CA 1
ATOM 5014 C C . ASN B 1 257 ? -5.12200 33.76000 6.81400 1.000 60.18649 236 ASN B C 1
ATOM 5015 O O . ASN B 1 257 ? -4.70400 32.62200 7.03400 1.000 59.98156 236 ASN B O 1
ATOM 5020 N N . LYS B 1 258 ? -5.05500 34.32300 5.60900 1.000 59.09161 237 LYS B N 1
ATOM 5021 C CA . LYS B 1 258 ? -4.43000 33.61400 4.50700 1.000 57.47904 237 LYS B CA 1
ATOM 5022 C C . LYS B 1 258 ? -2.91600 33.77900 4.57500 1.000 55.71054 237 LYS B C 1
ATOM 5023 O O . LYS B 1 258 ? -2.40000 34.72100 5.16500 1.000 56.41155 237 LYS B O 1
ATOM 5029 N N . SER B 1 259 ? -2.20400 32.83700 3.98100 1.000 54.38029 238 SER B N 1
ATOM 5030 C CA . SER B 1 259 ? -0.75000 32.88700 4.01100 1.000 53.74586 238 SER B CA 1
ATOM 5031 C C . SER B 1 259 ? -0.21700 33.73200 2.87100 1.000 54.02576 238 SER B C 1
ATOM 5032 O O . SER B 1 259 ? -0.91200 33.98700 1.88100 1.000 54.06784 238 SER B O 1
ATOM 5035 N N . ILE B 1 260 ? 1.04900 34.14900 3.01200 1.000 53.79906 239 ILE B N 1
ATOM 5036 C CA . ILE B 1 260 ? 1.68800 34.93700 1.95800 1.000 53.60519 239 ILE B CA 1
ATOM 5037 C C . ILE B 1 260 ? 1.81400 34.09900 0.68200 1.000 52.76185 239 ILE B C 1
ATOM 5038 O O . ILE B 1 260 ? 1.54000 34.57600 -0.42400 1.000 52.85794 239 ILE B O 1
ATOM 5043 N N . LYS B 1 261 ? 2.20900 32.83000 0.82300 1.000 52.03637 240 LYS B N 1
ATOM 5044 C CA . LYS B 1 261 ? 2.18200 31.87100 -0.28900 1.000 51.30904 240 LYS B CA 1
ATOM 5045 C C . LYS B 1 261 ? 0.89600 31.92200 -1.08900 1.000 51.88108 240 LYS B C 1
ATOM 5046 O O . LYS B 1 261 ? 0.91300 32.10700 -2.31100 1.000 51.38043 240 LYS B O 1
ATOM 5052 N N . ASP B 1 262 ? -0.24200 31.83000 -0.39700 1.000 51.87113 241 ASP B N 1
ATOM 5053 C CA . ASP B 1 262 ? -1.53200 31.83500 -1.08300 1.000 52.57417 241 ASP B CA 1
ATOM 5054 C C . ASP B 1 262 ? -1.85600 33.21700 -1.63300 1.000 52.96339 241 ASP B C 1
ATOM 5055 O O . ASP B 1 262 ? -2.38000 33.35600 -2.74500 1.000 52.91693 241 ASP B O 1
ATOM 5060 N N . ILE B 1 263 ? -1.53300 34.25000 -0.85900 1.000 53.59731 242 ILE B N 1
ATOM 5061 C CA . ILE B 1 263 ? -1.81800 35.61000 -1.28500 1.000 54.46575 242 ILE B CA 1
ATOM 5062 C C . ILE B 1 263 ? -1.07800 35.90400 -2.58400 1.000 54.61999 242 ILE B C 1
ATOM 5063 O O . ILE B 1 263 ? -1.66200 36.42800 -3.54200 1.000 55.04327 242 ILE B O 1
ATOM 5068 N N . ILE B 1 264 ? 0.20900 35.53200 -2.65200 1.000 53.58797 243 ILE B N 1
ATOM 5069 C CA . ILE B 1 264 ? 0.99000 35.80700 -3.85400 1.000 53.66305 243 ILE B CA 1
ATOM 5070 C C . ILE B 1 264 ? 0.45500 34.98700 -5.00900 1.000 53.37140 243 ILE B C 1
ATOM 5071 O O . ILE B 1 264 ? 0.29800 35.47200 -6.13400 1.000 54.08449 243 ILE B O 1
ATOM 5076 N N . ARG B 1 265 ? 0.12100 33.73000 -4.75000 1.000 52.94539 244 ARG B N 1
ATOM 5077 C CA . ARG B 1 265 ? -0.36700 32.86200 -5.84900 1.000 52.28122 244 ARG B CA 1
ATOM 5078 C C . ARG B 1 265 ? -1.65100 33.46600 -6.41400 1.000 52.74084 244 ARG B C 1
ATOM 5079 O O . ARG B 1 265 ? -1.80700 33.45000 -7.63900 1.000 53.61006 244 ARG B O 1
ATOM 5087 N N . GLU B 1 266 ? -2.51300 33.98700 -5.54000 1.000 53.31419 245 GLU B N 1
ATOM 5088 C CA . GLU B 1 266 ? -3.76100 34.60700 -5.99900 1.000 54.24804 245 GLU B CA 1
ATOM 5089 C C . GLU B 1 266 ? -3.51600 35.84700 -6.84700 1.000 55.31404 245 GLU B C 1
ATOM 5090 O O . GLU B 1 266 ? -4.15900 36.03100 -7.89000 1.000 55.81818 245 GLU B O 1
ATOM 5096 N N . THR B 1 267 ? -2.63300 36.74500 -6.39400 1.000 55.51746 246 THR B N 1
ATOM 5097 C CA . THR B 1 267 ? -2.54400 38.01900 -7.09900 1.000 56.67458 246 THR B CA 1
ATOM 5098 C C . THR B 1 267 ? -1.94300 37.80800 -8.48400 1.000 56.53827 246 THR B C 1
ATOM 5099 O O . THR B 1 267 ? -2.26100 38.55700 -9.41500 1.000 57.98595 246 THR B O 1
ATOM 5103 N N . PHE B 1 268 ? -1.11200 36.77700 -8.66000 1.000 55.14466 247 PHE B N 1
ATOM 5104 C CA . PHE B 1 268 ? -0.57400 36.51200 -9.98600 1.000 55.33692 247 PHE B CA 1
ATOM 5105 C C . PHE B 1 268 ? -1.47800 35.63800 -10.83100 1.000 55.04732 247 PHE B C 1
ATOM 5106 O O . PHE B 1 268 ? -1.30200 35.58600 -12.04900 1.000 55.52118 247 PHE B O 1
ATOM 5114 N N . SER B 1 269 ? -2.46100 34.98400 -10.22900 1.000 54.68845 248 SER B N 1
ATOM 5115 C CA . SER B 1 269 ? -3.42100 34.24200 -11.03200 1.000 54.81522 248 SER B CA 1
ATOM 5116 C C . SER B 1 269 ? -4.31100 35.17400 -11.83800 1.000 56.12514 248 SER B C 1
ATOM 5117 O O . SER B 1 269 ? -4.96500 34.72800 -12.78600 1.000 56.50122 248 SER B O 1
ATOM 5120 N N . TYR B 1 270 ? -4.36300 36.45100 -11.47700 1.000 56.70151 249 TYR B N 1
ATOM 5121 C CA . TYR B 1 270 ? -5.23400 37.39100 -12.15700 1.000 57.52741 249 TYR B CA 1
ATOM 5122 C C . TYR B 1 270 ? -4.57800 38.01500 -13.37300 1.000 58.36378 249 TYR B C 1
ATOM 5123 O O . TYR B 1 270 ? -5.25400 38.71100 -14.14000 1.000 58.87962 249 TYR B O 1
ATOM 5132 N N . ALA B 1 271 ? -3.28800 37.77800 -13.55400 1.000 57.62898 250 ALA B N 1
ATOM 5133 C CA . ALA B 1 271 ? -2.47800 38.38100 -14.59300 1.000 58.53259 250 ALA B CA 1
ATOM 5134 C C . ALA B 1 271 ? -2.10600 37.33500 -15.64000 1.000 58.81117 250 ALA B C 1
ATOM 5135 O O . ALA B 1 271 ? -2.32200 36.12600 -15.46700 1.000 58.19213 250 ALA B O 1
ATOM 5137 N N . ASP B 1 272 ? -1.53800 37.82800 -16.74000 1.000 58.98658 251 ASP B N 1
ATOM 5138 C CA . ASP B 1 272 ? -1.10100 37.01800 -17.86700 1.000 59.05780 251 ASP B CA 1
ATOM 5139 C C . ASP B 1 272 ? 0.38000 36.72600 -17.82200 1.000 58.73906 251 ASP B C 1
ATOM 5140 O O . ASP B 1 272 ? 0.84100 35.71000 -18.34900 1.000 58.18404 251 ASP B O 1
ATOM 5145 N N . MET B 1 273 ? 1.11400 37.61000 -17.18500 1.000 59.26068 252 MET B N 1
ATOM 5146 C CA . MET B 1 273 ? 2.55700 37.64000 -17.24900 1.000 59.18976 252 MET B CA 1
ATOM 5147 C C . MET B 1 273 ? 2.96600 38.62600 -16.17000 1.000 59.43129 252 MET B C 1
ATOM 5148 O O . MET B 1 273 ? 2.12700 39.35600 -15.63000 1.000 59.62429 252 MET B O 1
ATOM 5153 N N . PHE B 1 274 ? 4.25900 38.65000 -15.86800 1.000 59.65592 253 PHE B N 1
ATOM 5154 C CA . PHE B 1 274 ? 4.79600 39.67400 -14.98600 1.000 60.50440 253 PHE B CA 1
ATOM 5155 C C . PHE B 1 274 ? 6.22100 39.95300 -15.41700 1.000 61.53516 253 PHE B C 1
ATOM 5156 O O . PHE B 1 274 ? 6.86800 39.10900 -16.04600 1.000 61.08443 253 PHE B O 1
ATOM 5164 N N . THR B 1 275 ? 6.67500 41.17000 -15.12600 1.000 63.01974 254 THR B N 1
ATOM 5165 C CA . THR B 1 275 ? 8.05300 41.59700 -15.29300 1.000 63.81156 254 THR B CA 1
ATOM 5166 C C . THR B 1 275 ? 8.51700 42.09800 -13.93900 1.000 64.76133 254 THR B C 1
ATOM 5167 O O . THR B 1 275 ? 7.71000 42.62900 -13.16900 1.000 65.18724 254 THR B O 1
ATOM 5171 N N . MET B 1 276 ? 9.79700 41.93100 -13.61700 1.000 64.84511 255 MET B N 1
ATOM 5172 C CA . MET B 1 276 ? 10.19100 42.46400 -12.32100 1.000 65.62298 255 MET B CA 1
ATOM 5173 C C . MET B 1 276 ? 11.69800 42.62700 -12.23200 1.000 67.20781 255 MET B C 1
ATOM 5174 O O . MET B 1 276 ? 12.45700 41.78800 -12.73400 1.000 66.16776 255 MET B O 1
ATOM 5179 N N . SER B 1 277 ? 12.10700 43.74300 -11.62100 1.000 68.35256 256 SER B N 1
ATOM 5180 C CA . SER B 1 277 ? 13.45200 43.89100 -11.09000 1.000 67.99707 256 SER B CA 1
ATOM 5181 C C . SER B 1 277 ? 13.56200 43.01600 -9.85300 1.000 67.16141 256 SER B C 1
ATOM 5182 O O . SER B 1 277 ? 12.81100 43.21700 -8.89500 1.000 67.68261 256 SER B O 1
ATOM 5185 N N . ALA B 1 278 ? 14.45800 42.02500 -9.86500 1.000 65.75821 257 ALA B N 1
ATOM 5186 C CA . ALA B 1 278 ? 14.61100 41.20800 -8.66300 1.000 64.68949 257 ALA B CA 1
ATOM 5187 C C . ALA B 1 278 ? 15.34100 41.94300 -7.54600 1.000 65.33117 257 ALA B C 1
ATOM 5188 O O . ALA B 1 278 ? 15.30400 41.49600 -6.39800 1.000 63.98855 257 ALA B O 1
ATOM 5190 N N . LYS B 1 279 ? 15.95100 43.08500 -7.86600 1.000 65.53335 258 LYS B N 1
ATOM 5191 C CA . LYS B 1 279 ? 16.80300 43.81500 -6.88600 1.000 63.91659 258 LYS B CA 1
ATOM 5192 C C . LYS B 1 279 ? 16.04800 44.31700 -5.64500 1.000 63.43062 258 LYS B C 1
ATOM 5193 O O . LYS B 1 279 ? 16.71900 44.90000 -4.77800 1.000 62.07270 258 LYS B O 1
ATOM 5199 N N . LYS B 1 280 ? 14.72900 44.12200 -5.54100 1.000 64.25314 259 LYS B N 1
ATOM 5200 C CA . LYS B 1 280 ? 14.00300 44.67200 -4.40600 1.000 63.39574 259 LYS B CA 1
ATOM 5201 C C . LYS B 1 280 ? 13.60500 43.50700 -3.50500 1.000 62.60136 259 LYS B C 1
ATOM 5202 O O . LYS B 1 280 ? 14.46800 42.95800 -2.79800 1.000 61.05680 259 LYS B O 1
ATOM 5208 N N . ASP B 1 281 ? 12.35300 43.07700 -3.52100 1.000 63.10488 260 ASP B N 1
ATOM 5209 C CA . ASP B 1 281 ? 11.82700 42.07900 -2.61500 1.000 61.78387 260 ASP B CA 1
ATOM 5210 C C . ASP B 1 281 ? 12.43800 40.69000 -2.76900 1.000 61.10451 260 ASP B C 1
ATOM 5211 O O . ASP B 1 281 ? 12.02900 39.79200 -2.03000 1.000 60.48710 260 ASP B O 1
ATOM 5216 N N . THR B 1 282 ? 13.36000 40.42900 -3.70000 1.000 61.22187 261 THR B N 1
ATOM 5217 C CA . THR B 1 282 ? 13.99400 39.10900 -3.65700 1.000 59.94825 261 THR B CA 1
ATOM 5218 C C . THR B 1 282 ? 15.31400 39.15800 -2.90800 1.000 58.40096 261 THR B C 1
ATOM 5219 O O . THR B 1 282 ? 16.01200 38.14300 -2.82900 1.000 57.03222 261 THR B O 1
ATOM 5223 N N . ILE B 1 283 ? 15.64300 40.31300 -2.32700 1.000 58.28818 262 ILE B N 1
ATOM 5224 C CA . ILE B 1 283 ? 16.76200 40.45800 -1.40500 1.000 56.62007 262 ILE B CA 1
ATOM 5225 C C . ILE B 1 283 ? 18.03200 39.99700 -2.09800 1.000 56.34242 262 ILE B C 1
ATOM 5226 O O . ILE B 1 283 ? 18.78400 39.16200 -1.56600 1.000 54.87309 262 ILE B O 1
ATOM 5231 N N . VAL B 1 284 ? 18.27700 40.52900 -3.29600 1.000 56.87520 263 VAL B N 1
ATOM 5232 C CA . VAL B 1 284 ? 19.50600 40.26100 -4.03000 1.000 56.53951 263 VAL B CA 1
ATOM 5233 C C . VAL B 1 284 ? 20.09500 41.60100 -4.48200 1.000 57.22000 263 VAL B C 1
ATOM 5234 O O . VAL B 1 284 ? 19.50600 42.65900 -4.25000 1.000 58.04384 263 VAL B O 1
ATOM 5238 N N . ASN B 1 285 ? 21.28400 41.55700 -5.09800 1.000 56.38837 264 ASN B N 1
ATOM 5239 C CA . ASN B 1 285 ? 21.89600 42.76900 -5.64100 1.000 56.73485 264 ASN B CA 1
ATOM 5240 C C . ASN B 1 285 ? 21.88800 42.83600 -7.16400 1.000 58.40498 264 ASN B C 1
ATOM 5241 O O . ASN B 1 285 ? 22.28900 43.86600 -7.72300 1.000 59.38056 264 ASN B O 1
ATOM 5246 N N . MET B 1 286 ? 21.44700 41.77800 -7.84400 1.000 58.72557 265 MET B N 1
ATOM 5247 C CA . MET B 1 286 ? 21.35900 41.72500 -9.29300 1.000 60.21608 265 MET B CA 1
ATOM 5248 C C . MET B 1 286 ? 20.23200 40.77700 -9.66900 1.000 60.68714 265 MET B C 1
ATOM 5249 O O . MET B 1 286 ? 20.00800 39.77100 -8.99000 1.000 59.85769 265 MET B O 1
ATOM 5254 N N . GLY B 1 287 ? 19.53000 41.09400 -10.74600 1.000 62.31666 266 GLY B N 1
ATOM 5255 C CA . GLY B 1 287 ? 18.53900 40.19100 -11.29400 1.000 62.51940 266 GLY B CA 1
ATOM 5256 C C . GLY B 1 287 ? 17.31200 40.90100 -11.81600 1.000 64.81336 266 GLY B C 1
ATOM 5257 O O . GLY B 1 287 ? 16.95000 41.98300 -11.35500 1.000 66.18922 266 GLY B O 1
ATOM 5258 N N . GLY B 1 288 ? 16.69100 40.30200 -12.83500 1.000 64.31714 267 GLY B N 1
ATOM 5259 C CA . GLY B 1 288 ? 15.33000 40.59600 -13.22800 1.000 64.83259 267 GLY B CA 1
ATOM 5260 C C . GLY B 1 288 ? 14.63100 39.28600 -13.53700 1.000 63.11777 267 GLY B C 1
ATOM 5261 O O . GLY B 1 288 ? 15.25700 38.21600 -13.51800 1.000 61.40663 267 GLY B O 1
ATOM 5262 N N . LEU B 1 289 ? 13.33000 39.36000 -13.83300 1.000 62.93311 268 LEU B N 1
ATOM 5263 C CA . LEU B 1 289 ? 12.66900 38.07800 -14.02800 1.000 60.39760 268 LEU B CA 1
ATOM 5264 C C . LEU B 1 289 ? 11.38000 38.30300 -14.81100 1.000 61.11814 268 LEU B C 1
ATOM 5265 O O . LEU B 1 289 ? 10.60600 39.20000 -14.46600 1.000 62.39273 268 LEU B O 1
ATOM 5270 N N . ILE B 1 290 ? 11.17100 37.54700 -15.89400 1.000 60.59440 269 ILE B N 1
ATOM 5271 C CA . ILE B 1 290 ? 9.90800 37.54000 -16.63500 1.000 60.30492 269 ILE B CA 1
ATOM 5272 C C . ILE B 1 290 ? 9.16800 36.23500 -16.33500 1.000 58.65097 269 ILE B C 1
ATOM 5273 O O . ILE B 1 290 ? 9.77500 35.14800 -16.33700 1.000 57.30443 269 ILE B O 1
ATOM 5278 N N . GLY B 1 291 ? 7.85900 36.33500 -16.12100 1.000 57.79540 270 GLY B N 1
ATOM 5279 C CA . GLY B 1 291 ? 7.00200 35.16000 -16.05300 1.000 56.31787 270 GLY B CA 1
ATOM 5280 C C . GLY B 1 291 ? 5.82000 35.24500 -16.99800 1.000 57.47996 270 GLY B C 1
ATOM 5281 O O . GLY B 1 291 ? 5.18700 36.30000 -17.13600 1.000 58.13590 270 GLY B O 1
ATOM 5282 N N . VAL B 1 292 ? 5.51900 34.11800 -17.64800 1.000 57.11727 271 VAL B N 1
ATOM 5283 C CA . VAL B 1 292 ? 4.32600 33.97100 -18.48100 1.000 57.66028 271 VAL B CA 1
ATOM 5284 C C . VAL B 1 292 ? 3.47700 32.85600 -17.87600 1.000 56.50412 271 VAL B C 1
ATOM 5285 O O . VAL B 1 292 ? 3.97700 31.75100 -17.62700 1.000 56.22265 271 VAL B O 1
ATOM 5289 N N . LYS B 1 293 ? 2.20100 33.14400 -17.63000 1.000 56.39834 272 LYS B N 1
ATOM 5290 C CA . LYS B 1 293 ? 1.37100 32.21100 -16.87000 1.000 55.65701 272 LYS B CA 1
ATOM 5291 C C . LYS B 1 293 ? 1.15200 30.91400 -17.63200 1.000 56.01675 272 LYS B C 1
ATOM 5292 O O . LYS B 1 293 ? 1.48600 29.82700 -17.14400 1.000 54.87685 272 LYS B O 1
ATOM 5298 N N . ASP B 1 294 ? 0.58800 31.01500 -18.83200 1.000 57.17080 273 ASP B N 1
ATOM 5299 C CA . ASP B 1 294 ? 0.13100 29.83700 -19.56500 1.000 57.72727 273 ASP B CA 1
ATOM 5300 C C . ASP B 1 294 ? 1.31400 29.08500 -20.16900 1.000 58.76851 273 ASP B C 1
ATOM 5301 O O . ASP B 1 294 ? 2.05000 29.66100 -20.98100 1.000 59.40031 273 ASP B O 1
ATOM 5306 N N . PRO B 1 295 ? 1.50500 27.79400 -19.84700 1.000 59.02731 274 PRO B N 1
ATOM 5307 C CA . PRO B 1 295 ? 2.75100 27.11400 -20.24700 1.000 58.85110 274 PRO B CA 1
ATOM 5308 C C . PRO B 1 295 ? 2.90800 26.98200 -21.75000 1.000 60.83439 274 PRO B C 1
ATOM 5309 O O . PRO B 1 295 ? 4.04600 26.91200 -22.23200 1.000 61.15255 274 PRO B O 1
ATOM 5313 N N . GLN B 1 296 ? 1.79600 26.90600 -22.49300 1.000 61.03438 275 GLN B N 1
ATOM 5314 C CA . GLN B 1 296 ? 1.78600 26.78100 -23.94600 1.000 62.56418 275 GLN B CA 1
ATOM 5315 C C . GLN B 1 296 ? 1.74200 28.11200 -24.68000 1.000 62.81524 275 GLN B C 1
ATOM 5316 O O . GLN B 1 296 ? 1.68400 28.10400 -25.91200 1.000 63.76660 275 GLN B O 1
ATOM 5322 N N . SER B 1 297 ? 1.72500 29.23400 -23.97500 1.000 62.53148 276 SER B N 1
ATOM 5323 C CA . SER B 1 297 ? 1.57400 30.52000 -24.64200 1.000 62.97076 276 SER B CA 1
ATOM 5324 C C . SER B 1 297 ? 2.58800 30.62800 -25.77700 1.000 63.31039 276 SER B C 1
ATOM 5325 O O . SER B 1 297 ? 3.74200 30.21100 -25.61700 1.000 62.92222 276 SER B O 1
ATOM 5328 N N . PRO B 1 298 ? 2.19400 31.14300 -26.94400 1.000 64.81897 277 PRO B N 1
ATOM 5329 C CA . PRO B 1 298 ? 3.18200 31.34800 -28.01200 1.000 65.91075 277 PRO B CA 1
ATOM 5330 C C . PRO B 1 298 ? 4.08300 32.54100 -27.73800 1.000 66.27099 277 PRO B C 1
ATOM 5331 O O . PRO B 1 298 ? 5.12300 32.68300 -28.39500 1.000 67.68918 277 PRO B O 1
ATOM 5335 N N . LEU B 1 299 ? 3.74500 33.35900 -26.73800 1.000 65.45225 278 LEU B N 1
ATOM 5336 C CA . LEU B 1 299 ? 4.60400 34.46000 -26.32600 1.000 66.02629 278 LEU B CA 1
ATOM 5337 C C . LEU B 1 299 ? 6.00700 33.98800 -25.93400 1.000 65.76632 278 LEU B C 1
ATOM 5338 O O . LEU B 1 299 ? 6.96500 34.76600 -26.02600 1.000 65.97056 278 LEU B O 1
ATOM 5343 N N . ILE B 1 300 ? 6.14500 32.72100 -25.51700 1.000 65.11638 279 ILE B N 1
ATOM 5344 C CA . ILE B 1 300 ? 7.38200 32.24400 -24.90100 1.000 64.83876 279 ILE B CA 1
ATOM 5345 C C . ILE B 1 300 ? 8.52500 32.23700 -25.90300 1.000 66.35082 279 ILE B C 1
ATOM 5346 O O . ILE B 1 300 ? 9.65500 32.60900 -25.57000 1.000 66.82328 279 ILE B O 1
ATOM 5351 N N . LEU B 1 301 ? 8.26400 31.79100 -27.13100 1.000 66.40330 280 LEU B N 1
ATOM 5352 C CA . LEU B 1 301 ? 9.33000 31.70300 -28.12700 1.000 67.17852 280 LEU B CA 1
ATOM 5353 C C . LEU B 1 301 ? 9.83900 33.07800 -28.53400 1.000 68.05666 280 LEU B C 1
ATOM 5354 O O . LEU B 1 301 ? 11.00000 33.21300 -28.95000 1.000 68.94772 280 LEU B O 1
ATOM 5359 N N . LYS B 1 302 ? 8.96700 34.08700 -28.48100 1.000 67.96195 281 LYS B N 1
ATOM 5360 C CA . LYS B 1 302 ? 9.38600 35.46500 -28.69500 1.000 68.65748 281 LYS B CA 1
ATOM 5361 C C . LYS B 1 302 ? 10.24600 35.94900 -27.54600 1.000 69.07562 281 LYS B C 1
ATOM 5362 O O . LYS B 1 302 ? 11.23600 36.65800 -27.76500 1.000 70.11684 281 LYS B O 1
ATOM 5366 N N . ILE B 1 303 ? 9.87800 35.59100 -26.31000 1.000 68.07403 282 ILE B N 1
ATOM 5367 C CA . ILE B 1 303 ? 10.71300 35.95200 -25.17000 1.000 67.98016 282 ILE B CA 1
ATOM 5368 C C . ILE B 1 303 ? 12.09000 35.33000 -25.31700 1.000 68.34099 282 ILE B C 1
ATOM 5369 O O . ILE B 1 303 ? 13.10900 36.00200 -25.17200 1.000 69.17912 282 ILE B O 1
ATOM 5374 N N . LYS B 1 304 ? 12.13600 34.03500 -25.62900 1.000 67.73681 283 LYS B N 1
ATOM 5375 C CA . LYS B 1 304 ? 13.40600 33.33600 -25.74300 1.000 66.88264 283 LYS B CA 1
ATOM 5376 C C . LYS B 1 304 ? 14.25100 33.93200 -26.84700 1.000 68.30564 283 LYS B C 1
ATOM 5377 O O . LYS B 1 304 ? 15.46300 34.12200 -26.68100 1.000 68.46314 283 LYS B O 1
ATOM 5383 N N . ALA B 1 305 ? 13.62400 34.22200 -27.99000 1.000 69.00030 284 ALA B N 1
ATOM 5384 C CA . ALA B 1 305 ? 14.32800 34.83100 -29.11100 1.000 69.54009 284 ALA B CA 1
ATOM 5385 C C . ALA B 1 305 ? 14.77900 36.24700 -28.77300 1.000 70.43275 284 ALA B C 1
ATOM 5386 O O . ALA B 1 305 ? 15.93600 36.61400 -28.99600 1.000 70.80179 284 ALA B O 1
ATOM 5388 N N . ASN B 1 306 ? 13.87100 37.05700 -28.23300 1.000 70.79392 285 ASN B N 1
ATOM 5389 C CA . ASN B 1 306 ? 14.23400 38.39100 -27.76300 1.000 71.58239 285 ASN B CA 1
ATOM 5390 C C . ASN B 1 306 ? 15.40900 38.34700 -26.79600 1.000 71.93285 285 ASN B C 1
ATOM 5391 O O . ASN B 1 306 ? 16.30300 39.20000 -26.85600 1.000 72.82829 285 ASN B O 1
ATOM 5396 N N . CYS B 1 307 ? 15.43200 37.35400 -25.90300 1.000 70.98055 286 CYS B N 1
ATOM 5397 C CA . CYS B 1 307 ? 16.46800 37.28600 -24.87800 1.000 70.20442 286 CYS B CA 1
ATOM 5398 C C . CYS B 1 307 ? 17.80700 36.87900 -25.47600 1.000 69.83245 286 CYS B C 1
ATOM 5399 O O . CYS B 1 307 ? 18.82000 37.55100 -25.26300 1.000 69.88871 286 CYS B O 1
ATOM 5402 N N . ILE B 1 308 ? 17.82200 35.77100 -26.23100 1.000 69.79246 287 ILE B N 1
ATOM 5403 C CA . ILE B 1 308 ? 19.03900 35.28800 -26.89700 1.000 69.26648 287 ILE B CA 1
ATOM 5404 C C . ILE B 1 308 ? 19.75200 36.43900 -27.58700 1.000 70.54925 287 ILE B C 1
ATOM 5405 O O . ILE B 1 308 ? 20.99000 36.50200 -27.64500 1.000 70.08852 287 ILE B O 1
ATOM 5410 N N . SER B 1 309 ? 18.97800 37.36700 -28.12300 1.000 71.57355 288 SER B N 1
ATOM 5411 C CA . SER B 1 309 ? 19.55500 38.45800 -28.88600 1.000 72.12236 288 SER B CA 1
ATOM 5412 C C . SER B 1 309 ? 19.86800 39.69500 -28.05000 1.000 72.87655 288 SER B C 1
ATOM 5413 O O . SER B 1 309 ? 20.91200 40.31300 -28.25700 1.000 72.98300 288 SER B O 1
ATOM 5416 N N . TYR B 1 310 ? 19.04800 40.04600 -27.05900 1.000 73.38312 289 TYR B N 1
ATOM 5417 C CA . TYR B 1 310 ? 19.33100 41.26100 -26.28700 1.000 73.69786 289 TYR B CA 1
ATOM 5418 C C . TYR B 1 310 ? 20.27900 41.03200 -25.10800 1.000 72.91609 289 TYR B C 1
ATOM 5419 O O . TYR B 1 310 ? 21.14400 41.87700 -24.84600 1.000 72.66483 289 TYR B O 1
ATOM 5421 N N . GLU B 1 311 ? 20.13300 39.91700 -24.38900 1.000 72.17493 290 GLU B N 1
ATOM 5422 C CA . GLU B 1 311 ? 20.89600 39.62700 -23.18100 1.000 70.94896 290 GLU B CA 1
ATOM 5423 C C . GLU B 1 311 ? 21.91900 38.52900 -23.36300 1.000 69.69544 290 GLU B C 1
ATOM 5424 O O . GLU B 1 311 ? 23.04300 38.65100 -22.88100 1.000 69.27427 290 GLU B O 1
ATOM 5430 N N . GLY B 1 312 ? 21.53800 37.45500 -24.03700 1.000 69.27290 291 GLY B N 1
ATOM 5431 C CA . GLY B 1 312 ? 22.37900 36.28800 -24.17300 1.000 67.35863 291 GLY B CA 1
ATOM 5432 C C . GLY B 1 312 ? 21.53200 35.03300 -24.12500 1.000 66.09422 291 GLY B C 1
ATOM 5433 O O . GLY B 1 312 ? 20.30200 35.12800 -24.01200 1.000 66.93026 291 GLY B O 1
ATOM 5434 N N . PHE B 1 313 ? 22.16400 33.85800 -24.19600 1.000 64.20862 292 PHE B N 1
ATOM 5435 C CA . PHE B 1 313 ? 21.40700 32.61400 -24.20700 1.000 63.00725 292 PHE B CA 1
ATOM 5436 C C . PHE B 1 313 ? 20.43600 32.56800 -23.02900 1.000 62.14903 292 PHE B C 1
ATOM 5437 O O . PHE B 1 313 ? 20.74900 33.01800 -21.92700 1.000 61.41688 292 PHE B O 1
ATOM 5445 N N . PHE B 1 314 ? 19.23700 32.03400 -23.27400 1.000 62.39246 293 PHE B N 1
ATOM 5446 C CA . PHE B 1 314 ? 18.14100 32.21400 -22.32700 1.000 61.98176 293 PHE B CA 1
ATOM 5447 C C . PHE B 1 314 ? 18.31300 31.38700 -21.05400 1.000 60.37771 293 PHE B C 1
ATOM 5448 O O . PHE B 1 314 ? 17.50400 31.57700 -20.12200 1.000 60.04678 293 PHE B O 1
ATOM 5456 N N . THR B 1 315 ? 19.34200 30.51200 -20.95100 1.000 58.71079 294 THR B N 1
ATOM 5457 C CA . THR B 1 315 ? 19.60100 29.84700 -19.66900 1.000 56.63285 294 THR B CA 1
ATOM 5458 C C . THR B 1 315 ? 20.55800 30.63900 -18.76200 1.000 56.52868 294 THR B C 1
ATOM 5459 O O . THR B 1 315 ? 20.94400 30.13300 -17.70200 1.000 55.87029 294 THR B O 1
ATOM 5463 N N . TYR B 1 316 ? 20.87600 31.88400 -19.09300 1.000 57.85814 295 TYR B N 1
ATOM 5464 C CA . TYR B 1 316 ? 21.65100 32.74700 -18.15800 1.000 57.85467 295 TYR B CA 1
ATOM 5465 C C . TYR B 1 316 ? 21.02800 34.13200 -18.26300 1.000 59.92395 295 TYR B C 1
ATOM 5466 O O . TYR B 1 316 ? 20.82400 34.77600 -17.23300 1.000 59.67353 295 TYR B O 1
ATOM 5475 N N . GLY B 1 317 ? 20.69800 34.54100 -19.48400 1.000 61.44481 296 GLY B N 1
ATOM 5476 C CA . GLY B 1 317 ? 20.02000 35.80100 -19.72000 1.000 63.32372 296 GLY B CA 1
ATOM 5477 C C . GLY B 1 317 ? 20.68700 36.99500 -19.07500 1.000 64.32732 296 GLY B C 1
ATOM 5478 O O . GLY B 1 317 ? 20.02000 37.76000 -18.37700 1.000 64.85194 296 GLY B O 1
ATOM 5479 N N . GLY B 1 318 ? 22.00100 37.15900 -19.28100 1.000 64.53746 297 GLY B N 1
ATOM 5480 C CA . GLY B 1 318 ? 22.74900 38.28200 -18.73900 1.000 64.79636 297 GLY B CA 1
ATOM 5481 C C . GLY B 1 318 ? 23.14500 38.18200 -17.27600 1.000 62.52197 297 GLY B C 1
ATOM 5482 O O . GLY B 1 318 ? 23.79600 39.10400 -16.76700 1.000 63.00621 297 GLY B O 1
ATOM 5483 N N . LEU B 1 319 ? 22.76100 37.11500 -16.58100 1.000 60.74440 298 LEU B N 1
ATOM 5484 C CA . LEU B 1 319 ? 23.16600 36.84300 -15.21000 1.000 58.48628 298 LEU B CA 1
ATOM 5485 C C . LEU B 1 319 ? 24.27100 35.80300 -15.19400 1.000 57.09517 298 LEU B C 1
ATOM 5486 O O . LEU B 1 319 ? 24.40900 34.99200 -16.11300 1.000 57.76917 298 LEU B O 1
ATOM 5491 N N . GLY B 1 320 ? 25.04800 35.81200 -14.11200 1.000 56.52315 299 GLY B N 1
ATOM 5492 C CA . GLY B 1 320 ? 26.07000 34.81300 -13.89400 1.000 54.54627 299 GLY B CA 1
ATOM 5493 C C . GLY B 1 320 ? 25.60400 33.69200 -12.97000 1.000 52.93981 299 GLY B C 1
ATOM 5494 O O . GLY B 1 320 ? 24.50100 33.69700 -12.41900 1.000 52.22726 299 GLY B O 1
ATOM 5495 N N . GLY B 1 321 ? 26.49100 32.69900 -12.82300 1.000 52.44233 300 GLY B N 1
ATOM 5496 C CA . GLY B 1 321 ? 26.22500 31.60800 -11.89900 1.000 51.02068 300 GLY B CA 1
ATOM 5497 C C . GLY B 1 321 ? 25.87200 32.09300 -10.50600 1.000 50.64430 300 GLY B C 1
ATOM 5498 O O . GLY B 1 321 ? 24.85300 31.68600 -9.94200 1.000 50.18782 300 GLY B O 1
ATOM 5499 N N . ARG B 1 322 ? 26.69900 32.99700 -9.94200 1.000 50.36546 301 ARG B N 1
ATOM 5500 C CA . ARG B 1 322 ? 26.47400 33.47300 -8.57400 1.000 49.79418 301 ARG B CA 1
ATOM 5501 C C . ARG B 1 322 ? 25.10200 34.10700 -8.42900 1.000 50.23792 301 ARG B C 1
ATOM 5502 O O . ARG B 1 322 ? 24.38000 33.82200 -7.47100 1.000 50.20712 301 ARG B O 1
ATOM 5510 N N . ASP B 1 323 ? 24.71800 34.96200 -9.37500 1.000 51.46400 302 ASP B N 1
ATOM 5511 C CA . ASP B 1 323 ? 23.49300 35.73600 -9.20900 1.000 52.27975 302 ASP B CA 1
ATOM 5512 C C . ASP B 1 323 ? 22.22800 34.92000 -9.41800 1.000 52.13382 302 ASP B C 1
ATOM 5513 O O . ASP B 1 323 ? 21.22000 35.21200 -8.77300 1.000 52.91431 302 ASP B O 1
ATOM 5518 N N . LEU B 1 324 ? 22.22700 33.94200 -10.32900 1.000 51.58239 303 LEU B N 1
ATOM 5519 C CA . LEU B 1 324 ? 21.07800 33.04600 -10.44500 1.000 51.56515 303 LEU B CA 1
ATOM 5520 C C . LEU B 1 324 ? 20.89100 32.22500 -9.17600 1.000 50.15867 303 LEU B C 1
ATOM 5521 O O . LEU B 1 324 ? 19.75700 31.99400 -8.74600 1.000 49.15677 303 LEU B O 1
ATOM 5526 N N . GLU B 1 325 ? 22.00000 31.76400 -8.57000 1.000 49.99575 304 GLU B N 1
ATOM 5527 C CA . GLU B 1 325 ? 21.94000 31.07300 -7.28200 1.000 48.93065 304 GLU B CA 1
ATOM 5528 C C . GLU B 1 325 ? 21.33100 31.96200 -6.22200 1.000 49.15126 304 GLU B C 1
ATOM 5529 O O . GLU B 1 325 ? 20.30300 31.61500 -5.62100 1.000 48.90068 304 GLU B O 1
ATOM 5535 N N . ALA B 1 326 ? 21.96300 33.11700 -5.97800 1.000 49.33603 305 ALA B N 1
ATOM 5536 C CA . ALA B 1 326 ? 21.46000 34.05000 -4.97400 1.000 50.22047 305 ALA B CA 1
ATOM 5537 C C . ALA B 1 326 ? 19.98000 34.32600 -5.18700 1.000 51.31466 305 ALA B C 1
ATOM 5538 O O . ALA B 1 326 ? 19.19500 34.33700 -4.22700 1.000 51.46051 305 ALA B O 1
ATOM 5540 N N . LEU B 1 327 ? 19.58000 34.48700 -6.45400 1.000 51.80918 306 LEU B N 1
ATOM 5541 C CA . LEU B 1 327 ? 18.20800 34.81200 -6.80800 1.000 52.43273 306 LEU B CA 1
ATOM 5542 C C . LEU B 1 327 ? 17.23900 33.67900 -6.45500 1.000 51.05330 306 LEU B C 1
ATOM 5543 O O . LEU B 1 327 ? 16.11300 33.93300 -5.98600 1.000 51.44537 306 LEU B O 1
ATOM 5548 N N . ALA B 1 328 ? 17.63500 32.42200 -6.69000 1.000 49.67414 307 ALA B N 1
ATOM 5549 C CA . ALA B 1 328 ? 16.69600 31.32400 -6.44900 1.000 48.24981 307 ALA B CA 1
ATOM 5550 C C . ALA B 1 328 ? 16.45400 31.15100 -4.95600 1.000 48.21439 307 ALA B C 1
ATOM 5551 O O . ALA B 1 328 ? 15.32700 30.87700 -4.53700 1.000 48.30087 307 ALA B O 1
ATOM 5553 N N . ILE B 1 329 ? 17.49200 31.36700 -4.13900 1.000 48.53732 308 ILE B N 1
ATOM 5554 C CA . ILE B 1 329 ? 17.32900 31.36400 -2.68700 1.000 48.85126 308 ILE B CA 1
ATOM 5555 C C . ILE B 1 329 ? 16.60100 32.62500 -2.21000 1.000 50.50426 308 ILE B C 1
ATOM 5556 O O . ILE B 1 329 ? 15.71700 32.56000 -1.35300 1.000 51.21150 308 ILE B O 1
ATOM 5561 N N . GLY B 1 330 ? 16.95400 33.79100 -2.75300 1.000 51.54259 309 GLY B N 1
ATOM 5562 C CA . GLY B 1 330 ? 16.34400 35.01800 -2.28800 1.000 52.97948 309 GLY B CA 1
ATOM 5563 C C . GLY B 1 330 ? 14.84900 35.06700 -2.52100 1.000 54.07269 309 GLY B C 1
ATOM 5564 O O . GLY B 1 330 ? 14.12000 35.67700 -1.72900 1.000 54.83712 309 GLY B O 1
ATOM 5565 N N . LEU B 1 331 ? 14.37600 34.44500 -3.61600 1.000 53.48684 310 LEU B N 1
ATOM 5566 C CA . LEU B 1 331 ? 12.94300 34.42300 -3.91300 1.000 53.61638 310 LEU B CA 1
ATOM 5567 C C . LEU B 1 331 ? 12.13900 34.04700 -2.68700 1.000 53.35090 310 LEU B C 1
ATOM 5568 O O . LEU B 1 331 ? 11.17800 34.74300 -2.32300 1.000 54.18120 310 LEU B O 1
ATOM 5573 N N . TYR B 1 332 ? 12.56200 32.97800 -2.00100 1.000 52.30716 311 TYR B N 1
ATOM 5574 C CA . TYR B 1 332 ? 11.81600 32.45200 -0.85600 1.000 51.44040 311 TYR B CA 1
ATOM 5575 C C . TYR B 1 332 ? 12.08400 33.24100 0.41400 1.000 52.27257 311 TYR B C 1
ATOM 5576 O O . TYR B 1 332 ? 11.16700 33.46300 1.20900 1.000 52.91018 311 TYR B O 1
ATOM 5585 N N . GLU B 1 333 ? 13.32500 33.65800 0.63700 1.000 52.46763 312 GLU B N 1
ATOM 5586 C CA . GLU B 1 333 ? 13.61000 34.50000 1.79000 1.000 52.72810 312 GLU B CA 1
ATOM 5587 C C . GLU B 1 333 ? 12.71900 35.74900 1.79700 1.000 54.11956 312 GLU B C 1
ATOM 5588 O O . GLU B 1 333 ? 12.11200 36.08200 2.82200 1.000 54.07660 312 GLU B O 1
ATOM 5594 N N . GLY B 1 334 ? 12.60100 36.43500 0.65000 1.000 54.81866 313 GLY B N 1
ATOM 5595 C CA . GLY B 1 334 ? 11.86500 37.68500 0.60100 1.000 55.81771 313 GLY B CA 1
ATOM 5596 C C . GLY B 1 334 ? 10.37400 37.57500 0.86700 1.000 55.59343 313 GLY B C 1
ATOM 5597 O O . GLY B 1 334 ? 9.73400 38.61200 1.07100 1.000 56.00918 313 GLY B O 1
ATOM 5598 N N . ILE B 1 335 ? 9.80500 36.36500 0.84400 1.000 54.57895 314 ILE B N 1
ATOM 5599 C CA . ILE B 1 335 ? 8.37200 36.16300 1.06700 1.000 54.04633 314 ILE B CA 1
ATOM 5600 C C . ILE B 1 335 ? 8.08300 35.43200 2.37000 1.000 53.77744 314 ILE B C 1
ATOM 5601 O O . ILE B 1 335 ? 6.91000 35.09000 2.63400 1.000 53.40408 314 ILE B O 1
ATOM 5606 N N . ASP B 1 336 ? 9.10800 35.16100 3.18400 1.000 53.66259 315 ASP B N 1
ATOM 5607 C CA . ASP B 1 336 ? 8.90400 34.58200 4.50700 1.000 53.12032 315 ASP B CA 1
ATOM 5608 C C . ASP B 1 336 ? 8.01400 35.44300 5.38300 1.000 54.05762 315 ASP B C 1
ATOM 5609 O O . ASP B 1 336 ? 8.17000 36.66500 5.46300 1.000 54.81252 315 ASP B O 1
ATOM 5614 N N . GLU B 1 337 ? 7.10200 34.78700 6.09300 1.000 53.70281 316 GLU B N 1
ATOM 5615 C CA . GLU B 1 337 ? 6.10500 35.55400 6.82800 1.000 54.54159 316 GLU B CA 1
ATOM 5616 C C . GLU B 1 337 ? 6.73100 36.30600 7.99700 1.000 54.39665 316 GLU B C 1
ATOM 5617 O O . GLU B 1 337 ? 6.35100 37.45400 8.27800 1.000 54.23582 316 GLU B O 1
ATOM 5623 N N . ASP B 1 338 ? 7.70900 35.68300 8.67300 1.000 54.11645 317 ASP B N 1
ATOM 5624 C CA . ASP B 1 338 ? 8.42900 36.34500 9.76400 1.000 53.62541 317 ASP B CA 1
ATOM 5625 C C . ASP B 1 338 ? 9.22200 37.54700 9.26900 1.000 53.41748 317 ASP B C 1
ATOM 5626 O O . ASP B 1 338 ? 9.21800 38.59500 9.90800 1.000 53.50289 317 ASP B O 1
ATOM 5631 N N . TYR B 1 339 ? 9.89100 37.42100 8.12000 1.000 53.81737 318 TYR B N 1
ATOM 5632 C CA . TYR B 1 339 ? 10.62400 38.55300 7.55100 1.000 53.57685 318 TYR B CA 1
ATOM 5633 C C . TYR B 1 339 ? 9.68800 39.72400 7.22400 1.000 54.34286 318 TYR B C 1
ATOM 5634 O O . TYR B 1 339 ? 9.98200 40.88400 7.54300 1.000 54.20474 318 TYR B O 1
ATOM 5643 N N . LEU B 1 340 ? 8.55600 39.44000 6.56800 1.000 54.65421 319 LEU B N 1
ATOM 5644 C CA . LEU B 1 340 ? 7.71000 40.51700 6.08000 1.000 55.06922 319 LEU B CA 1
ATOM 5645 C C . LEU B 1 340 ? 7.04200 41.26900 7.23100 1.000 55.19954 319 LEU B C 1
ATOM 5646 O O . LEU B 1 340 ? 6.84500 42.48900 7.14300 1.000 55.44985 319 LEU B O 1
ATOM 5651 N N . LYS B 1 341 ? 6.70700 40.57100 8.32500 1.000 55.10301 320 LYS B N 1
ATOM 5652 C CA . LYS B 1 341 ? 6.20000 41.25000 9.51600 1.000 54.57319 320 LYS B CA 1
ATOM 5653 C C . LYS B 1 341 ? 7.26300 42.17200 10.10800 1.000 54.24738 320 LYS B C 1
ATOM 5654 O O . LYS B 1 341 ? 6.96400 43.29300 10.54500 1.000 54.37685 320 LYS B O 1
ATOM 5660 N N . TYR B 1 342 ? 8.51300 41.70600 10.12300 1.000 53.83588 321 TYR B N 1
ATOM 5661 C CA . TYR B 1 342 ? 9.64700 42.53900 10.50900 1.000 53.52963 321 TYR B CA 1
ATOM 5662 C C . TYR B 1 342 ? 9.84500 43.70400 9.53100 1.000 53.93502 321 TYR B C 1
ATOM 5663 O O . TYR B 1 342 ? 9.98500 44.85400 9.94600 1.000 54.58695 321 TYR B O 1
ATOM 5672 N N . ARG B 1 343 ? 9.85300 43.43300 8.22500 1.000 54.38453 322 ARG B N 1
ATOM 5673 C CA . ARG B 1 343 ? 10.04100 44.50600 7.24900 1.000 54.85226 322 ARG B CA 1
ATOM 5674 C C . ARG B 1 343 ? 9.00900 45.61200 7.43300 1.000 55.51711 322 ARG B C 1
ATOM 5675 O O . ARG B 1 343 ? 9.35300 46.80000 7.49900 1.000 56.04547 322 ARG B O 1
ATOM 5683 N N . ASN B 1 344 ? 7.73200 45.23600 7.52300 1.000 55.59883 323 ASN B N 1
ATOM 5684 C CA . ASN B 1 344 ? 6.68800 46.22800 7.72800 1.000 56.00429 323 ASN B CA 1
ATOM 5685 C C . ASN B 1 344 ? 6.82800 46.92100 9.08600 1.000 56.26298 323 ASN B C 1
ATOM 5686 O O . ASN B 1 344 ? 6.47100 48.10300 9.22600 1.000 56.75363 323 ASN B O 1
ATOM 5691 N N . GLY B 1 345 ? 7.35300 46.21100 10.08500 1.000 54.86988 324 GLY B N 1
ATOM 5692 C CA . GLY B 1 345 ? 7.61800 46.83200 11.36500 1.000 54.95975 324 GLY B CA 1
ATOM 5693 C C . GLY B 1 345 ? 8.64200 47.95400 11.29700 1.000 55.98570 324 GLY B C 1
ATOM 5694 O O . GLY B 1 345 ? 8.42300 49.02500 11.87600 1.000 55.79106 324 GLY B O 1
ATOM 5695 N N . GLN B 1 346 ? 9.79100 47.71700 10.62600 1.000 55.15975 325 GLN B N 1
ATOM 5696 C CA . GLN B 1 346 ? 10.70400 48.82500 10.34500 1.000 55.47051 325 GLN B CA 1
ATOM 5697 C C . GLN B 1 346 ? 9.97000 50.08700 9.96800 1.000 56.24240 325 GLN B C 1
ATOM 5698 O O . GLN B 1 346 ? 10.30700 51.17500 10.44800 1.000 57.05982 325 GLN B O 1
ATOM 5704 N N . MET B 1 347 ? 8.97400 49.96100 9.07800 1.000 56.43309 326 MET B N 1
ATOM 5705 C CA . MET B 1 347 ? 8.36400 51.13900 8.47800 1.000 56.79765 326 MET B CA 1
ATOM 5706 C C . MET B 1 347 ? 7.33800 51.74900 9.41800 1.000 57.81359 326 MET B C 1
ATOM 5707 O O . MET B 1 347 ? 7.28000 52.97500 9.56100 1.000 57.40849 326 MET B O 1
ATOM 5712 N N . GLU B 1 348 ? 6.54800 50.90100 10.09400 1.000 57.63624 327 GLU B N 1
ATOM 5713 C CA . GLU B 1 348 ? 5.60800 51.39900 11.09200 1.000 57.60847 327 GLU B CA 1
ATOM 5714 C C . GLU B 1 348 ? 6.33200 52.17200 12.17600 1.000 57.87625 327 GLU B C 1
ATOM 5715 O O . GLU B 1 348 ? 5.88500 53.25000 12.58700 1.000 59.12381 327 GLU B O 1
ATOM 5721 N N . TYR B 1 349 ? 7.45200 51.62500 12.64800 1.000 56.50173 328 TYR B N 1
ATOM 5722 C CA . TYR B 1 349 ? 8.25700 52.28000 13.66300 1.000 56.57740 328 TYR B CA 1
ATOM 5723 C C . TYR B 1 349 ? 8.69800 53.66000 13.20500 1.000 57.92970 328 TYR B C 1
ATOM 5724 O O . TYR B 1 349 ? 8.44700 54.66100 13.88800 1.000 60.27582 328 TYR B O 1
ATOM 5733 N N . LEU B 1 350 ? 9.35500 53.73800 12.04300 1.000 57.35530 329 LEU B N 1
ATOM 5734 C CA . LEU B 1 350 ? 9.85300 55.02600 11.56300 1.000 57.54124 329 LEU B CA 1
ATOM 5735 C C . LEU B 1 350 ? 8.73600 56.06200 11.49500 1.000 59.58364 329 LEU B C 1
ATOM 5736 O O . LEU B 1 350 ? 8.87800 57.18500 12.00000 1.000 61.89635 329 LEU B O 1
ATOM 5741 N N . ALA B 1 351 ? 7.61400 55.69600 10.87400 1.000 58.72253 330 ALA B N 1
ATOM 5742 C CA . ALA B 1 351 ? 6.47900 56.60300 10.76800 1.000 60.59613 330 ALA B CA 1
ATOM 5743 C C . ALA B 1 351 ? 5.98300 57.01900 12.13900 1.000 63.34732 330 ALA B C 1
ATOM 5744 O O . ALA B 1 351 ? 5.71000 58.19800 12.38400 1.000 66.23691 330 ALA B O 1
ATOM 5746 N N . SER B 1 352 ? 5.83900 56.05000 13.04100 1.000 62.79332 331 SER B N 1
ATOM 5747 C CA . SER B 1 352 ? 5.44300 56.34200 14.41200 1.000 64.50863 331 SER B CA 1
ATOM 5748 C C . SER B 1 352 ? 6.31700 57.44000 15.01100 1.000 66.90649 331 SER B C 1
ATOM 5749 O O . SER B 1 352 ? 5.80500 58.38300 15.62900 1.000 69.25870 331 SER B O 1
ATOM 5752 N N . ARG B 1 353 ? 7.64300 57.34400 14.82100 1.000 66.33655 332 ARG B N 1
ATOM 5753 C CA . ARG B 1 353 ? 8.55400 58.38100 15.31500 1.000 67.98824 332 ARG B CA 1
ATOM 5754 C C . ARG B 1 353 ? 8.28800 59.71800 14.63400 1.000 69.48618 332 ARG B C 1
ATOM 5755 O O . ARG B 1 353 ? 8.17400 60.75300 15.29700 1.000 72.30257 332 ARG B O 1
ATOM 5763 N N . LEU B 1 354 ? 8.15100 59.70700 13.30500 1.000 68.02005 333 LEU B N 1
ATOM 5764 C CA . LEU B 1 354 ? 7.83900 60.96200 12.56300 1.000 69.73940 333 LEU B CA 1
ATOM 5765 C C . LEU B 1 354 ? 6.56700 61.58800 13.14400 1.000 72.05645 333 LEU B C 1
ATOM 5766 O O . LEU B 1 354 ? 6.53700 62.81900 13.29700 1.000 74.71949 333 LEU B O 1
ATOM 5771 N N . ASP B 1 355 ? 5.57100 60.76500 13.47900 1.000 71.26292 334 ASP B N 1
ATOM 5772 C CA . ASP B 1 355 ? 4.27700 61.28600 13.99700 1.000 73.52793 334 ASP B CA 1
ATOM 5773 C C . ASP B 1 355 ? 4.47000 61.86700 15.40200 1.000 76.24946 334 ASP B C 1
ATOM 5774 O O . ASP B 1 355 ? 3.82600 62.88800 15.70500 1.000 79.04243 334 ASP B O 1
ATOM 5779 N N . ASP B 1 356 ? 5.31100 61.23100 16.22300 1.000 75.58804 335 ASP B N 1
ATOM 5780 C CA . ASP B 1 356 ? 5.57500 61.72900 17.60000 1.000 78.25463 335 ASP B CA 1
ATOM 5781 C C . ASP B 1 356 ? 6.11400 63.16000 17.51900 1.000 80.81679 335 ASP B C 1
ATOM 5782 O O . ASP B 1 356 ? 5.79000 63.95800 18.42000 1.000 84.28098 335 ASP B O 1
ATOM 5787 N N . ALA B 1 357 ? 6.89800 63.47000 16.48100 1.000 79.77047 336 ALA B N 1
ATOM 5788 C CA . ALA B 1 357 ? 7.48400 64.79500 16.34800 1.000 82.25249 336 ALA B CA 1
ATOM 5789 C C . ALA B 1 357 ? 6.64700 65.71100 15.46600 1.000 83.45511 336 ALA B C 1
ATOM 5790 O O . ALA B 1 357 ? 7.02100 66.87000 15.27400 1.000 85.73088 336 ALA B O 1
ATOM 5792 N N . GLY B 1 358 ? 5.52100 65.23200 14.94100 1.000 82.18736 337 GLY B N 1
ATOM 5793 C CA . GLY B 1 358 ? 4.72300 66.05600 14.06100 1.000 83.30443 337 GLY B CA 1
ATOM 5794 C C . GLY B 1 358 ? 5.37900 66.33400 12.73300 1.000 82.11214 337 GLY B C 1
ATOM 5795 O O . GLY B 1 358 ? 5.10000 67.36500 12.11400 1.000 84.37672 337 GLY B O 1
ATOM 5796 N N . ILE B 1 359 ? 6.25000 65.44400 12.27800 1.000 79.29887 338 ILE B N 1
ATOM 5797 C CA . ILE B 1 359 ? 6.86500 65.58000 10.96200 1.000 78.03025 338 ILE B CA 1
ATOM 5798 C C . ILE B 1 359 ? 5.85700 65.13100 9.90800 1.000 76.43140 338 ILE B C 1
ATOM 5799 O O . ILE B 1 359 ? 5.21600 64.08200 10.04900 1.000 75.19519 338 ILE B O 1
ATOM 5804 N N . ALA B 1 360 ? 5.70700 65.93400 8.85400 1.000 77.21248 339 ALA B N 1
ATOM 5805 C CA . ALA B 1 360 ? 4.78500 65.63600 7.77000 1.000 75.98272 339 ALA B CA 1
ATOM 5806 C C . ALA B 1 360 ? 5.46300 64.72000 6.76200 1.000 73.60296 339 ALA B C 1
ATOM 5807 O O . ALA B 1 360 ? 6.43000 65.11900 6.10400 1.000 74.50975 339 ALA B O 1
ATOM 5809 N N . TYR B 1 361 ? 4.96100 63.49700 6.63200 1.000 70.50197 340 TYR B N 1
ATOM 5810 C CA . TYR B 1 361 ? 5.45600 62.57100 5.63100 1.000 68.02677 340 TYR B CA 1
ATOM 5811 C C . TYR B 1 361 ? 4.28900 62.11100 4.77500 1.000 67.89413 340 TYR B C 1
ATOM 5812 O O . TYR B 1 361 ? 3.12800 62.46400 5.04600 1.000 70.17154 340 TYR B O 1
ATOM 5821 N N . GLN B 1 362 ? 4.62400 61.34500 3.71700 1.000 65.32990 341 GLN B N 1
ATOM 5822 C CA . GLN B 1 362 ? 3.64900 60.95900 2.70200 1.000 65.77707 341 GLN B CA 1
ATOM 5823 C C . GLN B 1 362 ? 2.91400 59.75600 3.31500 1.000 65.76829 341 GLN B C 1
ATOM 5824 O O . GLN B 1 362 ? 3.50800 58.66600 3.44800 1.000 64.47052 341 GLN B O 1
ATOM 5830 N N . ALA B 1 363 ? 1.70100 59.94700 3.79900 1.000 65.08306 342 ALA B N 1
ATOM 5831 C CA . ALA B 1 363 ? 1.11000 58.88300 4.60300 1.000 64.12152 342 ALA B CA 1
ATOM 5832 C C . ALA B 1 363 ? 0.01800 58.16200 3.83700 1.000 65.15568 342 ALA B C 1
ATOM 5833 O O . ALA B 1 363 ? -0.47300 58.65300 2.81700 1.000 67.81682 342 ALA B O 1
ATOM 5835 N N . PRO B 1 364 ? -0.34800 56.94400 4.25300 1.000 64.77739 343 PRO B N 1
ATOM 5836 C CA . PRO B 1 364 ? 0.33700 56.08100 5.20700 1.000 63.67752 343 PRO B CA 1
ATOM 5837 C C . PRO B 1 364 ? 1.69000 55.68700 4.63600 1.000 63.51911 343 PRO B C 1
ATOM 5838 O O . PRO B 1 364 ? 1.85700 55.76700 3.41400 1.000 64.44577 343 PRO B O 1
ATOM 5842 N N . ILE B 1 365 ? 2.63400 55.24500 5.46900 1.000 63.13446 344 ILE B N 1
ATOM 5843 C CA . ILE B 1 365 ? 3.98100 54.98200 4.96800 1.000 62.70336 344 ILE B CA 1
ATOM 5844 C C . ILE B 1 365 ? 3.95600 53.74600 4.07600 1.000 62.46289 344 ILE B C 1
ATOM 5845 O O . ILE B 1 365 ? 3.22600 52.78200 4.34400 1.000 62.61799 344 ILE B O 1
ATOM 5850 N N . GLY B 1 366 ? 4.70400 53.79100 2.97300 1.000 62.88837 345 GLY B N 1
ATOM 5851 C CA . GLY B 1 366 ? 4.72000 52.69500 2.02000 1.000 62.51684 345 GLY B CA 1
ATOM 5852 C C . GLY B 1 366 ? 5.50900 51.50700 2.54000 1.000 61.58532 345 GLY B C 1
ATOM 5853 O O . GLY B 1 366 ? 5.94200 51.46800 3.69000 1.000 61.44373 345 GLY B O 1
ATOM 5854 N N . GLY B 1 367 ? 5.72700 50.52500 1.65700 1.000 61.63516 346 GLY B N 1
ATOM 5855 C CA . GLY B 1 367 ? 6.38500 49.29900 2.08800 1.000 60.32625 346 GLY B CA 1
ATOM 5856 C C . GLY B 1 367 ? 7.89400 49.37400 2.22400 1.000 59.79933 346 GLY B C 1
ATOM 5857 O O . GLY B 1 367 ? 8.48400 48.53200 2.90900 1.000 59.07858 346 GLY B O 1
ATOM 5858 N N . HIS B 1 368 ? 8.54300 50.35800 1.60300 1.000 60.15579 347 HIS B N 1
ATOM 5859 C CA . HIS B 1 368 ? 9.98400 50.28000 1.43000 1.000 59.69284 347 HIS B CA 1
ATOM 5860 C C . HIS B 1 368 ? 10.73900 51.55500 1.79400 1.000 60.15217 347 HIS B C 1
ATOM 5861 O O . HIS B 1 368 ? 11.96600 51.59200 1.61400 1.000 59.41874 347 HIS B O 1
ATOM 5868 N N . GLY B 1 369 ? 10.06700 52.58600 2.30500 1.000 60.04206 348 GLY B N 1
ATOM 5869 C CA . GLY B 1 369 ? 10.76800 53.77000 2.75900 1.000 59.35716 348 GLY B CA 1
ATOM 5870 C C . GLY B 1 369 ? 9.79900 54.87900 3.12800 1.000 61.23427 348 GLY B C 1
ATOM 5871 O O . GLY B 1 369 ? 8.58900 54.67200 3.21900 1.000 62.24054 348 GLY B O 1
ATOM 5872 N N . ALA B 1 370 ? 10.36000 56.07200 3.31300 1.000 60.40795 349 ALA B N 1
ATOM 5873 C CA . ALA B 1 370 ? 9.60400 57.21900 3.77900 1.000 60.87345 349 ALA B CA 1
ATOM 5874 C C . ALA B 1 370 ? 9.81700 58.39900 2.84200 1.000 61.97997 349 ALA B C 1
ATOM 5875 O O . ALA B 1 370 ? 10.94400 58.66800 2.42300 1.000 62.08050 349 ALA B O 1
ATOM 5877 N N . PHE B 1 371 ? 8.74200 59.11300 2.52200 1.000 62.52447 350 PHE B N 1
ATOM 5878 C CA . PHE B 1 371 ? 8.83000 60.32500 1.71700 1.000 63.39142 350 PHE B CA 1
ATOM 5879 C C . PHE B 1 371 ? 8.49900 61.50100 2.61400 1.000 64.15799 350 PHE B C 1
ATOM 5880 O O . PHE B 1 371 ? 7.36800 61.62600 3.09100 1.000 65.13343 350 PHE B O 1
ATOM 5888 N N . ILE B 1 372 ? 9.48100 62.35300 2.85000 1.000 64.57011 351 ILE B N 1
ATOM 5889 C CA . ILE B 1 372 ? 9.31300 63.44400 3.78700 1.000 67.31991 351 ILE B CA 1
ATOM 5890 C C . ILE B 1 372 ? 8.87500 64.66200 3.00100 1.000 69.74741 351 ILE B C 1
ATOM 5891 O O . ILE B 1 372 ? 9.53400 65.05800 2.03400 1.000 70.14302 351 ILE B O 1
ATOM 5896 N N . ASP B 1 373 ? 7.70900 65.20100 3.37900 1.000 71.26090 352 ASP B N 1
ATOM 5897 C CA . ASP B 1 373 ? 7.19700 66.42600 2.71000 1.000 73.56679 352 ASP B CA 1
ATOM 5898 C C . ASP B 1 373 ? 8.21500 67.54000 2.94300 1.000 76.14787 352 ASP B C 1
ATOM 5899 O O . ASP B 1 373 ? 8.23600 68.10600 4.05300 1.000 77.93440 352 ASP B O 1
ATOM 5904 N N . ALA B 1 374 ? 9.03900 67.81300 1.93600 1.000 76.31233 353 ALA B N 1
ATOM 5905 C CA . ALA B 1 374 ? 10.09600 68.80800 2.05300 1.000 78.38055 353 ALA B CA 1
ATOM 5906 C C . ALA B 1 374 ? 9.53000 70.21600 2.00200 1.000 82.24490 353 ALA B C 1
ATOM 5907 O O . ALA B 1 374 ? 10.01800 71.10500 2.70700 1.000 85.38452 353 ALA B O 1
ATOM 5909 N N . LYS B 1 375 ? 8.50200 70.44700 1.17800 1.000 83.00262 354 LYS B N 1
ATOM 5910 C CA . LYS B 1 375 ? 7.86700 71.76500 1.17400 1.000 86.02518 354 LYS B CA 1
ATOM 5911 C C . LYS B 1 375 ? 7.16000 72.03100 2.49400 1.000 87.90269 354 LYS B C 1
ATOM 5912 O O . LYS B 1 375 ? 7.13300 73.17400 2.97100 1.000 91.06035 354 LYS B O 1
ATOM 5915 N N . ALA B 1 376 ? 6.58000 70.98600 3.09800 1.000 85.50664 355 ALA B N 1
ATOM 5916 C CA . ALA B 1 376 ? 5.98300 71.14000 4.42000 1.000 86.41162 355 ALA B CA 1
ATOM 5917 C C . ALA B 1 376 ? 6.99700 71.67000 5.41700 1.000 88.64236 355 ALA B C 1
ATOM 5918 O O . ALA B 1 376 ? 6.64900 72.43200 6.32800 1.000 91.64760 355 ALA B O 1
ATOM 5920 N N . MET B 1 377 ? 8.25800 71.30200 5.24700 1.000 87.26727 356 MET B N 1
ATOM 5921 C CA . MET B 1 377 ? 9.27100 71.65700 6.21600 1.000 88.74260 356 MET B CA 1
ATOM 5922 C C . MET B 1 377 ? 10.08700 72.88000 5.79700 1.000 92.40106 356 MET B C 1
ATOM 5923 O O . MET B 1 377 ? 10.80500 73.43900 6.63500 1.000 95.29176 356 MET B O 1
ATOM 5928 N N . PHE B 1 378 ? 9.96600 73.33700 4.54700 1.000 92.13588 357 PHE B N 1
ATOM 5929 C CA . PHE B 1 378 ? 10.68600 74.51700 4.05800 1.000 94.87300 357 PHE B CA 1
ATOM 5930 C C . PHE B 1 378 ? 9.75200 75.31300 3.16300 1.000 97.40760 357 PHE B C 1
ATOM 5931 O O . PHE B 1 378 ? 9.86000 75.28200 1.93000 1.000 97.04371 357 PHE B O 1
ATOM 5939 N N . PRO B 1 379 ? 8.79400 76.02900 3.75600 1.000 99.35563 358 PRO B N 1
ATOM 5940 C CA . PRO B 1 379 ? 7.98400 76.95500 2.95400 1.000 100.66750 358 PRO B CA 1
ATOM 5941 C C . PRO B 1 379 ? 8.78300 78.14700 2.46000 1.000 103.56895 358 PRO B C 1
ATOM 5942 O O . PRO B 1 379 ? 8.64200 78.54400 1.29600 1.000 104.10435 358 PRO B O 1
ATOM 5946 N N . GLN B 1 380 ? 9.67900 78.65700 3.29700 1.000 105.65847 359 GLN B N 1
ATOM 5947 C CA . GLN B 1 380 ? 10.58200 79.75700 2.88400 1.000 108.88574 359 GLN B CA 1
ATOM 5948 C C . GLN B 1 380 ? 11.32200 79.35100 1.61100 1.000 107.34264 359 GLN B C 1
ATOM 5949 O O . GLN B 1 380 ? 11.88300 80.24600 0.96000 1.000 109.79699 359 GLN B O 1
ATOM 5955 N N . ILE B 1 381 ? 11.33000 78.06100 1.27700 1.000 103.94606 360 ILE B N 1
ATOM 5956 C CA . ILE B 1 381 ? 12.05600 77.55400 0.13200 1.000 102.54438 360 ILE B CA 1
ATOM 5957 C C . ILE B 1 381 ? 11.06600 77.34200 -1.02000 1.000 101.75909 360 ILE B C 1
ATOM 5958 O O . ILE B 1 381 ? 10.23300 76.42100 -0.94000 1.000 98.75548 360 ILE B O 1
ATOM 5960 N N . PRO B 1 382 ? 11.12100 78.14400 -2.08200 1.000 102.71515 361 PRO B N 1
ATOM 5961 C CA . PRO B 1 382 ? 10.24600 77.94300 -3.24500 1.000 101.33943 361 PRO B CA 1
ATOM 5962 C C . PRO B 1 382 ? 10.69400 76.76900 -4.10900 1.000 97.98799 361 PRO B C 1
ATOM 5963 O O . PRO B 1 382 ? 11.83500 76.31100 -4.03600 1.000 98.01742 361 PRO B O 1
ATOM 5967 N N . TYR B 1 383 ? 9.77700 76.30400 -4.96400 1.000 95.82220 362 TYR B N 1
ATOM 5968 C CA . TYR B 1 383 ? 10.00900 75.04900 -5.67900 1.000 93.24704 362 TYR B CA 1
ATOM 5969 C C . TYR B 1 383 ? 11.30000 75.08700 -6.48200 1.000 93.57352 362 TYR B C 1
ATOM 5970 O O . TYR B 1 383 ? 12.05100 74.10300 -6.50900 1.000 91.04804 362 TYR B O 1
ATOM 5979 N N . ASN B 1 384 ? 11.57100 76.21300 -7.14400 1.000 96.14046 363 ASN B N 1
ATOM 5980 C CA . ASN B 1 384 ? 12.70800 76.34600 -8.04500 1.000 96.66031 363 ASN B CA 1
ATOM 5981 C C . ASN B 1 384 ? 14.02400 76.54100 -7.31800 1.000 98.01682 363 ASN B C 1
ATOM 5982 O O . ASN B 1 384 ? 15.06700 76.61200 -7.97700 1.000 98.95929 363 ASN B O 1
ATOM 5987 N N . GLU B 1 385 ? 13.99800 76.68300 -5.99800 1.000 98.56437 364 GLU B N 1
ATOM 5988 C CA . GLU B 1 385 ? 15.20000 76.58600 -5.18900 1.000 98.57737 364 GLU B CA 1
ATOM 5989 C C . GLU B 1 385 ? 15.33200 75.22800 -4.51700 1.000 94.67463 364 GLU B C 1
ATOM 5990 O O . GLU B 1 385 ? 16.28100 75.02100 -3.75900 1.000 95.43204 364 GLU B O 1
ATOM 5996 N N . TYR B 1 386 ? 14.38400 74.31200 -4.75600 1.000 91.67093 365 TYR B N 1
ATOM 5997 C CA . TYR B 1 386 ? 14.54400 72.88800 -4.46900 1.000 88.95811 365 TYR B CA 1
ATOM 5998 C C . TYR B 1 386 ? 14.48200 72.55900 -2.97900 1.000 87.99083 365 TYR B C 1
ATOM 5999 O O . TYR B 1 386 ? 15.50400 72.22200 -2.36200 1.000 87.06635 365 TYR B O 1
ATOM 6008 N N . PRO B 1 387 ? 13.30000 72.61900 -2.37200 1.000 88.13300 366 PRO B N 1
ATOM 6009 C CA . PRO B 1 387 ? 13.20900 72.26100 -0.94700 1.000 86.88966 366 PRO B CA 1
ATOM 6010 C C . PRO B 1 387 ? 13.61100 70.81800 -0.67900 1.000 83.52619 366 PRO B C 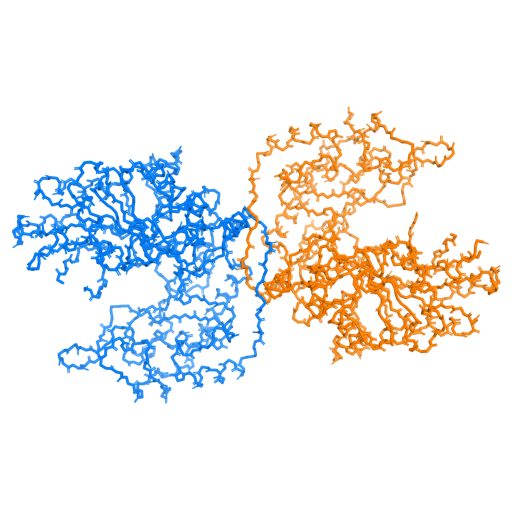1
ATOM 6011 O O . PRO B 1 387 ? 14.15500 70.51200 0.39500 1.000 82.60659 366 PRO B O 1
ATOM 6015 N N . GLY B 1 388 ? 13.37100 69.91800 -1.63300 1.000 80.87940 367 GLY B N 1
ATOM 6016 C CA . GLY B 1 388 ? 13.76200 68.53600 -1.43400 1.000 77.09572 367 GLY B CA 1
ATOM 6017 C C . GLY B 1 388 ? 15.26200 68.33300 -1.45600 1.000 76.90928 367 GLY B C 1
ATOM 6018 O O . GLY B 1 388 ? 15.77200 67.39500 -0.83500 1.000 75.00706 367 GLY B O 1
ATOM 6019 N N . GLN B 1 389 ? 15.98900 69.19000 -2.17500 1.000 79.38353 368 GLN B N 1
ATOM 6020 C CA . GLN B 1 389 ? 17.43600 69.03700 -2.24300 1.000 79.53712 368 GLN B CA 1
ATOM 6021 C C . GLN B 1 389 ? 18.14200 69.66800 -1.06200 1.000 81.65975 368 GLN B C 1
ATOM 6022 O O . GLN B 1 389 ? 19.27500 69.27300 -0.76100 1.000 81.40429 368 GLN B O 1
ATOM 6028 N N . VAL B 1 390 ? 17.49600 70.63000 -0.39700 1.000 83.96960 369 VAL B N 1
ATOM 6029 C CA . VAL B 1 390 ? 18.03900 71.22600 0.82100 1.000 86.23873 369 VAL B CA 1
ATOM 6030 C C . VAL B 1 390 ? 17.87500 70.29300 2.01000 1.000 84.17619 369 VAL B C 1
ATOM 6031 O O . VAL B 1 390 ? 18.78700 70.14800 2.83400 1.000 84.67343 369 VAL B O 1
ATOM 6035 N N . LEU B 1 391 ? 16.70800 69.66500 2.13700 1.000 82.04968 370 LEU B N 1
ATOM 6036 C CA . LEU B 1 391 ? 16.51400 68.69600 3.20900 1.000 80.03396 370 LEU B CA 1
ATOM 6037 C C . LEU B 1 391 ? 17.43800 67.48700 3.04900 1.000 77.53832 370 LEU B C 1
ATOM 6038 O O . LEU B 1 391 ? 17.86700 66.89300 4.04900 1.000 76.64461 370 LEU B O 1
ATOM 6043 N N . ALA B 1 392 ? 17.76300 67.11300 1.80500 1.000 76.08025 371 ALA B N 1
ATOM 6044 C CA . ALA B 1 392 ? 18.59600 65.93600 1.58500 1.000 74.36331 371 ALA B CA 1
ATOM 6045 C C . ALA B 1 392 ? 20.06400 66.24500 1.83200 1.000 76.44700 371 ALA B C 1
ATOM 6046 O O . ALA B 1 392 ? 20.81100 65.37400 2.29700 1.000 75.52401 371 ALA B O 1
ATOM 6048 N N . ILE B 1 393 ? 20.49000 67.46800 1.49900 1.000 78.37810 372 ILE B N 1
ATOM 6049 C CA . ILE B 1 393 ? 21.78300 67.96900 1.95600 1.000 80.70261 372 ILE B CA 1
ATOM 6050 C C . ILE B 1 393 ? 21.83200 68.09600 3.47200 1.000 82.41617 372 ILE B C 1
ATOM 6051 O O . ILE B 1 393 ? 22.82400 67.71000 4.10300 1.000 82.50598 372 ILE B O 1
ATOM 6056 N N . GLU B 1 394 ? 20.78100 68.65000 4.08600 1.000 82.99978 373 GLU B N 1
ATOM 6057 C CA . GLU B 1 394 ? 20.83200 68.82800 5.54000 1.000 84.04013 373 GLU B CA 1
ATOM 6058 C C . GLU B 1 394 ? 20.87500 67.49500 6.28100 1.000 81.56435 373 GLU B C 1
ATOM 6059 O O . GLU B 1 394 ? 21.51100 67.39700 7.33800 1.000 81.94765 373 GLU B O 1
ATOM 6065 N N . LEU B 1 395 ? 20.20800 66.46000 5.75700 1.000 78.34291 374 LEU B N 1
ATOM 6066 C CA . LEU B 1 395 ? 20.27000 65.16300 6.42100 1.000 75.74479 374 LEU B CA 1
ATOM 6067 C C . LEU B 1 395 ? 21.66200 64.56300 6.31200 1.000 74.71461 374 LEU B C 1
ATOM 6068 O O . LEU B 1 395 ? 22.13100 63.91300 7.24600 1.000 74.35028 374 LEU B O 1
ATOM 6073 N N . TYR B 1 396 ? 22.34500 64.77800 5.18500 1.000 75.29411 375 TYR B N 1
ATOM 6074 C CA . TYR B 1 396 ? 23.72200 64.31600 5.07500 1.000 74.89708 375 TYR B CA 1
ATOM 6075 C C . TYR B 1 396 ? 24.69000 65.19000 5.85800 1.000 78.05261 375 TYR B C 1
ATOM 6076 O O . TYR B 1 396 ? 25.78600 64.72700 6.20000 1.000 78.38791 375 TYR B O 1
ATOM 6085 N N . ILE B 1 397 ? 24.33200 66.44600 6.13600 1.000 80.97046 376 ILE B N 1
ATOM 6086 C CA . ILE B 1 397 ? 25.14300 67.23100 7.06400 1.000 84.22053 376 ILE B CA 1
ATOM 6087 C C . ILE B 1 397 ? 24.93200 66.73600 8.49100 1.000 83.81166 376 ILE B C 1
ATOM 6088 O O . ILE B 1 397 ? 25.88900 66.57700 9.25200 1.000 85.10278 376 ILE B O 1
ATOM 6093 N N . GLU B 1 398 ? 23.67500 66.47000 8.87200 1.000 82.91912 377 GLU B N 1
ATOM 6094 C CA . GLU B 1 398 ? 23.32700 66.21800 10.26800 1.000 82.84060 377 GLU B CA 1
ATOM 6095 C C . GLU B 1 398 ? 23.73300 64.84000 10.76900 1.000 79.97060 377 GLU B C 1
ATOM 6096 O O . GLU B 1 398 ? 23.83900 64.65200 11.98700 1.000 81.16063 377 GLU B O 1
ATOM 6102 N N . ALA B 1 399 ? 23.94200 63.87100 9.88400 1.000 77.03730 378 ALA B N 1
ATOM 6103 C CA . ALA B 1 399 ? 24.00900 62.50500 10.37200 1.000 74.34041 378 ALA B CA 1
ATOM 6104 C C . ALA B 1 399 ? 24.58600 61.54900 9.33800 1.000 72.18768 378 ALA B C 1
ATOM 6105 O O . ALA B 1 399 ? 24.65800 60.34200 9.58400 1.000 69.47458 378 ALA B O 1
ATOM 6107 N N . GLY B 1 400 ? 25.01900 62.07200 8.19300 1.000 72.97633 379 GLY B N 1
ATOM 6108 C CA . GLY B 1 400 ? 25.60900 61.21500 7.18300 1.000 70.50104 379 GLY B CA 1
ATOM 6109 C C . GLY B 1 400 ? 24.61500 60.29600 6.52100 1.000 67.32493 379 GLY B C 1
ATOM 6110 O O . GLY B 1 400 ? 24.98400 59.19300 6.10300 1.000 65.09162 379 GLY B O 1
ATOM 6111 N N . ILE B 1 401 ? 23.35800 60.72700 6.41700 1.000 67.35805 380 ILE B N 1
ATOM 6112 C CA . ILE B 1 401 ? 22.29900 59.99300 5.73600 1.000 64.60846 380 ILE B CA 1
ATOM 6113 C C . ILE B 1 401 ? 22.18500 60.52000 4.31300 1.000 64.89942 380 ILE B C 1
ATOM 6114 O O . ILE B 1 401 ? 21.89300 61.70300 4.10600 1.000 67.90242 380 ILE B O 1
ATOM 6119 N N . ARG B 1 402 ? 22.42000 59.65400 3.32800 1.000 62.84350 381 ARG B N 1
ATOM 6120 C CA . ARG B 1 402 ? 22.21400 60.00000 1.92600 1.000 63.04869 381 ARG B CA 1
ATOM 6121 C C . ARG B 1 402 ? 20.76600 59.70300 1.52900 1.000 61.78507 381 ARG B C 1
ATOM 6122 O O . ARG B 1 402 ? 20.28400 58.56800 1.64600 1.000 59.00488 381 ARG B O 1
ATOM 6130 N N . THR B 1 403 ? 20.07400 60.73600 1.07500 1.000 63.76228 382 THR B N 1
ATOM 6131 C CA . THR B 1 403 ? 18.72300 60.61400 0.55000 1.000 62.53401 382 THR B CA 1
ATOM 6132 C C . THR B 1 403 ? 18.72400 61.25400 -0.83100 1.000 63.80685 382 THR B C 1
ATOM 6133 O O . THR B 1 403 ? 19.78200 61.69000 -1.28800 1.000 66.15676 382 THR B O 1
ATOM 6137 N N . CYS B 1 404 ? 17.58800 61.32600 -1.52300 1.000 63.11994 383 CYS B N 1
ATOM 6138 C CA . CYS B 1 404 ? 17.56200 62.14700 -2.72900 1.000 64.40416 383 CYS B CA 1
ATOM 6139 C C . CYS B 1 404 ? 16.25400 62.92000 -2.78700 1.000 64.97404 383 CYS B C 1
ATOM 6140 O O . CYS B 1 404 ? 15.28000 62.58600 -2.10800 1.000 64.04127 383 CYS B O 1
ATOM 6143 N N . ASP B 1 405 ? 16.25500 63.95100 -3.63300 1.000 67.56248 384 ASP B N 1
ATOM 6144 C CA . ASP B 1 405 ? 15.07000 64.76400 -3.89800 1.000 69.19672 384 ASP B CA 1
ATOM 6145 C C . ASP B 1 405 ? 14.12600 64.06200 -4.87200 1.000 68.25666 384 ASP B C 1
ATOM 6146 O O . ASP B 1 405 ? 14.54600 63.56900 -5.91900 1.000 68.35244 384 ASP B O 1
ATOM 6151 N N . ILE B 1 406 ? 12.83300 64.05800 -4.52000 1.000 68.04975 385 ILE B N 1
ATOM 6152 C CA . ILE B 1 406 ? 11.77300 63.57700 -5.45600 1.000 68.14664 385 ILE B CA 1
ATOM 6153 C C . ILE B 1 406 ? 10.87700 64.80900 -5.61800 1.000 70.22074 385 ILE B C 1
ATOM 6154 O O . ILE B 1 406 ? 9.77300 64.82400 -5.03300 1.000 70.89171 385 ILE B O 1
ATOM 6159 N N . GLY B 1 407 ? 11.36800 65.83800 -6.31700 1.000 70.93108 386 GLY B N 1
ATOM 6160 C CA . GLY B 1 407 ? 10.64400 67.08800 -6.43100 1.000 72.99807 386 GLY B CA 1
ATOM 6161 C C . GLY B 1 407 ? 11.13400 67.86300 -7.61600 1.000 75.46347 386 GLY B C 1
ATOM 6162 O O . GLY B 1 407 ? 11.59600 67.29300 -8.60500 1.000 74.75752 386 GLY B O 1
ATOM 6163 N N . SER B 1 408 ? 11.02500 69.18800 -7.52100 1.000 78.29491 387 SER B N 1
ATOM 6164 C CA . SER B 1 408 ? 11.41600 70.03800 -8.64000 1.000 80.36886 387 SER B CA 1
ATOM 6165 C C . SER B 1 408 ? 12.80300 69.66900 -9.15100 1.000 80.35099 387 SER B C 1
ATOM 6166 O O . SER B 1 408 ? 12.98900 69.42900 -10.34800 1.000 80.61419 387 SER B O 1
ATOM 6169 N N . TYR B 1 409 ? 13.79000 69.59900 -8.25800 1.000 80.19583 388 TYR B N 1
ATOM 6170 C CA . TYR B 1 409 ? 15.14600 69.32300 -8.71800 1.000 80.15047 388 TYR B CA 1
ATOM 6171 C C . TYR B 1 409 ? 15.17400 68.10400 -9.62800 1.000 77.64792 388 TYR B C 1
ATOM 6172 O O . TYR B 1 409 ? 15.67500 68.16000 -10.75800 1.000 78.06639 388 TYR B O 1
ATOM 6181 N N . MET B 1 410 ? 14.63600 66.98600 -9.13900 1.000 75.33753 389 MET B N 1
ATOM 6182 C CA . MET B 1 410 ? 14.59000 65.75800 -9.92300 1.000 73.27166 389 MET B CA 1
ATOM 6183 C C . MET B 1 410 ? 14.04800 66.00200 -11.31200 1.000 75.00952 389 MET B C 1
ATOM 6184 O O . MET B 1 410 ? 14.66300 65.62300 -12.31400 1.000 75.88611 389 MET B O 1
ATOM 6189 N N . LEU B 1 411 ? 12.88200 66.61400 -11.38600 1.000 75.44896 390 LEU B N 1
ATOM 6190 C CA . LEU B 1 411 ? 12.11800 66.62300 -12.61500 1.000 76.75352 390 LEU B CA 1
ATOM 6191 C C . LEU B 1 411 ? 12.58800 67.63900 -13.64400 1.000 78.30544 390 LEU B C 1
ATOM 6192 O O . LEU B 1 411 ? 12.03300 67.66200 -14.74500 1.000 79.95493 390 LEU B O 1
ATOM 6197 N N . GLY B 1 412 ? 13.60300 68.44300 -13.33800 1.000 79.75242 391 GLY B N 1
ATOM 6198 C CA . GLY B 1 412 ? 14.29400 69.21100 -14.35400 1.000 82.15204 391 GLY B CA 1
ATOM 6199 C C . GLY B 1 412 ? 13.41900 70.10700 -15.20400 1.000 84.12627 391 GLY B C 1
ATOM 6200 O O . GLY B 1 412 ? 12.22100 70.25400 -14.94700 1.000 83.62704 391 GLY B O 1
ATOM 6201 N N . ASN B 1 413 ? 14.01700 70.69700 -16.23900 1.000 87.38652 392 ASN B N 1
ATOM 6202 C CA . ASN B 1 413 ? 13.38900 71.76700 -17.00200 1.000 89.89447 392 ASN B CA 1
ATOM 6203 C C . ASN B 1 413 ? 12.36600 71.21000 -17.98800 1.000 89.07471 392 ASN B C 1
ATOM 6204 O O . ASN B 1 413 ? 12.15200 69.99800 -18.09700 1.000 85.76776 392 ASN B O 1
ATOM 6209 N N . ASP B 1 414 ? 11.71000 72.13300 -18.72400 1.000 92.53641 393 ASP B N 1
ATOM 6210 C CA . ASP B 1 414 ? 10.75400 71.71800 -19.74200 1.000 92.69092 393 ASP B CA 1
ATOM 6211 C C . ASP B 1 414 ? 11.48200 71.21100 -20.98100 1.000 92.75114 393 ASP B C 1
ATOM 6212 O O . ASP B 1 414 ? 12.48000 71.80700 -21.40100 1.000 94.25888 393 ASP B O 1
ATOM 6217 N N . PRO B 1 415 ? 10.97600 70.14200 -21.59300 1.000 90.85822 394 PRO B N 1
ATOM 6218 C CA . PRO B 1 415 ? 11.57700 69.62200 -22.82800 1.000 91.57990 394 PRO B CA 1
ATOM 6219 C C . PRO B 1 415 ? 11.95700 70.70400 -23.83100 1.000 94.75839 394 PRO B C 1
ATOM 6220 O O . PRO B 1 415 ? 13.04100 70.65900 -24.42200 1.000 95.97032 394 PRO B O 1
ATOM 6224 N N . ASP B 1 416 ? 11.08200 71.68900 -24.02200 1.000 95.91708 395 ASP B N 1
ATOM 6225 C CA . ASP B 1 416 ? 11.25900 72.68800 -25.06800 1.000 99.36708 395 ASP B CA 1
ATOM 6226 C C . ASP B 1 416 ? 11.57100 74.08400 -24.54600 1.000 101.94865 395 ASP B C 1
ATOM 6227 O O . ASP B 1 416 ? 12.25400 74.84800 -25.23400 1.000 104.23769 395 ASP B O 1
ATOM 6232 N N . THR B 1 417 ? 11.10000 74.42700 -23.34200 1.000 102.13853 396 THR B N 1
ATOM 6233 C CA . THR B 1 417 ? 11.36800 75.73200 -22.73700 1.000 104.32088 396 THR B CA 1
ATOM 6234 C C . THR B 1 417 ? 12.72000 75.76200 -22.03300 1.000 104.36781 396 THR B C 1
ATOM 6235 O O . THR B 1 417 ? 13.51600 76.68700 -22.24400 1.000 106.31333 396 THR B O 1
ATOM 6239 N N . GLY B 1 418 ? 12.98600 74.75800 -21.18200 1.000 100.51448 397 GLY B N 1
ATOM 6240 C CA . GLY B 1 418 ? 14.13900 74.75600 -20.31000 1.000 100.17708 397 GLY B CA 1
ATOM 6241 C C . GLY B 1 418 ? 13.92700 75.46600 -18.99100 1.000 101.14446 397 GLY B C 1
ATOM 6242 O O . GLY B 1 418 ? 14.77900 75.35100 -18.09500 1.000 100.29115 397 GLY B O 1
ATOM 6243 N N . LYS B 1 419 ? 12.83000 76.20900 -18.85300 1.000 102.25241 398 LYS B N 1
ATOM 6244 C CA . LYS B 1 419 ? 12.47300 76.79900 -17.57300 1.000 102.04841 398 LYS B CA 1
ATOM 6245 C C . LYS B 1 419 ? 12.16400 75.69900 -16.56600 1.000 98.76610 398 LYS B C 1
ATOM 6246 O O . LYS B 1 419 ? 11.63800 74.63600 -16.91100 1.000 96.35284 398 LYS B O 1
ATOM 6248 N N . GLN B 1 420 ? 12.51200 75.95200 -15.30900 1.000 98.60450 399 GLN B N 1
ATOM 6249 C CA . GLN B 1 420 ? 12.30900 74.94600 -14.27800 1.000 95.22232 399 GLN B CA 1
ATOM 6250 C C . GLN B 1 420 ? 10.83100 74.58400 -14.17600 1.000 93.74794 399 GLN B C 1
ATOM 6251 O O . GLN B 1 420 ? 9.97100 75.46000 -14.04000 1.000 96.25687 399 GLN B O 1
ATOM 6257 N N . LEU B 1 421 ? 10.54000 73.29000 -14.27400 1.000 90.54310 400 LEU B N 1
ATOM 6258 C CA . LEU B 1 421 ? 9.19800 72.79900 -14.00700 1.000 89.34602 400 LEU B CA 1
ATOM 6259 C C . LEU B 1 421 ? 8.89200 72.90100 -12.51600 1.000 88.96396 400 LEU B C 1
ATOM 6260 O O . LEU B 1 421 ? 9.77300 72.73600 -11.66800 1.000 88.09003 400 LEU B O 1
ATOM 6265 N N . GLU B 1 422 ? 7.62700 73.18800 -12.19600 1.000 89.99583 401 GLU B N 1
ATOM 6266 C CA . GLU B 1 422 ? 7.17100 73.23000 -10.80600 1.000 89.41683 401 GLU B CA 1
ATOM 6267 C C . GLU B 1 422 ? 6.57300 71.87200 -10.46100 1.000 85.57339 401 GLU B C 1
ATOM 6268 O O . GLU B 1 422 ? 5.40900 71.59800 -10.76500 1.000 85.18464 401 GLU B O 1
ATOM 6274 N N . ALA B 1 423 ? 7.37000 71.02900 -9.81400 1.000 82.90022 402 ALA B N 1
ATOM 6275 C CA . ALA B 1 423 ? 6.88700 69.73000 -9.38300 1.000 80.53175 402 ALA B CA 1
ATOM 6276 C C . ALA B 1 423 ? 5.55400 69.87200 -8.66100 1.000 80.79416 402 ALA B C 1
ATOM 6277 O O . ALA B 1 423 ? 5.26300 70.89600 -8.03600 1.000 83.03537 402 ALA B O 1
ATOM 6279 N N . ASP B 1 424 ? 4.73300 68.82900 -8.76400 1.000 79.17607 403 ASP B N 1
ATOM 6280 C CA . ASP B 1 424 ? 3.45000 68.82900 -8.07500 1.000 79.25565 403 ASP B CA 1
ATOM 6281 C C . ASP B 1 424 ? 3.63400 68.68000 -6.57200 1.000 79.79187 403 ASP B C 1
ATOM 6282 O O . ASP B 1 424 ? 2.89900 69.29400 -5.78900 1.000 81.49775 403 ASP B O 1
ATOM 6284 N N . PHE B 1 425 ? 4.61800 67.87500 -6.15200 1.000 77.48436 404 PHE B N 1
ATOM 6285 C CA . PHE B 1 425 ? 4.92800 67.63000 -4.75200 1.000 76.15325 404 PHE B CA 1
ATOM 6286 C C . PHE B 1 425 ? 6.43100 67.76200 -4.54100 1.000 76.71330 404 PHE B C 1
ATOM 6287 O O . PHE B 1 425 ? 7.21300 67.54500 -5.46900 1.000 76.45327 404 PHE B O 1
ATOM 6295 N N . GLU B 1 426 ? 6.83400 68.11300 -3.31000 1.000 77.61801 405 GLU B N 1
ATOM 6296 C CA . GLU B 1 426 ? 8.24000 68.20700 -2.90900 1.000 76.48624 405 GLU B CA 1
ATOM 6297 C C . GLU B 1 426 ? 8.50900 67.21400 -1.79000 1.000 74.31222 405 GLU B C 1
ATOM 6298 O O . GLU B 1 426 ? 7.96000 67.36400 -0.69300 1.000 75.13661 405 GLU B O 1
ATOM 6304 N N . PHE B 1 427 ? 9.37900 66.23100 -2.04900 1.000 71.42973 406 PHE B N 1
ATOM 6305 C CA . PHE B 1 427 ? 9.65900 65.16300 -1.09600 1.000 68.83023 406 PHE B CA 1
ATOM 6306 C C . PHE B 1 427 ? 11.15600 64.89800 -1.00200 1.000 68.78428 406 PHE B C 1
ATOM 6307 O O . PHE B 1 427 ? 11.92800 65.27200 -1.88200 1.000 69.75927 406 PHE B O 1
ATOM 6315 N N . THR B 1 428 ? 11.55100 64.20400 0.06700 1.000 67.28940 407 THR B N 1
ATOM 6316 C CA . THR B 1 428 ? 12.88300 63.62500 0.19300 1.000 66.10354 407 THR B CA 1
ATOM 6317 C C . THR B 1 428 ? 12.73900 62.14100 0.50900 1.000 63.16146 407 THR B C 1
ATOM 6318 O O . THR B 1 428 ? 12.14600 61.77400 1.52800 1.000 62.72589 407 THR B O 1
ATOM 6322 N N . ARG B 1 429 ? 13.28500 61.28700 -0.35800 1.000 62.73986 408 ARG B N 1
ATOM 6323 C CA . ARG B 1 429 ? 13.03000 59.85300 -0.29400 1.000 62.01060 408 ARG B CA 1
ATOM 6324 C C . ARG B 1 429 ? 14.08000 59.16000 0.56100 1.000 61.04474 408 ARG B C 1
ATOM 6325 O O . ARG B 1 429 ? 15.27800 59.27700 0.30300 1.000 61.17772 408 ARG B O 1
ATOM 6333 N N . LEU B 1 430 ? 13.61800 58.44100 1.56900 1.000 60.56447 409 LEU B N 1
ATOM 6334 C CA . LEU B 1 430 ? 14.44300 57.55300 2.37000 1.000 59.45071 409 LEU B CA 1
ATOM 6335 C C . LEU B 1 430 ? 14.11700 56.13800 1.90300 1.000 59.46645 409 LEU B C 1
ATOM 6336 O O . LEU B 1 430 ? 13.09900 55.57100 2.30300 1.000 59.95592 409 LEU B O 1
ATOM 6341 N N . ALA B 1 431 ? 14.98200 55.56400 1.06100 1.000 59.22640 410 ALA B N 1
ATOM 6342 C CA . ALA B 1 431 ? 14.75900 54.24800 0.46300 1.000 59.84125 410 ALA B CA 1
ATOM 6343 C C . ALA B 1 431 ? 15.58300 53.18800 1.18400 1.000 58.36239 410 ALA B C 1
ATOM 6344 O O . ALA B 1 431 ? 16.81100 53.21000 1.10100 1.000 58.50406 410 ALA B O 1
ATOM 6346 N N . ILE B 1 432 ? 14.91500 52.22900 1.82200 1.000 58.22706 411 ILE B N 1
ATOM 6347 C CA . ILE B 1 432 ? 15.52200 51.39200 2.85800 1.000 56.88928 411 ILE B CA 1
ATOM 6348 C C . ILE B 1 432 ? 15.91200 50.04600 2.24700 1.000 56.63975 411 ILE B C 1
ATOM 6349 O O . ILE B 1 432 ? 15.02400 49.23600 1.92600 1.000 57.02668 411 ILE B O 1
ATOM 6354 N N . PRO B 1 433 ? 17.19500 49.75700 2.09700 1.000 56.20920 412 PRO B N 1
ATOM 6355 C CA . PRO B 1 433 ? 17.60300 48.40600 1.69700 1.000 55.41114 412 PRO B CA 1
ATOM 6356 C C . PRO B 1 433 ? 17.21400 47.39700 2.77200 1.000 54.77991 412 PRO B C 1
ATOM 6357 O O . PRO B 1 433 ? 16.99800 47.74400 3.93100 1.000 55.08082 412 PRO B O 1
ATOM 6361 N N . ARG B 1 434 ? 17.13500 46.12900 2.38600 1.000 54.72468 413 ARG B N 1
ATOM 6362 C CA . ARG B 1 434 ? 16.58600 45.10800 3.26300 1.000 54.07248 413 ARG B CA 1
ATOM 6363 C C . ARG B 1 434 ? 17.67600 44.43600 4.09200 1.000 53.35348 413 ARG B C 1
ATOM 6364 O O . ARG B 1 434 ? 18.76100 44.13600 3.58800 1.000 53.64661 413 ARG B O 1
ATOM 6372 N N . ARG B 1 435 ? 17.37500 44.21100 5.37800 1.000 52.97119 414 ARG B N 1
ATOM 6373 C CA . ARG B 1 435 ? 18.25100 43.51000 6.33800 1.000 52.02320 414 ARG B CA 1
ATOM 6374 C C . ARG B 1 435 ? 19.62500 44.17800 6.49300 1.000 51.91534 414 ARG B C 1
ATOM 6375 O O . ARG B 1 435 ? 20.59600 43.53900 6.88600 1.000 52.23228 414 ARG B O 1
ATOM 6383 N N . VAL B 1 436 ? 19.71300 45.48400 6.23900 1.000 52.77267 415 VAL B N 1
ATOM 6384 C CA . VAL B 1 436 ? 20.96900 46.21200 6.31700 1.000 52.25527 415 VAL B CA 1
ATOM 6385 C C . VAL B 1 436 ? 21.07500 47.09000 7.56500 1.000 52.54814 415 VAL B C 1
ATOM 6386 O O . VAL B 1 436 ? 22.18300 47.29200 8.07300 1.000 51.94779 415 VAL B O 1
ATOM 6390 N N . TYR B 1 437 ? 19.97000 47.64800 8.05000 1.000 52.83315 416 TYR B N 1
ATOM 6391 C CA . TYR B 1 437 ? 20.00700 48.64800 9.10100 1.000 52.55117 416 TYR B CA 1
ATOM 6392 C C . TYR B 1 437 ? 19.18200 48.21900 10.31000 1.000 52.75774 416 TYR B C 1
ATOM 6393 O O . TYR B 1 437 ? 18.21200 47.45700 10.19500 1.000 52.65319 416 TYR B O 1
ATOM 6402 N N . THR B 1 438 ? 19.59400 48.69900 11.48100 1.000 52.69438 417 THR B N 1
ATOM 6403 C CA . THR B 1 438 ? 19.01900 48.27100 12.74400 1.000 53.52998 417 THR B CA 1
ATOM 6404 C C . THR B 1 438 ? 18.10200 49.35000 13.31100 1.000 54.26238 417 THR B C 1
ATOM 6405 O O . THR B 1 438 ? 18.08300 50.50100 12.85500 1.000 54.48838 417 THR B O 1
ATOM 6409 N N . GLN B 1 439 ? 17.31600 48.96000 14.32100 1.000 54.31632 418 GLN B N 1
ATOM 6410 C CA . GLN B 1 439 ? 16.47600 49.93900 15.00400 1.000 54.31242 418 GLN B CA 1
ATOM 6411 C C . GLN B 1 439 ? 17.26900 51.18300 15.34900 1.000 54.97290 418 GLN B C 1
ATOM 6412 O O . GLN B 1 439 ? 16.76900 52.30300 15.22000 1.000 56.95131 418 GLN B O 1
ATOM 6418 N N . SER B 1 440 ? 18.51500 50.99700 15.80000 1.000 55.45602 419 SER B N 1
ATOM 6419 C CA . SER B 1 440 ? 19.39700 52.11700 16.10800 1.000 57.50777 419 SER B CA 1
ATOM 6420 C C . SER B 1 440 ? 19.53600 53.03400 14.90500 1.000 57.83864 419 SER B C 1
ATOM 6421 O O . SER B 1 440 ? 19.28900 54.24400 14.99500 1.000 59.79524 419 SER B O 1
ATOM 6424 N N . HIS B 1 441 ? 19.91300 52.45600 13.75700 1.000 56.19566 420 HIS B N 1
ATOM 6425 C CA . HIS B 1 441 ? 20.02300 53.22400 12.52100 1.000 55.97542 420 HIS B CA 1
ATOM 6426 C C . HIS B 1 441 ? 18.72500 53.93300 12.19800 1.000 56.48369 420 HIS B C 1
ATOM 6427 O O . HIS B 1 441 ? 18.74100 55.08000 11.73800 1.000 58.26354 420 HIS B O 1
ATOM 6434 N N . PHE B 1 442 ? 17.58900 53.26800 12.42400 1.000 55.53630 421 PHE B N 1
ATOM 6435 C CA . PHE B 1 442 ? 16.31100 53.92400 12.19300 1.000 55.88707 421 PHE B CA 1
ATOM 6436 C C . PHE B 1 442 ? 16.14700 55.10500 13.13800 1.000 59.54065 421 PHE B C 1
ATOM 6437 O O . PHE B 1 442 ? 15.64500 56.16600 12.74300 1.000 60.87486 421 PHE B O 1
ATOM 6445 N N . ASP B 1 443 ? 16.62200 54.96500 14.37700 1.000 60.24668 422 ASP B N 1
ATOM 6446 C CA . ASP B 1 443 ? 16.53400 56.08400 15.30800 1.000 63.47948 422 ASP B CA 1
ATOM 6447 C C . ASP B 1 443 ? 17.42600 57.24600 14.87600 1.000 64.81582 422 ASP B C 1
ATOM 6448 O O . ASP B 1 443 ? 17.06400 58.40900 15.06400 1.000 67.24241 422 ASP B O 1
ATOM 6453 N N . VAL B 1 444 ? 18.60400 56.95300 14.31500 1.000 63.83219 423 VAL B N 1
ATOM 6454 C CA . VAL B 1 444 ? 19.43700 58.00000 13.72400 1.000 65.39816 423 VAL B CA 1
ATOM 6455 C C . VAL B 1 444 ? 18.63200 58.77800 12.69100 1.000 65.86377 423 VAL B C 1
ATOM 6456 O O . VAL B 1 444 ? 18.65000 60.01500 12.66300 1.000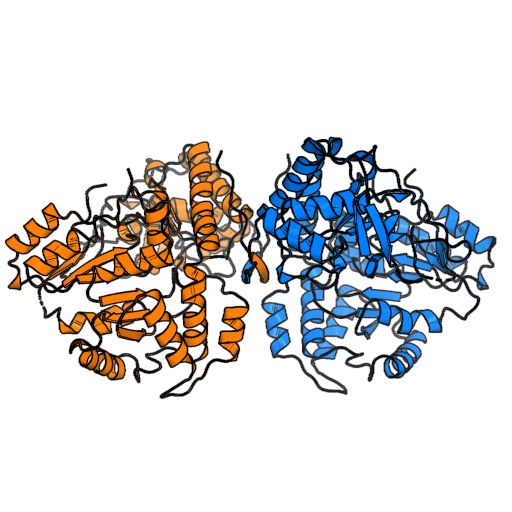 68.08636 423 VAL B O 1
ATOM 6460 N N . MET B 1 445 ? 17.91100 58.05100 11.82100 1.000 63.24270 424 MET B N 1
ATOM 6461 C CA . MET B 1 445 ? 17.10100 58.68200 10.77600 1.000 63.79389 424 MET B CA 1
ATOM 6462 C C . MET B 1 445 ? 16.04800 59.60800 11.37600 1.000 66.19224 424 MET B C 1
ATOM 6463 O O . MET B 1 445 ? 16.03100 60.81200 11.09500 1.000 68.16536 424 MET B O 1
ATOM 6468 N N . ALA B 1 446 ? 15.15400 59.05900 12.20800 1.000 65.78997 425 ALA B N 1
ATOM 6469 C CA . ALA B 1 446 ? 14.15300 59.88400 12.88000 1.000 67.32894 425 ALA B CA 1
ATOM 6470 C C . ALA B 1 446 ? 14.80100 61.07200 13.58800 1.000 71.08620 425 ALA B C 1
ATOM 6471 O O . ALA B 1 446 ? 14.32600 62.21200 13.48800 1.000 72.96422 425 ALA B O 1
ATOM 6473 N N . ASP B 1 447 ? 15.89200 60.81900 14.31900 1.000 71.62272 426 ASP B N 1
ATOM 6474 C CA . ASP B 1 447 ? 16.55500 61.89700 15.04900 1.000 74.78650 426 ASP B CA 1
ATOM 6475 C C . ASP B 1 447 ? 16.98600 63.01100 14.10200 1.000 76.02327 426 ASP B C 1
ATOM 6476 O O . ASP B 1 447 ? 16.79000 64.19900 14.39300 1.000 78.36308 426 ASP B O 1
ATOM 6481 N N . ALA B 1 448 ? 17.55400 62.63700 12.94600 1.000 74.56281 427 ALA B N 1
ATOM 6482 C CA . ALA B 1 448 ? 18.08400 63.61800 12.00500 1.000 75.28493 427 ALA B CA 1
ATOM 6483 C C . ALA B 1 448 ? 16.97700 64.43000 11.36000 1.000 75.91664 427 ALA B C 1
ATOM 6484 O O . ALA B 1 448 ? 17.16300 65.62100 11.09000 1.000 78.42404 427 ALA B O 1
ATOM 6486 N N . ILE B 1 449 ? 15.82200 63.81000 11.11100 1.000 74.30091 428 ILE B N 1
ATOM 6487 C CA . ILE B 1 449 ? 14.69200 64.55300 10.56400 1.000 75.30290 428 ILE B CA 1
ATOM 6488 C C . ILE B 1 449 ? 14.16800 65.55500 11.59100 1.000 78.00521 428 ILE B C 1
ATOM 6489 O O . ILE B 1 449 ? 13.99500 66.73900 11.28200 1.000 80.45963 428 ILE B O 1
ATOM 6494 N N . ILE B 1 450 ? 13.92400 65.11200 12.83100 1.000 78.20019 429 ILE B N 1
ATOM 6495 C CA . ILE B 1 450 ? 13.47400 66.05300 13.85700 1.000 81.43597 429 ILE B CA 1
ATOM 6496 C C . ILE B 1 450 ? 14.45300 67.21200 14.00300 1.000 84.49530 429 ILE B C 1
ATOM 6497 O O . ILE B 1 450 ? 14.05700 68.38200 13.97400 1.000 87.28015 429 ILE B O 1
ATOM 6502 N N . GLU B 1 451 ? 15.75000 66.91500 14.16300 1.000 84.36913 430 GLU B N 1
ATOM 6503 C CA . GLU B 1 451 ? 16.70100 68.01000 14.34500 1.000 87.39992 430 GLU B CA 1
ATOM 6504 C C . GLU B 1 451 ? 16.69000 68.97400 13.16600 1.000 88.56047 430 GLU B C 1
ATOM 6505 O O . GLU B 1 451 ? 16.68400 70.20000 13.35300 1.000 91.94685 430 GLU B O 1
ATOM 6511 N N . VAL B 1 452 ? 16.73300 68.45100 11.93800 1.000 85.99014 431 VAL B N 1
ATOM 6512 C CA . VAL B 1 452 ? 16.70900 69.35100 10.79100 1.000 87.17989 431 VAL B CA 1
ATOM 6513 C C . VAL B 1 452 ? 15.42100 70.15800 10.79800 1.000 88.84730 431 VAL B C 1
ATOM 6514 O O . VAL B 1 452 ? 15.43800 71.38300 10.63600 1.000 91.93663 431 VAL B O 1
ATOM 6518 N N . SER B 1 453 ? 14.28800 69.49000 11.01900 1.000 87.04526 432 SER B N 1
ATOM 6519 C CA . SER B 1 453 ? 13.03400 70.19900 11.23700 1.000 88.85129 432 SER B CA 1
ATOM 6520 C C . SER B 1 453 ? 13.21400 71.41300 12.13900 1.000 92.97191 432 SER B C 1
ATOM 6521 O O . SER B 1 453 ? 12.87800 72.54000 11.76600 1.000 95.56218 432 SER B O 1
ATOM 6524 N N . LYS B 1 454 ? 13.75900 71.19000 13.33600 1.000 93.75754 433 LYS B N 1
ATOM 6525 C CA . LYS B 1 454 ? 13.80000 72.23200 14.35600 1.000 97.72886 433 LYS B CA 1
ATOM 6526 C C . LYS B 1 454 ? 14.53700 73.47900 13.88800 1.000 100.81081 433 LYS B C 1
ATOM 6527 O O . LYS B 1 454 ? 14.15400 74.60700 14.23300 1.000 104.31902 433 LYS B O 1
ATOM 6533 N N . ARG B 1 455 ? 15.58500 73.28300 13.08000 1.000 99.67170 434 ARG B N 1
ATOM 6534 C CA . ARG B 1 455 ? 16.41200 74.43400 12.62200 1.000 102.76329 434 ARG B CA 1
ATOM 6535 C C . ARG B 1 455 ? 16.15600 74.72200 11.13600 1.000 102.23892 434 ARG B C 1
ATOM 6536 O O . ARG B 1 455 ? 17.04000 75.32500 10.49500 1.000 103.94918 434 ARG B O 1
ATOM 6544 N N . ALA B 1 456 ? 14.99600 74.31800 10.60700 1.000 99.88069 435 ALA B N 1
ATOM 6545 C CA . ALA B 1 456 ? 14.72800 74.55000 9.20600 1.000 99.68500 435 ALA B CA 1
ATOM 6546 C C . ALA B 1 456 ? 14.42600 76.01100 8.95000 1.000 103.62323 435 ALA B C 1
ATOM 6547 O O . ALA B 1 456 ? 14.73100 76.54300 7.87700 1.000 104.16293 435 ALA B O 1
ATOM 6549 N N . HIS B 1 457 ? 13.89400 76.70200 9.96300 1.000 105.99850 436 HIS B N 1
ATOM 6550 C CA . HIS B 1 457 ? 13.49000 78.12700 9.79400 1.000 109.88983 436 HIS B CA 1
ATOM 6551 C C . HIS B 1 457 ? 14.70600 79.04100 9.68400 1.000 113.02179 436 HIS B C 1
ATOM 6552 O O . HIS B 1 457 ? 14.51300 80.23100 9.41500 1.000 116.45943 436 HIS B O 1
ATOM 6559 N N . GLU B 1 458 ? 15.90200 78.50500 9.90000 1.000 112.04790 437 GLU B N 1
ATOM 6560 C CA . GLU B 1 458 ? 17.13300 79.33000 9.86900 1.000 115.22205 437 GLU B CA 1
ATOM 6561 C C . GLU B 1 458 ? 17.67600 79.35300 8.44300 1.000 114.33981 437 GLU B C 1
ATOM 6562 O O . GLU B 1 458 ? 18.57400 80.16400 8.16500 1.000 117.26856 437 GLU B O 1
ATOM 6568 N N . ILE B 1 459 ? 17.15900 78.48100 7.58000 1.000 110.74230 438 ILE B N 1
ATOM 6569 C CA . ILE B 1 459 ? 17.56900 78.49200 6.14600 1.000 109.79293 438 ILE B CA 1
ATOM 6570 C C . ILE B 1 459 ? 16.46200 79.22300 5.39300 1.000 110.92942 438 ILE B C 1
ATOM 6571 O O . ILE B 1 459 ? 15.30800 78.79800 5.51500 1.000 109.66117 438 ILE B O 1
ATOM 6573 N N . LYS B 1 460 ? 16.79200 80.28500 4.66100 1.000 113.99515 439 LYS B N 1
ATOM 6574 C CA . LYS B 1 460 ? 15.72600 81.09700 4.01900 1.000 115.62084 439 LYS B CA 1
ATOM 6575 C C . LYS B 1 460 ? 15.91200 81.11400 2.50200 1.000 114.89942 439 LYS B C 1
ATOM 6576 O O . LYS B 1 460 ? 15.12200 81.79900 1.82500 1.000 116.35208 439 LYS B O 1
ATOM 6578 N N . ARG B 1 461 ? 16.88700 80.35900 1.99300 1.000 112.96671 440 ARG B N 1
ATOM 6579 C CA . ARG B 1 461 ? 17.18400 80.39000 0.54200 1.000 112.39828 440 ARG B CA 1
ATOM 6580 C C . ARG B 1 461 ? 17.83300 79.07000 0.11900 1.000 108.78142 440 ARG B C 1
ATOM 6581 O O . ARG B 1 461 ? 18.86300 78.72500 0.71500 1.000 109.25875 440 ARG B O 1
ATOM 6583 N N . GLY B 1 462 ? 17.26300 78.37200 -0.87400 1.000 106.29919 441 GLY B N 1
ATOM 6584 C CA . GLY B 1 462 ? 17.80100 77.09300 -1.29500 1.000 101.95780 441 GLY B CA 1
ATOM 6585 C C . GLY B 1 462 ? 18.96100 77.17300 -2.26700 1.000 102.74514 441 GLY B C 1
ATOM 6586 O O . GLY B 1 462 ? 19.82300 78.04800 -2.14200 1.000 106.08623 441 GLY B O 1
ATOM 6587 N N . TYR B 1 463 ? 18.98500 76.27400 -3.24900 1.000 99.89816 442 TYR B N 1
ATOM 6588 C CA . TYR B 1 463 ? 20.13700 76.08000 -4.12000 1.000 100.17676 442 TYR B CA 1
ATOM 6589 C C . TYR B 1 463 ? 19.80900 76.43700 -5.56300 1.000 101.05718 442 TYR B C 1
ATOM 6590 O O . TYR B 1 463 ? 18.66000 76.72000 -5.91600 1.000 101.15201 442 TYR B O 1
ATOM 6599 N N . LYS B 1 464 ? 20.84600 76.38900 -6.40400 1.000 102.14538 443 LYS B N 1
ATOM 6600 C CA . LYS B 1 464 ? 20.75900 76.89200 -7.77500 1.000 103.67452 443 LYS B CA 1
ATOM 6601 C C . LYS B 1 464 ? 21.69800 76.10000 -8.68100 1.000 102.62779 443 LYS B C 1
ATOM 6602 O O . LYS B 1 464 ? 22.91900 76.20900 -8.53400 1.000 104.11123 443 LYS B O 1
ATOM 6604 N N . ILE B 1 465 ? 21.14200 75.32000 -9.62200 1.000 100.49079 444 ILE B N 1
ATOM 6605 C CA . ILE B 1 465 ? 21.94700 74.66500 -10.65700 1.000 99.35942 444 ILE B CA 1
ATOM 6606 C C . ILE B 1 465 ? 22.98600 75.61400 -11.23800 1.000 102.78349 444 ILE B C 1
ATOM 6607 O O . ILE B 1 465 ? 22.65300 76.66700 -11.78700 1.000 105.24010 444 ILE B O 1
ATOM 6612 N N . ILE B 1 466 ? 24.25700 75.23700 -11.12000 1.000 103.45144 445 ILE B N 1
ATOM 6613 C CA . ILE B 1 466 ? 25.35900 75.95900 -11.74400 1.000 106.18136 445 ILE B CA 1
ATOM 6614 C C . ILE B 1 466 ? 25.55700 75.38200 -13.13200 1.000 105.43176 445 ILE B C 1
ATOM 6615 O O . ILE B 1 466 ? 25.41200 76.07800 -14.14100 1.000 108.20894 445 ILE B O 1
ATOM 6620 N N . TRP B 1 467 ? 25.90100 74.09900 -13.16900 1.000 102.78956 446 TRP B N 1
ATOM 6621 C CA . TRP B 1 467 ? 26.10000 73.32100 -14.38000 1.000 101.25638 446 TRP B CA 1
ATOM 6622 C C . TRP B 1 467 ? 25.00800 72.26100 -14.47800 1.000 97.77674 446 TRP B C 1
ATOM 6623 O O . TRP B 1 467 ? 24.44500 71.82900 -13.46600 1.000 96.23502 446 TRP B O 1
ATOM 6634 N N . GLU B 1 468 ? 24.71800 71.83600 -15.69700 1.000 96.56978 447 GLU B N 1
ATOM 6635 C CA . GLU B 1 468 ? 23.58100 70.95400 -15.89500 1.000 93.74136 447 GLU B CA 1
ATOM 6636 C C . GLU B 1 468 ? 23.68000 70.33300 -17.28300 1.000 93.30912 447 GLU B C 1
ATOM 6637 O O . GLU B 1 468 ? 24.06700 71.02000 -18.23700 1.000 96.14884 447 GLU B O 1
ATOM 6643 N N . PRO B 1 469 ? 23.38400 69.04600 -17.44000 1.000 90.11473 448 PRO B N 1
ATOM 6644 C CA . PRO B 1 469 ? 23.23500 68.49100 -18.77500 1.000 89.81698 448 PRO B CA 1
ATOM 6645 C C . PRO B 1 469 ? 21.84500 68.78300 -19.30500 1.000 90.20685 448 PRO B C 1
ATOM 6646 O O . PRO B 1 469 ? 21.00100 69.33700 -18.58500 1.000 89.98196 448 PRO B O 1
ATOM 6650 N N . PRO B 1 470 ? 21.56900 68.43600 -20.55200 1.000 91.05826 449 PRO B N 1
ATOM 6651 C CA . PRO B 1 470 ? 20.24000 68.71300 -21.11400 1.000 90.65254 449 PRO B CA 1
ATOM 6652 C C . PRO B 1 470 ? 19.18300 67.75900 -20.58600 1.000 86.74432 449 PRO B C 1
ATOM 6653 O O . PRO B 1 470 ? 18.03600 68.14600 -20.33900 1.000 86.89036 449 PRO B O 1
ATOM 6657 N N . ILE B 1 471 ? 19.57000 66.50500 -20.40700 1.000 83.46282 450 ILE B N 1
ATOM 6658 C CA . ILE B 1 471 ? 18.67000 65.46700 -19.93500 1.000 81.87242 450 ILE B CA 1
ATOM 6659 C C . ILE B 1 471 ? 19.30400 64.78900 -18.73200 1.000 81.19239 450 ILE B C 1
ATOM 6660 O O . ILE B 1 471 ? 20.52900 64.65500 -18.65100 1.000 81.08160 450 ILE B O 1
ATOM 6665 N N . LEU B 1 472 ? 18.46700 64.36700 -17.78300 1.000 80.09393 451 LEU B N 1
ATOM 6666 C CA . LEU B 1 472 ? 18.92800 63.56700 -16.65500 1.000 78.07726 451 LEU B CA 1
ATOM 6667 C C . LEU B 1 472 ? 19.69700 64.38700 -15.62900 1.000 76.88576 451 LEU B C 1
ATOM 6668 O O . LEU B 1 472 ? 20.53500 63.83100 -14.90500 1.000 75.77086 451 LEU B O 1
ATOM 6673 N N . ARG B 1 473 ? 19.44700 65.69800 -15.55100 1.000 77.54142 452 ARG B N 1
ATOM 6674 C CA . ARG B 1 473 ? 20.36900 66.57400 -14.83800 1.000 79.89446 452 ARG B CA 1
ATOM 6675 C C . ARG B 1 473 ? 20.51700 66.16100 -13.39800 1.000 78.62608 452 ARG B C 1
ATOM 6676 O O . ARG B 1 473 ? 21.57300 66.38400 -12.78100 1.000 79.74768 452 ARG B O 1
ATOM 6684 N N . HIS B 1 474 ? 19.42500 65.68000 -12.75200 1.000 76.38925 453 HIS B N 1
ATOM 6685 C CA . HIS B 1 474 ? 19.36200 65.57100 -11.26600 1.000 75.18746 453 HIS B CA 1
ATOM 6686 C C . HIS B 1 474 ? 20.42700 64.63700 -10.76000 1.000 73.81028 453 HIS B C 1
ATOM 6687 O O . HIS B 1 474 ? 20.92400 64.79600 -9.63000 1.000 74.67208 453 HIS B O 1
ATOM 6694 N N . PHE B 1 475 ? 20.73000 63.69600 -11.60700 1.000 72.33787 454 PHE B N 1
ATOM 6695 C CA . PHE B 1 475 ? 21.78400 62.72700 -11.28900 1.000 70.88930 454 PHE B CA 1
ATOM 6696 C C . PHE B 1 475 ? 23.15900 63.37600 -11.21100 1.000 73.33147 454 PHE B C 1
ATOM 6697 O O . PHE B 1 475 ? 23.95700 63.08200 -10.30800 1.000 73.60816 454 PHE B O 1
ATOM 6705 N N . GLN B 1 476 ? 23.47400 64.21800 -12.19100 1.000 75.65607 455 GLN B N 1
ATOM 6706 C CA . GLN B 1 476 ? 24.83200 64.69400 -12.43500 1.000 78.45596 455 GLN B CA 1
ATOM 6707 C C . GLN B 1 476 ? 25.00100 66.20900 -12.44500 1.000 81.91425 455 GLN B C 1
ATOM 6708 O O . GLN B 1 476 ? 26.12900 66.68900 -12.62800 1.000 84.28481 455 GLN B O 1
ATOM 6714 N N . ALA B 1 477 ? 23.94400 66.97200 -12.17000 1.000 82.37300 456 ALA B N 1
ATOM 6715 C CA . ALA B 1 477 ? 24.03200 68.42400 -12.10900 1.000 85.43272 456 ALA B CA 1
ATOM 6716 C C . ALA B 1 477 ? 24.96800 68.85500 -10.97900 1.000 87.12390 456 ALA B C 1
ATOM 6717 O O . ALA B 1 477 ? 25.37000 68.05900 -10.11500 1.000 85.50608 456 ALA B O 1
ATOM 6719 N N . SER B 1 478 ? 25.30900 70.14000 -10.99200 1.000 89.49033 457 SER B N 1
ATOM 6720 C CA . SER B 1 478 ? 26.14800 70.74800 -9.97600 1.000 92.28551 457 SER B CA 1
ATOM 6721 C C . SER B 1 478 ? 25.38500 71.89200 -9.33900 1.000 94.84823 457 SER B C 1
ATOM 6722 O O . SER B 1 478 ? 24.88200 72.77300 -10.03900 1.000 97.23142 457 SER B O 1
ATOM 6725 N N . LEU B 1 479 ? 25.30700 71.88300 -8.01800 1.000 94.58357 458 LEU B N 1
ATOM 6726 C CA . LEU B 1 479 ? 24.48900 72.84500 -7.30500 1.000 96.35421 458 LEU B CA 1
ATOM 6727 C C . LEU B 1 479 ? 25.36700 73.81500 -6.52800 1.000 99.84230 458 LEU B C 1
ATOM 6728 O O . LEU B 1 479 ? 26.59600 73.71300 -6.51700 1.000 101.46557 458 LEU B O 1
ATOM 6733 N N . ALA B 1 480 ? 24.70800 74.77000 -5.86600 1.000 101.09537 459 ALA B N 1
ATOM 6734 C CA . ALA B 1 480 ? 25.34500 75.70000 -4.94100 1.000 104.27814 459 ALA B CA 1
ATOM 6735 C C . ALA B 1 480 ? 24.27800 76.56800 -4.28600 1.000 106.10705 459 ALA B C 1
ATOM 6736 O O . ALA B 1 480 ? 23.19300 76.74900 -4.85500 1.000 106.06721 459 ALA B O 1
ATOM 6738 N N . PRO B 1 481 ? 24.54400 77.12000 -3.09500 1.000 107.82638 460 PRO B N 1
ATOM 6739 C CA . PRO B 1 481 ? 23.51900 77.90100 -2.38100 1.000 109.26726 460 PRO B CA 1
ATOM 6740 C C . PRO B 1 481 ? 23.47100 79.36700 -2.79000 1.000 113.44462 460 PRO B C 1
ATOM 6741 O O . PRO B 1 481 ? 24.28000 79.80400 -3.61300 1.000 115.60491 460 PRO B O 1
ATOM 6745 N N . ILE B 1 482 ? 22.55100 80.14200 -2.21300 1.000 115.10894 461 ILE B N 1
ATOM 6746 C CA . ILE B 1 482 ? 22.46300 81.55600 -2.56900 1.000 119.58180 461 ILE B CA 1
ATOM 6747 C C . ILE B 1 482 ? 22.57000 82.43600 -1.32100 1.000 122.93240 461 ILE B C 1
ATOM 6748 O O . ILE B 1 482 ? 23.22200 83.48600 -1.33400 1.000 127.19795 461 ILE B O 1
#

Sequence (886 aa):
AVKYIPEPFRIKMVEPIKMLTREERIEKIKEANYNLFNLKGADVYIDLLTDSGTNAMSHDQWSGVMRGDEAYAGASSYFRLVDAGKDIFNYGFIQPVHQGRAAEKVLFPTFLSPGKFAISNMFFDTTHVILAGARPICKFKGNMDVEKMEKIILEKGPENIGLIVMTITNNSAGGQPVSMKNIRETSEICKKYGIPFNIDAARYAENAYFIKRDEEGYQNKSIKDIIRETFSYADMFTMSAKKDTIVNMGGLIGVKDPQSPLILKIKANCISYEGFFTYGGLGGRDLEALAIGLYEGIDEDYLKYRNGQMEYLASRLDDAGIAYQAPIGGHGAFIDAKAMFPQIPYNEYPGQVLAIELYIEAGIRTCDIGSYMLGNDPDTGKQLEADFEFTRLAIPRRVYTQSHFDVMADAIIEVSKRAHEIKRGYKIIWEPPILRHFQASLAPIAVKYIPEPFRIKMVEPIKMLTREERIEKIKEANYNLFNLKGADVYIDLLTDSGTNAMSHDQWSGVMRGDEAYAGASSYFRLVDAGKDIFNYGFIQPVHQGRAAEKVLFPTFLSPKFAISNMFFDHVILAGARPCKFKGNMDVEKMEKIILEKGPENIGLIVMTITNNSAGGQPVSMKNIRRETSEICKKYGIPFNIDAARYAENAYFIKRDEEGYQNKSIKDIIRETFSYADMFTMSAKKDTIVNMGGLIGVKDPQSPLILKIKANCISYEGFFTYGGLGGRDLEALAIGLYEGIDEDYLKYRNGQMEYLASRLDDAGIAYQAPIGGHGAFIDAKAMFPQIPYNEYPGQVLAIELYIEAGIRTCDIGSYMLGNDPDTGKQLEADFEFTRLAIPRRVYTQSHFDVMADAIIEVSKRAHEIKRGYKIIWEPPILRHFQASLAPI

Nearest PDB structures (foldseek):
  8sij-assembly1_A-2  TM=1.002E+00  e=5.286E-91  Fusobacterium varium
  8sij-assembly1_B-2  TM=9.995E-01  e=5.748E-80  Fusobacterium varium
  2v0y-assembly1_A  TM=9.242E-01  e=8.675E-50  Escherichia coli
  2v1p-assembly1_A  TM=9.245E-01  e=5.035E-50  Escherichia coli
  5d8g-assembly1_A  TM=9.191E-01  e=5.518E-49  Escherichia coli K-12

Solvent-accessible surface area: 33902 Å² total; per-residue (Å²): 120,62,117,18,52,37,0,11,4,30,4,74,10,0,51,56,17,105,59,34,74,89,90,69,32,76,107,60,1,66,131,6,63,34,1,2,60,67,15,133,42,81,22,1,27,0,36,0,26,43,3,30,13,65,9,2,12,0,58,67,0,85,72,8,20,133,66,21,45,101,44,145,64,38,0,46,0,20,101,114,0,15,83,4,0,79,69,9,1,94,4,27,22,3,0,0,0,60,39,11,173,8,0,58,115,2,3,38,73,67,38,49,63,135,85,35,26,15,0,5,0,30,80,60,72,124,125,100,54,27,66,2,18,25,68,85,130,120,94,23,35,2,28,4,46,39,70,67,0,31,60,36,12,124,136,60,20,63,104,80,8,8,4,0,15,1,6,5,1,0,60,42,18,1,0,2,6,0,15,7,57,8,5,40,84,0,25,61,34,6,88,92,27,61,7,43,2,0,5,23,0,10,14,2,1,6,1,2,31,9,0,55,96,50,15,106,72,51,79,110,31,5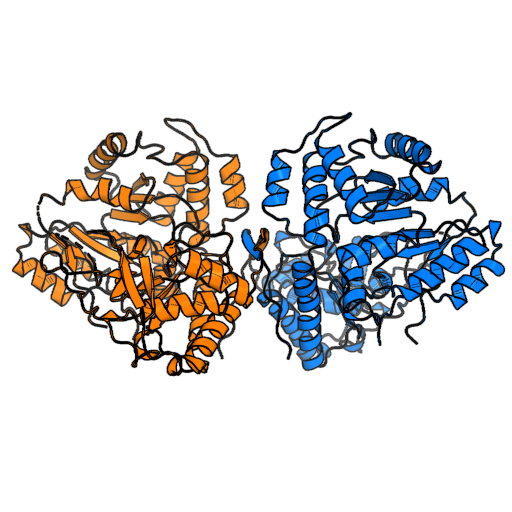3,8,54,86,2,1,81,48,3,3,60,65,0,62,4,0,0,0,12,0,27,35,3,1,0,1,60,67,0,0,0,0,0,2,75,73,85,160,12,115,33,18,142,26,0,67,51,51,0,86,100,74,36,15,56,41,9,44,0,35,6,24,2,140,45,0,10,1,0,8,49,0,0,98,24,0,18,68,48,57,10,2,103,0,2,13,8,0,2,65,17,0,5,19,54,0,86,116,45,68,20,45,33,17,68,31,16,1,2,8,2,1,17,0,30,0,89,56,25,1,107,65,5,56,73,71,17,11,1,0,6,0,0,0,0,12,0,0,18,30,21,2,0,18,0,8,3,50,4,0,4,58,77,8,52,39,122,130,101,42,148,32,53,118,15,120,122,3,37,0,66,0,1,0,3,0,8,4,3,0,16,5,1,0,28,24,0,0,60,5,0,34,73,1,35,108,54,7,141,124,46,72,114,0,15,111,39,104,132,55,18,139,119,98,11,27,96,91,0,17,4,28,74,96,123,78,101,16,53,40,1,13,7,28,5,73,10,0,54,54,16,83,84,48,54,110,79,43,26,75,66,34,0,44,88,12,67,47,1,1,64,63,10,111,40,68,36,1,24,0,34,0,30,54,3,23,14,69,6,3,16,0,58,65,0,75,69,7,19,132,72,18,48,105,44,145,59,40,1,44,0,20,105,116,0,15,90,4,0,93,62,10,1,92,8,23,20,2,0,0,0,56,33,9,167,10,0,67,92,2,0,36,66,56,30,42,49,142,89,49,12,0,8,0,42,63,65,143,126,62,49,54,0,4,34,109,94,127,90,23,33,0,27,3,43,28,108,87,0,42,150,24,0,102,83,86,12,38,119,67,6,3,0,0,15,0,4,2,0,0,53,42,6,4,0,3,8,0,9,0,116,12,0,78,60,0,4,101,25,2,149,132,43,67,9,36,2,0,0,24,0,10,17,2,0,6,1,2,32,2,0,41,89,43,19,92,54,18,110,150,95,39,1,108,70,0,2,70,35,4,0,56,48,2,52,9,0,1,2,12,0,38,29,3,0,0,2,64,44,0,0,0,0,0,4,68,72,86,157,14,114,22,16,128,64,1,66,56,47,0,88,92,72,47,10,51,36,10,52,0,34,7,32,2,138,45,2,7,4,0,8,49,0,0,98,26,0,23,71,69,60,15,2,114,1,3,10,8,0,0,58,16,0,4,16,50,0,84,106,41,65,12,49,35,32,48,51,7,3,1,8,1,0,20,0,38,0,55,58,22,2,98,68,4,54,78,66,35,8,0,0,5,6,0,0,2,29,1,0,16,41,20,2,1,20,0,5,2,42,5,0,2,81,104,8,52,47,124,139,101,37,58,39,50,118,13,100,130,10,17,0,56,1,2,0,2,1,9,5,3,0,18,4,0,0,33,26,0,0,72,3,1,42,66,0,35,122,55,5,140,127,33,79,47,2,16,45,38,119,133,53,19,137,122,98,9,20,95,87,0,15,4,27,79,137